Protein AF-A0A2D5B013-F1 (afdb_monomer_lite)

Radius of gyration: 40.41 Å; chains: 1; bounding box: 126×69×117 Å

pLDDT: mean 88.71, std 17.36, range [23.25, 98.88]

Secondary structure (DSSP, 8-state):
---------------------------------------------SEEEEEEEEEE-SS-EEEEEEESSSEEEEEEEEETTEEEEEEEEEE-GGGTTEEEEEE-SPPTT-EEEEEEEETTEEEEEEEEPPPPTTS--EEEEEEE-S--SSHHHHHHHHHHHHTT-SEEEE-S-TT------HHHHHHHHHHHHT-HHHHHHHTTS-EEE---HHHHTSTT--TT-TTHHHHHHHHHHH---S--TTSSS---EEEEETTEEEEE--SSTTTTTSB-SS-TTSB-SSHHHHHHHHHHHHHH---SEEEEE-SS-SSS-SSTT---SGGGSHHHHHHHHHHHHHHT--SEEEEE--SSSEEEEEE--TTTTSSPEEEEEE--SSS---GGG----TTEEEEE--SSEEEEEEEE-SSSS-EEEEEEEESS--EEEEEEEETTTTS-GGGSSS-SPS-PPPPPEEEEEEEESHHHH--EEGGGGGGGGGSTTTHHHHHHHB-TTSPBPPPTTEEEEEEEETTS-SSS-EEEEEEE--TT-S---S--TTS--SEE-THHHHHHHHHHHH-S-EEEEEEE-TT--TTTTT--GGG-S----TTTGGGS-STTHHHHHHHHTTHHHHHHHHHHHHHHH-HHHH-TT--SSS-EEEEEEEEE--SHHHH-TTT-TTTTSTTTTHHHHHHHHHHHHHHHHHTT-TT--EEEEE--TT-S--TT-TTHHHHHHHHHHHHGGGGSTTTTTTEEEEE-GGG--HHHHHHHHHHHHHHHHHHHTTS--SSSTTTTS---HHHHHHHHHHHHHHHS-HHHHHHHHHH--S-GGGGGG-HHHHHHHHHHHHHHHHHT-

Foldseek 3Di:
DDDDDDDDDDDDDDDDDDDDDDDDDDDDDDDDDPDDPPDPPDQDAQFLFDQFWAAFAQFKTKTKTFGCAWWKKKKWKDAVPHTDDIDIDTQHVVLPRMDMDIGGGHHGQGKMKMKIATPRGIDIAIEGHFHDQADFDKAKEWEAEADDLDVLLLLLLQLCVVVPHQAYEYQAVLDQQQALPLVSLLVRLSSSSPSVSNRVSRSYHYYDYDHDARLCHRPLAAQVDPNSVSSLSSVVSRHPYPAAAPNRWGGWHWGDGHQEIETRAHQHNQFQVAADPQGRVDGDRRDPRVVVVVLVCLLPDPHLAYEYGHAAELDDDLAPPRCTHCVVVVSVSLVVLQSLVVSQGFRYEYEYEPQQKWFWFFAPSCLRNLATHIYTYHDDLAADGDPNSPHDDPRTDDIGNGYNKIKMWMWGSVDPQTKIKIFIAHSVGDTRDMDIDGSVNRGRPVPDDDPDDPDDALAAAAEEEEEEELLSLFQFFPLQLCVLCVDPVRVVVSVQQADPVRDGDQAPLEWEKAWEFAALDPPGDIDIDIEGDHAASHHQYPHDNPDGHRGDFLQRLLRNLLCVLPVHHYYYYYYYGYPDDLQFQQQFPVLPQRDWDPLCCVCVVDPVSVVVSRCNGNNSNVVSLVSVVVCLVPVCVRVVSDDPVSHYDNLAYEYDYFDNLLPPCRQQVPLLDAVSNLSLLVRVLNSLCRSCVSVVNRQHAYEQAQDQQVADQDDPDPCSSSSVNSSCSSQVSCVDPSNPLRYGYHDLRNQQDVLVVLLLVLVVVLVVLLVVLVDCDPDHPCVVVPQDPVNSVVVSVVSCPVSADPVSVVCLVNAARDHSSNSRSGSSSSSVSSSRVSVSSSSSD

Structure (mmCIF, N/CA/C/O backbone):
data_AF-A0A2D5B013-F1
#
_entry.id   AF-A0A2D5B013-F1
#
loop_
_atom_site.group_PDB
_atom_site.id
_atom_site.type_symbol
_atom_site.label_atom_id
_atom_site.label_alt_id
_atom_site.label_comp_id
_atom_site.label_asym_id
_atom_site.label_entity_id
_atom_site.label_seq_id
_atom_site.pdbx_PDB_ins_code
_atom_site.Cartn_x
_atom_site.Cartn_y
_atom_site.Cartn_z
_atom_site.occupancy
_atom_site.B_iso_or_equiv
_atom_site.auth_seq_id
_atom_site.auth_comp_id
_atom_site.auth_asym_id
_atom_site.auth_atom_id
_atom_site.pdbx_PDB_model_num
ATOM 1 N N . MET A 1 1 ? -75.509 -10.276 -18.268 1.00 34.97 1 MET A N 1
ATOM 2 C CA . MET A 1 1 ? -75.266 -11.739 -18.243 1.00 34.97 1 MET A CA 1
ATOM 3 C C . MET A 1 1 ? -74.366 -11.984 -17.031 1.00 34.97 1 MET A C 1
ATOM 5 O O . MET A 1 1 ? -73.414 -11.234 -16.894 1.00 34.97 1 MET A O 1
ATOM 9 N N . GLN A 1 2 ? -74.820 -12.670 -15.970 1.00 30.75 2 GLN A N 1
ATOM 10 C CA . GLN A 1 2 ? -74.931 -14.145 -15.820 1.00 30.75 2 GLN A CA 1
ATOM 11 C C . GLN A 1 2 ? -73.547 -14.828 -15.848 1.00 30.75 2 GLN A C 1
ATOM 13 O O . GLN A 1 2 ? -72.800 -14.552 -16.777 1.00 30.75 2 GLN A O 1
ATOM 18 N N . ALA A 1 3 ? -73.155 -15.725 -14.929 1.00 29.02 3 ALA A N 1
ATOM 19 C CA . ALA A 1 3 ? -73.726 -16.234 -13.656 1.00 29.02 3 ALA A CA 1
ATOM 20 C C . ALA A 1 3 ? -72.540 -16.744 -12.773 1.00 29.02 3 ALA A C 1
ATOM 22 O O . ALA A 1 3 ? -71.497 -17.059 -13.333 1.00 29.02 3 ALA A O 1
ATOM 23 N N . LEU A 1 4 ? -72.496 -16.660 -11.432 1.00 32.47 4 LEU A N 1
ATOM 24 C CA . LEU A 1 4 ? -73.232 -17.382 -10.363 1.00 32.47 4 LEU A CA 1
ATOM 25 C C . LEU A 1 4 ? -73.053 -18.925 -10.315 1.00 32.47 4 LEU A C 1
ATOM 27 O O . LEU A 1 4 ? -73.553 -19.594 -11.209 1.00 32.47 4 LEU A O 1
ATOM 31 N N . PHE A 1 5 ? -72.404 -19.433 -9.241 1.00 28.16 5 PHE A N 1
ATOM 32 C CA . PHE A 1 5 ? -72.473 -20.756 -8.538 1.00 28.16 5 PHE A CA 1
ATOM 33 C C . PHE A 1 5 ? -71.133 -20.995 -7.781 1.00 28.16 5 PHE A C 1
ATOM 35 O O . PHE A 1 5 ? -70.092 -20.835 -8.407 1.00 28.16 5 PHE A O 1
ATOM 42 N N . LEU A 1 6 ? -70.972 -21.306 -6.478 1.00 31.05 6 LEU A N 1
ATOM 43 C CA . LEU A 1 6 ? -71.826 -21.501 -5.277 1.00 31.05 6 LEU A CA 1
ATOM 44 C C . LEU A 1 6 ? -72.202 -22.962 -4.874 1.00 31.05 6 LEU A C 1
ATOM 46 O O . LEU A 1 6 ? -73.138 -23.529 -5.425 1.00 31.05 6 LEU A O 1
ATOM 50 N N . GLY A 1 7 ? -71.539 -23.496 -3.823 1.00 26.16 7 GLY A N 1
ATOM 51 C CA . GLY A 1 7 ? -71.859 -24.740 -3.068 1.00 26.16 7 GLY A CA 1
ATOM 52 C C . GLY A 1 7 ? -70.759 -25.830 -3.119 1.00 26.16 7 GLY A C 1
ATOM 53 O O . GLY A 1 7 ? -69.987 -25.838 -4.068 1.00 26.16 7 GLY A O 1
ATOM 54 N N . SER A 1 8 ? -70.603 -26.781 -2.176 1.00 26.47 8 SER A N 1
ATOM 55 C CA . SER A 1 8 ? -71.087 -26.933 -0.775 1.00 26.47 8 SER A CA 1
ATOM 56 C C . SER A 1 8 ? -70.429 -28.166 -0.081 1.00 26.47 8 SER A C 1
ATOM 58 O O . SER A 1 8 ? -69.896 -29.033 -0.765 1.00 26.47 8 SER A O 1
ATOM 60 N N . LEU A 1 9 ? -70.466 -28.256 1.264 1.00 33.06 9 LEU A N 1
ATOM 61 C CA . LEU A 1 9 ? -69.911 -29.357 2.105 1.00 33.06 9 LEU A CA 1
ATOM 62 C C . LEU A 1 9 ? -70.677 -30.703 1.974 1.00 33.06 9 LEU A C 1
ATOM 64 O O . LEU A 1 9 ? -71.813 -30.687 1.495 1.00 33.06 9 LEU A O 1
ATOM 68 N N . PRO A 1 10 ? -70.121 -31.852 2.449 1.00 39.66 10 PRO A N 1
ATOM 69 C CA . PRO A 1 10 ? -70.570 -32.409 3.753 1.00 39.66 10 PRO A CA 1
ATOM 70 C C . PRO A 1 10 ? -69.556 -33.270 4.577 1.00 39.66 10 PRO A C 1
ATOM 72 O O . PRO A 1 10 ? -68.549 -33.720 4.052 1.00 39.66 10 PRO A O 1
ATOM 75 N N . ALA A 1 11 ? -69.912 -33.506 5.860 1.00 26.72 11 ALA A N 1
ATOM 76 C CA . ALA A 1 11 ? -69.608 -34.594 6.841 1.00 26.72 11 ALA A CA 1
ATOM 77 C C . ALA A 1 11 ? -68.265 -35.401 6.830 1.00 26.72 11 ALA A C 1
ATOM 79 O O . ALA A 1 11 ? -67.793 -35.790 5.775 1.00 26.72 11 ALA A O 1
ATOM 80 N N . ALA A 1 12 ? -67.582 -35.800 7.926 1.00 28.92 12 ALA A N 1
ATOM 81 C CA . ALA A 1 12 ? -67.769 -35.885 9.403 1.00 28.92 12 ALA A CA 1
ATOM 82 C C . ALA A 1 12 ? -67.918 -37.314 10.013 1.00 28.92 12 ALA A C 1
ATOM 84 O O . ALA A 1 12 ? -68.949 -37.961 9.851 1.00 28.92 12 ALA A O 1
ATOM 85 N N . ALA A 1 13 ? -66.921 -37.734 10.817 1.00 26.09 13 ALA A N 1
ATOM 86 C CA . ALA A 1 13 ? -66.934 -38.818 11.826 1.00 26.09 13 ALA A CA 1
ATOM 87 C C . ALA A 1 13 ? -65.808 -38.526 12.872 1.00 26.09 13 ALA A C 1
ATOM 89 O O . ALA A 1 13 ? -64.759 -38.051 12.449 1.00 26.09 13 ALA A O 1
ATOM 90 N N . VAL A 1 14 ? -65.934 -38.585 14.217 1.00 28.94 14 VAL A N 1
ATOM 91 C CA . VAL A 1 14 ? -66.491 -39.603 15.158 1.00 28.94 14 VAL A CA 1
ATOM 92 C C . VAL A 1 14 ? -65.488 -40.764 15.321 1.00 28.94 14 VAL A C 1
ATOM 94 O O . VAL A 1 14 ? -65.259 -41.470 14.350 1.00 28.94 14 VAL A O 1
ATOM 97 N N . LEU A 1 15 ? -64.821 -41.041 16.461 1.00 27.55 15 LEU A N 1
ATOM 98 C CA . LEU A 1 15 ? -64.882 -40.612 17.891 1.00 27.55 15 LEU A CA 1
ATOM 99 C C . LEU A 1 15 ? -63.473 -40.103 18.377 1.00 27.55 15 LEU A C 1
ATOM 101 O O . LEU A 1 15 ? -62.655 -39.803 17.519 1.00 27.55 15 LEU A O 1
ATOM 105 N N . GLN A 1 16 ? -63.057 -39.910 19.651 1.00 26.83 16 GLN A N 1
ATOM 106 C CA . GLN A 1 16 ? -63.594 -40.220 20.999 1.00 26.83 16 GLN A CA 1
ATOM 107 C C . GLN A 1 16 ? -63.164 -39.172 22.081 1.00 26.83 16 GLN A C 1
ATOM 109 O O . GLN A 1 16 ? -63.219 -37.969 21.830 1.00 26.83 16 GLN A O 1
ATOM 114 N N . HIS A 1 17 ? -62.783 -39.593 23.302 1.00 28.67 17 HIS A N 1
ATOM 115 C CA . HIS A 1 17 ? -62.507 -38.746 24.480 1.00 28.67 17 HIS A CA 1
ATOM 116 C C . HIS A 1 17 ? -61.478 -39.360 25.448 1.00 28.67 17 HIS A C 1
ATOM 118 O O . HIS A 1 17 ? -61.484 -40.574 25.631 1.00 28.67 17 HIS A O 1
ATOM 124 N N . HIS A 1 18 ? -60.765 -38.503 26.198 1.00 27.81 18 HIS A N 1
ATOM 125 C CA . HIS A 1 18 ? -60.823 -38.469 27.676 1.00 27.81 18 HIS A CA 1
ATOM 126 C C . HIS A 1 18 ? -60.548 -37.038 28.217 1.00 27.81 18 HIS A C 1
ATOM 128 O O . HIS A 1 18 ? -59.983 -36.195 27.525 1.00 27.81 18 HIS A O 1
ATOM 134 N N . LYS A 1 19 ? -61.031 -36.759 29.435 1.00 27.75 19 LYS A N 1
ATOM 135 C CA . LYS A 1 19 ? -60.983 -35.514 30.256 1.00 27.75 19 LYS A CA 1
ATOM 136 C C . LYS A 1 19 ? -60.856 -35.966 31.749 1.00 27.75 19 LYS A C 1
ATOM 138 O O . LYS A 1 19 ? -60.813 -37.186 31.924 1.00 27.75 19 LYS A O 1
ATOM 143 N N . PRO A 1 20 ? -60.895 -35.129 32.828 1.00 39.19 20 PRO A N 1
ATOM 144 C CA . PRO A 1 20 ? -61.004 -33.656 32.946 1.00 39.19 20 PRO A CA 1
ATOM 145 C C . PRO A 1 20 ? -60.031 -32.938 33.944 1.00 39.19 20 PRO A C 1
ATOM 147 O O . PRO A 1 20 ? -59.309 -33.560 34.710 1.00 39.19 20 PRO A O 1
ATOM 150 N N . THR A 1 21 ? -60.111 -31.593 33.918 1.00 28.77 21 THR A N 1
ATOM 151 C CA . THR A 1 21 ? -59.986 -30.514 34.959 1.00 28.77 21 THR A CA 1
ATOM 152 C C . THR A 1 21 ? -60.033 -30.867 36.478 1.00 28.77 21 THR A C 1
ATOM 154 O O . THR A 1 21 ? -60.549 -31.940 36.777 1.00 28.77 21 THR A O 1
ATOM 157 N N . PRO A 1 22 ? -59.658 -29.971 37.458 1.00 41.56 22 PRO A N 1
ATOM 158 C CA . PRO A 1 22 ? -59.903 -28.501 37.446 1.00 41.56 22 PRO A CA 1
ATOM 159 C C . PRO A 1 22 ? -58.951 -27.491 38.170 1.00 41.56 22 PRO A C 1
ATOM 161 O O . PRO A 1 22 ? -58.260 -27.806 39.126 1.00 41.56 22 PRO A O 1
ATOM 164 N N . MET A 1 23 ? -59.092 -26.215 37.760 1.00 27.81 23 MET A N 1
ATOM 165 C CA . MET A 1 23 ? -59.111 -24.948 38.545 1.00 27.81 23 MET A CA 1
ATOM 166 C C . MET A 1 23 ? -58.122 -24.662 39.703 1.00 27.81 23 MET A C 1
ATOM 168 O O . MET A 1 23 ? -58.138 -25.341 40.726 1.00 27.81 23 MET A O 1
ATOM 172 N N . ARG A 1 24 ? -57.602 -23.417 39.716 1.00 27.27 24 ARG A N 1
ATOM 173 C CA . ARG A 1 24 ? -58.125 -22.348 40.613 1.00 27.27 24 ARG A CA 1
ATOM 174 C C . ARG A 1 24 ? -57.641 -20.935 40.249 1.00 27.27 24 ARG A C 1
ATOM 176 O O . ARG A 1 24 ? -56.456 -20.644 40.336 1.00 27.27 24 ARG A O 1
ATOM 183 N N . HIS A 1 25 ? -58.580 -20.026 39.973 1.00 28.98 25 HIS A N 1
ATOM 184 C CA . HIS A 1 25 ? -58.345 -18.593 40.185 1.00 28.98 25 HIS A CA 1
ATOM 185 C C . HIS A 1 25 ? -58.349 -18.286 41.690 1.00 28.98 25 HIS A C 1
ATOM 187 O O . HIS A 1 25 ? -59.121 -18.878 42.450 1.00 28.98 25 HIS A O 1
ATOM 193 N N . ARG A 1 26 ? -57.569 -17.284 42.100 1.00 29.16 26 ARG A N 1
ATOM 194 C CA . ARG A 1 26 ? -57.813 -16.508 43.320 1.00 29.16 26 ARG A CA 1
ATOM 195 C C . ARG A 1 26 ? -57.743 -15.026 42.977 1.00 29.16 26 ARG A C 1
ATOM 197 O O . ARG A 1 26 ? -56.720 -14.558 42.495 1.00 29.16 26 ARG A O 1
ATOM 204 N N . PHE A 1 27 ? -58.828 -14.311 43.250 1.00 27.89 27 PHE A N 1
ATOM 205 C CA . PHE A 1 27 ? -58.776 -12.863 43.418 1.00 27.89 27 PHE A CA 1
ATOM 206 C C . PHE A 1 27 ? -58.042 -12.549 44.722 1.00 27.89 27 PHE A C 1
ATOM 208 O O . PHE A 1 27 ? -58.239 -13.253 45.715 1.00 27.89 27 PHE A O 1
ATOM 215 N N . PHE A 1 28 ? -57.291 -11.453 44.742 1.00 29.19 28 PHE A N 1
ATOM 216 C CA . PHE A 1 28 ? -57.089 -10.675 45.958 1.00 29.19 28 PHE A CA 1
ATOM 217 C C . PHE A 1 28 ? -57.142 -9.190 45.607 1.00 29.19 28 PHE A C 1
ATOM 219 O O . PHE A 1 28 ? -56.522 -8.756 44.639 1.00 29.19 28 PHE A O 1
ATOM 226 N N . ASN A 1 29 ? -57.921 -8.431 46.374 1.00 27.50 29 ASN A N 1
ATOM 227 C CA . ASN A 1 29 ? -57.986 -6.982 46.238 1.00 27.50 29 ASN A CA 1
ATOM 228 C C . ASN A 1 29 ? -56.772 -6.357 46.930 1.00 27.50 29 ASN A C 1
ATOM 230 O O . ASN A 1 29 ? -56.486 -6.705 48.074 1.00 27.50 29 ASN A O 1
ATOM 234 N N . SER A 1 30 ? -56.176 -5.353 46.292 1.00 29.11 30 SER A N 1
ATOM 235 C CA . SER A 1 30 ? -55.396 -4.308 46.961 1.00 29.11 30 SER A CA 1
ATOM 236 C C . SER A 1 30 ? -56.016 -2.964 46.589 1.00 29.11 30 SER A C 1
ATOM 238 O O . SER A 1 30 ? -56.403 -2.758 45.439 1.00 29.11 30 SER A O 1
ATOM 240 N N . ALA A 1 31 ? -56.214 -2.088 47.573 1.00 29.88 31 ALA A N 1
ATOM 241 C CA . ALA A 1 31 ? -57.048 -0.902 47.406 1.00 29.88 31 ALA A CA 1
ATOM 242 C C . ALA A 1 31 ? -56.352 0.209 46.603 1.00 29.88 31 ALA A C 1
ATOM 244 O O . ALA A 1 31 ? -55.171 0.486 46.808 1.00 29.88 31 ALA A O 1
ATOM 245 N N . LEU A 1 32 ? -57.121 0.909 45.762 1.00 28.95 32 LEU A N 1
ATOM 246 C CA . LEU A 1 32 ? -56.709 2.195 45.201 1.00 28.95 32 LEU A CA 1
ATOM 247 C C . LEU A 1 32 ? -56.727 3.253 46.316 1.00 28.95 32 LEU A C 1
ATOM 249 O O . LEU A 1 32 ? -57.773 3.809 46.648 1.00 28.95 32 LEU A O 1
ATOM 253 N N . LEU A 1 33 ? -55.561 3.535 46.893 1.00 29.81 33 LEU A N 1
ATOM 254 C CA . LEU A 1 33 ? -55.340 4.758 47.657 1.00 29.81 33 LEU A CA 1
ATOM 255 C C . LEU A 1 33 ? -55.056 5.892 46.669 1.00 29.81 33 LEU A C 1
ATOM 257 O O . LEU A 1 33 ? -53.981 5.940 46.073 1.00 29.81 33 LEU A O 1
ATOM 261 N N . LEU A 1 34 ? -56.012 6.812 46.501 1.00 31.48 34 LEU A N 1
ATOM 262 C CA . LEU A 1 34 ? -55.735 8.093 45.851 1.00 31.48 34 LEU A CA 1
ATOM 263 C C . LEU A 1 34 ? -54.837 8.924 46.774 1.00 31.48 34 LEU A C 1
ATOM 265 O O . LEU A 1 34 ? -55.315 9.636 47.657 1.00 31.48 34 LEU A O 1
ATOM 269 N N . ILE A 1 35 ? -53.530 8.839 46.547 1.00 31.94 35 ILE A N 1
ATOM 270 C CA . ILE A 1 35 ? -52.591 9.871 46.982 1.00 31.94 35 ILE A CA 1
ATOM 271 C C . ILE A 1 35 ? -52.807 11.078 46.048 1.00 31.94 35 ILE A C 1
ATOM 273 O O . ILE A 1 35 ? -52.928 10.874 44.835 1.00 31.94 35 ILE A O 1
ATOM 277 N N . PRO A 1 36 ? -52.899 12.322 46.558 1.00 31.45 36 PRO A N 1
ATOM 278 C CA . PRO A 1 36 ? -53.004 13.498 45.703 1.00 31.45 36 PRO A CA 1
ATOM 279 C C . PRO A 1 36 ? -51.830 13.571 44.727 1.00 31.45 36 PRO A C 1
ATOM 281 O O . PRO A 1 36 ? -50.696 13.264 45.096 1.00 31.45 36 PRO A O 1
ATOM 284 N N . ALA A 1 37 ? -52.089 14.022 43.500 1.00 33.16 37 ALA A N 1
ATOM 285 C CA . ALA A 1 37 ? -51.034 14.306 42.539 1.00 33.16 37 ALA A CA 1
ATOM 286 C C . ALA A 1 37 ? -50.213 15.513 43.019 1.00 33.16 37 ALA A C 1
ATOM 288 O O . ALA A 1 37 ? -50.517 16.660 42.691 1.00 33.16 37 ALA A O 1
ATOM 289 N N . LEU A 1 38 ? -49.170 15.243 43.808 1.00 33.31 38 LEU A N 1
ATOM 290 C CA . LEU A 1 38 ? -48.053 16.159 43.977 1.00 33.31 38 LEU A CA 1
ATOM 291 C C . LEU A 1 38 ? -47.471 16.405 42.587 1.00 33.31 38 LEU A C 1
ATOM 293 O O . LEU A 1 38 ? -46.872 15.516 41.984 1.00 33.31 38 LEU A O 1
ATOM 297 N N . THR A 1 39 ? -47.683 17.613 42.071 1.00 35.25 39 THR A N 1
ATOM 298 C CA . THR A 1 39 ? -46.932 18.119 40.925 1.00 35.25 39 THR A CA 1
ATOM 299 C C . THR A 1 39 ? -45.446 17.948 41.228 1.00 35.25 39 THR A C 1
ATOM 301 O O . THR A 1 39 ? -45.028 18.413 42.295 1.00 35.25 39 THR A O 1
ATOM 304 N N . PRO A 1 40 ? -44.644 17.320 40.350 1.00 35.47 40 PRO A N 1
ATOM 305 C CA . PRO A 1 40 ? -43.205 17.258 40.538 1.00 35.47 40 PRO A CA 1
ATOM 306 C C . PRO A 1 40 ? -42.643 18.674 40.393 1.00 35.47 40 PRO A C 1
ATOM 308 O O . PRO A 1 40 ? -42.345 19.144 39.298 1.00 35.47 40 PRO A O 1
ATOM 311 N N . GLN A 1 41 ? -42.547 19.374 41.521 1.00 32.81 41 GLN A N 1
ATOM 312 C CA . GLN A 1 41 ? -41.694 20.540 41.645 1.00 32.81 41 GLN A CA 1
ATOM 313 C C . GLN A 1 41 ? -40.274 20.046 41.381 1.00 32.81 41 GLN A C 1
ATOM 315 O O . GLN A 1 41 ? -39.827 19.106 42.040 1.00 32.81 41 GLN A O 1
ATOM 320 N N . ALA A 1 42 ? -39.607 20.626 40.384 1.00 38.34 42 ALA A N 1
ATOM 321 C CA . ALA A 1 42 ? -38.232 20.274 40.072 1.00 38.34 42 ALA A CA 1
ATOM 322 C C . ALA A 1 42 ? -37.372 20.543 41.314 1.00 38.34 42 ALA A C 1
ATOM 324 O O . ALA A 1 42 ? -37.222 21.689 41.735 1.00 38.34 42 ALA A O 1
ATOM 325 N N . ALA A 1 43 ? -36.887 19.469 41.932 1.00 35.84 43 ALA A N 1
ATOM 326 C CA . ALA A 1 43 ? -35.810 19.535 42.897 1.00 35.84 43 ALA A CA 1
ATOM 327 C C . ALA A 1 43 ? -34.517 19.510 42.084 1.00 35.84 43 ALA A C 1
ATOM 329 O O . ALA A 1 43 ? -34.257 18.526 41.387 1.00 35.84 43 ALA A O 1
ATOM 330 N N . ASP A 1 44 ? -33.764 20.606 42.119 1.00 40.16 44 ASP A N 1
ATOM 331 C CA . ASP A 1 44 ? -32.501 20.703 41.399 1.00 40.16 44 ASP A CA 1
ATOM 332 C C . ASP A 1 44 ? -31.528 19.641 41.929 1.00 40.16 44 ASP A C 1
ATOM 334 O O . ASP A 1 44 ? -31.232 19.571 43.120 1.00 40.16 44 ASP A O 1
ATOM 338 N N . SER A 1 45 ? -31.067 18.776 41.028 1.00 52.16 45 SER A N 1
ATOM 339 C CA . SER A 1 45 ? -30.092 17.729 41.328 1.00 52.16 45 SER A CA 1
ATOM 340 C C . SER A 1 45 ? -28.725 18.354 41.652 1.00 52.16 45 SER A C 1
ATOM 342 O O . SER A 1 45 ? -28.323 19.295 40.965 1.00 52.16 45 SER A O 1
ATOM 344 N N . PRO A 1 46 ? -27.949 17.817 42.618 1.00 58.66 46 PRO A N 1
ATOM 345 C CA . PRO A 1 46 ? -26.575 18.267 42.851 1.00 58.66 46 PRO A CA 1
ATOM 346 C C . PRO A 1 46 ? -25.674 17.903 41.669 1.00 58.66 46 PRO A C 1
ATOM 348 O O . PRO A 1 46 ? -24.655 18.550 41.435 1.00 58.66 46 PRO A O 1
ATOM 351 N N . LEU A 1 47 ? -26.063 16.868 40.916 1.00 79.44 47 LEU A N 1
ATOM 352 C CA . LEU A 1 47 ? -25.459 16.514 39.648 1.00 79.44 47 LEU A CA 1
ATOM 353 C C . LEU A 1 47 ? -26.057 17.392 38.558 1.00 79.44 47 LEU A C 1
ATOM 355 O O . LEU A 1 47 ? -27.232 17.269 38.209 1.00 79.44 47 LEU A O 1
ATOM 359 N N . SER A 1 48 ? -25.198 18.254 38.033 1.00 84.88 48 SER A N 1
ATOM 360 C CA . SER A 1 48 ? -25.422 19.109 36.870 1.00 84.88 48 SER A CA 1
ATOM 361 C C . SER A 1 48 ? -25.601 18.313 35.573 1.00 84.88 48 SER A C 1
ATOM 363 O O . SER A 1 48 ? -26.337 18.734 34.679 1.00 84.88 48 SER A O 1
ATOM 365 N N . HIS A 1 49 ? -24.891 17.184 35.487 1.00 91.62 49 HIS A N 1
ATOM 366 C CA . HIS A 1 49 ? -24.825 16.248 34.369 1.00 91.62 49 HIS A CA 1
ATOM 367 C C . HIS A 1 49 ? -24.472 14.862 34.934 1.00 91.62 49 HIS A C 1
ATOM 369 O O . HIS A 1 49 ? -23.828 14.758 35.985 1.00 91.62 49 HIS A O 1
ATOM 375 N N . GLY A 1 50 ? -24.835 13.801 34.215 1.00 87.88 50 GLY A N 1
ATOM 376 C CA . GLY A 1 50 ? -24.584 12.435 34.665 1.00 87.88 50 GLY A CA 1
ATOM 377 C C . GLY A 1 50 ? -25.574 11.929 35.730 1.00 87.88 50 GLY A C 1
ATOM 378 O O . GLY A 1 50 ? -26.609 12.555 35.969 1.00 87.88 50 GLY A O 1
ATOM 379 N N . PRO A 1 51 ? -25.274 10.783 36.365 1.00 94.94 51 PRO A N 1
ATOM 380 C CA . PRO A 1 51 ? -24.055 10.005 36.172 1.00 94.94 51 PRO A CA 1
ATOM 381 C C . PRO A 1 51 ? -24.071 9.201 34.862 1.00 94.94 51 PRO A C 1
ATOM 383 O O . PRO A 1 51 ? -25.117 8.693 34.456 1.00 94.94 51 PRO A O 1
ATOM 386 N N . PHE A 1 52 ? -22.912 9.072 34.214 1.00 97.56 52 PHE A N 1
ATOM 387 C CA . PHE A 1 52 ? -22.721 8.263 33.004 1.00 97.56 52 PHE A CA 1
ATOM 388 C C . PHE A 1 52 ? -21.762 7.108 33.280 1.00 97.56 52 PHE A C 1
ATOM 390 O O . PHE A 1 52 ? -20.752 7.278 33.961 1.00 97.56 52 PHE A O 1
ATOM 397 N N . ILE A 1 53 ? -22.052 5.934 32.729 1.00 98.31 53 ILE A N 1
ATOM 398 C CA . ILE A 1 53 ? -21.186 4.759 32.857 1.00 98.31 53 ILE A CA 1
ATOM 399 C C . ILE A 1 53 ? -20.075 4.848 31.806 1.00 98.31 53 ILE A C 1
ATOM 401 O O . ILE A 1 53 ? -20.362 4.866 30.614 1.00 98.31 53 ILE A O 1
ATOM 405 N N . GLY A 1 54 ? -18.816 4.897 32.230 1.00 97.19 54 GLY A N 1
ATOM 406 C CA . GLY A 1 54 ? -17.656 4.839 31.341 1.00 97.19 54 GLY A CA 1
ATOM 407 C C . GLY A 1 54 ? -17.242 3.402 31.036 1.00 97.19 54 GLY A C 1
ATOM 408 O O . GLY A 1 54 ? -18.067 2.540 30.724 1.00 97.19 54 GLY A O 1
ATOM 409 N N . HIS A 1 55 ? -15.946 3.121 31.168 1.00 97.81 55 HIS A N 1
ATOM 410 C CA . HIS A 1 55 ? -15.415 1.773 30.996 1.00 97.81 55 HIS A CA 1
ATOM 411 C C . HIS A 1 55 ? -16.024 0.753 31.976 1.00 97.81 55 HIS A C 1
ATOM 413 O O . HIS A 1 55 ? -16.023 0.973 33.183 1.00 97.81 55 HIS A O 1
ATOM 419 N N . VAL A 1 56 ? -16.497 -0.388 31.462 1.00 97.88 56 VAL A N 1
ATOM 420 C CA . VAL A 1 56 ? -16.983 -1.531 32.257 1.00 97.88 56 VAL A CA 1
ATOM 421 C C . VAL A 1 56 ? -16.337 -2.818 31.752 1.00 97.88 56 VAL A C 1
ATOM 423 O O . VAL A 1 56 ? -16.546 -3.205 30.597 1.00 97.88 56 VAL A O 1
ATOM 426 N N . THR A 1 57 ? -15.585 -3.485 32.628 1.00 96.06 57 THR A N 1
ATOM 427 C CA . THR A 1 57 ? -14.972 -4.802 32.398 1.00 96.06 57 THR A CA 1
ATOM 428 C C . THR A 1 57 ? -15.896 -5.919 32.904 1.00 96.06 57 THR A C 1
ATOM 430 O O . THR A 1 57 ? -17.075 -5.696 33.186 1.00 96.06 57 THR A O 1
ATOM 433 N N . ASP A 1 58 ? -15.387 -7.145 33.010 1.00 94.31 58 ASP A N 1
ATOM 434 C CA . ASP A 1 58 ? -16.033 -8.261 33.705 1.00 94.31 58 ASP A CA 1
ATOM 435 C C . ASP A 1 58 ? -15.881 -8.206 35.242 1.00 94.31 58 ASP A C 1
ATOM 437 O O . ASP A 1 58 ? -16.539 -8.978 35.930 1.00 94.31 58 ASP A O 1
ATOM 441 N N . HIS A 1 59 ? -15.082 -7.289 35.801 1.00 95.69 59 HIS A N 1
ATOM 442 C CA . HIS A 1 59 ? -14.815 -7.200 37.248 1.00 95.69 59 HIS A CA 1
ATOM 443 C C . HIS A 1 59 ? -14.722 -5.768 37.816 1.00 95.69 59 HIS A C 1
ATOM 445 O O . HIS A 1 59 ? -14.482 -5.594 39.011 1.00 95.69 59 HIS A O 1
ATOM 451 N N . SER A 1 60 ? -14.915 -4.740 36.989 1.00 97.56 60 SER A N 1
ATOM 452 C CA . SER A 1 60 ? -14.775 -3.330 37.366 1.00 97.56 60 SER A CA 1
ATOM 453 C C . SER A 1 60 ? -15.618 -2.391 36.494 1.00 97.56 60 SER A C 1
ATOM 455 O O . SER A 1 60 ? -16.060 -2.761 35.400 1.00 97.56 60 SER A O 1
ATOM 457 N N . ALA A 1 61 ? -15.872 -1.178 36.987 1.00 98.19 61 ALA A N 1
ATOM 458 C CA . ALA A 1 61 ? -16.674 -0.157 36.315 1.00 98.19 61 ALA A CA 1
ATOM 459 C C . ALA A 1 61 ? -16.214 1.268 36.657 1.00 98.19 61 ALA A C 1
ATOM 461 O O . ALA A 1 61 ? -15.910 1.568 37.808 1.00 98.19 61 ALA A O 1
ATOM 462 N N . ARG A 1 62 ? -16.250 2.171 35.672 1.00 98.38 62 ARG A N 1
ATOM 463 C CA . ARG A 1 62 ? -16.091 3.616 35.862 1.00 98.38 62 ARG A CA 1
ATOM 464 C C . ARG A 1 62 ? -17.427 4.333 35.802 1.00 98.38 62 ARG A C 1
ATOM 466 O O . ARG A 1 62 ? -18.197 4.115 34.868 1.00 98.38 62 ARG A O 1
ATOM 473 N N . ILE A 1 63 ? -17.669 5.243 36.741 1.00 98.38 63 ILE A N 1
ATOM 474 C CA . ILE A 1 63 ? -18.844 6.123 36.748 1.00 98.38 63 ILE A CA 1
ATOM 475 C C . ILE A 1 63 ? -18.375 7.580 36.711 1.00 98.38 63 ILE A C 1
ATOM 477 O O . ILE A 1 63 ? -17.659 8.017 37.605 1.00 98.38 63 ILE A O 1
ATOM 481 N N . TRP A 1 64 ? -18.789 8.335 35.695 1.00 98.19 64 TRP A N 1
ATOM 482 C CA . TRP A 1 64 ? -18.566 9.779 35.578 1.00 98.19 64 TRP A CA 1
ATOM 483 C C . TRP A 1 64 ? -19.759 10.563 36.128 1.00 98.19 64 TRP A C 1
ATOM 485 O O . TRP A 1 64 ? -20.906 10.166 35.913 1.00 98.19 64 TRP A O 1
ATOM 495 N N . ALA A 1 65 ? -19.519 11.701 36.778 1.00 96.62 65 ALA A N 1
ATOM 496 C CA . ALA A 1 65 ? -20.559 12.660 37.155 1.00 96.62 65 ALA A CA 1
ATOM 497 C C . ALA A 1 65 ? -19.993 14.088 37.244 1.00 96.62 65 ALA A C 1
ATOM 499 O O . ALA A 1 65 ? -18.785 14.264 37.383 1.00 96.62 65 ALA A O 1
ATOM 500 N N . ARG A 1 66 ? -20.855 15.117 37.221 1.00 95.81 66 ARG A N 1
ATOM 501 C CA . ARG A 1 66 ? -20.431 16.518 37.402 1.00 95.81 66 ARG A CA 1
ATOM 502 C C . ARG A 1 66 ? -21.346 17.290 38.354 1.00 95.81 66 ARG A C 1
ATOM 504 O O . ARG A 1 66 ? -22.562 17.288 38.154 1.00 95.81 66 ARG A O 1
ATOM 511 N N . ALA A 1 67 ? -20.798 18.035 39.314 1.00 94.00 67 ALA A N 1
ATOM 512 C CA . ALA A 1 67 ? -21.559 18.973 40.158 1.00 94.00 67 ALA A CA 1
ATOM 513 C C . ALA A 1 67 ? -21.710 20.376 39.519 1.00 94.00 67 ALA A C 1
ATOM 515 O O . ALA A 1 67 ? -21.009 20.694 38.568 1.00 94.00 67 ALA A O 1
ATOM 516 N N . GLU A 1 68 ? -22.598 21.250 40.019 1.00 89.50 68 GLU A N 1
ATOM 517 C CA . GLU A 1 68 ? -22.576 22.687 39.630 1.00 89.50 68 GLU A CA 1
ATOM 518 C C . GLU A 1 68 ? -21.610 23.547 40.486 1.00 89.50 68 GLU A C 1
ATOM 520 O O . GLU A 1 68 ? -21.494 24.750 40.251 1.00 89.50 68 GLU A O 1
ATOM 525 N N . ARG A 1 69 ? -20.951 22.972 41.505 1.00 91.88 69 ARG A N 1
ATOM 526 C CA . ARG A 1 69 ? -20.067 23.675 42.460 1.00 91.88 69 ARG A CA 1
ATOM 527 C C . ARG A 1 69 ? -19.151 22.711 43.218 1.00 91.88 69 ARG A C 1
ATOM 529 O O . ARG A 1 69 ? -19.451 21.520 43.272 1.00 91.88 69 ARG A O 1
ATOM 536 N N . ASP A 1 70 ? -18.118 23.251 43.869 1.00 95.94 70 ASP A N 1
ATOM 537 C CA . ASP A 1 70 ? -17.230 22.514 44.779 1.00 95.94 70 ASP A CA 1
ATOM 538 C C . ASP A 1 70 ? -18.027 21.711 45.828 1.00 95.94 70 ASP A C 1
ATOM 540 O O . ASP A 1 70 ? -18.735 22.302 46.654 1.00 95.94 70 ASP A O 1
ATOM 544 N N . CYS A 1 71 ? -17.943 20.374 45.797 1.00 95.38 71 CYS A N 1
ATOM 545 C CA . CYS A 1 71 ? -18.561 19.493 46.797 1.00 95.38 71 CYS A CA 1
ATOM 546 C C . CYS A 1 71 ? -18.103 18.024 46.722 1.00 95.38 71 CYS A C 1
ATOM 548 O O . CYS A 1 71 ? -17.771 17.506 45.658 1.00 95.38 71 CYS A O 1
ATOM 550 N N . SER A 1 72 ? -18.210 17.326 47.857 1.00 95.94 72 SER A N 1
ATOM 551 C CA . SER A 1 72 ? -18.075 15.868 47.939 1.00 95.94 72 SER A CA 1
ATOM 552 C C . SER A 1 72 ? -19.272 15.174 47.286 1.00 95.94 72 SER A C 1
ATOM 554 O O . SER A 1 72 ? -20.423 15.409 47.675 1.00 95.94 72 SER A O 1
ATOM 556 N N . LEU A 1 73 ? -19.003 14.292 46.325 1.00 96.69 73 LEU A N 1
ATOM 557 C CA . LEU A 1 73 ? -19.977 13.396 45.710 1.00 96.69 73 LEU A CA 1
ATOM 558 C C . LEU A 1 73 ? -19.701 11.958 46.158 1.00 96.69 73 LEU A C 1
ATOM 560 O O . LEU A 1 73 ? -18.566 11.489 46.115 1.00 96.69 73 LEU A O 1
ATOM 564 N N . LYS A 1 74 ? -20.751 11.237 46.564 1.00 97.62 74 LYS A N 1
ATOM 565 C CA . LYS A 1 74 ? -20.661 9.843 47.012 1.00 97.62 74 LYS A CA 1
ATOM 566 C C . LYS A 1 74 ? -21.294 8.889 46.007 1.00 97.62 74 LYS A C 1
ATOM 568 O O . LYS A 1 74 ? -22.500 8.979 45.773 1.00 97.62 74 LYS A O 1
ATOM 573 N N . LEU A 1 75 ? -20.517 7.940 45.492 1.00 98.12 75 LEU A N 1
ATOM 574 C CA . LEU A 1 75 ? -21.016 6.770 44.771 1.00 98.12 75 LEU A CA 1
ATOM 575 C C . LEU A 1 75 ? -21.340 5.639 45.756 1.00 98.12 75 LEU A C 1
ATOM 577 O O . LEU A 1 75 ? -20.540 5.324 46.636 1.00 98.12 75 LEU A O 1
ATOM 581 N N . THR A 1 76 ? -22.469 4.967 45.548 1.00 98.00 76 THR A N 1
ATOM 582 C CA . THR A 1 76 ? -22.738 3.623 46.080 1.00 98.00 76 THR A CA 1
ATOM 583 C C . THR A 1 76 ? -23.077 2.658 44.950 1.00 98.00 76 THR A C 1
ATOM 585 O O . THR A 1 76 ? -23.735 3.042 43.982 1.00 98.00 76 THR A O 1
ATOM 588 N N . VAL A 1 77 ? -22.652 1.396 45.071 1.00 98.31 77 VAL A N 1
ATOM 589 C CA . VAL A 1 77 ? -22.946 0.314 44.112 1.00 98.31 77 VAL A CA 1
ATOM 590 C C . VAL A 1 77 ? -23.495 -0.897 44.862 1.00 98.31 77 VAL A C 1
ATOM 592 O O . VAL A 1 77 ? -23.042 -1.210 45.963 1.00 98.31 77 VAL A O 1
ATOM 595 N N . SER A 1 78 ? -24.486 -1.574 44.281 1.00 97.62 78 SER A N 1
ATOM 596 C CA . SER A 1 78 ? -25.231 -2.651 44.937 1.00 97.62 78 SER A CA 1
ATOM 597 C C . SER A 1 78 ? -25.616 -3.800 44.005 1.00 97.62 78 SER A C 1
ATOM 599 O O . SER A 1 78 ? -25.997 -3.567 42.854 1.00 97.62 78 SER A O 1
ATOM 601 N N . ASP A 1 79 ? -25.556 -5.024 44.532 1.00 94.81 79 ASP A N 1
ATOM 602 C CA . ASP A 1 79 ? -26.043 -6.259 43.902 1.00 94.81 79 ASP A CA 1
ATOM 603 C C . ASP A 1 79 ? -27.347 -6.679 44.589 1.00 94.81 79 ASP A C 1
ATOM 605 O O . ASP A 1 79 ? -27.392 -6.825 45.806 1.00 94.81 79 ASP A O 1
ATOM 609 N N . ASP A 1 80 ? -28.441 -6.733 43.832 1.00 82.62 80 ASP A N 1
ATOM 610 C CA . ASP A 1 80 ? -29.824 -6.956 44.291 1.00 82.62 80 ASP A CA 1
ATOM 611 C C . ASP A 1 80 ? -30.248 -6.351 45.659 1.00 82.62 80 ASP A C 1
ATOM 613 O O . ASP A 1 80 ? -31.175 -6.823 46.323 1.00 82.62 80 ASP A O 1
ATOM 617 N N . SER A 1 81 ? -29.675 -5.182 45.987 1.00 82.75 81 SER A N 1
ATOM 618 C CA . SER A 1 81 ? -29.838 -4.340 47.199 1.00 82.75 81 SER A CA 1
ATOM 619 C C . SER A 1 81 ? -28.820 -4.546 48.335 1.00 82.75 81 SER A C 1
ATOM 621 O O . SER A 1 81 ? -28.880 -3.807 49.317 1.00 82.75 81 SER A O 1
ATOM 623 N N . GLU A 1 82 ? -27.865 -5.469 48.218 1.00 92.88 82 GLU A N 1
ATOM 624 C CA . GLU A 1 82 ? -26.679 -5.524 49.084 1.00 92.88 82 GLU A CA 1
ATOM 625 C C . GLU A 1 82 ? -25.634 -4.500 48.607 1.00 92.88 82 GLU A C 1
ATOM 627 O O . GLU A 1 82 ? -25.349 -4.411 47.414 1.00 92.88 82 GLU A O 1
ATOM 632 N N . LEU A 1 83 ? -25.086 -3.690 49.520 1.00 95.81 83 LEU A N 1
ATOM 633 C CA . LEU A 1 83 ? -24.078 -2.669 49.209 1.00 95.81 83 LEU A CA 1
ATOM 634 C C . LEU A 1 83 ? -22.706 -3.332 49.015 1.00 95.81 83 LEU A C 1
ATOM 636 O O . LEU A 1 83 ? -22.153 -3.869 49.972 1.00 95.81 83 LEU A O 1
ATOM 640 N N . VAL A 1 84 ? -22.148 -3.251 47.804 1.00 97.00 84 VAL A N 1
ATOM 641 C CA . VAL A 1 84 ? -20.849 -3.861 47.453 1.00 97.00 84 VAL A CA 1
ATOM 642 C C . VAL A 1 84 ? -19.707 -2.847 47.326 1.00 97.00 84 VAL A C 1
ATOM 644 O O . VAL A 1 84 ? -18.549 -3.224 47.469 1.00 97.00 84 VAL A O 1
ATOM 647 N N . TRP A 1 85 ? -20.014 -1.565 47.090 1.00 97.50 85 TRP A N 1
ATOM 648 C CA . TRP A 1 85 ? -19.021 -0.485 46.995 1.00 97.50 85 TRP A CA 1
ATOM 649 C C . TRP A 1 85 ? -19.584 0.834 47.525 1.00 97.50 85 TRP A C 1
ATOM 651 O O . TRP A 1 85 ? -20.754 1.152 47.294 1.00 97.50 85 TRP A O 1
ATOM 661 N N . GLU A 1 86 ? -18.737 1.626 48.177 1.00 97.62 86 GLU A N 1
ATOM 662 C CA . GLU A 1 86 ? -19.005 3.015 48.549 1.00 97.62 86 GLU A CA 1
ATOM 663 C C . GLU A 1 86 ? -17.711 3.832 48.423 1.00 97.62 86 GLU A C 1
ATOM 665 O O . GLU A 1 86 ? -16.665 3.412 48.914 1.00 97.62 86 GLU A O 1
ATOM 670 N N . GLN A 1 87 ? -17.783 4.988 47.760 1.00 97.38 87 GLN A N 1
ATOM 671 C CA . GLN A 1 87 ? -16.636 5.855 47.471 1.00 97.38 87 GLN A CA 1
ATOM 672 C C . GLN A 1 87 ? -17.058 7.325 47.487 1.00 97.38 87 GLN A C 1
ATOM 674 O O . GLN A 1 87 ? -18.182 7.655 47.109 1.00 97.38 87 GLN A O 1
ATOM 679 N N . HIS A 1 88 ? -16.147 8.201 47.902 1.00 97.25 88 HIS A N 1
ATOM 680 C CA . HIS A 1 88 ? -16.295 9.653 47.854 1.00 97.25 88 HIS A CA 1
ATOM 681 C C . HIS A 1 88 ? -15.237 10.243 46.927 1.00 97.25 88 HIS A C 1
ATOM 683 O O . HIS A 1 88 ? -14.076 9.870 47.048 1.00 97.25 88 HIS A O 1
ATOM 689 N N . GLU A 1 89 ? -15.633 11.187 46.079 1.00 97.56 89 GLU A N 1
ATOM 690 C CA . GLU A 1 89 ? -14.729 12.009 45.272 1.00 97.56 89 GLU A CA 1
ATOM 691 C C . GLU A 1 89 ? -15.141 13.481 45.384 1.00 97.56 89 GLU A C 1
ATOM 693 O O . GLU A 1 89 ? -16.332 13.803 45.447 1.00 97.56 89 GLU A O 1
ATOM 698 N N . GLU A 1 90 ? -14.166 14.387 45.417 1.00 97.06 90 GLU A N 1
ATOM 699 C CA . GLU A 1 90 ? -14.422 15.826 45.517 1.00 97.06 90 GLU A CA 1
ATOM 700 C C . GLU A 1 90 ? -14.508 16.443 44.117 1.00 97.06 90 GLU A C 1
ATOM 702 O O . GLU A 1 90 ? -13.517 16.516 43.391 1.00 97.06 90 GLU A O 1
ATOM 707 N N . ALA A 1 91 ? -15.691 16.926 43.742 1.00 96.44 91 ALA A N 1
ATOM 708 C CA . ALA A 1 91 ? -15.851 17.771 42.568 1.00 96.44 91 ALA A CA 1
ATOM 709 C C . ALA A 1 91 ? -15.270 19.156 42.879 1.00 96.44 91 ALA A C 1
ATOM 711 O O . ALA A 1 91 ? -15.704 19.782 43.848 1.00 96.44 91 ALA A O 1
ATOM 712 N N . THR A 1 92 ? -14.329 19.651 42.067 1.00 96.94 92 THR A N 1
ATOM 713 C CA . THR A 1 92 ? -13.705 20.974 42.252 1.00 96.94 92 THR A CA 1
ATOM 714 C C . THR A 1 92 ? -13.698 21.787 40.962 1.00 96.94 92 THR A C 1
ATOM 716 O O . THR A 1 92 ? -13.680 21.233 39.864 1.00 96.94 92 THR A O 1
ATOM 719 N N . ALA A 1 93 ? -13.645 23.113 41.069 1.00 95.38 93 ALA A N 1
ATOM 720 C CA . ALA A 1 93 ? -13.528 24.008 39.916 1.00 95.38 93 ALA A CA 1
ATOM 721 C C . ALA A 1 93 ? -12.283 23.768 39.025 1.00 95.38 93 ALA A C 1
ATOM 723 O O . ALA A 1 93 ? -12.232 24.297 37.915 1.00 95.38 93 ALA A O 1
ATOM 724 N N . GLU A 1 94 ? -11.293 22.986 39.477 1.00 94.06 94 GLU A N 1
ATOM 725 C CA . GLU A 1 94 ? -10.080 22.651 38.713 1.00 94.06 94 GLU A CA 1
ATOM 726 C C . GLU A 1 94 ? -10.325 21.588 37.625 1.00 94.06 94 GLU A C 1
ATOM 728 O O . GLU A 1 94 ? -9.637 21.620 36.609 1.00 94.06 94 GLU A O 1
ATOM 733 N N . SER A 1 95 ? -11.317 20.703 37.806 1.00 95.00 95 SER A N 1
ATOM 734 C CA . SER A 1 95 ? -11.781 19.704 36.819 1.00 95.00 95 SER A CA 1
ATOM 735 C C . SER A 1 95 ? -13.132 20.076 36.182 1.00 95.00 95 SER A C 1
ATOM 737 O O . SER A 1 95 ? -13.918 19.206 35.792 1.00 95.00 95 SER A O 1
ATOM 739 N N . ASP A 1 96 ? -13.481 21.368 36.214 1.00 97.25 96 ASP A N 1
ATOM 740 C CA . ASP A 1 96 ? -14.834 21.882 35.965 1.00 97.25 96 ASP A CA 1
ATOM 741 C C . ASP A 1 96 ? -15.917 21.086 36.722 1.00 97.25 96 ASP A C 1
ATOM 743 O O . ASP A 1 96 ? -17.008 20.829 36.218 1.00 97.25 96 ASP A O 1
ATOM 747 N N . HIS A 1 97 ? -15.625 20.705 37.965 1.00 96.88 97 HIS A N 1
ATOM 748 C CA . HIS A 1 97 ? -16.493 19.948 38.870 1.00 96.88 97 HIS A CA 1
ATOM 749 C C . HIS A 1 97 ? -16.845 18.530 38.388 1.00 96.88 97 HIS A C 1
ATOM 751 O O . HIS A 1 97 ? -17.827 17.946 38.862 1.00 96.88 97 HIS A O 1
ATOM 757 N N . CYS A 1 98 ? -16.074 17.977 37.448 1.00 97.75 98 CYS A N 1
ATOM 758 C CA . CYS A 1 98 ? -16.213 16.604 36.973 1.00 97.75 98 CYS A CA 1
ATOM 759 C C . CYS A 1 98 ? -15.460 15.636 37.897 1.00 97.75 98 CYS A C 1
ATOM 761 O O . CYS A 1 98 ? -14.350 15.933 38.345 1.00 97.75 98 CYS A O 1
ATOM 763 N N . VAL A 1 99 ? -16.051 14.468 38.152 1.00 97.62 99 VAL A N 1
ATOM 764 C CA . VAL A 1 99 ? -15.455 13.364 38.920 1.00 97.62 99 VAL A CA 1
ATOM 765 C C . VAL A 1 99 ? -15.612 12.042 38.173 1.00 97.62 99 VAL A C 1
ATOM 767 O O . VAL A 1 99 ? -16.596 11.829 37.458 1.00 97.62 99 VAL A O 1
ATOM 770 N N . VAL A 1 100 ? -14.661 11.132 38.382 1.00 97.94 100 VAL A N 1
ATOM 771 C CA . VAL A 1 100 ? -14.736 9.736 37.940 1.00 97.94 100 VAL A CA 1
ATOM 772 C C . VAL A 1 100 ? -14.493 8.839 39.145 1.00 97.94 100 VAL A C 1
ATOM 774 O O . VAL A 1 100 ? -13.493 8.985 39.837 1.00 97.94 100 VAL A O 1
ATOM 777 N N . PHE A 1 101 ? -15.410 7.905 39.375 1.00 98.38 101 PHE A N 1
ATOM 778 C CA . PHE A 1 101 ? -15.284 6.853 40.375 1.00 98.38 101 PHE A CA 1
ATOM 779 C C . PHE A 1 101 ? -14.809 5.561 39.695 1.00 98.38 101 PHE A C 1
ATOM 781 O O . PHE A 1 101 ? -15.465 5.097 38.758 1.00 98.38 101 PHE A O 1
ATOM 788 N N . ASP A 1 102 ? -13.714 4.971 40.175 1.00 98.00 102 ASP A N 1
ATOM 789 C CA . ASP A 1 102 ? -13.231 3.635 39.799 1.00 98.00 102 ASP A CA 1
ATOM 790 C C . ASP A 1 102 ? -13.751 2.581 40.797 1.00 98.00 102 ASP A C 1
ATOM 792 O O . ASP A 1 102 ? -13.448 2.641 41.987 1.00 98.00 102 ASP A O 1
ATOM 796 N N . VAL A 1 103 ? -14.532 1.611 40.312 1.00 97.94 103 VAL A N 1
ATOM 797 C CA . VAL A 1 103 ? -15.146 0.529 41.103 1.00 97.94 103 VAL A CA 1
ATOM 798 C C . VAL A 1 103 ? -14.519 -0.807 40.718 1.00 97.94 103 VAL A C 1
ATOM 800 O O . VAL A 1 103 ? -14.632 -1.203 39.562 1.00 97.94 103 VAL A O 1
ATOM 803 N N . ASP A 1 104 ? -13.948 -1.538 41.676 1.00 96.38 104 ASP A N 1
ATOM 804 C CA . ASP A 1 104 ? -13.275 -2.829 41.455 1.00 96.38 104 ASP A CA 1
ATOM 805 C C . ASP A 1 104 ? -13.921 -3.991 42.235 1.00 96.38 104 ASP A C 1
ATOM 807 O O . ASP A 1 104 ? -14.734 -3.801 43.139 1.00 96.38 104 ASP A O 1
ATOM 811 N N . GLY A 1 105 ? -13.524 -5.227 41.909 1.00 94.94 105 GLY A N 1
ATOM 812 C CA . GLY A 1 105 ? -13.891 -6.432 42.669 1.00 94.94 105 GLY A CA 1
ATOM 813 C C . GLY A 1 105 ? -15.308 -6.956 42.409 1.00 94.94 105 GLY A C 1
ATOM 814 O O . GLY A 1 105 ? -15.837 -7.727 43.210 1.00 94.94 105 GLY A O 1
ATOM 815 N N . LEU A 1 106 ? -15.922 -6.544 41.301 1.00 96.56 106 LEU A N 1
ATOM 816 C CA . LEU A 1 106 ? -17.263 -6.951 40.890 1.00 96.56 106 LEU A CA 1
ATOM 817 C C . LEU A 1 106 ? -17.277 -8.376 40.306 1.00 96.56 106 LEU A C 1
ATOM 819 O O . LEU A 1 106 ? -16.261 -8.899 39.852 1.00 96.56 106 LEU A O 1
ATOM 823 N N . SER A 1 107 ? -18.456 -9.000 40.282 1.00 94.69 107 SER A N 1
ATOM 824 C CA . SER A 1 107 ? -18.684 -10.284 39.607 1.00 94.69 107 SER A CA 1
ATOM 825 C C . SER A 1 107 ? -18.977 -10.089 38.119 1.00 94.69 107 SER A C 1
ATOM 827 O O . SER A 1 107 ? -19.663 -9.140 37.739 1.00 94.69 107 SER A O 1
ATOM 829 N N . GLN A 1 108 ? -18.522 -11.027 37.288 1.00 92.19 108 GLN A N 1
ATOM 830 C CA . GLN A 1 108 ? -18.762 -11.063 35.839 1.00 92.19 108 GLN A CA 1
ATOM 831 C C . GLN A 1 108 ? -20.217 -11.382 35.474 1.00 92.19 108 GLN A C 1
ATOM 833 O O . GLN A 1 108 ? -20.841 -12.245 36.088 1.00 92.19 108 GLN A O 1
ATOM 838 N N . THR A 1 109 ? -20.729 -10.766 34.401 1.00 92.25 109 THR A N 1
ATOM 839 C CA . THR A 1 109 ? -22.118 -10.959 33.924 1.00 92.25 109 THR A CA 1
ATOM 840 C C . THR A 1 109 ? -23.183 -10.686 35.010 1.00 92.25 109 THR A C 1
ATOM 842 O O . THR A 1 109 ? -24.257 -11.287 35.009 1.00 92.25 109 THR A O 1
ATOM 845 N N . THR A 1 110 ? -22.888 -9.773 35.942 1.00 95.38 110 THR A N 1
ATOM 846 C CA . THR A 1 110 ? -23.770 -9.372 37.050 1.00 95.38 110 THR A CA 1
ATOM 847 C C . THR A 1 110 ? -24.268 -7.947 36.836 1.00 95.38 110 THR A C 1
ATOM 849 O O . THR A 1 110 ? -23.539 -7.073 36.357 1.00 95.38 110 THR A O 1
ATOM 852 N N . ARG A 1 111 ? -25.533 -7.704 37.199 1.00 97.31 111 ARG A N 1
ATOM 853 C CA . ARG A 1 111 ? -26.188 -6.403 37.060 1.00 97.31 111 ARG A CA 1
ATOM 854 C C . ARG A 1 111 ? -26.176 -5.626 38.370 1.00 97.31 111 ARG A C 1
ATOM 856 O O . ARG A 1 111 ? -26.945 -5.921 39.280 1.00 97.31 111 ARG A O 1
ATOM 863 N N . TYR A 1 112 ? -25.385 -4.565 38.407 1.00 98.31 112 TYR A N 1
ATOM 864 C CA . TYR A 1 112 ? -25.270 -3.679 39.556 1.00 98.31 112 TYR A CA 1
ATOM 865 C C . TYR A 1 112 ? -26.179 -2.459 39.410 1.00 98.31 112 TYR A C 1
ATOM 867 O O . TYR A 1 112 ? -26.246 -1.849 38.342 1.00 98.31 112 TYR A O 1
ATOM 875 N N . ARG A 1 113 ? -26.854 -2.061 40.495 1.00 97.81 113 ARG A N 1
ATOM 876 C CA . ARG A 1 113 ? -27.489 -0.735 40.614 1.00 97.81 113 ARG A CA 1
ATOM 877 C C . ARG A 1 113 ? -26.540 0.204 41.339 1.00 97.81 113 ARG A C 1
ATOM 879 O O . ARG A 1 113 ? -25.944 -0.197 42.338 1.00 97.81 113 ARG A O 1
ATOM 886 N N . PHE A 1 114 ? -26.454 1.451 40.894 1.00 97.50 114 PHE A N 1
ATOM 887 C CA . PHE A 1 114 ? -25.606 2.453 41.531 1.00 97.50 114 PHE A CA 1
ATOM 888 C C . PHE A 1 114 ? -26.331 3.790 41.707 1.00 97.50 114 PHE A C 1
ATOM 890 O O . PHE A 1 114 ? -27.281 4.094 40.983 1.00 97.50 114 PHE A O 1
ATOM 897 N N . ALA A 1 115 ? -25.881 4.594 42.667 1.00 96.31 115 ALA A N 1
ATOM 898 C CA . ALA A 1 115 ? -26.374 5.948 42.891 1.00 96.31 115 ALA A CA 1
ATOM 899 C C . ALA A 1 115 ? -25.218 6.895 43.212 1.00 96.31 115 ALA A C 1
ATOM 901 O O . ALA A 1 115 ? -24.347 6.559 44.011 1.00 96.31 115 ALA A O 1
ATOM 902 N N . VAL A 1 116 ? -25.237 8.090 42.621 1.00 96.88 116 VAL A N 1
ATOM 903 C CA . VAL A 1 116 ? -24.328 9.185 42.973 1.00 96.88 116 VAL A CA 1
ATOM 904 C C . VAL A 1 116 ? -25.134 10.251 43.717 1.00 96.88 116 VAL A C 1
ATOM 906 O O . VAL A 1 116 ? -26.165 10.729 43.239 1.00 96.88 116 VAL A O 1
ATOM 909 N N . THR A 1 117 ? -24.683 10.579 44.925 1.00 94.62 117 THR A N 1
ATOM 910 C CA . THR A 1 117 ? -25.362 11.452 45.893 1.00 94.62 117 THR A CA 1
ATOM 911 C C . THR A 1 117 ? -24.487 12.661 46.202 1.00 94.62 117 THR A C 1
ATOM 913 O O . THR A 1 117 ? -23.288 12.507 46.414 1.00 94.62 117 THR A O 1
ATOM 916 N N . GLY A 1 118 ? -25.084 13.849 46.265 1.00 90.81 118 GLY A N 1
ATOM 917 C CA . GLY A 1 118 ? -24.414 15.093 46.653 1.00 90.81 118 GLY A CA 1
ATOM 918 C C . GLY A 1 118 ? -25.255 15.900 47.649 1.00 90.81 118 GLY A C 1
ATOM 919 O O . GLY A 1 118 ? -26.335 15.449 48.039 1.00 90.81 118 GLY A O 1
ATOM 920 N N . PRO A 1 119 ? -24.804 17.100 48.058 1.00 84.00 119 PRO A N 1
ATOM 921 C CA . PRO A 1 119 ? -25.461 17.885 49.110 1.00 84.00 119 PRO A CA 1
ATOM 922 C C . PRO A 1 119 ? -26.943 18.199 48.854 1.00 84.00 119 PRO A C 1
ATOM 924 O O . PRO A 1 119 ? -27.724 18.275 49.799 1.00 84.00 119 PRO A O 1
ATOM 927 N N . ASP A 1 120 ? -27.326 18.356 47.585 1.00 74.31 120 ASP A N 1
ATOM 928 C CA . ASP A 1 120 ? -28.658 18.808 47.171 1.00 74.31 120 ASP A CA 1
ATOM 929 C C . ASP A 1 120 ? -29.573 17.667 46.661 1.00 74.31 120 ASP A C 1
ATOM 931 O O . ASP A 1 120 ? -30.703 17.922 46.253 1.00 74.31 120 ASP A O 1
ATOM 935 N N . GLY A 1 121 ? -29.133 16.395 46.683 1.00 82.62 121 GLY A N 1
ATOM 936 C CA . GLY A 1 121 ? -29.929 15.262 46.174 1.00 82.62 121 GLY A CA 1
ATOM 937 C C . GLY A 1 121 ? -29.125 14.063 45.646 1.00 82.62 121 GLY A C 1
ATOM 938 O O . GLY A 1 121 ? -28.014 13.788 46.093 1.00 82.62 121 GLY A O 1
ATOM 939 N N . SER A 1 122 ? -29.693 13.311 44.697 1.00 89.62 122 SER A N 1
ATOM 940 C CA . SER A 1 122 ? -29.048 12.127 44.096 1.00 89.62 122 SER A CA 1
ATOM 941 C C . SER A 1 122 ? -29.647 11.756 42.737 1.00 89.62 122 SER A C 1
ATOM 943 O O . SER A 1 122 ? -30.817 12.044 42.482 1.00 89.62 122 SER A O 1
ATOM 945 N N . ALA A 1 123 ? -28.870 11.058 41.907 1.00 93.12 123 ALA A N 1
ATOM 946 C CA . ALA A 1 123 ? -29.361 10.342 40.728 1.00 93.12 123 ALA A CA 1
ATOM 947 C C . ALA A 1 123 ? -28.746 8.933 40.660 1.00 93.12 123 ALA A C 1
ATOM 949 O O . ALA A 1 123 ? -27.740 8.645 41.312 1.00 93.12 123 ALA A O 1
ATOM 950 N N . SER A 1 124 ? -29.371 8.033 39.902 1.00 94.50 124 SER A N 1
ATOM 951 C CA . SER A 1 124 ? -29.038 6.606 39.901 1.00 94.50 124 SER A CA 1
ATOM 952 C C . SER A 1 124 ? -29.126 5.971 38.518 1.00 94.50 124 SER A C 1
ATOM 954 O O . SER A 1 124 ? -29.774 6.491 37.610 1.00 94.50 124 SER A O 1
ATOM 956 N N . GLY A 1 125 ? -28.461 4.827 38.384 1.00 96.00 125 GLY A N 1
ATOM 957 C CA . GLY A 1 125 ? -28.374 4.046 37.159 1.00 96.00 125 GLY A CA 1
ATOM 958 C C . GLY A 1 125 ? -28.149 2.564 37.449 1.00 96.00 125 GLY A C 1
ATOM 959 O O . GLY A 1 125 ? -28.232 2.106 38.595 1.00 96.00 125 GLY A O 1
ATOM 960 N N . TRP A 1 126 ? -27.869 1.790 36.405 1.00 97.38 126 TRP A N 1
ATOM 961 C CA . TRP A 1 126 ? -27.483 0.384 36.536 1.00 97.38 126 TRP A CA 1
ATOM 962 C C . TRP A 1 126 ? -26.568 -0.030 35.389 1.00 97.38 126 TRP A C 1
ATOM 964 O O . TRP A 1 126 ? -26.762 0.411 34.267 1.00 97.38 126 TRP A O 1
ATOM 974 N N . PHE A 1 127 ? -25.600 -0.902 35.637 1.00 97.38 127 PHE A N 1
ATOM 975 C CA . PHE A 1 127 ? -24.745 -1.452 34.585 1.00 97.38 127 PHE A CA 1
ATOM 976 C C . PHE A 1 127 ? -24.658 -2.970 34.703 1.00 97.38 127 PHE A C 1
ATOM 978 O O . PHE A 1 127 ? -25.005 -3.551 35.730 1.00 97.38 127 PHE A O 1
ATOM 985 N N . GLU A 1 128 ? -24.198 -3.616 33.638 1.00 96.75 128 GLU A N 1
ATOM 986 C CA . GLU A 1 128 ? -23.954 -5.055 33.609 1.00 96.75 128 GLU A CA 1
ATOM 987 C C . GLU A 1 128 ? -22.491 -5.294 33.239 1.00 96.75 128 GLU A C 1
ATOM 989 O O . GLU A 1 128 ? -22.032 -4.859 32.170 1.00 96.75 128 GLU A O 1
ATOM 994 N N . THR A 1 129 ? -21.747 -5.935 34.142 1.00 96.50 129 THR A N 1
ATOM 995 C CA . THR A 1 129 ? -20.347 -6.304 33.902 1.00 96.50 129 THR A CA 1
ATOM 996 C C . THR A 1 129 ? -20.253 -7.209 32.677 1.00 96.50 129 THR A C 1
ATOM 998 O O . THR A 1 129 ? -21.182 -7.947 32.340 1.00 96.50 129 THR A O 1
ATOM 1001 N N . ALA A 1 130 ? -19.147 -7.107 31.948 1.00 94.75 130 ALA A N 1
ATOM 1002 C CA . ALA A 1 130 ? -18.962 -7.842 30.710 1.00 94.75 130 ALA A CA 1
ATOM 1003 C C . ALA A 1 130 ? -19.054 -9.368 30.933 1.00 94.75 130 ALA A C 1
ATOM 1005 O O . ALA A 1 130 ? -18.713 -9.871 32.011 1.00 94.75 130 ALA A O 1
ATOM 1006 N N . PRO A 1 131 ? -19.456 -10.134 29.902 1.00 92.00 131 PRO A N 1
ATOM 1007 C CA . PRO A 1 131 ? -19.138 -11.552 29.837 1.00 92.00 131 PRO A CA 1
ATOM 1008 C C . PRO A 1 131 ? -17.621 -11.743 29.925 1.00 92.00 131 PRO A C 1
ATOM 1010 O O . PRO A 1 131 ? -16.872 -10.972 29.315 1.00 92.00 131 PRO A O 1
ATOM 1013 N N . HIS A 1 132 ? -17.184 -12.785 30.637 1.00 86.69 132 HIS A N 1
ATOM 1014 C CA . HIS A 1 132 ? -15.769 -13.145 30.736 1.00 86.69 132 HIS A CA 1
ATOM 1015 C C . HIS A 1 132 ? -15.131 -13.231 29.331 1.00 86.69 132 HIS A C 1
ATOM 1017 O O . HIS A 1 132 ? -15.755 -13.811 28.433 1.00 86.69 132 HIS A O 1
ATOM 1023 N N . PRO A 1 133 ? -13.907 -12.706 29.120 1.00 81.19 133 PRO A N 1
ATOM 1024 C CA . PRO A 1 133 ? -13.203 -12.652 27.837 1.00 81.19 133 PRO A CA 1
ATOM 1025 C C . PRO A 1 133 ? -13.311 -13.887 26.930 1.00 81.19 133 PRO A C 1
ATOM 1027 O O . PRO A 1 133 ? -13.420 -13.730 25.711 1.00 81.19 133 PRO A O 1
ATOM 1030 N N . ASP A 1 134 ? -13.294 -15.089 27.511 1.00 78.12 134 ASP A N 1
ATOM 1031 C CA . ASP A 1 134 ? -13.294 -16.371 26.789 1.00 78.12 134 ASP A CA 1
ATOM 1032 C C . ASP A 1 134 ? -14.668 -17.081 26.743 1.00 78.12 134 ASP A C 1
ATOM 1034 O O . ASP A 1 134 ? -14.775 -18.204 26.244 1.00 78.12 134 ASP A O 1
ATOM 1038 N N . SER A 1 135 ? -15.735 -16.468 27.270 1.00 88.25 135 SER A N 1
ATOM 1039 C CA . SER A 1 135 ? -17.078 -17.064 27.303 1.00 88.25 135 SER A CA 1
ATOM 1040 C C . SER A 1 135 ? -17.881 -16.787 26.018 1.00 88.25 135 SER A C 1
ATOM 1042 O O . SER A 1 135 ? -18.088 -15.619 25.667 1.00 88.25 135 SER A O 1
ATOM 1044 N N . PRO A 1 136 ? -18.418 -17.829 25.341 1.00 93.62 136 PRO A N 1
ATOM 1045 C CA . PRO A 1 136 ? -19.354 -17.674 24.227 1.00 93.62 136 PRO A CA 1
ATOM 1046 C C . PRO A 1 136 ? -20.534 -16.776 24.603 1.00 93.62 136 PRO A C 1
ATOM 1048 O O . PRO A 1 136 ? -21.247 -17.046 25.569 1.00 93.62 136 PRO A O 1
ATOM 1051 N N . SER A 1 137 ? -20.721 -15.690 23.859 1.00 96.19 137 SER A N 1
ATOM 1052 C CA . SER A 1 137 ? -21.674 -14.633 24.202 1.00 96.19 137 SER A CA 1
ATOM 1053 C C . SER A 1 137 ? -22.088 -13.831 22.965 1.00 96.19 137 SER A C 1
ATOM 1055 O O . SER A 1 137 ? -21.520 -13.988 21.881 1.00 96.19 137 SER A O 1
ATOM 1057 N N . VAL A 1 138 ? -23.117 -12.994 23.123 1.00 97.12 138 VAL A N 1
ATOM 1058 C CA . VAL A 1 138 ? -23.561 -12.032 22.107 1.00 97.12 138 VAL A CA 1
ATOM 1059 C C . VAL A 1 138 ? -23.419 -10.633 22.690 1.00 97.12 138 VAL A C 1
ATOM 1061 O O . VAL A 1 138 ? -24.013 -10.359 23.728 1.00 97.12 138 VAL A O 1
ATOM 1064 N N . VAL A 1 139 ? -22.651 -9.766 22.030 1.00 97.81 139 VAL A N 1
ATOM 1065 C CA . VAL A 1 139 ? -22.397 -8.380 22.459 1.00 97.81 139 VAL A CA 1
ATOM 1066 C C . VAL A 1 139 ? -22.748 -7.422 21.326 1.00 97.81 139 VAL A C 1
ATOM 1068 O O . VAL A 1 139 ? -22.364 -7.648 20.179 1.00 97.81 139 VAL A O 1
ATOM 1071 N N . ARG A 1 140 ? -23.475 -6.348 21.638 1.00 98.62 140 ARG A N 1
ATOM 1072 C CA . ARG A 1 140 ? -23.911 -5.310 20.698 1.00 98.62 140 ARG A CA 1
ATOM 1073 C C . ARG A 1 140 ? -23.260 -3.982 21.035 1.00 98.62 140 ARG A C 1
ATOM 1075 O O . ARG A 1 140 ? -23.439 -3.471 22.135 1.00 98.62 140 ARG A O 1
ATOM 1082 N N . ILE A 1 141 ? -22.554 -3.398 20.078 1.00 98.81 141 ILE A N 1
ATOM 1083 C CA . ILE A 1 141 ? -21.958 -2.069 20.216 1.00 98.81 141 ILE A CA 1
ATOM 1084 C C . ILE A 1 141 ? -22.629 -1.144 19.204 1.00 98.81 141 ILE A C 1
ATOM 1086 O O . ILE A 1 141 ? -22.684 -1.459 18.013 1.00 98.81 141 ILE A O 1
ATOM 1090 N N . ALA A 1 142 ? -23.170 -0.026 19.685 1.00 98.81 142 ALA A N 1
ATOM 1091 C CA . ALA A 1 142 ? -23.677 1.046 18.839 1.00 98.81 142 ALA A CA 1
ATOM 1092 C C . ALA A 1 142 ? -22.556 2.061 18.579 1.00 98.81 142 ALA A C 1
ATOM 1094 O O . ALA A 1 142 ? -21.968 2.569 19.528 1.00 98.81 142 ALA A O 1
ATOM 1095 N N . PHE A 1 143 ? -22.278 2.359 17.314 1.00 98.88 143 PHE A N 1
ATOM 1096 C CA . PHE A 1 143 ? -21.302 3.356 16.878 1.00 98.88 143 PHE A CA 1
ATOM 1097 C C . PHE A 1 143 ? -22.016 4.540 16.216 1.00 98.88 143 PHE A C 1
ATOM 1099 O O . PHE A 1 143 ? -23.031 4.349 15.540 1.00 98.88 143 PHE A O 1
ATOM 1106 N N . GLY A 1 144 ? -21.473 5.749 16.362 1.00 98.06 144 GLY A N 1
ATOM 1107 C CA . GLY A 1 144 ? -21.959 6.933 15.653 1.00 98.06 144 GLY A CA 1
ATOM 1108 C C . GLY A 1 144 ? -21.024 8.138 15.760 1.00 98.06 144 GLY A C 1
ATOM 1109 O O . GLY A 1 144 ? -20.123 8.170 16.597 1.00 98.06 144 GLY A O 1
ATOM 1110 N N . SER A 1 145 ? -21.243 9.127 14.897 1.00 98.06 145 SER A N 1
ATOM 1111 C CA . SER A 1 145 ? -20.541 10.416 14.889 1.00 98.06 145 SER A CA 1
ATOM 1112 C C . SER A 1 145 ? -21.489 11.541 14.462 1.00 98.06 145 SER A C 1
ATOM 1114 O O . SER A 1 145 ? -22.630 11.284 14.052 1.00 98.06 145 SER A O 1
ATOM 1116 N N . CYS A 1 146 ? -21.010 12.785 14.499 1.00 97.81 146 CYS A N 1
ATOM 1117 C CA . CYS A 1 146 ? -21.730 13.949 13.969 1.00 97.81 146 CYS A CA 1
ATOM 1118 C C . CYS A 1 146 ? -23.077 14.143 14.680 1.00 97.81 146 CYS A C 1
ATOM 1120 O O . CYS A 1 146 ? -24.158 14.003 14.095 1.00 97.81 146 CYS A O 1
ATOM 1122 N N . ALA A 1 147 ? -23.000 14.414 15.985 1.00 97.25 147 ALA A N 1
ATOM 1123 C CA . ALA A 1 147 ? -24.146 14.507 16.881 1.00 97.25 147 ALA A CA 1
ATOM 1124 C C . ALA A 1 147 ? -24.368 15.942 17.375 1.00 97.25 147 ALA A C 1
ATOM 1126 O O . ALA A 1 147 ? -23.437 16.718 17.574 1.00 97.25 147 ALA A O 1
ATOM 1127 N N . ARG A 1 148 ? -25.632 16.290 17.620 1.00 94.62 148 ARG A N 1
ATOM 1128 C CA . ARG A 1 148 ? -26.029 17.577 18.211 1.00 94.62 148 ARG A CA 1
ATOM 1129 C C . ARG A 1 148 ? -26.883 17.373 19.446 1.00 94.62 148 ARG A C 1
ATOM 1131 O O . ARG A 1 148 ? -27.584 16.373 19.567 1.00 94.62 148 ARG A O 1
ATOM 1138 N N . GLU A 1 149 ? -26.901 18.369 20.310 1.00 92.62 149 GLU A N 1
ATOM 1139 C CA . GLU A 1 149 ? -27.743 18.484 21.502 1.00 92.62 149 GLU A CA 1
ATOM 1140 C C . GLU A 1 149 ? -29.262 18.630 21.210 1.00 92.62 149 GLU A C 1
ATOM 1142 O O . GLU A 1 149 ? -30.039 18.962 22.104 1.00 92.62 149 GLU A O 1
ATOM 1147 N N . ASP A 1 150 ? -29.700 18.391 19.967 1.00 90.75 150 ASP A N 1
ATOM 1148 C CA . ASP A 1 150 ? -31.072 18.587 19.490 1.00 90.75 150 ASP A CA 1
ATOM 1149 C C . ASP A 1 150 ? -31.927 17.299 19.420 1.00 90.75 150 ASP A C 1
ATOM 1151 O O . ASP A 1 150 ? -31.464 16.165 19.588 1.00 90.75 150 ASP A O 1
ATOM 1155 N N . GLU A 1 151 ? -33.227 17.485 19.173 1.00 87.75 151 GLU A N 1
ATOM 1156 C CA . GLU A 1 151 ? -34.231 16.413 19.171 1.00 87.75 151 GLU A CA 1
ATOM 1157 C C . GLU A 1 151 ? -34.046 15.391 18.028 1.00 87.75 151 GLU A C 1
ATOM 1159 O O . GLU A 1 151 ? -34.541 14.265 18.124 1.00 87.75 151 GLU A O 1
ATOM 1164 N N . SER A 1 152 ? -33.305 15.738 16.968 1.00 86.19 152 SER A N 1
ATOM 1165 C CA . SER A 1 152 ? -33.014 14.814 15.868 1.00 86.19 152 SER A CA 1
ATOM 1166 C C . SER A 1 152 ? -32.048 13.717 16.342 1.00 86.19 152 SER A C 1
ATOM 1168 O O . SER A 1 152 ? -32.365 12.527 16.257 1.00 86.19 152 SER A O 1
ATOM 1170 N N . THR A 1 153 ? -30.951 14.099 17.003 1.00 95.94 153 THR A N 1
ATOM 1171 C CA . THR A 1 153 ? -30.045 13.167 17.694 1.00 95.94 153 THR A CA 1
ATOM 1172 C C . THR A 1 153 ? -30.752 12.446 18.847 1.00 95.94 153 THR A C 1
ATOM 1174 O O . THR A 1 153 ? -30.522 11.257 19.077 1.00 95.94 153 THR A O 1
ATOM 1177 N N . ALA A 1 154 ? -31.663 13.122 19.563 1.00 96.19 154 ALA A N 1
ATOM 1178 C CA . ALA A 1 154 ? -32.427 12.513 20.656 1.00 96.19 154 ALA A CA 1
ATOM 1179 C C . ALA A 1 154 ? -33.233 11.281 20.215 1.00 96.19 154 ALA A C 1
ATOM 1181 O O . ALA A 1 154 ? -33.398 10.331 20.988 1.00 96.19 154 ALA A O 1
ATOM 1182 N N . ALA A 1 155 ? -33.703 11.249 18.966 1.00 94.94 155 ALA A N 1
ATOM 1183 C CA . ALA A 1 155 ? -34.342 10.071 18.396 1.00 94.94 155 ALA A CA 1
ATOM 1184 C C . ALA A 1 155 ? -33.360 8.894 18.225 1.00 94.94 155 ALA A C 1
ATOM 1186 O O . ALA A 1 155 ? -33.726 7.765 18.563 1.00 94.94 155 ALA A O 1
ATOM 1187 N N . VAL A 1 156 ? -32.112 9.159 17.818 1.00 97.88 156 VAL A N 1
ATOM 1188 C CA . VAL A 1 156 ? -31.044 8.151 17.681 1.00 97.88 156 VAL A CA 1
ATOM 1189 C C . VAL A 1 156 ? -30.672 7.540 19.033 1.00 97.88 156 VAL A C 1
ATOM 1191 O O . VAL A 1 156 ? -30.711 6.318 19.168 1.00 97.88 156 VAL A O 1
ATOM 1194 N N . TRP A 1 157 ? -30.422 8.351 20.070 1.00 98.00 157 TRP A N 1
ATOM 1195 C CA . TRP A 1 157 ? -30.115 7.852 21.424 1.00 98.00 157 TRP A CA 1
ATOM 1196 C C . TRP A 1 157 ? -31.201 6.895 21.946 1.00 98.00 157 TRP A C 1
ATOM 1198 O O . TRP A 1 157 ? -30.927 5.780 22.398 1.00 98.00 157 TRP A O 1
ATOM 1208 N N . ARG A 1 158 ? -32.476 7.283 21.797 1.00 97.56 158 ARG A N 1
ATOM 1209 C CA . ARG A 1 158 ? -33.623 6.442 22.182 1.00 97.56 158 ARG A CA 1
ATOM 1210 C C . ARG A 1 158 ? -33.747 5.183 21.318 1.00 97.56 158 ARG A C 1
ATOM 1212 O O . ARG A 1 158 ? -34.338 4.203 21.776 1.00 97.56 158 ARG A O 1
ATOM 1219 N N . ARG A 1 159 ? -33.226 5.177 20.085 1.00 97.44 159 ARG A N 1
ATOM 1220 C CA . ARG A 1 159 ? -33.200 3.992 19.215 1.00 97.44 159 ARG A CA 1
ATOM 1221 C C . ARG A 1 159 ? -32.051 3.043 19.561 1.00 97.44 159 ARG A C 1
ATOM 1223 O O . ARG A 1 159 ? -32.316 1.845 19.609 1.00 97.44 159 ARG A O 1
ATOM 1230 N N . MET A 1 160 ? -30.859 3.543 19.898 1.00 98.19 160 MET A N 1
ATOM 1231 C CA . MET A 1 160 ? -29.738 2.735 20.411 1.00 98.19 160 MET A CA 1
ATOM 1232 C C . MET A 1 160 ? -30.158 1.918 21.644 1.00 98.19 160 MET A C 1
ATOM 1234 O O . MET A 1 160 ? -30.007 0.696 21.660 1.00 98.19 160 MET A O 1
ATOM 1238 N N . GLY A 1 161 ? -30.800 2.559 22.631 1.00 96.62 161 GLY A N 1
ATOM 1239 C CA . GLY A 1 161 ? -31.335 1.864 23.810 1.00 96.62 161 GLY A CA 1
ATOM 1240 C C . GLY A 1 161 ? -32.402 0.815 23.463 1.00 96.62 161 GLY A C 1
ATOM 1241 O O . GLY A 1 161 ? -32.341 -0.320 23.931 1.00 96.62 161 GLY A O 1
ATOM 1242 N N . LYS A 1 162 ? -33.345 1.142 22.565 1.00 97.56 162 LYS A N 1
ATOM 1243 C CA . LYS A 1 162 ? -34.360 0.190 22.060 1.00 97.56 162 LYS A CA 1
ATOM 1244 C C . LYS A 1 162 ? -33.781 -0.963 21.230 1.00 97.56 162 LYS A C 1
ATOM 1246 O O . LYS A 1 162 ? -34.470 -1.964 21.052 1.00 97.56 162 LYS A O 1
ATOM 1251 N N . ALA A 1 163 ? -32.577 -0.815 20.682 1.00 96.88 163 ALA A N 1
ATOM 1252 C CA . ALA A 1 163 ? -31.876 -1.860 19.942 1.00 96.88 163 ALA A CA 1
ATOM 1253 C C . ALA A 1 163 ? -31.091 -2.820 20.859 1.00 96.88 163 ALA A C 1
ATOM 1255 O O . ALA A 1 163 ? -30.591 -3.837 20.381 1.00 96.88 163 ALA A O 1
ATOM 1256 N N . GLY A 1 164 ? -31.008 -2.526 22.164 1.00 96.19 164 GLY A N 1
ATOM 1257 C CA . GLY A 1 164 ? -30.275 -3.342 23.130 1.00 96.19 164 GLY A CA 1
ATOM 1258 C C . GLY A 1 164 ? -28.761 -3.241 22.959 1.00 96.19 164 GLY A C 1
ATOM 1259 O O . GLY A 1 164 ? -28.086 -4.265 22.949 1.00 96.19 164 GLY A O 1
ATOM 1260 N N . ALA A 1 165 ? -28.237 -2.02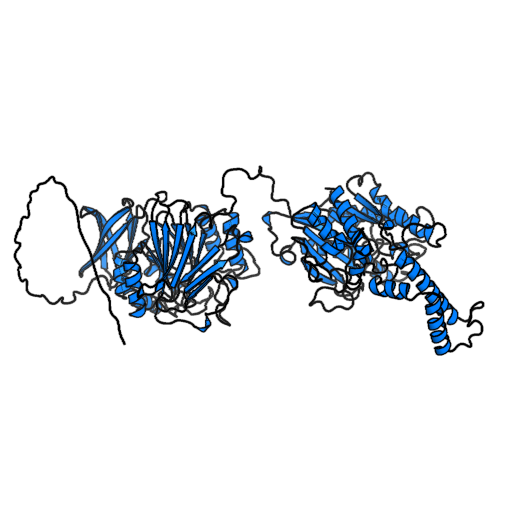6 22.768 1.00 97.94 165 ALA A N 1
ATOM 1261 C CA . ALA A 1 165 ? -26.798 -1.786 22.762 1.00 97.94 165 ALA A CA 1
ATOM 1262 C C . ALA A 1 165 ? -26.192 -2.044 24.157 1.00 97.94 165 ALA A C 1
ATOM 1264 O O . ALA A 1 165 ? -26.587 -1.418 25.141 1.00 97.94 165 ALA A O 1
ATOM 1265 N N . ASP A 1 166 ? -25.214 -2.947 24.220 1.00 97.94 166 ASP A N 1
ATOM 1266 C CA . ASP A 1 166 ? -24.453 -3.296 25.425 1.00 97.94 166 ASP A CA 1
ATOM 1267 C C . ASP A 1 166 ? -23.295 -2.315 25.687 1.00 97.94 166 ASP A C 1
ATOM 1269 O O . ASP A 1 166 ? -22.722 -2.325 26.777 1.00 97.94 166 ASP A O 1
ATOM 1273 N N . ALA A 1 167 ? -22.937 -1.498 24.688 1.00 98.44 167 ALA A N 1
ATOM 1274 C CA . ALA A 1 167 ? -22.039 -0.347 24.779 1.00 98.44 167 ALA A CA 1
ATOM 1275 C C . ALA A 1 167 ? -22.323 0.673 23.656 1.00 98.44 167 ALA A C 1
ATOM 1277 O O . ALA A 1 167 ? -22.838 0.311 22.593 1.00 98.44 167 ALA A O 1
ATOM 1278 N N . VAL A 1 168 ? -21.942 1.931 23.881 1.00 98.75 168 VAL A N 1
ATOM 1279 C CA . VAL A 1 168 ? -21.956 3.030 22.900 1.00 98.75 168 VAL A CA 1
ATOM 1280 C C . VAL A 1 168 ? -20.520 3.470 22.605 1.00 98.75 168 VAL A C 1
ATOM 1282 O O . VAL A 1 168 ? -19.696 3.564 23.511 1.00 98.75 168 VAL A O 1
ATOM 1285 N N . VAL A 1 169 ? -20.219 3.760 21.342 1.00 98.88 169 VAL A N 1
ATOM 1286 C CA . VAL A 1 169 ? -18.944 4.324 20.892 1.00 98.88 169 VAL A CA 1
ATOM 1287 C C . VAL A 1 169 ? -19.219 5.559 20.048 1.00 98.88 169 VAL A C 1
ATOM 1289 O O . VAL A 1 169 ? -19.864 5.467 19.002 1.00 98.88 169 VAL A O 1
ATOM 1292 N N . LEU A 1 170 ? -18.706 6.703 20.489 1.00 98.69 170 LEU A N 1
ATOM 1293 C CA . LEU A 1 170 ? -18.717 7.934 19.707 1.00 98.69 170 LEU A CA 1
ATOM 1294 C C . LEU A 1 170 ? -17.371 8.096 19.003 1.00 98.69 170 LEU A C 1
ATOM 1296 O O . LEU A 1 170 ? -16.316 7.847 19.586 1.00 98.69 170 LEU A O 1
ATOM 1300 N N . LEU A 1 171 ? -17.418 8.439 17.722 1.00 98.62 171 LEU A N 1
ATOM 1301 C CA . LEU A 1 171 ? -16.224 8.537 16.880 1.00 98.62 171 LEU A CA 1
ATOM 1302 C C . LEU A 1 171 ? -15.707 9.974 16.755 1.00 98.62 171 LEU A C 1
ATOM 1304 O O . LEU A 1 171 ? -14.609 10.157 16.243 1.00 98.62 171 LEU A O 1
ATOM 1308 N N . GLY A 1 172 ? -16.494 10.956 17.200 1.00 97.25 172 GLY A N 1
ATOM 1309 C CA . GLY A 1 172 ? -16.191 12.379 17.113 1.00 97.25 172 GLY A CA 1
ATOM 1310 C C . GLY A 1 172 ? -17.312 13.207 16.487 1.00 97.25 172 GLY A C 1
ATOM 1311 O O . GLY A 1 172 ? -18.365 12.671 16.113 1.00 97.25 172 GLY A O 1
ATOM 1312 N N . ASP A 1 173 ? -17.104 14.523 16.417 1.00 97.94 173 ASP A N 1
ATOM 1313 C CA . ASP A 1 173 ? -18.169 15.526 16.282 1.00 97.94 173 ASP A CA 1
ATOM 1314 C C . ASP A 1 173 ? -19.243 15.364 17.383 1.00 97.94 173 ASP A C 1
ATOM 1316 O O . ASP A 1 173 ? -20.457 15.439 17.151 1.00 97.94 173 ASP A O 1
ATOM 1320 N N . THR A 1 174 ? -18.793 15.073 18.603 1.00 96.56 174 THR A N 1
ATOM 1321 C CA . THR A 1 174 ? -19.617 14.708 19.759 1.00 96.56 174 THR A CA 1
ATOM 1322 C C . THR A 1 174 ? -19.143 15.431 21.030 1.00 96.56 174 THR A C 1
ATOM 1324 O O . THR A 1 174 ? -18.723 14.773 21.984 1.00 96.56 174 THR A O 1
ATOM 1327 N N . PRO A 1 175 ? -19.231 16.778 21.097 1.00 96.94 175 PRO A N 1
ATOM 1328 C CA . PRO A 1 175 ? -20.026 17.663 20.233 1.00 96.94 175 PRO A CA 1
ATOM 1329 C C . PRO A 1 175 ? -19.224 18.476 19.206 1.00 96.94 175 PRO A C 1
ATOM 1331 O O . PRO A 1 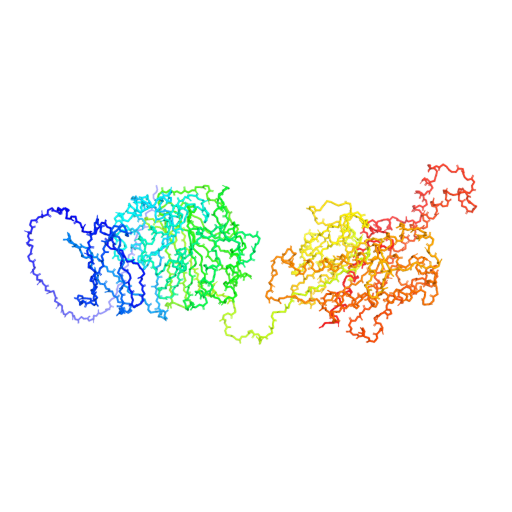175 ? -18.008 18.575 19.258 1.00 96.94 175 PRO A O 1
ATOM 1334 N N . TYR A 1 176 ? -19.933 19.213 18.351 1.00 97.38 176 TYR A N 1
ATOM 1335 C CA . TYR A 1 176 ? -19.365 20.354 17.624 1.00 97.38 176 TYR A CA 1
ATOM 1336 C C . TYR A 1 176 ? -18.874 21.445 18.601 1.00 97.38 176 TYR A C 1
ATOM 1338 O O . TYR A 1 176 ? -19.702 22.037 19.309 1.00 97.38 176 TYR A O 1
ATOM 1346 N N . ILE A 1 177 ? -17.558 21.722 18.642 1.00 97.81 177 ILE A N 1
ATOM 1347 C CA . ILE A 1 177 ? -16.939 22.739 19.520 1.00 97.81 177 ILE A CA 1
ATOM 1348 C C . ILE A 1 177 ? -16.400 23.949 18.744 1.00 97.81 177 ILE A C 1
ATOM 1350 O O . ILE A 1 177 ? -16.690 25.083 19.131 1.00 97.81 177 ILE A O 1
ATOM 1354 N N . ASP A 1 178 ? -15.612 23.719 17.687 1.00 97.50 178 ASP A N 1
ATOM 1355 C CA . ASP A 1 178 ? -14.977 24.756 16.844 1.00 97.50 178 ASP A CA 1
ATOM 1356 C C . ASP A 1 178 ? -14.171 25.833 17.611 1.00 97.50 178 ASP A C 1
ATOM 1358 O O . ASP A 1 178 ? -14.054 26.994 17.198 1.00 97.50 178 ASP A O 1
ATOM 1362 N N . SER A 1 179 ? -13.578 25.460 18.749 1.00 98.00 179 SER A N 1
ATOM 1363 C CA . SER A 1 179 ? -12.642 26.308 19.483 1.00 98.00 179 SER A CA 1
ATOM 1364 C C . SER A 1 179 ? -11.624 25.503 20.285 1.00 98.00 179 SER A C 1
ATOM 1366 O O . SER A 1 179 ? -11.978 24.509 20.908 1.00 98.00 179 SER A O 1
ATOM 1368 N N . THR A 1 180 ? -10.386 26.000 20.366 1.00 98.19 180 THR A N 1
ATOM 1369 C CA . THR A 1 180 ? -9.369 25.511 21.312 1.00 98.19 180 THR A CA 1
ATOM 1370 C C . THR A 1 180 ? -9.372 26.254 22.658 1.00 98.19 180 THR A C 1
ATOM 1372 O O . THR A 1 180 ? -8.606 25.912 23.558 1.00 98.19 180 THR A O 1
ATOM 1375 N N . GLU A 1 181 ? -10.253 27.239 22.858 1.00 98.50 181 GLU A N 1
ATOM 1376 C CA . GLU A 1 181 ? -10.388 27.974 24.125 1.00 98.50 181 GLU A CA 1
ATOM 1377 C C . GLU A 1 181 ? -11.050 27.092 25.198 1.00 98.50 181 GLU A C 1
ATOM 1379 O O . GLU A 1 181 ? -12.228 26.757 25.074 1.00 98.50 181 GLU A O 1
ATOM 1384 N N . LEU A 1 182 ? -10.334 26.731 26.273 1.00 98.12 182 LEU A N 1
ATOM 1385 C CA . LEU A 1 182 ? -10.784 25.739 27.271 1.00 98.12 182 LEU A CA 1
ATOM 1386 C C . LEU A 1 182 ? -12.214 25.989 27.797 1.00 98.12 182 LEU A C 1
ATOM 1388 O O . LEU A 1 182 ? -13.053 25.090 27.776 1.00 98.12 182 LEU A O 1
ATOM 1392 N N . GLY A 1 183 ? -12.533 27.233 28.173 1.00 98.19 183 GLY A N 1
ATOM 1393 C CA . GLY A 1 183 ? -13.867 27.615 28.661 1.00 98.19 183 GLY A CA 1
ATOM 1394 C C . GLY A 1 183 ? -14.980 27.611 27.596 1.00 98.19 183 GLY A C 1
ATOM 1395 O O . GLY A 1 183 ? -16.162 27.681 27.940 1.00 98.19 183 GLY A O 1
ATOM 1396 N N . VAL A 1 184 ? -14.635 27.521 26.305 1.00 98.56 184 VAL A N 1
ATOM 1397 C CA . VAL A 1 184 ? -15.581 27.196 25.224 1.00 98.56 184 VAL A CA 1
ATOM 1398 C C . VAL A 1 184 ? -15.779 25.688 25.139 1.00 98.56 184 VAL A C 1
ATOM 1400 O O . VAL A 1 184 ? -16.927 25.251 25.098 1.00 98.56 184 VAL A O 1
ATOM 1403 N N . GLN A 1 185 ? -14.696 24.910 25.184 1.00 98.44 185 GLN A N 1
ATOM 1404 C CA . GLN A 1 185 ? -14.740 23.448 25.089 1.00 98.44 185 GLN A CA 1
ATOM 1405 C C . GLN A 1 185 ? -15.565 22.836 26.221 1.00 98.44 185 GLN A C 1
ATOM 1407 O O . GLN A 1 185 ? -16.581 22.194 25.966 1.00 98.44 185 GLN A O 1
ATOM 1412 N N . GLN A 1 186 ? -15.214 23.155 27.470 1.00 98.25 186 GLN A N 1
ATOM 1413 C CA . GLN A 1 186 ? -15.967 22.758 28.661 1.00 98.25 186 GLN A CA 1
ATOM 1414 C C . GLN A 1 186 ? -17.447 23.148 28.549 1.00 98.25 186 GLN A C 1
ATOM 1416 O O . GLN A 1 186 ? -18.329 22.354 28.854 1.00 98.25 186 GLN A O 1
ATOM 1421 N N . ARG A 1 187 ? -17.761 24.351 28.042 1.00 98.00 187 ARG A N 1
ATOM 1422 C CA . ARG A 1 187 ? -19.159 24.773 27.855 1.00 98.00 187 ARG A CA 1
ATOM 1423 C C . ARG A 1 187 ? -19.900 23.904 26.836 1.00 98.00 187 ARG A C 1
ATOM 1425 O O . ARG A 1 187 ? -21.033 23.524 27.114 1.00 98.00 187 ARG A O 1
ATOM 1432 N N . ARG A 1 188 ? -19.284 23.578 25.698 1.00 98.19 188 ARG A N 1
ATOM 1433 C CA . ARG A 1 188 ? -19.894 22.720 24.670 1.00 98.19 188 ARG A CA 1
ATOM 1434 C C . ARG A 1 188 ? -20.075 21.285 25.168 1.00 98.19 188 ARG A C 1
ATOM 1436 O O . ARG A 1 188 ? -21.148 20.726 24.964 1.00 98.19 188 ARG A O 1
ATOM 1443 N N . TYR A 1 189 ? -19.108 20.732 25.904 1.00 97.94 189 TYR A N 1
ATOM 1444 C CA . TYR A 1 189 ? -19.265 19.430 26.559 1.00 97.94 189 TYR A CA 1
ATOM 1445 C C . TYR A 1 189 ? -20.392 19.426 27.605 1.00 97.94 189 TYR A C 1
ATOM 1447 O O . TYR A 1 189 ? -21.194 18.495 27.607 1.00 97.94 189 TYR A O 1
ATOM 1455 N N . ARG A 1 190 ? -20.544 20.486 28.419 1.00 97.00 190 ARG A N 1
ATOM 1456 C CA . ARG A 1 190 ? -21.719 20.663 29.301 1.00 97.00 190 ARG A CA 1
ATOM 1457 C C . ARG A 1 190 ? -23.026 20.665 28.508 1.00 97.00 190 ARG A C 1
ATOM 1459 O O . ARG A 1 190 ? -23.924 19.877 28.786 1.00 97.00 190 ARG A O 1
ATOM 1466 N N . GLU A 1 191 ? -23.129 21.523 27.494 1.00 96.69 191 GLU A N 1
ATOM 1467 C CA . GLU A 1 191 ? -24.322 21.649 26.642 1.00 96.69 191 GLU A CA 1
ATOM 1468 C C . GLU A 1 191 ? -24.716 20.302 25.998 1.00 96.69 191 GLU A C 1
ATOM 1470 O O . GLU A 1 191 ? -25.894 19.942 26.015 1.00 96.69 191 GLU A O 1
ATOM 1475 N N . PHE A 1 192 ? -23.742 19.508 25.541 1.00 96.75 192 PHE A N 1
ATOM 1476 C CA . PHE A 1 192 ? -23.953 18.155 25.013 1.00 96.75 192 PHE A CA 1
ATOM 1477 C C . PHE A 1 192 ? -24.367 17.148 26.098 1.00 96.75 192 PHE A C 1
ATOM 1479 O O . PHE A 1 192 ? -25.361 16.440 25.943 1.00 96.75 192 PHE A O 1
ATOM 1486 N N . ALA A 1 193 ? -23.679 17.135 27.242 1.00 95.19 193 ALA A N 1
ATOM 1487 C CA . ALA A 1 193 ? -23.982 16.254 28.369 1.00 95.19 193 ALA A CA 1
ATOM 1488 C C . ALA A 1 193 ? -25.341 16.552 29.044 1.00 95.19 193 ALA A C 1
ATOM 1490 O O . ALA A 1 193 ? -25.855 15.699 29.770 1.00 95.19 193 ALA A O 1
ATOM 1491 N N . LYS A 1 194 ? -25.968 17.718 28.805 1.00 93.00 194 LYS A N 1
ATOM 1492 C CA . LYS A 1 194 ? -27.359 17.986 29.230 1.00 93.00 194 LYS A CA 1
ATOM 1493 C C . LYS A 1 194 ? -28.419 17.390 28.290 1.00 93.00 194 LYS A C 1
ATOM 1495 O O . LYS A 1 194 ? -29.599 17.451 28.633 1.00 93.00 194 LYS A O 1
ATOM 1500 N N . ALA A 1 195 ? -28.052 16.784 27.153 1.00 94.56 195 ALA A N 1
ATOM 1501 C CA . ALA A 1 195 ? -28.999 16.171 26.215 1.00 94.56 195 ALA A CA 1
ATOM 1502 C C . ALA A 1 195 ? -29.790 15.014 26.882 1.00 94.56 195 ALA A C 1
ATOM 1504 O O . ALA A 1 195 ? -29.226 13.940 27.114 1.00 94.56 195 ALA A O 1
ATOM 1505 N N . PRO A 1 196 ? -31.105 15.152 27.167 1.00 94.50 196 PRO A N 1
ATOM 1506 C CA . PRO A 1 196 ? -31.786 14.238 28.096 1.00 94.50 196 PRO A CA 1
ATOM 1507 C C . PRO A 1 196 ? -31.864 12.784 27.618 1.00 94.50 196 PRO A C 1
ATOM 1509 O O . PRO A 1 196 ? -31.839 11.857 28.423 1.00 94.50 196 PRO A O 1
ATOM 1512 N N . ALA A 1 197 ? -31.935 12.571 26.301 1.00 96.00 197 ALA A N 1
ATOM 1513 C CA . ALA A 1 197 ? -31.962 11.239 25.704 1.00 96.00 197 ALA A CA 1
ATOM 1514 C C . ALA A 1 197 ? -30.594 10.530 25.743 1.00 96.00 197 ALA A C 1
ATOM 1516 O O . ALA A 1 197 ? -30.555 9.311 25.900 1.00 96.00 197 ALA A O 1
ATOM 1517 N N . MET A 1 198 ? -29.491 11.286 25.647 1.00 96.44 198 MET A N 1
ATOM 1518 C CA . MET A 1 198 ? -28.135 10.778 25.882 1.00 96.44 198 MET A CA 1
ATOM 1519 C C . MET A 1 198 ? -27.992 10.414 27.358 1.00 96.44 198 MET A C 1
ATOM 1521 O O . MET A 1 198 ? -27.683 9.272 27.682 1.00 96.44 198 MET A O 1
ATOM 1525 N N . ALA A 1 199 ? -28.327 11.342 28.259 1.00 94.88 199 ALA A N 1
ATOM 1526 C CA . ALA A 1 199 ? -28.215 11.121 29.696 1.00 94.88 199 ALA A CA 1
ATOM 1527 C C . ALA A 1 199 ? -29.039 9.919 30.190 1.00 94.88 199 ALA A C 1
ATOM 1529 O O . ALA A 1 199 ? -28.561 9.135 31.007 1.00 94.88 199 ALA A O 1
ATOM 1530 N N . GLN A 1 200 ? -30.244 9.716 29.644 1.00 95.75 200 GLN A N 1
ATOM 1531 C CA . GLN A 1 200 ? -31.050 8.531 29.932 1.00 95.75 200 GLN A CA 1
ATOM 1532 C C . GLN A 1 200 ? -30.343 7.235 29.502 1.00 95.75 200 GLN A C 1
ATOM 1534 O O . GLN A 1 200 ? -30.268 6.305 30.301 1.00 95.75 200 GLN A O 1
ATOM 1539 N N . LEU A 1 201 ? -29.809 7.175 28.277 1.00 97.62 201 LEU A N 1
ATOM 1540 C CA . LEU A 1 201 ? -29.106 5.997 27.759 1.00 97.62 201 LEU A CA 1
ATOM 1541 C C . LEU A 1 201 ? -27.835 5.695 28.567 1.00 97.62 201 LEU A C 1
ATOM 1543 O O . LEU A 1 201 ? -27.613 4.562 28.983 1.00 97.62 201 LEU A O 1
ATOM 1547 N N . LEU A 1 202 ? -27.022 6.717 28.829 1.00 97.69 202 LEU A N 1
ATOM 1548 C CA . LEU A 1 202 ? -25.714 6.575 29.473 1.00 97.69 202 LEU A CA 1
ATOM 1549 C C . LEU A 1 202 ? -25.793 6.370 30.993 1.00 97.69 202 LEU A C 1
ATOM 1551 O O . LEU A 1 202 ? -24.821 5.921 31.600 1.00 97.69 202 LEU A O 1
ATOM 1555 N N . SER A 1 203 ? -26.966 6.593 31.597 1.00 97.00 203 SER A N 1
ATOM 1556 C CA . SER A 1 203 ? -27.266 6.121 32.957 1.00 97.00 203 SER A CA 1
ATOM 1557 C C . SER A 1 203 ? -27.340 4.588 33.060 1.00 97.00 203 SER A C 1
ATOM 1559 O O . SER A 1 203 ? -27.304 4.050 34.170 1.00 97.00 203 SER A O 1
ATOM 1561 N N . HIS A 1 204 ? -27.457 3.875 31.926 1.00 97.31 204 HIS A N 1
ATOM 1562 C CA . HIS A 1 204 ? -27.563 2.415 31.909 1.00 97.31 204 HIS A CA 1
ATOM 1563 C C . HIS A 1 204 ? -26.803 1.665 30.794 1.00 97.31 204 HIS A C 1
ATOM 1565 O O . HIS A 1 204 ? -26.978 0.457 30.628 1.00 97.31 204 HIS A O 1
ATOM 1571 N N . THR A 1 205 ? -25.974 2.351 30.009 1.00 98.31 205 THR A N 1
ATOM 1572 C CA . THR A 1 205 ? -25.164 1.752 28.940 1.00 98.31 205 THR A CA 1
ATOM 1573 C C . THR A 1 205 ? -23.766 2.378 28.975 1.00 98.31 205 THR A C 1
ATOM 1575 O O . THR A 1 205 ? -23.680 3.606 28.943 1.00 98.31 205 THR A O 1
ATOM 1578 N N . PRO A 1 206 ? -22.675 1.584 29.041 1.00 98.12 206 PRO A N 1
ATOM 1579 C CA . PRO A 1 206 ? -21.317 2.122 29.037 1.00 98.12 206 PRO A CA 1
ATOM 1580 C C . PRO A 1 206 ? -21.017 2.840 27.720 1.00 98.12 206 PRO A C 1
ATOM 1582 O O . PRO A 1 206 ? -21.329 2.303 26.651 1.00 98.12 206 PRO A O 1
ATOM 1585 N N . TRP A 1 207 ? -20.388 4.016 27.783 1.00 97.19 207 TRP A N 1
ATOM 1586 C CA . TRP A 1 207 ? -19.900 4.724 26.597 1.00 97.19 207 TRP A CA 1
ATOM 1587 C C . TRP A 1 207 ? -18.396 4.949 26.593 1.00 97.19 207 TRP A C 1
ATOM 1589 O O . TRP A 1 207 ? -17.728 4.986 27.626 1.00 97.19 207 TRP A O 1
ATOM 1599 N N . TYR A 1 208 ? -17.903 5.105 25.372 1.00 98.69 208 TYR A N 1
ATOM 1600 C CA . TYR A 1 208 ? -16.523 5.379 25.026 1.00 98.69 208 TYR A CA 1
ATOM 1601 C C . TYR A 1 208 ? -16.509 6.400 23.893 1.00 98.69 208 TYR A C 1
ATOM 1603 O O . TYR A 1 208 ? -17.432 6.414 23.072 1.00 98.69 208 TYR A O 1
ATOM 1611 N N . ALA A 1 209 ? -15.460 7.212 23.806 1.00 98.19 209 ALA A N 1
ATOM 1612 C CA . ALA A 1 209 ? -15.313 8.164 22.710 1.00 98.19 209 ALA A CA 1
ATOM 1613 C C . ALA A 1 209 ? -13.879 8.258 22.180 1.00 98.19 209 ALA A C 1
ATOM 1615 O O . ALA A 1 209 ? -12.911 7.998 22.899 1.00 98.19 209 ALA A O 1
ATOM 1616 N N . THR A 1 210 ? -13.773 8.687 20.928 1.00 98.31 210 THR A N 1
ATOM 1617 C CA . THR A 1 210 ? -12.650 9.469 20.398 1.00 98.31 210 THR A CA 1
ATOM 1618 C C . THR A 1 210 ? -13.223 10.714 19.708 1.00 98.31 210 THR A C 1
ATOM 1620 O O . THR A 1 210 ? -14.444 10.835 19.602 1.00 98.31 210 THR A O 1
ATOM 1623 N N . TRP A 1 211 ? -12.372 11.648 19.294 1.00 97.81 211 TRP A N 1
ATOM 1624 C CA . TRP A 1 211 ? -12.770 12.878 18.602 1.00 97.81 211 TRP A CA 1
ATOM 1625 C C . TRP A 1 211 ? -12.605 12.780 17.083 1.00 97.81 211 TRP A C 1
ATOM 1627 O O . TRP A 1 211 ? -11.899 11.909 16.561 1.00 97.81 211 TRP A O 1
ATOM 1637 N N . ASP A 1 212 ? -13.201 13.749 16.398 1.00 97.75 212 ASP A N 1
ATOM 1638 C CA . ASP A 1 212 ? -12.912 14.099 15.016 1.00 97.75 212 ASP A CA 1
ATOM 1639 C C . ASP A 1 212 ? -12.352 15.533 14.977 1.00 97.75 212 ASP A C 1
ATOM 1641 O O . ASP A 1 212 ? -11.607 15.924 15.875 1.00 97.75 212 ASP A O 1
ATOM 1645 N N . ASP A 1 213 ? -12.599 16.315 13.932 1.00 96.31 213 ASP A N 1
ATOM 1646 C CA . ASP A 1 213 ? -12.041 17.660 13.778 1.00 96.31 213 ASP A CA 1
ATOM 1647 C C . ASP A 1 213 ? -12.777 18.730 14.611 1.00 96.31 213 ASP A C 1
ATOM 1649 O O . ASP A 1 213 ? -12.116 19.579 15.225 1.00 96.31 213 ASP A O 1
ATOM 1653 N N . HIS A 1 214 ? -14.111 18.694 14.710 1.00 97.81 214 HIS A N 1
ATOM 1654 C CA . HIS A 1 214 ? -14.873 19.730 15.418 1.00 97.81 214 HIS A CA 1
ATOM 1655 C C . HIS A 1 214 ? -14.786 19.660 16.956 1.00 97.81 214 HIS A C 1
ATOM 1657 O O . HIS A 1 214 ? -14.901 20.718 17.585 1.00 97.81 214 HIS A O 1
ATOM 1663 N N . ASP A 1 215 ? -14.567 18.486 17.569 1.00 96.56 215 ASP A N 1
ATOM 1664 C CA . ASP A 1 215 ? -14.277 18.316 19.012 1.00 96.56 215 ASP A CA 1
ATOM 1665 C C . ASP A 1 215 ? -12.776 18.292 19.353 1.00 96.56 215 ASP A C 1
ATOM 1667 O O . ASP A 1 215 ? -12.409 18.648 20.475 1.00 96.56 215 ASP A O 1
ATOM 1671 N N . PHE A 1 216 ? -11.885 17.989 18.402 1.00 98.00 216 PHE A N 1
ATOM 1672 C CA . PHE A 1 216 ? -10.458 18.314 18.550 1.00 98.00 216 PHE A CA 1
ATOM 1673 C C . PHE A 1 216 ? -10.214 19.831 18.503 1.00 98.00 216 PHE A C 1
ATOM 1675 O O . PHE A 1 216 ? -9.357 20.357 19.220 1.00 98.00 216 PHE A O 1
ATOM 1682 N N . GLY A 1 217 ? -11.009 20.555 17.709 1.00 96.44 217 GLY A N 1
ATOM 1683 C CA . GLY A 1 217 ? -11.270 21.971 17.946 1.00 96.44 217 GLY A CA 1
ATOM 1684 C C . GLY A 1 217 ? -11.563 22.841 16.727 1.00 96.44 217 GLY A C 1
ATOM 1685 O O . GLY A 1 217 ? -11.887 24.002 16.958 1.00 96.44 217 GLY A O 1
ATOM 1686 N N . ARG A 1 218 ? -11.434 22.365 15.474 1.00 94.94 218 ARG A N 1
ATOM 1687 C CA . ARG A 1 218 ? -11.805 23.081 14.223 1.00 94.94 218 ARG A CA 1
ATOM 1688 C C . ARG A 1 218 ? -11.921 22.122 13.025 1.00 94.94 218 ARG A C 1
ATOM 1690 O O . ARG A 1 218 ? -10.993 21.348 12.798 1.00 94.94 218 ARG A O 1
ATOM 1697 N N . ASN A 1 219 ? -12.952 22.300 12.193 1.00 94.06 219 ASN A N 1
ATOM 1698 C CA . ASN A 1 219 ? -13.134 21.657 10.873 1.00 94.06 219 ASN A CA 1
ATOM 1699 C C . ASN A 1 219 ? -11.829 21.499 10.041 1.00 94.06 219 ASN A C 1
ATOM 1701 O O . ASN A 1 219 ? -11.131 22.484 9.789 1.00 94.06 219 ASN A O 1
ATOM 1705 N N . ASP A 1 220 ? -11.600 20.299 9.498 1.00 90.75 220 ASP A N 1
ATOM 1706 C CA . ASP A 1 220 ? -10.497 19.831 8.643 1.00 90.75 220 ASP A CA 1
ATOM 1707 C C . ASP A 1 220 ? -9.080 20.191 9.175 1.00 90.75 220 ASP A C 1
ATOM 1709 O O . ASP A 1 220 ? -8.186 20.522 8.392 1.00 90.75 220 ASP A O 1
ATOM 1713 N N . THR A 1 221 ? -8.847 20.152 10.502 1.00 94.00 221 THR A N 1
ATOM 1714 C CA . THR A 1 221 ? -7.526 20.464 11.109 1.00 94.00 221 THR A CA 1
ATOM 1715 C C . THR A 1 221 ? -6.709 19.260 11.599 1.00 94.00 221 THR A C 1
ATOM 1717 O O . THR A 1 221 ? -7.229 18.180 11.896 1.00 94.00 221 THR A O 1
ATOM 1720 N N . ASP A 1 222 ? -5.388 19.472 11.665 1.00 95.44 222 ASP A N 1
ATOM 1721 C CA . ASP A 1 222 ? -4.366 18.500 12.066 1.00 95.44 222 ASP A CA 1
ATOM 1722 C C . ASP A 1 222 ? -3.681 18.861 13.403 1.00 95.44 222 ASP A C 1
ATOM 1724 O O . ASP A 1 222 ? -3.987 19.868 14.050 1.00 95.44 222 ASP A O 1
ATOM 1728 N N . GLY A 1 223 ? -2.724 18.032 13.825 1.00 97.19 223 GLY A N 1
ATOM 1729 C CA . GLY A 1 223 ? -2.034 18.122 15.108 1.00 97.19 223 GLY A CA 1
ATOM 1730 C C . GLY A 1 223 ? -1.177 19.374 15.314 1.00 97.19 223 GLY A C 1
ATOM 1731 O O . GLY A 1 223 ? -0.654 19.564 16.413 1.00 97.19 223 GLY A O 1
ATOM 1732 N N . ASN A 1 224 ? -1.032 20.249 14.320 1.00 96.94 224 ASN A N 1
ATOM 1733 C CA . ASN A 1 224 ? -0.388 21.555 14.467 1.00 96.94 224 ASN A CA 1
ATOM 1734 C C . ASN A 1 224 ? -1.352 22.654 14.970 1.00 96.94 224 ASN A C 1
ATOM 1736 O O . ASN A 1 224 ? -0.927 23.799 15.143 1.00 96.94 224 ASN A O 1
ATOM 1740 N N . LEU A 1 225 ? -2.629 22.332 15.226 1.00 97.62 225 LEU A N 1
ATOM 1741 C CA . LEU A 1 225 ? -3.633 23.248 15.781 1.00 97.62 225 LEU A CA 1
ATOM 1742 C C . LEU A 1 225 ? -3.197 23.841 17.147 1.00 97.62 225 LEU A C 1
ATOM 1744 O O . LEU A 1 225 ? -3.086 23.099 18.128 1.00 97.62 225 LEU A O 1
ATOM 1748 N N . PRO A 1 226 ? -3.003 25.173 17.269 1.00 97.81 226 PRO A N 1
ATOM 1749 C CA . PRO A 1 226 ? -2.612 25.793 18.537 1.00 97.81 226 PRO A CA 1
ATOM 1750 C C . PRO A 1 226 ? -3.721 25.711 19.596 1.00 97.81 226 PRO A C 1
ATOM 1752 O O . PRO A 1 226 ? -4.868 26.094 19.336 1.00 97.81 226 PRO A O 1
ATOM 1755 N N . GLY A 1 227 ? -3.374 25.265 20.806 1.00 97.06 227 GLY A N 1
ATOM 1756 C CA . GLY A 1 227 ? -4.315 25.087 21.911 1.00 97.06 227 GLY A CA 1
ATOM 1757 C C . GLY A 1 227 ? -4.939 23.690 22.003 1.00 97.06 227 GLY A C 1
ATOM 1758 O O . GLY A 1 227 ? -5.807 23.498 22.852 1.00 97.06 227 GLY A O 1
ATOM 1759 N N . LYS A 1 228 ? -4.526 22.709 21.182 1.00 97.25 228 LYS A N 1
ATOM 1760 C CA . LYS A 1 228 ? -5.051 21.322 21.215 1.00 97.25 228 LYS A CA 1
ATOM 1761 C C . LYS A 1 228 ? -4.911 20.637 22.583 1.00 97.25 228 LYS A C 1
ATOM 1763 O O . LYS A 1 228 ? -5.703 19.777 22.955 1.00 97.25 228 LYS A O 1
ATOM 1768 N N . GLU A 1 229 ? -3.920 21.048 23.364 1.00 97.12 229 GLU A N 1
ATOM 1769 C CA . GLU A 1 229 ? -3.716 20.684 24.766 1.00 97.12 229 GLU A CA 1
ATOM 1770 C C . GLU A 1 229 ? -4.929 21.014 25.660 1.00 97.12 229 GLU A C 1
ATOM 1772 O O . GLU A 1 229 ? -5.273 20.207 26.525 1.00 97.12 229 GLU A O 1
ATOM 1777 N N . ASN A 1 230 ? -5.650 22.113 25.401 1.00 98.06 230 ASN A N 1
ATOM 1778 C CA . ASN A 1 230 ? -6.934 22.394 26.057 1.00 98.06 230 ASN A CA 1
ATOM 1779 C C . ASN A 1 230 ? -8.027 21.413 25.614 1.00 98.06 230 ASN A C 1
ATOM 1781 O O . ASN A 1 230 ? -8.898 21.079 26.413 1.00 98.06 230 ASN A O 1
ATOM 1785 N N . SER A 1 231 ? -7.989 20.947 24.361 1.00 98.19 231 SER A N 1
ATOM 1786 C CA . SER A 1 231 ? -8.957 19.978 23.837 1.00 98.19 231 SER A CA 1
ATOM 1787 C C . SER A 1 231 ? -8.762 18.621 24.492 1.00 98.19 231 SER A C 1
ATOM 1789 O O . SER A 1 231 ? -9.725 18.021 24.957 1.00 98.19 231 SER A O 1
ATOM 1791 N N . ARG A 1 232 ? -7.505 18.177 24.647 1.00 98.06 232 ARG A N 1
ATOM 1792 C CA . ARG A 1 232 ? -7.178 16.989 25.450 1.00 98.06 232 ARG A CA 1
ATOM 1793 C C . ARG A 1 232 ? -7.631 17.146 26.903 1.00 98.06 232 ARG A C 1
ATOM 1795 O O . ARG A 1 232 ? -8.147 16.186 27.466 1.00 98.06 232 ARG A O 1
ATOM 1802 N N . HIS A 1 233 ? -7.460 18.328 27.498 1.00 98.00 233 HIS A N 1
ATOM 1803 C CA . HIS A 1 233 ? -7.904 18.594 28.867 1.00 98.00 233 HIS A CA 1
ATOM 1804 C C . HIS A 1 233 ? -9.430 18.450 29.002 1.00 98.00 233 HIS A C 1
ATOM 1806 O O . HIS A 1 233 ? -9.890 17.587 29.747 1.00 98.00 233 HIS A O 1
ATOM 1812 N N . ALA A 1 234 ? -10.199 19.193 28.199 1.00 98.31 234 ALA A N 1
ATOM 1813 C CA . ALA A 1 234 ? -11.661 19.143 28.211 1.00 98.31 234 ALA A CA 1
ATOM 1814 C C . ALA A 1 234 ? -12.221 17.764 27.827 1.00 98.31 234 ALA A C 1
ATOM 1816 O O . ALA A 1 234 ? -13.205 17.311 28.404 1.00 98.31 234 ALA A O 1
ATOM 1817 N N . PHE A 1 235 ? -11.582 17.052 26.894 1.00 98.38 235 PHE A N 1
ATOM 1818 C CA . PHE A 1 235 ? -11.972 15.682 26.567 1.00 98.38 235 PHE A CA 1
ATOM 1819 C C . PHE A 1 235 ? -11.827 14.755 27.785 1.00 98.38 235 PHE A C 1
ATOM 1821 O O . PHE A 1 235 ? -12.735 13.976 28.066 1.00 98.38 235 PHE A O 1
ATOM 1828 N N . ILE A 1 236 ? -10.721 14.845 28.533 1.00 97.81 236 ILE A N 1
ATOM 1829 C CA . ILE A 1 236 ? -10.478 14.002 29.716 1.00 97.81 236 ILE A CA 1
ATOM 1830 C C . ILE A 1 236 ? -11.428 14.356 30.871 1.00 97.81 236 ILE A C 1
ATOM 1832 O O . ILE A 1 236 ? -11.910 13.445 31.540 1.00 97.81 236 ILE A O 1
ATOM 1836 N N . GLU A 1 237 ? -11.758 15.636 31.075 1.00 97.81 237 GLU A N 1
ATOM 1837 C CA . GLU A 1 237 ? -12.753 16.061 32.077 1.00 97.81 237 GLU A CA 1
ATOM 1838 C C . GLU A 1 237 ? -14.126 15.394 31.859 1.00 97.81 237 GLU A C 1
ATOM 1840 O O . GLU A 1 237 ? -14.808 15.068 32.831 1.00 97.81 237 GLU A O 1
ATOM 1845 N N . TYR A 1 238 ? -14.525 15.152 30.604 1.00 97.75 238 TYR A N 1
ATOM 1846 C CA . TYR A 1 238 ? -15.880 14.712 30.237 1.00 97.75 238 TYR A CA 1
ATOM 1847 C C . TYR A 1 238 ? -16.030 13.228 29.848 1.00 97.75 238 TYR A C 1
ATOM 1849 O O . TYR A 1 238 ? -17.159 12.775 29.649 1.00 97.75 238 TYR A O 1
ATOM 1857 N N . HIS A 1 239 ? -14.943 12.446 29.786 1.00 97.00 239 HIS A N 1
ATOM 1858 C CA . HIS A 1 239 ? -14.983 11.041 29.350 1.00 97.00 239 HIS A CA 1
ATOM 1859 C C . HIS A 1 239 ? -14.292 10.074 30.323 1.00 97.00 239 HIS A C 1
ATOM 1861 O O . HIS A 1 239 ? -13.068 10.035 30.431 1.00 97.00 239 HIS A O 1
ATOM 1867 N N . ALA A 1 240 ? -15.064 9.161 30.921 1.00 96.81 240 ALA A N 1
ATOM 1868 C CA . ALA A 1 240 ? -14.546 8.036 31.710 1.00 96.81 240 ALA A CA 1
ATOM 1869 C C . ALA A 1 240 ? -14.054 6.851 30.839 1.00 96.81 240 ALA A C 1
ATOM 1871 O O . ALA A 1 240 ? -14.392 5.685 31.080 1.00 96.81 240 ALA A O 1
ATOM 1872 N N . ASN A 1 241 ? -13.242 7.158 29.821 1.00 98.12 241 ASN A N 1
ATOM 1873 C CA . ASN A 1 241 ? -12.537 6.179 28.987 1.00 98.12 241 ASN A CA 1
ATOM 1874 C C . ASN A 1 241 ? -11.572 5.298 29.834 1.00 98.12 241 ASN A C 1
ATOM 1876 O O . ASN A 1 241 ? -11.207 5.668 30.955 1.00 98.12 241 ASN A O 1
ATOM 1880 N N . PRO A 1 242 ? -11.103 4.139 29.320 1.00 97.31 242 PRO A N 1
ATOM 1881 C CA . PRO A 1 242 ? -10.109 3.298 30.002 1.00 97.31 242 PRO A CA 1
ATOM 1882 C C . PRO A 1 242 ? -8.758 4.008 30.193 1.00 97.31 242 PRO A C 1
ATOM 1884 O O . PRO A 1 242 ? -8.117 3.884 31.237 1.00 97.31 242 PRO A O 1
ATOM 1887 N N . SER A 1 243 ? -8.337 4.777 29.187 1.00 97.31 243 SER A N 1
ATOM 1888 C CA . SER A 1 243 ? -7.111 5.579 29.165 1.00 97.31 243 SER A CA 1
ATOM 1889 C C . SER A 1 243 ? -7.282 6.792 28.242 1.00 97.31 243 SER A C 1
ATOM 1891 O O . SER A 1 243 ? -8.281 6.896 27.533 1.00 97.31 243 SER A O 1
ATOM 1893 N N . ALA A 1 244 ? -6.285 7.679 28.214 1.00 97.19 244 ALA A N 1
ATOM 1894 C CA . ALA A 1 244 ? -6.183 8.754 27.229 1.00 97.19 244 ALA A CA 1
ATOM 1895 C C . ALA A 1 244 ? -4.739 8.846 26.709 1.00 97.19 244 ALA A C 1
ATOM 1897 O O . ALA A 1 244 ? -3.884 9.488 27.327 1.00 97.19 244 ALA A O 1
ATOM 1898 N N . GLY A 1 245 ? -4.458 8.163 25.598 1.00 96.94 245 GLY A N 1
ATOM 1899 C CA . GLY A 1 245 ? -3.142 8.152 24.963 1.00 96.94 245 GLY A CA 1
ATOM 1900 C C . GLY A 1 245 ? -2.051 7.511 25.827 1.00 96.94 245 GLY A C 1
ATOM 1901 O O . GLY A 1 245 ? -2.289 6.509 26.503 1.00 96.94 245 GLY A O 1
ATOM 1902 N N . ASP A 1 246 ? -0.853 8.102 25.837 1.00 93.62 246 ASP A N 1
ATOM 1903 C CA . ASP A 1 246 ? 0.260 7.697 26.718 1.00 93.62 246 ASP A CA 1
ATOM 1904 C C . ASP A 1 246 ? 0.200 8.323 28.130 1.00 93.62 246 ASP A C 1
ATOM 1906 O O . ASP A 1 246 ? 1.143 8.207 28.914 1.00 93.62 246 ASP A O 1
ATOM 1910 N N . GLY A 1 247 ? -0.909 8.994 28.461 1.00 93.62 247 GLY A N 1
ATOM 1911 C CA . GLY A 1 247 ? -1.085 9.784 29.680 1.00 93.62 247 GLY A CA 1
ATOM 1912 C C . GLY A 1 247 ? -0.688 11.257 29.520 1.00 93.62 247 GLY A C 1
ATOM 1913 O O . GLY A 1 247 ? -1.304 12.114 30.159 1.00 93.62 247 GLY A O 1
ATOM 1914 N N . VAL A 1 248 ? 0.231 11.584 28.605 1.00 91.69 248 VAL A N 1
ATOM 1915 C CA . VAL A 1 248 ? 0.714 12.952 28.342 1.00 91.69 248 VAL A CA 1
ATOM 1916 C C . VAL A 1 248 ? 0.098 13.532 27.065 1.00 91.69 248 VAL A C 1
ATOM 1918 O O . VAL A 1 248 ? -0.371 14.671 27.074 1.00 91.69 248 VAL A O 1
ATOM 1921 N N . GLN A 1 249 ? 0.062 12.756 25.981 1.00 94.31 249 GLN A N 1
ATOM 1922 C CA . GLN A 1 249 ? -0.435 13.165 24.668 1.00 94.31 249 GLN A CA 1
ATOM 1923 C C . GLN A 1 249 ? -1.443 12.170 24.091 1.00 94.31 249 GLN A C 1
ATOM 1925 O O . GLN A 1 249 ? -1.345 10.959 24.283 1.00 94.31 249 GLN A O 1
ATOM 1930 N N . GLY A 1 250 ? -2.390 12.719 23.330 1.00 97.44 250 GLY A N 1
ATOM 1931 C CA . GLY A 1 250 ? -3.451 11.990 22.646 1.00 97.44 250 GLY A CA 1
ATOM 1932 C C . GLY A 1 250 ? -4.522 11.405 23.562 1.00 97.44 250 GLY A C 1
ATOM 1933 O O . GLY A 1 250 ? -4.404 11.427 24.790 1.00 97.44 250 GLY A O 1
ATOM 1934 N N . ILE A 1 251 ? -5.588 10.892 22.951 1.00 98.38 251 ILE A N 1
ATOM 1935 C CA . ILE A 1 251 ? -6.725 10.276 23.664 1.00 98.38 251 ILE A CA 1
ATOM 1936 C C . ILE A 1 251 ? -6.958 8.802 23.311 1.00 98.38 251 ILE A C 1
ATOM 1938 O O . ILE A 1 251 ? -7.872 8.186 23.853 1.00 98.38 251 ILE A O 1
ATOM 1942 N N . TYR A 1 252 ? -6.121 8.224 22.444 1.00 98.75 252 TYR A N 1
ATOM 1943 C CA . TYR A 1 252 ? -6.270 6.844 21.978 1.00 98.75 252 TYR A CA 1
ATOM 1944 C C . TYR A 1 252 ? -6.352 5.839 23.139 1.00 98.75 252 TYR A C 1
ATOM 1946 O O . TYR A 1 252 ? -5.672 5.966 24.164 1.00 98.75 252 TYR A O 1
ATOM 1954 N N . THR A 1 253 ? -7.225 4.845 22.999 1.00 98.75 253 THR A N 1
ATOM 1955 C CA . THR A 1 253 ? -7.556 3.896 24.069 1.00 98.75 253 THR A CA 1
ATOM 1956 C C . THR A 1 253 ? -8.180 2.622 23.505 1.00 98.75 253 THR A C 1
ATOM 1958 O O . THR A 1 253 ? -8.535 2.554 22.329 1.00 98.75 253 THR A O 1
ATOM 1961 N N . SER A 1 254 ? -8.320 1.583 24.324 1.00 98.62 254 SER A N 1
ATOM 1962 C CA . SER A 1 254 ? -8.965 0.337 23.912 1.00 98.62 254 SER A CA 1
ATOM 1963 C C . SER A 1 254 ? -9.749 -0.304 25.045 1.00 98.62 254 SER A C 1
ATOM 1965 O O . SER A 1 254 ? -9.310 -0.283 26.193 1.00 98.62 254 SER A O 1
ATOM 1967 N N . PHE A 1 255 ? -10.882 -0.921 24.715 1.00 98.00 255 PHE A N 1
ATOM 1968 C CA . PHE A 1 255 ? -11.702 -1.674 25.663 1.00 98.00 255 PHE A CA 1
ATOM 1969 C C . PHE A 1 255 ? -12.140 -3.016 25.073 1.00 98.00 255 PHE A C 1
ATOM 1971 O O . PHE A 1 255 ? -12.360 -3.140 23.868 1.00 98.00 255 PHE A O 1
ATOM 1978 N N . ARG A 1 256 ? -12.325 -4.019 25.935 1.00 95.88 256 ARG A N 1
ATOM 1979 C CA . ARG A 1 256 ? -12.887 -5.326 25.575 1.00 95.88 256 ARG A CA 1
ATOM 1980 C C . ARG A 1 256 ? -14.220 -5.540 26.279 1.00 95.88 256 ARG A C 1
ATOM 1982 O O . ARG A 1 256 ? -14.348 -5.238 27.461 1.00 95.88 256 ARG A O 1
ATOM 1989 N N . ARG A 1 257 ? -15.194 -6.113 25.569 1.00 94.75 257 ARG A N 1
ATOM 1990 C CA . ARG A 1 257 ? -16.459 -6.592 26.146 1.00 94.75 257 ARG A CA 1
ATOM 1991 C C . ARG A 1 257 ? -16.755 -7.975 25.569 1.00 94.75 257 ARG A C 1
ATOM 1993 O O . ARG A 1 257 ? -17.129 -8.100 24.406 1.00 94.75 257 ARG A O 1
ATOM 2000 N N . GLY A 1 258 ? -16.510 -9.019 26.365 1.00 93.44 258 GLY A N 1
ATOM 2001 C CA . GLY A 1 258 ? -16.594 -10.416 25.929 1.00 93.44 258 GLY A CA 1
ATOM 2002 C C . GLY A 1 258 ? -15.698 -10.719 24.709 1.00 93.44 258 GLY A C 1
ATOM 2003 O O . GLY A 1 258 ? -14.471 -10.595 24.812 1.00 93.44 258 GLY A O 1
ATOM 2004 N N . PRO A 1 259 ? -16.269 -11.111 23.551 1.00 94.81 259 PRO A N 1
ATOM 2005 C CA . PRO A 1 259 ? -15.519 -11.604 22.398 1.00 94.81 259 PRO A CA 1
ATOM 2006 C C . PRO A 1 259 ? -14.951 -10.508 21.485 1.00 94.81 259 PRO A C 1
ATOM 2008 O O . PRO A 1 259 ? -14.222 -10.843 20.547 1.00 94.81 259 PRO A O 1
ATOM 2011 N N . VAL A 1 260 ? -15.292 -9.235 21.714 1.00 97.62 260 VAL A N 1
ATOM 2012 C CA . VAL A 1 260 ? -14.868 -8.094 20.890 1.00 97.62 260 VAL A CA 1
ATOM 2013 C C . VAL A 1 260 ? -14.012 -7.113 21.687 1.00 97.62 260 VAL A C 1
ATOM 2015 O O . VAL A 1 260 ? -14.307 -6.801 22.842 1.00 97.62 260 VAL A O 1
ATOM 2018 N N . GLU A 1 261 ? -12.961 -6.615 21.043 1.00 98.50 261 GLU A N 1
ATOM 2019 C CA . GLU A 1 261 ? -12.090 -5.555 21.545 1.00 98.50 261 GLU A CA 1
ATOM 2020 C C . GLU A 1 261 ? -12.051 -4.404 20.536 1.00 98.50 261 GLU A C 1
ATOM 2022 O O . GLU A 1 261 ? -11.912 -4.626 19.332 1.00 98.50 261 GLU A O 1
ATOM 2027 N N . VAL A 1 262 ? -12.238 -3.180 21.021 1.00 98.88 262 VAL A N 1
ATOM 2028 C CA . VAL A 1 262 ? -12.308 -1.960 20.214 1.00 98.88 262 VAL A CA 1
ATOM 2029 C C . VAL A 1 262 ? -11.087 -1.108 20.529 1.00 98.88 262 VAL A C 1
ATOM 2031 O O . VAL A 1 262 ? -10.836 -0.804 21.693 1.00 98.88 262 VAL A O 1
ATOM 2034 N N . PHE A 1 263 ? -10.353 -0.712 19.493 1.00 98.88 263 PHE A N 1
ATOM 2035 C CA . PHE A 1 263 ? -9.241 0.230 19.546 1.00 98.88 263 PHE A CA 1
ATOM 2036 C C . PHE A 1 263 ? -9.721 1.563 18.975 1.00 98.88 263 PHE A C 1
ATOM 2038 O O . PHE A 1 263 ? -9.985 1.677 17.776 1.00 98.88 263 PHE A O 1
ATOM 2045 N N . LEU A 1 264 ? -9.852 2.553 19.852 1.00 98.88 264 LEU A N 1
ATOM 2046 C CA . LEU A 1 264 ? -10.196 3.927 19.519 1.00 98.88 264 LEU A CA 1
ATOM 2047 C C . LEU A 1 264 ? -8.902 4.683 19.231 1.00 98.88 264 LEU A C 1
ATOM 2049 O O . LEU A 1 264 ? -8.056 4.841 20.114 1.00 98.88 264 LEU A O 1
ATOM 2053 N N . LEU A 1 265 ? -8.737 5.096 17.978 1.00 98.81 265 LEU A N 1
ATOM 2054 C CA . LEU A 1 265 ? -7.560 5.808 17.502 1.00 98.81 265 LEU A CA 1
ATOM 2055 C C . LEU A 1 265 ? -7.783 7.322 17.572 1.00 98.81 265 LEU A C 1
ATOM 2057 O O . LEU A 1 265 ? -8.900 7.820 17.430 1.00 98.81 265 LEU A O 1
ATOM 2061 N N . ASP A 1 266 ? -6.688 8.043 17.760 1.00 98.56 266 ASP A N 1
ATOM 2062 C CA . ASP A 1 266 ? -6.604 9.497 17.710 1.00 98.56 266 ASP A CA 1
ATOM 2063 C C . ASP A 1 266 ? -5.935 9.891 16.389 1.00 98.56 266 ASP A C 1
ATOM 2065 O O . ASP A 1 266 ? -4.711 9.833 16.251 1.00 98.56 266 ASP A O 1
ATOM 2069 N N . THR A 1 267 ? -6.750 10.263 15.404 1.00 97.81 267 THR A N 1
ATOM 2070 C CA . THR A 1 267 ? -6.308 10.717 14.076 1.00 97.81 267 THR A CA 1
ATOM 2071 C C . THR A 1 267 ? -6.027 12.223 14.019 1.00 97.81 267 THR A C 1
ATOM 2073 O O . THR A 1 267 ? -5.908 12.770 12.927 1.00 97.81 267 THR A O 1
ATOM 2076 N N . ARG A 1 268 ? -5.924 12.907 15.172 1.00 97.81 268 ARG A N 1
ATOM 2077 C CA . ARG A 1 268 ? -5.784 14.370 15.253 1.00 97.81 268 ARG A CA 1
ATOM 2078 C C . ARG A 1 268 ? -4.488 14.812 15.931 1.00 97.81 268 ARG A C 1
ATOM 2080 O O . ARG A 1 268 ? -3.711 15.524 15.305 1.00 97.81 268 ARG A O 1
ATOM 2087 N N . THR A 1 269 ? -4.195 14.371 17.162 1.00 98.12 269 THR A N 1
ATOM 2088 C CA . THR A 1 269 ? -3.097 14.933 17.993 1.00 98.12 269 THR A CA 1
ATOM 2089 C C . THR A 1 269 ? -1.742 14.978 17.295 1.00 98.12 269 THR A C 1
ATOM 2091 O O . THR A 1 269 ? -0.989 15.938 17.488 1.00 98.12 269 THR A O 1
ATOM 2094 N N . PHE A 1 270 ? -1.426 13.933 16.532 1.00 98.12 270 PHE A N 1
ATOM 2095 C CA . PHE A 1 270 ? -0.113 13.697 15.931 1.00 98.12 270 PHE A CA 1
ATOM 2096 C C . PHE A 1 270 ? -0.099 13.932 14.413 1.00 98.12 270 PHE A C 1
ATOM 2098 O O . PHE A 1 270 ? 0.962 13.873 13.788 1.00 98.12 270 PHE A O 1
ATOM 2105 N N . ALA A 1 271 ? -1.262 14.202 13.812 1.00 98.06 271 ALA A N 1
ATOM 2106 C CA . ALA A 1 271 ? -1.393 14.384 12.376 1.00 98.06 271 ALA A CA 1
ATOM 2107 C C . ALA A 1 271 ? -0.503 15.547 11.918 1.00 98.06 271 ALA A C 1
ATOM 2109 O O . ALA A 1 271 ? -0.606 16.656 12.437 1.00 98.06 271 ALA A O 1
ATOM 2110 N N . ALA A 1 272 ? 0.412 15.269 10.991 1.00 97.62 272 ALA A N 1
ATOM 2111 C CA . ALA A 1 272 ? 1.406 16.214 10.483 1.00 97.62 272 ALA A CA 1
ATOM 2112 C C . ALA A 1 272 ? 2.341 16.885 11.518 1.00 97.62 272 ALA A C 1
ATOM 2114 O O . ALA A 1 272 ? 3.009 17.857 11.165 1.00 97.62 272 ALA A O 1
ATOM 2115 N N . THR A 1 273 ? 2.472 16.374 12.752 1.00 97.19 273 THR A N 1
ATOM 2116 C CA . THR A 1 273 ? 3.406 16.952 13.749 1.00 97.19 273 THR A CA 1
ATOM 2117 C C . THR A 1 273 ? 4.821 16.379 13.684 1.00 97.19 273 THR A C 1
ATOM 2119 O O . THR A 1 273 ? 5.770 17.025 14.121 1.00 97.19 273 THR A O 1
ATOM 2122 N N . GLU A 1 274 ? 4.980 15.155 13.176 1.00 95.69 274 GLU A N 1
ATOM 2123 C CA . GLU A 1 274 ? 6.274 14.472 13.049 1.00 95.69 274 GLU A CA 1
ATOM 2124 C C . GLU A 1 274 ? 6.337 13.602 11.773 1.00 95.69 274 GLU A C 1
ATOM 2126 O O . GLU A 1 274 ? 5.294 13.316 11.171 1.00 95.69 274 GLU A O 1
ATOM 2131 N N . PRO A 1 275 ? 7.536 13.183 11.319 1.00 97.00 275 PRO A N 1
ATOM 2132 C CA . PRO A 1 275 ? 7.677 12.234 10.216 1.00 97.00 275 PRO A CA 1
ATOM 2133 C C . PRO A 1 275 ? 7.044 10.871 10.520 1.00 97.00 275 PRO A C 1
ATOM 2135 O O . PRO A 1 275 ? 7.094 10.387 11.650 1.00 97.00 275 PRO A O 1
ATOM 2138 N N . SER A 1 276 ? 6.507 10.208 9.496 1.00 96.06 276 SER A N 1
ATOM 2139 C CA . SER A 1 276 ? 5.951 8.862 9.640 1.00 96.06 276 SER A CA 1
ATOM 2140 C C . SER A 1 276 ? 7.036 7.830 9.984 1.00 96.06 276 SER A C 1
ATOM 2142 O O . SER A 1 276 ? 8.075 7.799 9.316 1.00 96.06 276 SER A O 1
ATOM 2144 N N . PRO A 1 277 ? 6.788 6.903 10.932 1.00 90.88 277 PRO A N 1
ATOM 2145 C CA . PRO A 1 277 ? 7.690 5.782 11.198 1.00 90.88 277 PRO A CA 1
ATOM 2146 C C . PRO A 1 277 ? 7.807 4.779 10.032 1.00 90.88 277 PRO A C 1
ATOM 2148 O O . PRO A 1 277 ? 8.682 3.916 10.080 1.00 90.88 277 PRO A O 1
ATOM 2151 N N . PHE A 1 278 ? 6.969 4.878 8.990 1.00 88.94 278 PHE A N 1
ATOM 2152 C CA . PHE A 1 278 ? 7.029 4.015 7.798 1.00 88.94 278 PHE A CA 1
ATOM 2153 C C . PHE A 1 278 ? 7.606 4.715 6.564 1.00 88.94 278 PHE A C 1
ATOM 2155 O O . PHE A 1 278 ? 8.238 4.062 5.737 1.00 88.94 278 PHE A O 1
ATOM 2162 N N . GLU A 1 279 ? 7.428 6.033 6.454 1.00 91.69 279 GLU A N 1
ATOM 2163 C CA . GLU A 1 279 ? 8.030 6.861 5.404 1.00 91.69 279 GLU A CA 1
ATOM 2164 C C . GLU A 1 279 ? 8.539 8.189 5.995 1.00 91.69 279 GLU A C 1
ATOM 2166 O O . GLU A 1 279 ? 7.812 9.183 5.988 1.00 91.69 279 GLU A O 1
ATOM 2171 N N . PRO A 1 280 ? 9.800 8.260 6.471 1.00 90.62 280 PRO A N 1
ATOM 2172 C CA . PRO A 1 280 ? 10.334 9.437 7.174 1.00 90.62 280 PRO A CA 1
ATOM 2173 C C . PRO A 1 280 ? 10.454 10.737 6.354 1.00 90.62 280 PRO A C 1
ATOM 2175 O O . PRO A 1 280 ? 10.917 11.744 6.881 1.00 90.62 280 PRO A O 1
ATOM 2178 N N . GLN A 1 281 ? 10.065 10.727 5.075 1.00 92.00 281 GLN A N 1
ATOM 2179 C CA . GLN A 1 281 ? 9.964 11.914 4.211 1.00 92.00 281 GLN A CA 1
ATOM 2180 C C . GLN A 1 281 ? 8.516 12.436 4.085 1.00 92.00 281 GLN A C 1
ATOM 2182 O O . GLN A 1 281 ? 8.267 13.402 3.364 1.00 92.00 281 GLN A O 1
ATOM 2187 N N . ARG A 1 282 ? 7.548 11.794 4.754 1.00 94.25 282 ARG A N 1
ATOM 2188 C CA . ARG A 1 282 ? 6.129 12.174 4.795 1.00 94.25 282 ARG A CA 1
ATOM 2189 C C . ARG A 1 282 ? 5.667 12.388 6.242 1.00 94.25 282 ARG A C 1
ATOM 2191 O O . ARG A 1 282 ? 6.230 11.773 7.148 1.00 94.25 282 ARG A O 1
ATOM 2198 N N . PRO A 1 283 ? 4.638 13.220 6.482 1.00 97.19 283 PRO A N 1
ATOM 2199 C CA . PRO A 1 283 ? 4.039 13.366 7.808 1.00 97.19 283 PR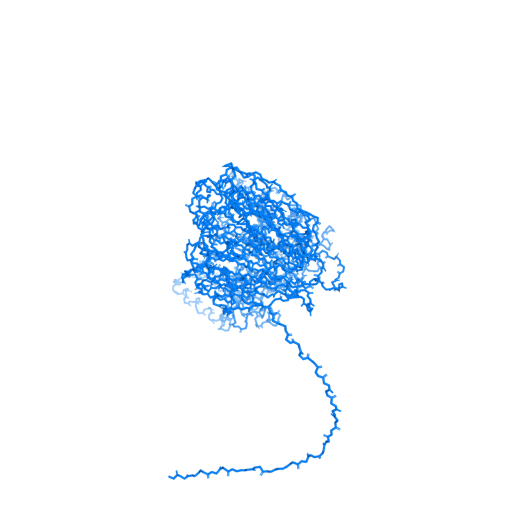O A CA 1
ATOM 2200 C C . PRO A 1 283 ? 3.398 12.059 8.304 1.00 97.19 283 PRO A C 1
ATOM 2202 O O . PRO A 1 283 ? 2.935 11.239 7.506 1.00 97.19 283 PRO A O 1
ATOM 2205 N N . THR A 1 284 ? 3.344 11.874 9.622 1.00 98.25 284 THR A N 1
ATOM 2206 C CA . THR A 1 284 ? 2.531 10.833 10.271 1.00 98.25 284 THR A CA 1
ATOM 2207 C C . THR A 1 284 ? 1.061 11.249 10.389 1.00 98.25 284 THR A C 1
ATOM 2209 O O . THR A 1 284 ? 0.747 12.440 10.342 1.00 98.25 284 THR A O 1
ATOM 2212 N N . LEU A 1 285 ? 0.175 10.269 10.592 1.00 98.56 285 LEU A N 1
ATOM 2213 C CA . LEU A 1 285 ? -1.202 10.476 11.038 1.00 98.56 285 LEU A CA 1
ATOM 2214 C C . LEU A 1 285 ? -1.335 10.174 12.536 1.00 98.56 285 LEU A C 1
ATOM 2216 O O . LEU A 1 285 ? -1.817 11.009 13.296 1.00 98.56 285 LEU A O 1
ATOM 2220 N N . LEU A 1 286 ? -0.903 8.979 12.962 1.00 98.38 286 LEU A N 1
ATOM 2221 C CA . LEU A 1 286 ? -1.106 8.517 14.342 1.00 98.38 286 LEU A CA 1
ATOM 2222 C C . LEU A 1 286 ? 0.036 8.882 15.301 1.00 98.38 286 LEU A C 1
ATOM 2224 O O . LEU A 1 286 ? -0.173 8.862 16.512 1.00 98.38 286 LEU A O 1
ATOM 2228 N N . GLY A 1 287 ? 1.238 9.171 14.799 1.00 97.94 287 GLY A N 1
ATOM 2229 C CA . GLY A 1 287 ? 2.430 9.356 15.629 1.00 97.94 287 GLY A CA 1
ATOM 2230 C C . GLY A 1 287 ? 3.059 8.043 16.099 1.00 97.94 287 GLY A C 1
ATOM 2231 O O . GLY A 1 287 ? 2.393 7.037 16.365 1.00 97.94 287 GLY A O 1
ATOM 2232 N N . ALA A 1 288 ? 4.384 8.038 16.230 1.00 96.62 288 ALA A N 1
ATOM 2233 C CA . ALA A 1 288 ? 5.167 6.850 16.554 1.00 96.62 288 ALA A CA 1
ATOM 2234 C C . ALA A 1 288 ? 4.826 6.260 17.939 1.00 96.62 288 ALA A C 1
ATOM 2236 O O . ALA A 1 288 ? 5.038 5.068 18.168 1.00 96.62 288 ALA A O 1
ATOM 2237 N N . GLY A 1 289 ? 4.296 7.070 18.865 1.00 96.19 289 GLY A N 1
ATOM 2238 C CA . GLY A 1 289 ? 3.777 6.618 20.163 1.00 96.19 289 GLY A CA 1
ATOM 2239 C C . GLY A 1 289 ? 2.556 5.708 20.024 1.00 96.19 289 GLY A C 1
ATOM 2240 O O . GLY A 1 289 ? 2.605 4.540 20.422 1.00 96.19 289 GLY A O 1
ATOM 2241 N N . GLN A 1 290 ? 1.502 6.218 19.386 1.00 98.38 290 GLN A N 1
ATOM 2242 C CA . GLN A 1 290 ? 0.261 5.487 19.134 1.00 98.38 290 GLN A CA 1
ATOM 2243 C C . GLN A 1 290 ? 0.493 4.243 18.268 1.00 98.38 290 GLN A C 1
ATOM 2245 O O . GLN A 1 290 ? -0.072 3.190 18.547 1.00 98.38 290 GLN A O 1
ATOM 2250 N N . TRP A 1 291 ? 1.382 4.322 17.273 1.00 98.38 291 TRP A N 1
ATOM 2251 C CA . TRP A 1 291 ? 1.757 3.174 16.444 1.00 98.38 291 TRP A CA 1
ATOM 2252 C C . TRP A 1 291 ? 2.326 1.998 17.249 1.00 98.38 291 TRP A C 1
ATOM 2254 O O . TRP A 1 291 ? 1.923 0.854 17.036 1.00 98.38 291 TRP A O 1
ATOM 2264 N N . ARG A 1 292 ? 3.217 2.265 18.216 1.00 98.00 292 ARG A N 1
ATOM 2265 C CA . ARG A 1 292 ? 3.750 1.222 19.115 1.00 98.00 292 ARG A CA 1
ATOM 2266 C C . ARG A 1 292 ? 2.675 0.656 20.042 1.00 98.00 292 ARG A C 1
ATOM 2268 O O . ARG A 1 292 ? 2.669 -0.547 20.292 1.00 98.00 292 ARG A O 1
ATOM 2275 N N . TRP A 1 293 ? 1.778 1.508 20.543 1.00 98.44 293 TRP A N 1
ATOM 2276 C CA . TRP A 1 293 ? 0.647 1.086 21.372 1.00 98.44 293 TRP A CA 1
ATOM 2277 C C . TRP A 1 293 ? -0.317 0.175 20.595 1.00 98.44 293 TRP A C 1
ATOM 2279 O O . TRP A 1 293 ? -0.652 -0.904 21.083 1.00 98.44 293 TRP A O 1
ATOM 2289 N N . LEU A 1 294 ? -0.690 0.550 19.369 1.00 98.69 294 LEU A N 1
ATOM 2290 C CA . LEU A 1 294 ? -1.623 -0.208 18.535 1.00 98.69 294 LEU A CA 1
ATOM 2291 C C . LEU A 1 294 ? -1.050 -1.574 18.124 1.00 98.69 294 LEU A C 1
ATOM 2293 O O . LEU A 1 294 ? -1.761 -2.577 18.193 1.00 98.69 294 LEU A O 1
ATOM 2297 N N . GLU A 1 295 ? 0.239 -1.644 17.765 1.00 97.81 295 GLU A N 1
ATOM 2298 C CA . GLU A 1 295 ? 0.910 -2.927 17.514 1.00 97.81 295 GLU A CA 1
ATOM 2299 C C . GLU A 1 295 ? 0.903 -3.823 18.763 1.00 97.81 295 GLU A C 1
ATOM 2301 O O . GLU A 1 295 ? 0.567 -5.007 18.674 1.00 97.81 295 GLU A O 1
ATOM 2306 N N . ALA A 1 296 ? 1.248 -3.272 19.931 1.00 97.69 296 ALA A N 1
ATOM 2307 C CA . ALA A 1 296 ? 1.275 -4.027 21.180 1.00 97.69 296 ALA A CA 1
ATOM 2308 C C . ALA A 1 296 ? -0.123 -4.534 21.580 1.00 97.69 296 ALA A C 1
ATOM 2310 O O . ALA A 1 296 ? -0.266 -5.706 21.932 1.00 97.69 296 ALA A O 1
ATOM 2311 N N . GLY A 1 297 ? -1.149 -3.686 21.471 1.00 97.62 297 GLY A N 1
ATOM 2312 C CA . GLY A 1 297 ? -2.539 -4.020 21.780 1.00 97.62 297 GLY A CA 1
ATOM 2313 C C . GLY A 1 297 ? -3.106 -5.101 20.859 1.00 97.62 297 GLY A C 1
ATOM 2314 O O . GLY A 1 297 ? -3.571 -6.137 21.336 1.00 97.62 297 GLY A O 1
ATOM 2315 N N . LEU A 1 298 ? -2.978 -4.939 19.537 1.00 97.44 298 LEU A N 1
ATOM 2316 C CA . LEU A 1 298 ? -3.427 -5.951 18.571 1.00 97.44 298 LEU A CA 1
ATOM 2317 C C . LEU A 1 298 ? -2.741 -7.307 18.782 1.00 97.44 298 LEU A C 1
ATOM 2319 O O . LEU A 1 298 ? -3.395 -8.344 18.664 1.00 97.44 298 LEU A O 1
ATOM 2323 N N . LYS A 1 299 ? -1.447 -7.299 19.127 1.00 94.62 299 LYS A N 1
ATOM 2324 C CA . LYS A 1 299 ? -0.650 -8.501 19.410 1.00 94.62 299 LYS A CA 1
ATOM 2325 C C . LYS A 1 299 ? -1.013 -9.179 20.738 1.00 94.62 299 LYS A C 1
ATOM 2327 O O . LYS A 1 299 ? -0.863 -10.394 20.845 1.00 94.62 299 LYS A O 1
ATOM 2332 N N . ALA A 1 300 ? -1.463 -8.420 21.738 1.00 95.69 300 ALA A N 1
ATOM 2333 C CA . ALA A 1 300 ? -1.900 -8.942 23.036 1.00 95.69 300 ALA A CA 1
ATOM 2334 C C . ALA A 1 300 ? -3.364 -9.425 23.033 1.00 95.69 300 ALA A C 1
ATOM 2336 O O . ALA A 1 300 ? -3.723 -10.330 23.787 1.00 95.69 300 ALA A O 1
ATOM 2337 N N . SER A 1 301 ? -4.210 -8.840 22.182 1.00 96.19 301 SER A N 1
ATOM 2338 C CA . SER A 1 301 ? -5.651 -9.091 22.141 1.00 96.19 301 SER A CA 1
ATOM 2339 C C . SER A 1 301 ? -6.006 -10.539 21.767 1.00 96.19 301 SER A C 1
ATOM 2341 O O . SER A 1 301 ? -5.913 -10.944 20.604 1.00 96.19 301 SER A O 1
ATOM 2343 N N . SER A 1 302 ? -6.543 -11.306 22.723 1.00 93.25 302 SER A N 1
ATOM 2344 C CA . SER A 1 302 ? -7.158 -12.623 22.464 1.00 93.25 302 SER A CA 1
ATOM 2345 C C . SER A 1 302 ? -8.621 -12.553 21.990 1.00 93.25 302 SER A C 1
ATOM 2347 O O . SER A 1 302 ? -9.260 -13.590 21.823 1.00 93.25 302 SER A O 1
ATOM 2349 N N . ALA A 1 303 ? -9.173 -11.354 21.761 1.00 96.00 303 ALA A N 1
ATOM 2350 C CA . ALA A 1 303 ? -10.552 -11.183 21.300 1.00 96.00 303 ALA A CA 1
ATOM 2351 C C . ALA A 1 303 ? -10.785 -11.801 19.906 1.00 96.00 303 ALA A C 1
ATOM 2353 O O . ALA A 1 303 ? -9.919 -11.727 19.027 1.00 96.00 303 ALA A O 1
ATOM 2354 N N . THR A 1 304 ? -11.973 -12.384 19.705 1.00 95.88 304 THR A N 1
ATOM 2355 C CA . THR A 1 304 ? -12.391 -13.025 18.441 1.00 95.88 304 THR A CA 1
ATOM 2356 C C . THR A 1 304 ? -12.612 -12.000 17.331 1.00 95.88 304 THR A C 1
ATOM 2358 O O . THR A 1 304 ? -12.332 -12.286 16.169 1.00 95.88 304 THR A O 1
ATOM 2361 N N . PHE A 1 305 ? -13.083 -10.807 17.695 1.00 97.94 305 PHE A N 1
ATOM 2362 C CA . PHE A 1 305 ? -13.232 -9.665 16.801 1.00 97.94 305 PHE A CA 1
ATOM 2363 C C . PHE A 1 305 ? -12.454 -8.465 17.345 1.00 97.94 305 PHE A C 1
ATOM 2365 O O . PHE A 1 305 ? -12.370 -8.260 18.557 1.00 97.94 305 PHE A O 1
ATOM 2372 N N . LYS A 1 306 ? -11.885 -7.676 16.435 1.00 98.56 306 LYS A N 1
ATOM 2373 C CA . LYS A 1 306 ? -11.081 -6.484 16.713 1.00 98.56 306 LYS A CA 1
ATOM 2374 C C . LYS A 1 306 ? -11.637 -5.345 15.866 1.00 98.56 306 LYS A C 1
ATOM 2376 O O . LYS A 1 306 ? -11.651 -5.451 14.644 1.00 98.56 306 LYS A O 1
ATOM 2381 N N . VAL A 1 307 ? -12.110 -4.276 16.488 1.00 98.88 307 VAL A N 1
ATOM 2382 C CA . VAL A 1 307 ? -12.612 -3.101 15.764 1.00 98.88 307 VAL A CA 1
ATOM 2383 C C . VAL A 1 307 ? -11.587 -1.985 15.877 1.00 98.88 307 VAL A C 1
ATOM 2385 O O . VAL A 1 307 ? -11.219 -1.610 16.985 1.00 98.88 307 VAL A O 1
ATOM 2388 N N . LEU A 1 308 ? -11.125 -1.462 14.746 1.00 98.81 308 LEU A N 1
ATOM 2389 C CA . LEU A 1 308 ? -10.306 -0.254 14.685 1.00 98.81 308 LEU A CA 1
ATOM 2390 C C . LEU A 1 308 ? -11.222 0.911 14.313 1.00 98.81 308 LEU A C 1
ATOM 2392 O O . LEU A 1 308 ? -11.903 0.847 13.290 1.00 98.81 308 LEU A O 1
ATOM 2396 N N . ALA A 1 309 ? -11.278 1.944 15.149 1.00 98.81 309 ALA A N 1
ATOM 2397 C CA . ALA A 1 309 ? -12.281 2.998 15.045 1.00 98.81 309 ALA A CA 1
ATOM 2398 C C . ALA A 1 309 ? -11.680 4.394 15.271 1.00 98.81 309 ALA A C 1
ATOM 2400 O O . ALA A 1 309 ? -10.863 4.586 16.168 1.00 98.81 309 ALA A O 1
ATOM 2401 N N . CYS A 1 310 ? -12.094 5.358 14.452 1.00 98.56 310 CYS A N 1
ATOM 2402 C CA . CYS A 1 310 ? -11.758 6.784 14.549 1.00 98.56 310 CYS A CA 1
ATOM 2403 C C . CYS A 1 310 ? -12.861 7.619 13.881 1.00 98.56 310 CYS A C 1
ATOM 2405 O O . CYS A 1 310 ? -13.735 7.044 13.230 1.00 98.56 310 CYS A O 1
ATOM 2407 N N . GLY A 1 311 ? -12.842 8.943 14.041 1.00 96.56 311 GLY A N 1
ATOM 2408 C CA . GLY A 1 311 ? -13.764 9.831 13.326 1.00 96.56 311 GLY A CA 1
ATOM 2409 C C . GLY A 1 311 ? -13.514 9.830 11.814 1.00 96.56 311 GLY A C 1
ATOM 2410 O O . GLY A 1 311 ? -14.396 9.504 11.022 1.00 96.56 311 GLY A O 1
ATOM 2411 N N . MET A 1 312 ? -12.265 10.046 11.410 1.00 95.31 312 MET A N 1
ATOM 2412 C CA . MET A 1 312 ? -11.866 10.115 10.004 1.00 95.31 312 MET A CA 1
ATOM 2413 C C . MET A 1 312 ? -12.029 8.781 9.232 1.00 95.31 312 MET A C 1
ATOM 2415 O O . MET A 1 312 ? -11.708 7.699 9.724 1.00 95.31 312 MET A O 1
ATOM 2419 N N . ILE A 1 313 ? -12.460 8.853 7.966 1.00 97.00 313 ILE A N 1
ATOM 2420 C CA . ILE A 1 313 ? -12.705 7.685 7.091 1.00 97.00 313 ILE A CA 1
ATOM 2421 C C . ILE A 1 313 ? -11.432 6.976 6.587 1.00 97.00 313 ILE A C 1
ATOM 2423 O O . ILE A 1 313 ? -10.430 7.610 6.251 1.00 97.00 313 ILE A O 1
ATOM 2427 N N . TRP A 1 314 ? -11.494 5.651 6.415 1.00 97.38 314 TRP A N 1
ATOM 2428 C CA . TRP A 1 314 ? -10.368 4.775 6.040 1.00 97.38 314 TRP A CA 1
ATOM 2429 C C . TRP A 1 314 ? -10.113 4.677 4.522 1.00 97.38 314 TRP A C 1
ATOM 2431 O O . TRP A 1 314 ? -9.374 3.800 4.057 1.00 97.38 314 TRP A O 1
ATOM 2441 N N . ASN A 1 315 ? -10.734 5.550 3.728 1.00 94.31 315 ASN A N 1
ATOM 2442 C CA . ASN A 1 315 ? -10.668 5.574 2.265 1.00 94.31 315 ASN A CA 1
ATOM 2443 C C . ASN A 1 315 ? -10.248 6.967 1.741 1.00 94.31 315 ASN A C 1
ATOM 2445 O O . ASN A 1 315 ? -9.383 7.603 2.349 1.00 94.31 315 ASN A O 1
ATOM 2449 N N . GLU A 1 316 ? -10.748 7.385 0.576 1.00 92.31 316 GLU A N 1
ATOM 2450 C CA . GLU A 1 316 ? -10.378 8.631 -0.117 1.00 92.31 316 GLU A CA 1
ATOM 2451 C C . GLU A 1 316 ? -11.480 9.698 -0.048 1.00 92.31 316 GLU A C 1
ATOM 2453 O O . GLU A 1 316 ? -12.585 9.432 0.420 1.00 92.31 316 GLU A O 1
ATOM 2458 N N . ALA A 1 317 ? -11.168 10.924 -0.482 1.00 91.50 317 ALA A N 1
ATOM 2459 C CA . ALA A 1 317 ? -12.068 12.070 -0.393 1.00 91.50 317 ALA A CA 1
ATOM 2460 C C . ALA A 1 317 ? -13.452 11.782 -0.997 1.00 91.50 317 ALA A C 1
ATOM 2462 O O . ALA A 1 317 ? -13.607 11.648 -2.211 1.00 91.50 317 ALA A O 1
ATOM 2463 N N . THR A 1 318 ? -14.488 11.787 -0.156 1.00 90.44 318 THR A N 1
ATOM 2464 C CA . THR A 1 318 ? -15.882 11.656 -0.608 1.00 90.44 318 THR A CA 1
ATOM 2465 C C . THR A 1 318 ? -16.406 12.904 -1.310 1.00 90.44 318 THR A C 1
ATOM 2467 O O . THR A 1 318 ? -17.424 12.833 -1.984 1.00 90.44 318 THR A O 1
ATOM 2470 N N . ARG A 1 319 ? -15.720 14.047 -1.185 1.00 89.50 319 ARG A N 1
ATOM 2471 C CA . ARG A 1 319 ? -16.069 15.317 -1.835 1.00 89.50 319 ARG A CA 1
ATOM 2472 C C . ARG A 1 319 ? -14.804 16.067 -2.280 1.00 89.50 319 ARG A C 1
ATOM 2474 O O . ARG A 1 319 ? -13.788 15.975 -1.586 1.00 89.50 319 ARG A O 1
ATOM 2481 N N . PRO A 1 320 ? -14.828 16.829 -3.392 1.00 82.31 320 PRO A N 1
ATOM 2482 C CA . PRO A 1 320 ? -13.661 17.580 -3.853 1.00 82.31 320 PRO A CA 1
ATOM 2483 C C . PRO A 1 320 ? -13.084 18.501 -2.771 1.00 82.31 320 PRO A C 1
ATOM 2485 O O . PRO A 1 320 ? -13.828 19.184 -2.070 1.00 82.31 320 PRO A O 1
ATOM 2488 N N . ASN A 1 321 ? -11.754 18.557 -2.691 1.00 80.69 321 ASN A N 1
ATOM 2489 C CA . ASN A 1 321 ? -10.986 19.391 -1.761 1.00 80.69 321 ASN A CA 1
ATOM 2490 C C . ASN A 1 321 ? -11.173 19.104 -0.255 1.00 80.69 321 ASN A C 1
ATOM 2492 O O . ASN A 1 321 ? -10.679 19.905 0.534 1.00 80.69 321 ASN A O 1
ATOM 2496 N N . LYS A 1 322 ? -11.805 17.996 0.174 1.00 85.62 322 LYS A N 1
ATOM 2497 C CA . LYS A 1 322 ? -11.640 17.525 1.564 1.00 85.62 322 LYS A CA 1
ATOM 2498 C C . LYS A 1 322 ? -10.292 16.790 1.679 1.00 85.62 322 LYS A C 1
ATOM 2500 O O . LYS A 1 322 ? -10.148 15.762 1.023 1.00 85.62 322 LYS A O 1
ATOM 2505 N N . PRO A 1 323 ? -9.316 17.280 2.471 1.00 86.50 323 PRO A N 1
ATOM 2506 C CA . PRO A 1 323 ? -8.023 16.612 2.668 1.00 86.50 323 PRO A CA 1
ATOM 2507 C C . PRO A 1 323 ? -8.083 15.517 3.743 1.00 86.50 323 PRO A C 1
ATOM 2509 O O . PRO A 1 323 ? -7.122 14.782 3.956 1.00 86.50 323 PRO A O 1
ATOM 2512 N N . ASP A 1 324 ? -9.187 15.461 4.473 1.00 92.06 324 ASP A N 1
ATOM 2513 C CA . ASP A 1 324 ? -9.288 14.801 5.759 1.00 92.06 324 ASP A CA 1
ATOM 2514 C C . ASP A 1 324 ? -9.833 13.372 5.610 1.00 92.06 324 ASP A C 1
ATOM 2516 O O . ASP A 1 324 ? -11.021 13.085 5.708 1.00 92.06 324 ASP A O 1
ATOM 2520 N N . HIS A 1 325 ? -8.936 12.466 5.241 1.00 95.38 325 HIS A N 1
ATOM 2521 C CA . HIS A 1 325 ? -9.209 11.042 5.079 1.00 95.38 325 HIS A CA 1
ATOM 2522 C C . HIS A 1 325 ? -7.894 10.256 5.169 1.00 95.38 325 HIS A C 1
ATOM 2524 O O . HIS A 1 325 ? -6.821 10.771 4.834 1.00 95.38 325 HIS A O 1
ATOM 2530 N N . TRP A 1 326 ? -7.941 8.972 5.533 1.00 97.12 326 TRP A N 1
ATOM 2531 C CA . TRP A 1 326 ? -6.727 8.149 5.665 1.00 97.12 326 TRP A CA 1
ATOM 2532 C C . TRP A 1 326 ? -5.891 8.068 4.372 1.00 97.12 326 TRP A C 1
ATOM 2534 O O . TRP A 1 326 ? -4.679 7.885 4.449 1.00 97.12 326 TRP A O 1
ATOM 2544 N N . MET A 1 327 ? -6.477 8.253 3.181 1.00 95.00 327 MET A N 1
ATOM 2545 C CA . MET A 1 327 ? -5.709 8.325 1.922 1.00 95.00 327 MET A CA 1
ATOM 2546 C C . MET A 1 327 ? -4.872 9.604 1.713 1.00 95.00 327 MET A C 1
ATOM 2548 O O . MET A 1 327 ? -4.124 9.656 0.740 1.00 95.00 327 MET A O 1
ATOM 2552 N N . SER A 1 328 ? -4.920 10.592 2.615 1.00 95.88 328 SER A N 1
ATOM 2553 C CA . SER A 1 328 ? -3.899 11.658 2.685 1.00 95.88 328 SER A CA 1
ATOM 2554 C C . SER A 1 328 ? -2.622 11.185 3.389 1.00 95.88 328 SER A C 1
ATOM 2556 O O . SER A 1 328 ? -1.555 11.770 3.219 1.00 95.88 328 SER A O 1
ATOM 2558 N N . TYR A 1 329 ? -2.715 10.059 4.102 1.00 97.50 329 TYR A N 1
ATOM 2559 C CA . TYR A 1 329 ? -1.614 9.349 4.744 1.00 97.50 329 TYR A CA 1
ATOM 2560 C C . TYR A 1 329 ? -1.560 7.889 4.244 1.00 97.50 329 TYR A C 1
ATOM 2562 O O . TYR A 1 329 ? -1.620 6.947 5.042 1.00 97.50 329 TYR A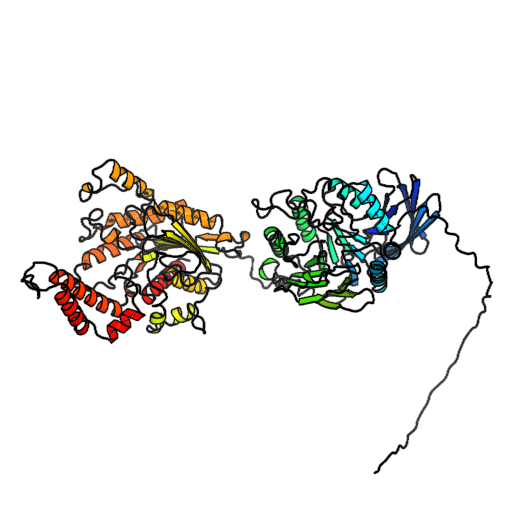 O 1
ATOM 2570 N N . PRO A 1 330 ? -1.486 7.657 2.914 1.00 95.75 330 PRO A N 1
ATOM 2571 C CA . PRO A 1 330 ? -1.681 6.329 2.328 1.00 95.75 330 PRO A CA 1
ATOM 2572 C C . PRO A 1 330 ? -0.611 5.333 2.794 1.00 95.75 330 PRO A C 1
ATOM 2574 O O . PRO A 1 330 ? -0.902 4.155 2.989 1.00 95.75 330 PRO A O 1
ATOM 2577 N N . HIS A 1 331 ? 0.602 5.822 3.060 1.00 95.25 331 HIS A N 1
ATOM 2578 C CA . HIS A 1 331 ? 1.716 5.080 3.646 1.00 95.25 331 HIS A CA 1
ATOM 2579 C C . HIS A 1 331 ? 1.393 4.520 5.039 1.00 95.25 331 HIS A C 1
ATOM 2581 O O . HIS A 1 331 ? 1.727 3.370 5.327 1.00 95.25 331 HIS A O 1
ATOM 2587 N N . GLU A 1 332 ? 0.686 5.287 5.874 1.00 97.00 332 GLU A N 1
ATOM 2588 C CA . GLU A 1 332 ? 0.236 4.874 7.211 1.00 97.00 332 GLU A CA 1
ATOM 2589 C C . GLU A 1 332 ? -0.967 3.922 7.127 1.00 97.00 332 GLU A C 1
ATOM 2591 O O . GLU A 1 332 ? -0.983 2.887 7.795 1.00 97.00 332 GLU A O 1
ATOM 2596 N N . ARG A 1 333 ? -1.932 4.201 6.239 1.00 95.62 333 ARG A N 1
ATOM 2597 C CA . ARG A 1 333 ? -3.074 3.310 5.953 1.00 95.62 333 ARG A CA 1
ATOM 2598 C C . ARG A 1 333 ? -2.612 1.920 5.509 1.00 95.62 333 ARG A C 1
ATOM 2600 O O . ARG A 1 333 ? -3.049 0.904 6.048 1.00 95.62 333 ARG A O 1
ATOM 2607 N N . GLU A 1 334 ? -1.698 1.859 4.545 1.00 92.88 334 GLU A N 1
ATOM 2608 C CA . GLU A 1 334 ? -1.131 0.593 4.090 1.00 92.88 334 GLU A CA 1
ATOM 2609 C C . GLU A 1 334 ? -0.257 -0.079 5.157 1.00 92.88 334 GLU A C 1
ATOM 2611 O O . GLU A 1 334 ? -0.251 -1.306 5.245 1.00 92.88 334 GLU A O 1
ATOM 2616 N N . ALA A 1 335 ? 0.487 0.684 5.967 1.00 94.81 335 ALA A N 1
ATOM 2617 C CA . ALA A 1 335 ? 1.246 0.126 7.086 1.00 94.81 335 ALA A CA 1
ATOM 2618 C C . ALA A 1 335 ? 0.327 -0.544 8.118 1.00 94.81 335 ALA A C 1
ATOM 2620 O O . ALA A 1 335 ? 0.673 -1.607 8.635 1.00 94.81 335 ALA A O 1
ATOM 2621 N N . LEU A 1 336 ? -0.868 0.008 8.351 1.00 95.69 336 LEU A N 1
ATOM 2622 C CA . LEU A 1 336 ? -1.868 -0.567 9.251 1.00 95.69 336 LEU A CA 1
ATOM 2623 C C . LEU A 1 336 ? -2.413 -1.881 8.690 1.00 95.69 336 LEU A C 1
ATOM 2625 O O . LEU A 1 336 ? -2.475 -2.882 9.403 1.00 95.69 336 LEU A O 1
ATOM 2629 N N . PHE A 1 337 ? -2.729 -1.913 7.394 1.00 93.31 337 PHE A N 1
ATOM 2630 C CA . PHE A 1 337 ? -3.182 -3.135 6.727 1.00 93.31 337 PHE A CA 1
ATOM 2631 C C . PHE A 1 337 ? -2.066 -4.199 6.751 1.00 93.31 337 PHE A C 1
ATOM 2633 O O . PHE A 1 337 ? -2.304 -5.326 7.178 1.00 93.31 337 PHE A O 1
ATOM 2640 N N . ARG A 1 338 ? -0.816 -3.828 6.431 1.00 89.50 338 ARG A N 1
ATOM 2641 C CA . ARG A 1 338 ? 0.362 -4.712 6.543 1.00 89.50 338 ARG A CA 1
ATOM 2642 C C . ARG A 1 338 ? 0.600 -5.216 7.970 1.00 89.50 338 ARG A C 1
ATOM 2644 O O . ARG A 1 338 ? 0.984 -6.370 8.147 1.00 89.50 338 ARG A O 1
ATOM 2651 N N . MET A 1 339 ? 0.343 -4.401 8.993 1.00 91.81 339 MET A N 1
ATOM 2652 C CA . MET A 1 339 ? 0.451 -4.798 10.401 1.00 91.81 339 MET A CA 1
ATOM 2653 C C . MET A 1 339 ? -0.562 -5.891 10.776 1.00 91.81 339 MET A C 1
ATOM 2655 O O . MET A 1 339 ? -0.182 -6.834 11.468 1.00 91.81 339 MET A O 1
ATOM 2659 N N . VAL A 1 340 ? -1.802 -5.833 10.270 1.00 88.38 340 VAL A N 1
ATOM 2660 C CA . VAL A 1 340 ? -2.807 -6.900 10.463 1.00 88.38 340 VAL A CA 1
ATOM 2661 C C . VAL A 1 340 ? -2.277 -8.250 9.955 1.00 88.38 340 VAL A C 1
ATOM 2663 O O . VAL A 1 340 ? -2.300 -9.239 10.694 1.00 88.38 340 VAL A O 1
ATOM 2666 N N . ALA A 1 341 ? -1.699 -8.285 8.748 1.00 85.25 341 ALA A N 1
ATOM 2667 C CA . ALA A 1 341 ? -1.091 -9.499 8.197 1.00 85.25 341 ALA A CA 1
ATOM 2668 C C . ALA A 1 341 ? 0.173 -9.946 8.951 1.00 85.25 341 ALA A C 1
ATOM 2670 O O . ALA A 1 341 ? 0.342 -11.141 9.204 1.00 85.25 341 ALA A O 1
ATOM 2671 N N . ARG A 1 342 ? 1.064 -9.006 9.300 1.00 89.19 342 ARG A N 1
ATOM 2672 C CA . ARG A 1 342 ? 2.358 -9.264 9.961 1.00 89.19 342 ARG A CA 1
ATOM 2673 C C . ARG A 1 342 ? 2.194 -9.819 11.375 1.00 89.19 342 ARG A C 1
ATOM 2675 O O . ARG A 1 342 ? 2.932 -10.718 11.765 1.00 89.19 342 ARG A O 1
ATOM 2682 N N . LEU A 1 343 ? 1.209 -9.325 12.126 1.00 85.38 343 LEU A N 1
ATOM 2683 C CA . LEU A 1 343 ? 0.851 -9.855 13.445 1.00 85.38 343 LEU A CA 1
ATOM 2684 C C . LEU A 1 343 ? 0.021 -11.150 13.367 1.00 85.38 343 LEU A C 1
ATOM 2686 O O . LEU A 1 343 ? -0.159 -11.817 14.383 1.00 85.38 343 LEU A O 1
ATOM 2690 N N . GLY A 1 344 ? -0.495 -11.509 12.185 1.00 84.31 344 GLY A N 1
ATOM 2691 C CA . GLY A 1 344 ? -1.363 -12.674 11.990 1.00 84.31 344 GLY A CA 1
ATOM 2692 C C . GLY A 1 344 ? -2.737 -12.543 12.657 1.00 84.31 344 GLY A C 1
ATOM 2693 O O . GLY A 1 344 ? -3.384 -13.557 12.927 1.00 84.31 344 GLY A O 1
ATOM 2694 N N . VAL A 1 345 ? -3.181 -11.317 12.955 1.00 87.56 345 VAL A N 1
ATOM 2695 C CA . VAL A 1 345 ? -4.410 -11.075 13.722 1.00 87.56 345 VAL A CA 1
ATOM 2696 C C . VAL A 1 345 ? -5.650 -11.218 12.841 1.00 87.56 345 VAL A C 1
ATOM 2698 O O . VAL A 1 345 ? -5.769 -10.621 11.771 1.00 87.56 345 VAL A O 1
ATOM 2701 N N . SER A 1 346 ? -6.593 -12.035 13.306 1.00 91.62 346 SER A N 1
ATOM 2702 C CA . SER A 1 346 ? -7.889 -12.266 12.659 1.00 91.62 346 SER A CA 1
ATOM 2703 C C . SER A 1 346 ? -9.005 -11.490 13.358 1.00 91.62 346 SER A C 1
ATOM 2705 O O . SER A 1 346 ? -8.833 -11.019 14.483 1.00 91.62 346 SER A O 1
ATOM 2707 N N . GLY A 1 347 ? -10.141 -11.341 12.679 1.00 95.69 347 GLY A N 1
ATOM 2708 C CA . GLY A 1 347 ? -11.316 -10.650 13.205 1.00 95.69 347 GLY A CA 1
ATOM 2709 C C . GLY A 1 347 ? -11.281 -9.125 13.074 1.00 95.69 347 GLY A C 1
ATOM 2710 O O . GLY A 1 347 ? -12.127 -8.481 13.691 1.00 95.69 347 GLY A O 1
ATOM 2711 N N . VAL A 1 348 ? -10.333 -8.542 12.324 1.00 98.12 348 VAL A N 1
ATOM 2712 C CA . VAL A 1 348 ? -10.180 -7.079 12.215 1.00 98.12 348 VAL A CA 1
ATOM 2713 C C . VAL A 1 348 ? -11.222 -6.466 11.273 1.00 98.12 348 VAL A C 1
ATOM 2715 O O . VAL A 1 348 ? -11.364 -6.886 10.126 1.00 98.12 348 VAL A O 1
ATOM 2718 N N . MET A 1 349 ? -11.920 -5.439 11.755 1.00 98.19 349 MET A N 1
ATOM 2719 C CA . MET A 1 349 ? -12.853 -4.589 11.004 1.00 98.19 349 MET A CA 1
ATOM 2720 C C . MET A 1 349 ? -12.564 -3.111 11.292 1.00 98.19 349 MET A C 1
ATOM 2722 O O . MET A 1 349 ? -12.003 -2.782 12.337 1.00 98.19 349 MET A O 1
ATOM 2726 N N . LEU A 1 350 ? -12.954 -2.230 10.370 1.00 98.81 350 LEU A N 1
ATOM 2727 C CA . LEU A 1 350 ? -12.728 -0.785 10.446 1.00 98.81 350 LEU A CA 1
ATOM 2728 C C . LEU A 1 350 ? -14.064 -0.045 10.637 1.00 98.81 350 LEU A C 1
ATOM 2730 O O . LEU A 1 350 ? -15.076 -0.444 10.053 1.00 98.81 350 LEU A O 1
ATOM 2734 N N . VAL A 1 351 ? -14.072 1.034 11.422 1.00 98.88 351 VAL A N 1
ATOM 2735 C CA . VAL A 1 351 ? -15.238 1.916 11.620 1.00 98.88 351 VAL A CA 1
ATOM 2736 C C . VAL A 1 351 ? -14.821 3.395 11.526 1.00 98.88 351 VAL A C 1
ATOM 2738 O O . VAL A 1 351 ? -13.759 3.760 12.033 1.00 98.88 351 VAL A O 1
ATOM 2741 N N . GLY A 1 352 ? -15.636 4.225 10.866 1.00 98.31 352 GLY A N 1
ATOM 2742 C CA . GLY A 1 352 ? -15.413 5.659 10.617 1.00 98.31 352 GLY A CA 1
ATOM 2743 C C . GLY A 1 352 ? -16.688 6.520 10.707 1.00 98.31 352 GLY A C 1
ATOM 2744 O O . GLY A 1 352 ? -17.803 5.995 10.761 1.00 98.31 352 GLY A O 1
ATOM 2745 N N . GLY A 1 353 ? -16.521 7.843 10.713 1.00 95.88 353 GLY A N 1
ATOM 2746 C CA . GLY A 1 353 ? -17.539 8.878 10.947 1.00 95.88 353 GLY A CA 1
ATOM 2747 C C . GLY A 1 353 ? -17.617 9.948 9.842 1.00 95.88 353 GLY A C 1
ATOM 2748 O O . GLY A 1 353 ? -18.059 9.630 8.736 1.00 95.88 353 GLY A O 1
ATOM 2749 N N . ASP A 1 354 ? -17.272 11.203 10.166 1.00 95.75 354 ASP A N 1
ATOM 2750 C CA . ASP A 1 354 ? -17.124 12.414 9.315 1.00 95.75 354 ASP A CA 1
ATOM 2751 C C . ASP A 1 354 ? -18.167 12.712 8.204 1.00 95.75 354 ASP A C 1
ATOM 2753 O O . ASP A 1 354 ? -18.854 13.725 8.252 1.00 95.75 354 ASP A O 1
ATOM 2757 N N . VAL A 1 355 ? -18.294 11.885 7.162 1.00 96.00 355 VAL A N 1
ATOM 2758 C CA . VAL A 1 355 ? -18.810 12.287 5.827 1.00 96.00 355 VAL A CA 1
ATOM 2759 C C . VAL A 1 355 ? -20.306 12.627 5.718 1.00 96.00 355 VAL A C 1
ATOM 2761 O O . VAL A 1 355 ? -20.793 12.894 4.618 1.00 96.00 355 VAL A O 1
ATOM 2764 N N . HIS A 1 356 ? -21.047 12.592 6.825 1.00 96.75 356 HIS A N 1
ATOM 2765 C CA . HIS A 1 356 ? -22.506 12.761 6.915 1.00 96.75 356 HIS A CA 1
ATOM 2766 C C . HIS A 1 356 ? -23.297 11.817 5.983 1.00 96.75 356 HIS A C 1
ATOM 2768 O O . HIS A 1 356 ? -24.326 12.213 5.427 1.00 96.75 356 HIS A O 1
ATOM 2774 N N . ARG A 1 357 ? -22.824 10.570 5.818 1.00 96.94 357 ARG A N 1
ATOM 2775 C CA . ARG A 1 357 ? -23.510 9.466 5.111 1.00 96.94 357 ARG A CA 1
ATOM 2776 C C . ARG A 1 357 ? -23.140 8.113 5.723 1.00 96.94 357 ARG A C 1
ATOM 2778 O O . ARG A 1 357 ? -21.980 7.875 6.058 1.00 96.94 357 ARG A O 1
ATOM 2785 N N . SER A 1 358 ? -24.095 7.187 5.783 1.00 98.19 358 SER A N 1
ATOM 2786 C CA . SER A 1 358 ? -23.833 5.810 6.216 1.00 98.19 358 SER A CA 1
ATOM 2787 C C . SER A 1 358 ? -23.322 4.979 5.039 1.00 98.19 358 SER A C 1
ATOM 2789 O O . SER A 1 358 ? -23.962 4.949 3.990 1.00 98.19 358 SER A O 1
ATOM 2791 N N . ARG A 1 359 ? -22.175 4.299 5.174 1.00 98.38 359 ARG A N 1
ATOM 2792 C CA . ARG A 1 359 ? -21.540 3.556 4.062 1.00 98.38 359 ARG A CA 1
ATOM 2793 C C . ARG A 1 359 ? -20.977 2.201 4.502 1.00 98.38 359 ARG A C 1
ATOM 2795 O O . ARG A 1 359 ? -20.583 2.029 5.653 1.00 98.38 359 ARG A O 1
ATOM 2802 N N . LEU A 1 360 ? -20.882 1.258 3.564 1.00 98.62 360 LEU A N 1
ATOM 2803 C CA . LEU A 1 360 ? -20.149 -0.005 3.717 1.00 98.62 360 LEU A CA 1
ATOM 2804 C C . LEU A 1 360 ? -19.150 -0.163 2.573 1.00 98.62 360 LEU A C 1
ATOM 2806 O O . LEU A 1 360 ? -19.545 -0.171 1.404 1.00 98.62 360 LEU A O 1
ATOM 2810 N N . LEU A 1 361 ? -17.875 -0.353 2.907 1.00 98.44 361 LEU A N 1
ATOM 2811 C CA . LEU A 1 361 ? -16.805 -0.627 1.954 1.00 98.44 361 LEU A CA 1
ATOM 2812 C C . LEU A 1 361 ? -16.137 -1.978 2.255 1.00 98.44 361 LEU A C 1
ATOM 2814 O O . LEU A 1 361 ? -16.024 -2.401 3.406 1.00 98.44 361 LEU A O 1
ATOM 2818 N N . ARG A 1 362 ? -15.660 -2.655 1.207 1.00 97.31 362 ARG A N 1
ATOM 2819 C CA . ARG A 1 362 ? -14.916 -3.922 1.283 1.00 97.31 362 ARG A CA 1
ATOM 2820 C C . ARG A 1 362 ? -13.544 -3.752 0.639 1.00 97.31 362 ARG A C 1
ATOM 2822 O O . ARG A 1 362 ? -13.365 -4.066 -0.539 1.00 97.31 362 ARG A O 1
ATOM 2829 N N . HIS A 1 363 ? -12.575 -3.261 1.408 1.00 94.12 363 HIS A N 1
ATOM 2830 C CA . HIS A 1 363 ? -11.210 -3.040 0.928 1.00 94.12 363 HIS A CA 1
ATOM 2831 C C . HIS A 1 363 ? -10.608 -4.359 0.406 1.00 94.12 363 HIS A C 1
ATOM 2833 O O . HIS A 1 363 ? -10.643 -5.365 1.127 1.00 94.12 363 HIS A O 1
ATOM 2839 N N . PRO A 1 364 ? -10.046 -4.387 -0.821 1.00 89.31 364 PRO A N 1
ATOM 2840 C CA . PRO A 1 364 ? -9.395 -5.566 -1.397 1.00 89.31 364 PRO A CA 1
ATOM 2841 C C . PRO A 1 364 ? -8.001 -5.767 -0.776 1.00 89.31 364 PRO A C 1
ATOM 2843 O O . PRO A 1 364 ? -6.972 -5.646 -1.431 1.00 89.31 364 PRO A O 1
ATOM 2846 N N . ALA A 1 365 ? -7.977 -6.012 0.534 1.00 81.56 365 ALA A N 1
ATOM 2847 C CA . ALA A 1 365 ? -6.775 -6.095 1.357 1.00 81.56 365 ALA A CA 1
ATOM 2848 C C . ALA A 1 365 ? -6.252 -7.536 1.526 1.00 81.56 365 ALA A C 1
ATOM 2850 O O . ALA A 1 365 ? -5.454 -7.797 2.422 1.00 81.56 365 ALA A O 1
ATOM 2851 N N . GLN A 1 366 ? -6.669 -8.484 0.677 1.00 81.69 366 GLN A N 1
ATOM 2852 C CA . GLN A 1 366 ? -6.214 -9.882 0.723 1.00 81.69 366 GLN A CA 1
ATOM 2853 C C . GLN A 1 366 ? -4.685 -9.994 0.758 1.00 81.69 366 GLN A C 1
ATOM 2855 O O . GLN A 1 366 ? -4.140 -10.716 1.590 1.00 81.69 366 GLN A O 1
ATOM 2860 N N . ASP A 1 367 ? -3.997 -9.238 -0.095 1.00 73.19 367 ASP A N 1
ATOM 2861 C CA . ASP A 1 367 ? -2.543 -9.322 -0.243 1.00 73.19 367 ASP A CA 1
ATOM 2862 C C . ASP A 1 367 ? -1.781 -8.493 0.809 1.00 73.19 367 ASP A C 1
ATOM 2864 O O . ASP A 1 367 ? -0.621 -8.782 1.105 1.00 73.19 367 ASP A O 1
ATOM 2868 N N . THR A 1 368 ? -2.434 -7.495 1.422 1.00 77.94 368 THR A N 1
ATOM 2869 C CA . THR A 1 368 ? -1.825 -6.571 2.399 1.00 77.94 368 THR A CA 1
ATOM 2870 C C . THR A 1 368 ? -2.175 -6.894 3.852 1.00 77.94 368 THR A C 1
ATOM 2872 O O . THR A 1 368 ? -1.270 -6.958 4.674 1.00 77.94 368 THR A O 1
ATOM 2875 N N . ALA A 1 369 ? -3.450 -7.139 4.167 1.00 80.31 369 ALA A N 1
ATOM 2876 C CA . ALA A 1 369 ? -3.967 -7.527 5.486 1.00 80.31 369 ALA A CA 1
ATOM 2877 C C . ALA A 1 369 ? -4.220 -9.038 5.643 1.00 80.31 369 ALA A C 1
ATOM 2879 O O . ALA A 1 369 ? -4.427 -9.521 6.754 1.00 80.31 369 ALA A O 1
ATOM 2880 N N . GLY A 1 370 ? -4.160 -9.813 4.555 1.00 82.88 370 GLY A N 1
ATOM 2881 C CA . GLY A 1 370 ? -4.345 -11.267 4.578 1.00 82.88 370 GLY A CA 1
ATOM 2882 C C . GLY A 1 370 ? -5.794 -11.732 4.399 1.00 82.88 370 GLY A C 1
ATOM 2883 O O . GLY A 1 370 ? -6.007 -12.942 4.335 1.00 82.88 370 GLY A O 1
ATOM 2884 N N . TYR A 1 371 ? -6.758 -10.804 4.345 1.00 89.81 371 TYR A N 1
ATOM 2885 C CA . TYR A 1 371 ? -8.193 -10.996 4.081 1.00 89.81 371 TYR A CA 1
ATOM 2886 C C . TYR A 1 371 ? -8.844 -9.649 3.689 1.00 89.81 371 TYR A C 1
ATOM 2888 O O . TYR A 1 371 ? -8.181 -8.613 3.684 1.00 89.81 371 TYR A O 1
ATOM 2896 N N . ALA A 1 372 ? -10.132 -9.637 3.321 1.00 92.31 372 ALA A N 1
ATOM 2897 C CA . ALA A 1 372 ? -10.841 -8.382 3.033 1.00 92.31 372 ALA A CA 1
ATOM 2898 C C . ALA A 1 372 ? -11.113 -7.602 4.327 1.00 92.31 372 ALA A C 1
ATOM 2900 O O . ALA A 1 372 ? -11.783 -8.124 5.218 1.00 92.31 372 ALA A O 1
ATOM 2901 N N . LEU A 1 373 ? -10.683 -6.341 4.399 1.00 95.88 373 LEU A N 1
ATOM 2902 C CA . LEU A 1 373 ? -11.070 -5.456 5.498 1.00 95.88 373 LEU A CA 1
ATOM 2903 C C . LEU A 1 373 ? -12.399 -4.773 5.162 1.00 95.88 373 LEU A C 1
ATOM 2905 O O . LEU A 1 373 ? -12.521 -4.065 4.160 1.00 95.88 373 LEU A O 1
ATOM 2909 N N . TRP A 1 374 ? -13.401 -5.003 6.006 1.00 97.94 374 TRP A N 1
ATOM 2910 C CA . TRP A 1 374 ? -14.684 -4.313 5.934 1.00 97.94 374 TRP A CA 1
ATOM 2911 C C . TRP A 1 374 ? -14.604 -3.005 6.718 1.00 97.94 374 TRP A C 1
ATOM 2913 O O . TRP A 1 374 ? -14.226 -3.016 7.890 1.00 97.94 374 TRP A O 1
ATOM 2923 N N . GLU A 1 375 ? -14.966 -1.902 6.069 1.00 98.38 375 GLU A N 1
ATOM 2924 C CA . GLU A 1 375 ? -15.095 -0.578 6.675 1.00 98.38 375 GLU A CA 1
ATOM 2925 C C . GLU A 1 375 ? -16.569 -0.184 6.743 1.00 98.38 375 GLU A C 1
ATOM 2927 O O . GLU A 1 375 ? -17.274 -0.207 5.731 1.00 98.38 375 GLU A O 1
ATOM 2932 N N . TRP A 1 376 ? -17.003 0.216 7.933 1.00 98.69 376 TRP A N 1
ATOM 2933 C CA . TRP A 1 376 ? -18.322 0.777 8.188 1.00 98.69 376 TRP A CA 1
ATOM 2934 C C . TRP A 1 376 ? -18.207 2.268 8.474 1.00 98.69 376 TRP A C 1
ATOM 2936 O O . TRP A 1 376 ? -17.454 2.664 9.357 1.00 98.69 376 TRP A O 1
ATOM 2946 N N . ILE A 1 377 ? -18.978 3.094 7.777 1.00 98.44 377 ILE A N 1
ATOM 2947 C CA . ILE A 1 377 ? -19.039 4.536 8.026 1.00 98.44 377 ILE A CA 1
ATOM 2948 C C . ILE A 1 377 ? -20.424 4.868 8.572 1.00 98.44 377 ILE A C 1
ATOM 2950 O O . ILE A 1 377 ? -21.424 4.405 8.021 1.00 98.44 377 ILE A O 1
ATOM 2954 N N . THR A 1 378 ? -20.479 5.619 9.673 1.00 97.06 378 THR A N 1
ATOM 2955 C CA . THR A 1 378 ? -21.691 5.802 10.486 1.00 97.06 378 THR A CA 1
ATOM 2956 C C . THR A 1 378 ? -21.916 7.252 10.921 1.00 97.06 378 THR A C 1
ATOM 2958 O O . THR A 1 378 ? -22.026 7.573 12.108 1.00 97.06 378 THR A O 1
ATOM 2961 N N . SER A 1 379 ? -22.047 8.122 9.927 1.00 93.00 379 SER A N 1
ATOM 2962 C CA . SER A 1 379 ? -22.515 9.499 10.076 1.00 93.00 379 SER A CA 1
ATOM 2963 C C . SER A 1 379 ? -23.813 9.711 9.269 1.00 93.00 379 SER A C 1
ATOM 2965 O O . SER A 1 379 ? -24.069 8.961 8.324 1.00 93.00 379 SER A O 1
ATOM 2967 N N . PRO A 1 380 ? -24.660 10.703 9.598 1.00 97.25 380 PRO A N 1
ATOM 2968 C CA . PRO A 1 380 ? -24.647 11.552 10.784 1.00 97.25 380 PRO A CA 1
ATOM 2969 C C . PRO A 1 380 ? -25.740 11.161 11.800 1.00 97.25 380 PRO A C 1
ATOM 2971 O O . PRO A 1 380 ? -26.875 10.836 11.435 1.00 97.25 380 PRO A O 1
ATOM 2974 N N . MET A 1 381 ? -25.448 11.294 13.096 1.00 98.19 381 MET A N 1
ATOM 2975 C CA . MET A 1 381 ? -26.475 11.156 14.138 1.00 98.19 381 MET A CA 1
ATOM 2976 C C . MET A 1 381 ? -27.455 12.344 14.164 1.00 98.19 381 MET A C 1
ATOM 2978 O O . MET A 1 381 ? -28.592 12.185 14.611 1.00 98.19 381 MET A O 1
ATOM 2982 N N . HIS A 1 382 ? -27.055 13.520 13.670 1.00 96.75 382 HIS A N 1
ATOM 2983 C CA . HIS A 1 382 ? -27.915 14.700 13.533 1.00 96.75 382 HIS A CA 1
ATOM 2984 C C . HIS A 1 382 ? -28.700 14.749 12.203 1.00 96.75 382 HIS A C 1
ATOM 2986 O O . HIS A 1 382 ? -28.359 14.089 11.220 1.00 96.75 382 HIS A O 1
ATOM 2992 N N . GLY A 1 383 ? -29.738 15.588 12.144 1.00 95.69 383 GLY A N 1
ATOM 2993 C CA . GLY A 1 383 ? -30.700 15.680 11.036 1.00 95.69 383 GLY A CA 1
ATOM 2994 C C . GLY A 1 383 ? -30.216 16.394 9.763 1.00 95.69 383 GLY A C 1
ATOM 2995 O O . GLY A 1 383 ? -30.918 17.266 9.253 1.00 95.69 383 GLY A O 1
ATOM 2996 N N . SER A 1 384 ? -29.004 16.130 9.271 1.00 94.88 384 SER A N 1
ATOM 2997 C CA . SER A 1 384 ? -28.427 16.813 8.096 1.00 94.88 384 SER A CA 1
ATOM 2998 C C . SER A 1 384 ? -27.378 15.941 7.409 1.00 94.88 384 SER A C 1
ATOM 3000 O O . SER A 1 384 ? -26.447 15.510 8.077 1.00 94.88 384 SER A O 1
ATOM 3002 N N . VAL A 1 385 ? -27.523 15.709 6.101 1.00 96.75 385 VAL A N 1
ATOM 3003 C CA . VAL A 1 385 ? -26.624 14.882 5.269 1.00 96.75 385 VAL A CA 1
ATOM 3004 C C . VAL A 1 385 ? -25.862 15.729 4.247 1.00 96.75 385 VAL A C 1
ATOM 3006 O O . VAL A 1 385 ? -26.311 16.819 3.883 1.00 96.75 385 VAL A O 1
ATOM 3009 N N . ILE A 1 386 ? -24.728 15.227 3.747 1.00 94.69 386 ILE A N 1
ATOM 3010 C CA . ILE A 1 386 ? -23.954 15.882 2.680 1.00 94.69 386 ILE A CA 1
ATOM 3011 C C . ILE A 1 386 ? -24.160 15.120 1.365 1.00 94.69 386 ILE A C 1
ATOM 3013 O O . ILE A 1 386 ? -23.555 14.078 1.124 1.00 94.69 386 ILE A O 1
ATOM 3017 N N . GLU A 1 387 ? -24.987 15.661 0.467 1.00 92.75 387 GLU A N 1
ATOM 3018 C CA . GLU A 1 387 ? -25.245 15.033 -0.844 1.00 92.75 387 GLU A CA 1
ATOM 3019 C C . GLU A 1 387 ? -24.000 14.977 -1.734 1.00 92.75 387 GLU A C 1
ATOM 3021 O O . GLU A 1 387 ? -23.800 14.030 -2.486 1.00 92.75 387 GLU A O 1
ATOM 3026 N N . ALA A 1 388 ? -23.100 15.954 -1.596 1.00 92.44 388 ALA A N 1
ATOM 3027 C CA . ALA A 1 388 ? -21.823 15.964 -2.307 1.00 92.44 388 ALA A CA 1
ATOM 3028 C C . ALA A 1 388 ? -20.844 14.860 -1.852 1.00 92.44 388 ALA A C 1
ATOM 3030 O O . ALA A 1 388 ? -19.780 14.748 -2.454 1.00 92.44 388 ALA A O 1
ATOM 3031 N N . ALA A 1 389 ? -21.181 14.082 -0.812 1.00 93.19 389 ALA A N 1
ATOM 3032 C CA . ALA A 1 389 ? -20.421 12.920 -0.352 1.00 93.19 389 ALA A CA 1
ATOM 3033 C C . ALA A 1 389 ? -20.919 11.584 -0.950 1.00 93.19 389 ALA A C 1
ATOM 3035 O O . ALA A 1 389 ? -20.351 10.534 -0.642 1.00 93.19 389 ALA A O 1
ATOM 3036 N N . ASP A 1 390 ? -21.940 11.605 -1.821 1.00 94.06 390 ASP A N 1
ATOM 3037 C CA . ASP A 1 390 ? -22.383 10.457 -2.633 1.00 94.06 390 ASP A CA 1
ATOM 3038 C C . ASP A 1 390 ? -21.394 10.174 -3.785 1.00 94.06 390 ASP A C 1
ATOM 3040 O O . ASP A 1 390 ? -21.701 10.272 -4.976 1.00 94.06 390 ASP A O 1
ATOM 3044 N N . ALA A 1 391 ? -20.136 9.916 -3.422 1.00 90.44 391 ALA A N 1
ATOM 3045 C CA . ALA A 1 391 ? -19.056 9.670 -4.367 1.00 90.44 391 ALA A CA 1
ATOM 3046 C C . ALA A 1 391 ? -18.873 8.166 -4.631 1.00 90.44 391 ALA A C 1
ATOM 3048 O O . ALA A 1 391 ? -18.749 7.385 -3.675 1.00 90.44 391 ALA A O 1
ATOM 3049 N N . PRO A 1 392 ? -18.792 7.738 -5.906 1.00 91.38 392 PRO A N 1
ATOM 3050 C CA . PRO A 1 392 ? -18.500 6.354 -6.248 1.00 91.38 392 PRO A CA 1
ATOM 3051 C C . PRO A 1 392 ? -17.065 5.997 -5.845 1.00 91.38 392 PRO A C 1
ATOM 3053 O O . PRO A 1 392 ? -16.132 6.748 -6.110 1.00 91.38 392 PRO A O 1
ATOM 3056 N N . HIS A 1 393 ? -16.883 4.816 -5.257 1.00 92.19 393 HIS A N 1
ATOM 3057 C CA . HIS A 1 393 ? -15.579 4.295 -4.844 1.00 92.19 393 HIS A CA 1
ATOM 3058 C C . HIS A 1 393 ? -15.477 2.808 -5.232 1.00 92.19 393 HIS A C 1
ATOM 3060 O O . HIS A 1 393 ? -16.449 2.074 -5.040 1.00 92.19 393 HIS A O 1
ATOM 3066 N N . PRO A 1 394 ? -14.338 2.309 -5.756 1.00 90.81 394 PRO A N 1
ATOM 3067 C CA . PRO A 1 394 ? -14.236 0.948 -6.303 1.00 90.81 394 PRO A CA 1
ATOM 3068 C C . PRO A 1 394 ? -14.446 -0.178 -5.277 1.00 90.81 394 PRO A C 1
ATOM 3070 O O . PRO A 1 394 ? -14.731 -1.308 -5.667 1.00 90.81 394 PRO A O 1
ATOM 3073 N N . ALA A 1 395 ? -14.322 0.112 -3.977 1.00 93.38 395 ALA A N 1
ATOM 3074 C CA . ALA A 1 395 ? -14.614 -0.833 -2.895 1.00 93.38 395 ALA A CA 1
ATOM 3075 C C . ALA A 1 395 ? -15.989 -0.622 -2.223 1.00 93.38 395 ALA A C 1
ATOM 3077 O O . ALA A 1 395 ? -16.262 -1.266 -1.210 1.00 93.38 395 ALA A O 1
ATOM 3078 N N . LEU A 1 396 ? -16.825 0.299 -2.718 1.00 97.44 396 LEU A N 1
ATOM 3079 C CA . LEU A 1 396 ? -18.141 0.601 -2.145 1.00 97.44 396 LEU A CA 1
ATOM 3080 C C . LEU A 1 396 ? -19.115 -0.568 -2.354 1.00 97.44 396 LEU A C 1
ATOM 3082 O O . LEU A 1 396 ? -19.195 -1.136 -3.441 1.00 97.44 396 LEU A O 1
ATOM 3086 N N . VAL A 1 397 ? -19.862 -0.914 -1.305 1.00 97.81 397 VAL A N 1
ATOM 3087 C CA . VAL A 1 397 ? -20.873 -1.984 -1.317 1.00 97.81 397 VAL A CA 1
ATOM 3088 C C . VAL A 1 397 ? -22.266 -1.414 -1.055 1.00 97.81 397 VAL A C 1
ATOM 3090 O O . VAL A 1 397 ? -23.202 -1.756 -1.776 1.00 97.81 397 VAL A O 1
ATOM 3093 N N . HIS A 1 398 ? -22.394 -0.516 -0.073 1.00 97.88 398 HIS A N 1
ATOM 3094 C CA . HIS A 1 398 ? -23.625 0.226 0.211 1.00 97.88 398 HIS A CA 1
ATOM 3095 C C . HIS A 1 398 ? -23.325 1.682 0.578 1.00 97.88 398 HIS A C 1
ATOM 3097 O O . HIS A 1 398 ? -22.281 1.981 1.158 1.00 97.88 398 HIS A O 1
ATOM 3103 N N . ASP A 1 399 ? -24.277 2.557 0.268 1.00 97.38 399 ASP A N 1
ATOM 3104 C CA . ASP A 1 399 ? -24.315 3.972 0.626 1.00 97.38 399 ASP A CA 1
ATOM 3105 C C . ASP A 1 399 ? -25.763 4.331 0.990 1.00 97.38 399 ASP A C 1
ATOM 3107 O O . ASP A 1 399 ? -26.696 3.844 0.345 1.00 97.38 399 ASP A O 1
ATOM 3111 N N . ALA A 1 400 ? -25.949 5.142 2.028 1.00 97.06 400 ALA A N 1
ATOM 3112 C CA . ALA A 1 400 ? -27.226 5.722 2.409 1.00 97.06 400 ALA A CA 1
ATOM 3113 C C . ALA A 1 400 ? -27.021 7.146 2.955 1.00 97.06 400 ALA A C 1
ATOM 3115 O O . ALA A 1 400 ? -26.515 7.340 4.065 1.00 97.06 400 ALA A O 1
ATOM 3116 N N . GLY A 1 401 ? -27.472 8.143 2.190 1.00 96.06 401 GLY A N 1
ATOM 3117 C CA . GLY A 1 401 ? -27.625 9.535 2.626 1.00 96.06 401 GLY A CA 1
ATOM 3118 C C . GLY A 1 401 ? -28.854 9.747 3.516 1.00 96.06 401 GLY A C 1
ATOM 3119 O O . GLY A 1 401 ? -29.666 10.622 3.241 1.00 96.06 401 GLY A O 1
ATOM 3120 N N . GLU A 1 402 ? -29.015 8.926 4.554 1.00 96.56 402 GLU A N 1
ATOM 3121 C CA . GLU A 1 402 ? -30.119 9.025 5.517 1.00 96.56 402 GLU A CA 1
ATOM 3122 C C . GLU A 1 402 ? -29.671 9.827 6.760 1.00 96.56 402 GLU A C 1
ATOM 3124 O O . GLU A 1 402 ? -28.636 9.503 7.351 1.00 96.56 402 GLU A O 1
ATOM 3129 N N . PRO A 1 403 ? -30.422 10.857 7.191 1.00 96.62 403 PRO A N 1
ATOM 3130 C CA . PRO A 1 403 ? -30.150 11.581 8.431 1.00 96.62 403 PRO A CA 1
ATOM 3131 C C . PRO A 1 403 ? -30.541 10.768 9.675 1.00 96.62 403 PRO A C 1
ATOM 3133 O O . PRO A 1 403 ? -31.415 9.906 9.629 1.00 96.62 403 PRO A O 1
ATOM 3136 N N . ASN A 1 404 ? -29.967 11.116 10.830 1.00 97.56 404 ASN A N 1
ATOM 3137 C CA . ASN A 1 404 ? -30.277 10.467 12.111 1.00 97.56 404 ASN A CA 1
ATOM 3138 C C . ASN A 1 404 ? -30.039 8.945 12.085 1.00 97.56 404 ASN A C 1
ATOM 3140 O O . ASN A 1 404 ? -30.876 8.152 12.534 1.00 97.56 404 ASN A O 1
ATOM 3144 N N . ALA A 1 405 ? -28.878 8.559 11.555 1.00 97.88 405 ALA A N 1
ATOM 3145 C CA . ALA A 1 405 ? -28.434 7.180 11.414 1.00 97.88 405 ALA A CA 1
ATOM 3146 C C . ALA A 1 405 ? -27.367 6.800 12.457 1.00 97.88 405 ALA A C 1
ATOM 3148 O O . ALA A 1 405 ? -26.680 7.655 13.019 1.00 97.88 405 ALA A O 1
ATOM 3149 N N . PHE A 1 406 ? -27.233 5.499 12.716 1.00 98.62 406 PHE A N 1
ATOM 3150 C CA . PHE A 1 406 ? -26.155 4.910 13.511 1.00 98.62 406 PHE A CA 1
ATOM 3151 C C . PHE A 1 406 ? -25.885 3.458 13.091 1.00 98.62 406 PHE A C 1
ATOM 3153 O O . PHE A 1 406 ? -26.739 2.795 12.496 1.00 98.62 406 PHE A O 1
ATOM 3160 N N . LEU A 1 407 ? -24.711 2.939 13.440 1.00 98.81 407 LEU A N 1
ATOM 3161 C CA . LEU A 1 407 ? -24.316 1.554 13.203 1.00 98.81 407 LEU A CA 1
ATOM 3162 C C . LEU A 1 407 ? -24.524 0.722 14.467 1.00 98.81 407 LEU A C 1
ATOM 3164 O O . LEU A 1 407 ? -23.953 1.016 15.512 1.00 98.81 407 LEU A O 1
ATOM 3168 N N . LEU A 1 408 ? -25.261 -0.380 14.360 1.00 98.81 408 LEU A N 1
ATOM 3169 C CA . LEU A 1 408 ? -25.292 -1.427 15.378 1.00 98.81 408 LEU A CA 1
ATOM 3170 C C . LEU A 1 408 ? -24.435 -2.610 14.914 1.00 98.81 408 LEU A C 1
ATOM 3172 O O . LEU A 1 408 ? -24.780 -3.271 13.935 1.00 98.81 408 LEU A O 1
ATOM 3176 N N . MET A 1 409 ? -23.343 -2.910 15.622 1.00 98.81 409 MET A N 1
ATOM 3177 C CA . MET A 1 409 ? -22.557 -4.128 15.405 1.00 98.81 409 MET A CA 1
ATOM 3178 C C . MET A 1 409 ? -22.882 -5.170 16.476 1.00 98.81 409 MET A C 1
ATOM 3180 O O . MET A 1 409 ? -22.614 -4.957 17.656 1.00 98.81 409 MET A O 1
ATOM 3184 N N . SER A 1 410 ? -23.438 -6.308 16.062 1.00 98.69 410 SER A N 1
ATOM 3185 C CA . SER A 1 410 ? -23.666 -7.485 16.909 1.00 98.69 410 SER A CA 1
ATOM 3186 C C . SER A 1 410 ? -22.574 -8.529 16.671 1.00 98.69 410 SER A C 1
ATOM 3188 O O . SER A 1 410 ? -22.414 -8.998 15.545 1.00 98.69 410 SER A O 1
ATOM 3190 N N . PHE A 1 411 ? -21.859 -8.924 17.721 1.00 98.25 411 PHE A N 1
ATOM 3191 C CA . PHE A 1 411 ? -20.813 -9.948 17.703 1.00 98.25 411 PHE A CA 1
ATOM 3192 C C . PHE A 1 411 ? -21.305 -11.184 18.455 1.00 98.25 411 PHE A C 1
ATOM 3194 O O . PHE A 1 411 ? -21.581 -11.102 19.649 1.00 98.25 411 PHE A O 1
ATOM 3201 N N . ASP A 1 412 ? -21.424 -12.316 17.765 1.00 97.69 412 ASP A N 1
ATOM 3202 C CA . ASP A 1 412 ? -21.963 -13.575 18.285 1.00 97.69 412 ASP A CA 1
ATOM 3203 C C . ASP A 1 412 ? -20.899 -14.679 18.200 1.00 97.69 412 ASP A C 1
ATOM 3205 O O . ASP A 1 412 ? -20.505 -15.097 17.109 1.00 97.69 412 ASP A O 1
ATOM 3209 N N . THR A 1 413 ? -20.442 -15.159 19.361 1.00 96.81 413 THR A N 1
ATOM 3210 C CA . THR A 1 413 ? -19.558 -16.333 19.499 1.00 96.81 413 THR A CA 1
ATOM 3211 C C . THR A 1 413 ? -20.272 -17.566 20.058 1.00 96.81 413 THR A C 1
ATOM 3213 O O . THR A 1 413 ? -19.630 -18.574 20.345 1.00 96.81 413 THR A O 1
ATOM 3216 N N . THR A 1 414 ? -21.600 -17.516 20.195 1.00 96.12 414 THR A N 1
ATOM 3217 C CA . THR A 1 414 ? -22.440 -18.680 20.527 1.00 96.12 414 THR A CA 1
ATOM 3218 C C . THR A 1 414 ? -22.693 -19.569 19.304 1.00 96.12 414 THR A C 1
ATOM 3220 O O . THR A 1 414 ? -22.910 -20.774 19.441 1.00 96.12 414 THR A O 1
ATOM 3223 N N . CYS A 1 415 ? -22.620 -18.988 18.103 1.00 93.56 415 CYS A N 1
ATOM 3224 C CA . CYS A 1 415 ? -22.681 -19.686 16.822 1.00 93.56 415 CYS A CA 1
ATOM 3225 C C . CYS A 1 415 ? -21.291 -20.106 16.293 1.00 93.56 415 CYS A C 1
ATOM 3227 O O . CYS A 1 415 ? -20.249 -19.629 16.744 1.00 93.56 415 CYS A O 1
ATOM 3229 N N . SER A 1 416 ? -21.273 -21.031 15.325 1.00 92.44 416 SER A N 1
ATOM 3230 C CA . SER A 1 416 ? -20.050 -21.526 14.679 1.00 92.44 416 SER A CA 1
ATOM 3231 C C . SER A 1 416 ? -20.253 -21.659 13.158 1.00 92.44 416 SER A C 1
ATOM 3233 O O . SER A 1 416 ? -21.157 -22.397 12.752 1.00 92.44 416 SER A O 1
ATOM 3235 N N . PRO A 1 417 ? -19.449 -20.978 12.314 1.00 93.88 417 PRO A N 1
ATOM 3236 C CA . PRO A 1 417 ? -18.449 -19.979 12.697 1.00 93.88 417 PRO A CA 1
ATOM 3237 C C . PRO A 1 417 ? -19.086 -18.770 13.397 1.00 93.88 417 PRO A C 1
ATOM 3239 O O . PRO A 1 417 ? -20.241 -18.441 13.136 1.00 93.88 417 PRO A O 1
ATOM 3242 N N . ALA A 1 418 ? -18.323 -18.117 14.277 1.00 96.44 418 ALA A N 1
ATOM 3243 C CA . ALA A 1 418 ? -18.753 -16.889 14.943 1.00 96.44 418 ALA A CA 1
ATOM 3244 C C . ALA A 1 418 ? -19.047 -15.782 13.916 1.00 96.44 418 ALA A C 1
ATOM 3246 O O . ALA A 1 418 ? -18.388 -15.709 12.872 1.00 96.44 418 ALA A O 1
ATOM 3247 N N . LEU A 1 419 ? -20.007 -14.907 14.219 1.00 97.94 419 LEU A N 1
ATOM 3248 C CA . LEU A 1 419 ? -20.517 -13.893 13.294 1.00 97.94 419 LEU A CA 1
ATOM 3249 C C . LEU A 1 419 ? -20.399 -12.480 13.874 1.00 97.94 419 LEU A C 1
ATOM 3251 O O . LEU A 1 419 ? -20.864 -12.214 14.978 1.00 97.94 419 LEU A O 1
ATOM 3255 N N . ALA A 1 420 ? -19.876 -11.554 13.075 1.00 98.38 420 ALA A N 1
ATOM 3256 C CA . ALA A 1 420 ? -20.119 -10.126 13.231 1.00 98.38 420 ALA A CA 1
ATOM 3257 C C . ALA A 1 420 ? -21.255 -9.713 12.282 1.00 98.38 420 ALA A C 1
ATOM 3259 O O . ALA A 1 420 ? -21.280 -10.108 11.117 1.00 98.38 420 ALA A O 1
ATOM 3260 N N . THR A 1 421 ? -22.217 -8.930 12.759 1.00 98.62 421 THR A N 1
ATOM 3261 C CA . THR A 1 421 ? -23.319 -8.386 11.951 1.00 98.62 421 THR A CA 1
ATOM 3262 C C . THR A 1 421 ? -23.410 -6.890 12.186 1.00 98.62 421 THR A C 1
ATOM 3264 O O . THR A 1 421 ? -23.822 -6.475 13.265 1.00 98.62 421 THR A O 1
ATOM 3267 N N . GLY A 1 422 ? -23.030 -6.091 11.190 1.00 98.62 422 GLY A N 1
ATOM 3268 C CA . GLY A 1 422 ? -23.289 -4.654 11.194 1.00 98.62 422 GLY A CA 1
ATOM 3269 C C . GLY A 1 422 ? -24.633 -4.348 10.532 1.00 98.62 422 GLY A C 1
ATOM 3270 O O . GLY A 1 422 ? -24.983 -4.960 9.517 1.00 98.62 422 GLY A O 1
ATOM 3271 N N . GLN A 1 423 ? -25.382 -3.418 11.117 1.00 98.62 423 GLN A N 1
ATOM 3272 C CA . GLN A 1 423 ? -26.653 -2.900 10.611 1.00 98.62 423 GLN A CA 1
ATOM 3273 C C . GLN A 1 423 ? -26.611 -1.372 10.694 1.00 98.62 423 GLN A C 1
ATOM 3275 O O . GLN A 1 423 ? -26.467 -0.832 11.791 1.00 98.62 423 GLN A O 1
ATOM 3280 N N . ALA A 1 424 ? -26.735 -0.679 9.563 1.00 98.56 424 ALA A N 1
ATOM 3281 C CA . ALA A 1 424 ? -26.971 0.762 9.552 1.00 98.56 424 ALA A CA 1
ATOM 3282 C C . ALA A 1 424 ? -28.471 1.001 9.771 1.00 98.56 424 ALA A C 1
ATOM 3284 O O . ALA A 1 424 ? -29.297 0.501 9.003 1.00 98.56 424 ALA A O 1
ATOM 3285 N N . LEU A 1 425 ? -28.821 1.714 10.841 1.00 98.38 425 LEU A N 1
ATOM 3286 C CA . LEU A 1 425 ? -30.193 1.912 11.304 1.00 98.38 425 LEU A CA 1
ATOM 3287 C C . LEU A 1 425 ? -30.515 3.406 11.403 1.00 98.38 425 LEU A C 1
ATOM 3289 O O . LEU A 1 425 ? -29.727 4.162 11.970 1.00 98.38 425 LEU A O 1
ATOM 3293 N N . ASN A 1 426 ? -31.693 3.824 10.935 1.00 96.94 426 ASN A N 1
ATOM 3294 C CA . ASN A 1 426 ? -32.203 5.174 11.208 1.00 96.94 426 ASN A CA 1
ATOM 3295 C C . ASN A 1 426 ? -32.894 5.253 12.589 1.00 96.94 426 ASN A C 1
ATOM 3297 O O . ASN A 1 426 ? -33.135 4.243 13.264 1.00 96.94 426 ASN A O 1
ATOM 3301 N N . ALA A 1 427 ? -33.245 6.465 13.020 1.00 95.38 427 ALA A N 1
ATOM 3302 C CA . ALA A 1 427 ? -33.894 6.704 14.310 1.00 95.38 427 ALA A CA 1
ATOM 3303 C C . ALA A 1 427 ? -35.323 6.127 14.435 1.00 95.38 427 ALA A C 1
ATOM 3305 O O . ALA A 1 427 ? -35.748 5.791 15.546 1.00 95.38 427 ALA A O 1
ATOM 3306 N N . ALA A 1 428 ? -36.065 5.987 13.328 1.00 95.31 428 ALA A N 1
ATOM 3307 C CA . ALA A 1 428 ? -37.355 5.286 13.315 1.00 95.31 428 ALA A CA 1
ATOM 3308 C C . ALA A 1 428 ? -37.160 3.784 13.588 1.00 95.31 428 ALA A C 1
ATOM 3310 O O . ALA A 1 428 ? -37.903 3.168 14.359 1.00 95.31 428 ALA A O 1
ATOM 3311 N N . GLY A 1 429 ? -36.077 3.240 13.039 1.00 94.25 429 GLY A N 1
ATOM 3312 C CA . GLY A 1 429 ? -35.558 1.912 13.288 1.00 94.25 429 GLY A CA 1
ATOM 3313 C C . GLY A 1 429 ? -35.465 1.010 12.070 1.00 94.25 429 GLY A C 1
ATOM 3314 O O . GLY A 1 429 ? -35.234 -0.186 12.268 1.00 94.25 429 GLY A O 1
ATOM 3315 N N . ASP A 1 430 ? -35.635 1.567 10.877 1.00 97.12 430 ASP A N 1
ATOM 3316 C CA . ASP A 1 430 ? -35.493 0.880 9.601 1.00 97.12 430 ASP A CA 1
ATOM 3317 C C . ASP A 1 430 ? -34.026 0.497 9.356 1.00 97.12 430 ASP A C 1
ATOM 3319 O O . ASP A 1 430 ? -33.106 1.201 9.780 1.00 97.12 430 ASP A O 1
ATOM 3323 N N . GLU A 1 431 ? -33.805 -0.630 8.677 1.00 98.12 431 GLU A N 1
ATOM 3324 C CA . GLU A 1 431 ? -32.472 -1.063 8.254 1.00 98.12 431 GLU A CA 1
ATOM 3325 C C . GLU A 1 431 ? -32.156 -0.485 6.874 1.00 98.12 431 GLU A C 1
ATOM 3327 O O . GLU A 1 431 ? -32.808 -0.824 5.887 1.00 98.12 431 GLU A O 1
ATOM 3332 N N . LEU A 1 432 ? -31.144 0.380 6.819 1.00 97.75 432 LEU A N 1
ATOM 3333 C CA . LEU A 1 432 ? -30.669 1.028 5.596 1.00 97.75 432 LEU A CA 1
ATOM 3334 C C . LEU A 1 432 ? -29.850 0.042 4.757 1.00 97.75 432 LEU A C 1
ATOM 3336 O O . LEU A 1 432 ? -30.025 -0.070 3.546 1.00 97.75 432 LEU A O 1
ATOM 3340 N N . PHE A 1 433 ? -28.974 -0.703 5.432 1.00 98.44 433 PHE A N 1
ATOM 3341 C CA . PHE A 1 433 ? -28.285 -1.882 4.922 1.00 98.44 433 PHE A CA 1
ATOM 3342 C C . PHE A 1 433 ? -27.715 -2.702 6.086 1.00 98.44 433 PHE A C 1
ATOM 3344 O O . PHE A 1 433 ? -27.445 -2.178 7.171 1.00 98.44 433 PHE A O 1
ATOM 3351 N N . SER A 1 434 ? -27.459 -3.988 5.848 1.00 98.00 434 SER A N 1
ATOM 3352 C CA . SER A 1 434 ? -26.701 -4.835 6.768 1.00 98.00 434 SER A CA 1
ATOM 3353 C C . SER A 1 434 ? -25.746 -5.774 6.042 1.00 98.00 434 SER A C 1
ATOM 3355 O O . SER A 1 434 ? -25.909 -6.112 4.869 1.00 98.00 434 SER A O 1
ATOM 3357 N N . ARG A 1 435 ? -24.722 -6.221 6.769 1.00 98.06 435 ARG A N 1
ATOM 3358 C CA . ARG A 1 435 ? -23.771 -7.240 6.322 1.00 98.06 435 ARG A CA 1
ATOM 3359 C C . ARG A 1 435 ? -23.394 -8.113 7.506 1.00 98.06 435 ARG A C 1
ATOM 3361 O O . ARG A 1 435 ? -22.946 -7.629 8.545 1.00 98.06 435 ARG A O 1
ATOM 3368 N N . ARG A 1 436 ? -23.538 -9.422 7.306 1.00 97.56 436 ARG A N 1
ATOM 3369 C CA . ARG A 1 436 ? -22.950 -10.449 8.167 1.00 97.56 436 ARG A CA 1
ATOM 3370 C C . ARG A 1 436 ? -21.568 -10.793 7.633 1.00 97.56 436 ARG A C 1
ATOM 3372 O O . ARG A 1 436 ? -21.402 -10.942 6.422 1.00 97.56 436 ARG A O 1
ATOM 3379 N N . VAL A 1 437 ? -20.602 -10.906 8.527 1.00 96.44 437 VAL A N 1
ATOM 3380 C CA . VAL A 1 437 ? -19.232 -11.313 8.233 1.00 96.44 437 VAL A CA 1
ATOM 3381 C C . VAL A 1 437 ? -18.863 -12.393 9.239 1.00 96.44 437 VAL A C 1
ATOM 3383 O O . VAL A 1 437 ? -18.920 -12.184 10.451 1.00 96.44 437 VAL A O 1
ATOM 3386 N N . SER A 1 438 ? -18.531 -13.574 8.743 1.00 96.06 438 SER A N 1
ATOM 3387 C CA . SER A 1 438 ? -18.030 -14.663 9.573 1.00 96.06 438 SER A CA 1
ATOM 3388 C C . SER A 1 438 ? -16.600 -14.392 10.037 1.00 96.06 438 SER A C 1
ATOM 3390 O O . SER A 1 438 ? -15.814 -13.743 9.348 1.00 96.06 438 SER A O 1
ATOM 3392 N N . VAL A 1 439 ? -16.221 -14.944 11.190 1.00 91.94 439 VAL A N 1
ATOM 3393 C CA . VAL A 1 439 ? -14.823 -14.916 11.645 1.00 91.94 439 VAL A CA 1
ATOM 3394 C C . VAL A 1 439 ? -13.882 -15.603 10.641 1.00 91.94 439 VAL A C 1
ATOM 3396 O O . VAL A 1 439 ? -12.707 -15.264 10.590 1.00 91.94 439 VAL A O 1
ATOM 3399 N N . ASP A 1 440 ? -14.393 -16.512 9.802 1.00 91.31 440 ASP A N 1
ATOM 3400 C CA . ASP A 1 440 ? -13.630 -17.153 8.724 1.00 91.31 440 ASP A CA 1
ATOM 3401 C C . ASP A 1 440 ? -13.397 -16.225 7.516 1.00 91.31 440 ASP A C 1
ATOM 3403 O O . ASP A 1 440 ? -12.308 -16.246 6.956 1.00 91.31 440 ASP A O 1
ATOM 3407 N N . GLU A 1 441 ? -14.329 -15.324 7.175 1.00 91.38 441 GLU A N 1
ATOM 3408 C CA . GLU A 1 441 ? -14.067 -14.218 6.227 1.00 91.38 441 GLU A CA 1
ATOM 3409 C C . GLU A 1 441 ? -13.041 -13.200 6.759 1.00 91.38 441 GLU A C 1
ATOM 3411 O O . GLU A 1 441 ? -12.449 -12.459 5.973 1.00 91.38 441 GLU A O 1
ATOM 3416 N N . LEU A 1 442 ? -12.846 -13.154 8.083 1.00 91.62 442 LEU A N 1
ATOM 3417 C CA . LEU A 1 442 ? -11.889 -12.290 8.782 1.00 91.62 442 LEU A CA 1
ATOM 3418 C C . LEU A 1 442 ? -10.643 -13.050 9.267 1.00 91.62 442 LEU A C 1
ATOM 3420 O O . LEU A 1 442 ? -9.911 -12.573 10.137 1.00 91.62 442 LEU A O 1
ATOM 3424 N N . ARG A 1 443 ? -10.397 -14.249 8.737 1.00 84.62 443 ARG A N 1
ATOM 3425 C CA . ARG A 1 443 ? -9.160 -15.006 8.941 1.00 84.62 443 ARG A CA 1
ATOM 3426 C C . ARG A 1 443 ? -8.358 -14.981 7.654 1.00 84.62 443 ARG A C 1
ATOM 3428 O O . ARG A 1 443 ? -8.899 -15.134 6.568 1.00 84.62 443 ARG A O 1
ATOM 3435 N N . SER A 1 444 ? -7.040 -14.864 7.785 1.00 61.84 444 SER A N 1
ATOM 3436 C CA . SER A 1 444 ? -6.168 -15.288 6.695 1.00 61.84 444 SER A CA 1
ATOM 3437 C C . SER A 1 444 ? -6.215 -16.815 6.598 1.00 61.84 444 SER A C 1
ATOM 3439 O O . SER A 1 444 ? -6.170 -17.493 7.630 1.00 61.84 444 SER A O 1
ATOM 3441 N N . ASP A 1 445 ? -6.224 -17.364 5.379 1.00 50.59 445 ASP A N 1
ATOM 3442 C CA . ASP A 1 445 ? -6.303 -18.814 5.091 1.00 50.59 445 ASP A CA 1
ATOM 3443 C C . ASP A 1 445 ? -5.203 -19.664 5.771 1.00 50.59 445 ASP A C 1
ATOM 3445 O O . ASP A 1 445 ? -5.264 -20.891 5.831 1.00 50.59 445 ASP A O 1
ATOM 3449 N N . ARG A 1 446 ? -4.198 -19.001 6.351 1.00 47.28 446 ARG A N 1
ATOM 3450 C CA . ARG A 1 446 ? -3.118 -19.564 7.175 1.00 47.28 446 ARG A CA 1
ATOM 3451 C C . ARG A 1 446 ? -3.600 -20.146 8.521 1.00 47.28 446 ARG A C 1
ATOM 3453 O O . ARG A 1 446 ? -2.816 -20.805 9.198 1.00 47.28 446 ARG A O 1
ATOM 3460 N N . GLY A 1 447 ? -4.854 -19.915 8.926 1.00 34.81 447 GLY A N 1
ATOM 3461 C CA . GLY A 1 447 ? -5.377 -20.254 10.262 1.00 34.81 447 GLY A CA 1
ATOM 3462 C C . GLY A 1 447 ? -5.752 -21.726 10.531 1.00 34.81 447 GLY A C 1
ATOM 3463 O O . GLY A 1 447 ? -6.064 -22.067 11.671 1.00 34.81 447 GLY A O 1
ATOM 3464 N N . GLY A 1 448 ? -5.750 -22.612 9.526 1.00 27.94 448 GLY A N 1
ATOM 3465 C CA . GLY A 1 448 ? -6.301 -23.974 9.640 1.00 27.94 448 GLY A CA 1
ATOM 3466 C C . GLY A 1 448 ? -5.274 -25.117 9.607 1.00 27.94 448 GLY A C 1
ATOM 3467 O O . GLY A 1 448 ? -4.766 -25.458 8.546 1.00 27.94 448 GLY A O 1
ATOM 3468 N N . ARG A 1 449 ? -5.034 -25.774 10.757 1.00 29.92 449 ARG A N 1
ATOM 3469 C CA . ARG A 1 449 ? -4.359 -27.092 10.927 1.00 29.92 449 ARG A CA 1
ATOM 3470 C C . ARG A 1 449 ? -3.263 -27.468 9.900 1.00 29.92 449 ARG A C 1
ATOM 3472 O O . ARG A 1 449 ? -3.491 -28.291 9.018 1.00 29.92 449 ARG A O 1
ATOM 3479 N N . SER A 1 450 ? -2.032 -27.014 10.148 1.00 36.03 450 SER A N 1
ATOM 3480 C CA . SER A 1 450 ? -0.771 -27.741 9.869 1.00 36.03 450 SER A CA 1
ATOM 3481 C C . SER A 1 450 ? -0.727 -28.628 8.601 1.00 36.03 450 SER A C 1
ATOM 3483 O O . SER A 1 450 ? -0.494 -29.838 8.670 1.00 36.03 450 SER A O 1
ATOM 3485 N N . ARG A 1 451 ? -0.951 -28.019 7.429 1.00 29.27 451 ARG A N 1
ATOM 3486 C CA . ARG A 1 451 ? -0.537 -28.554 6.113 1.00 29.27 451 ARG A CA 1
ATOM 3487 C C . ARG A 1 451 ? 0.051 -27.498 5.167 1.00 29.27 451 ARG A C 1
ATOM 3489 O O . ARG A 1 451 ? 0.166 -27.737 3.969 1.00 29.27 451 ARG A O 1
ATOM 3496 N N . LEU A 1 452 ? 0.516 -26.376 5.715 1.00 31.33 452 LEU A N 1
ATOM 3497 C CA . LEU A 1 452 ? 1.655 -25.692 5.102 1.00 31.33 452 LEU A CA 1
ATOM 3498 C C . LEU A 1 452 ? 2.910 -26.572 5.291 1.00 31.33 452 LEU A C 1
ATOM 3500 O O . LEU A 1 452 ? 2.966 -27.334 6.263 1.00 31.33 452 LEU A O 1
ATOM 3504 N N . PRO A 1 453 ? 3.907 -26.501 4.390 1.00 28.44 453 PRO A N 1
ATOM 3505 C CA . PRO A 1 453 ? 5.209 -27.121 4.617 1.00 28.44 453 PRO A CA 1
ATOM 3506 C C . PRO A 1 453 ? 5.868 -26.623 5.912 1.00 28.44 453 PRO A C 1
ATOM 3508 O O . PRO A 1 453 ? 5.450 -25.628 6.507 1.00 28.44 453 PRO A O 1
ATOM 3511 N N . GLN A 1 454 ? 6.950 -27.290 6.324 1.00 23.25 454 GLN A N 1
ATOM 3512 C CA . GLN A 1 454 ? 7.876 -26.733 7.317 1.00 23.25 454 GLN A CA 1
ATOM 3513 C C . GLN A 1 454 ? 8.324 -25.318 6.911 1.00 23.25 454 GLN A C 1
ATOM 3515 O O . GLN A 1 454 ? 8.280 -24.973 5.731 1.00 23.25 454 GLN A O 1
ATOM 3520 N N . LEU A 1 455 ? 8.805 -24.535 7.883 1.00 36.44 455 LEU A N 1
ATOM 3521 C CA . LEU A 1 455 ? 9.420 -23.215 7.694 1.00 36.44 455 LEU A CA 1
ATOM 3522 C C . LEU A 1 455 ? 10.583 -23.245 6.676 1.00 36.44 455 LEU A C 1
ATOM 3524 O O . LEU A 1 455 ? 11.754 -23.280 7.042 1.00 36.44 455 LEU A O 1
ATOM 3528 N N . SER A 1 456 ? 10.257 -23.179 5.388 1.00 31.06 456 SER A N 1
ATOM 3529 C CA . SER A 1 456 ? 11.122 -22.610 4.362 1.00 31.06 456 SER A CA 1
ATOM 3530 C C . SER A 1 456 ? 10.864 -21.109 4.337 1.00 31.06 456 SER A C 1
ATOM 3532 O O . SER A 1 456 ? 9.700 -20.703 4.276 1.00 31.06 456 SER A O 1
ATOM 3534 N N . ALA A 1 457 ? 11.919 -20.296 4.363 1.00 38.88 457 ALA A N 1
ATOM 3535 C CA . ALA A 1 457 ? 11.794 -18.849 4.220 1.00 38.88 457 ALA A CA 1
ATOM 3536 C C . ALA A 1 457 ? 10.931 -18.481 2.997 1.00 38.88 457 ALA A C 1
ATOM 3538 O O . ALA A 1 457 ? 10.960 -19.183 1.977 1.00 38.88 457 ALA A O 1
ATOM 3539 N N . ARG A 1 458 ? 10.190 -17.363 3.082 1.00 53.94 458 ARG A N 1
ATOM 3540 C CA . ARG A 1 458 ? 9.665 -16.702 1.877 1.00 53.94 458 ARG A CA 1
ATOM 3541 C C . ARG A 1 458 ? 10.852 -16.521 0.935 1.00 53.94 458 ARG A C 1
ATOM 3543 O O . ARG A 1 458 ? 11.863 -15.955 1.341 1.00 53.94 458 ARG A O 1
ATOM 3550 N N . LYS A 1 459 ? 10.773 -17.094 -0.268 1.00 69.38 459 LYS A N 1
ATOM 3551 C CA . LYS A 1 459 ? 11.900 -17.048 -1.203 1.00 69.38 459 LYS A CA 1
ATOM 3552 C C . LYS A 1 459 ? 12.108 -15.582 -1.605 1.00 69.38 459 LYS A C 1
ATOM 3554 O O . LYS A 1 459 ? 11.113 -14.956 -1.968 1.00 69.38 459 LYS A O 1
ATOM 3559 N N . PRO A 1 460 ? 13.339 -15.052 -1.531 1.00 87.62 460 PRO A N 1
ATOM 3560 C CA . PRO A 1 460 ? 13.600 -13.644 -1.806 1.00 87.62 460 PRO A CA 1
ATOM 3561 C C . PRO A 1 460 ? 13.204 -13.260 -3.234 1.00 87.62 460 PRO A C 1
ATOM 3563 O O . PRO A 1 460 ? 13.162 -14.110 -4.134 1.00 87.62 460 PRO A O 1
ATOM 3566 N N . LEU A 1 461 ? 12.955 -11.964 -3.442 1.00 94.12 461 LEU A N 1
ATOM 3567 C CA . LEU A 1 461 ? 12.796 -11.383 -4.774 1.00 94.12 461 LEU A CA 1
ATOM 3568 C C . LEU A 1 461 ? 14.037 -11.719 -5.610 1.00 94.12 461 LEU A C 1
ATOM 3570 O O . LEU A 1 461 ? 15.146 -11.316 -5.258 1.00 94.12 461 LEU A O 1
ATOM 3574 N N . LYS A 1 462 ? 13.858 -12.438 -6.721 1.00 96.06 462 LYS A N 1
ATOM 3575 C CA . LYS A 1 462 ? 14.961 -12.774 -7.627 1.00 96.06 462 LYS A CA 1
ATOM 3576 C C . LYS A 1 462 ? 15.258 -11.560 -8.514 1.00 96.06 462 LYS A C 1
ATOM 3578 O O . LYS A 1 462 ? 14.462 -11.215 -9.390 1.00 96.06 462 LYS A O 1
ATOM 3583 N N . VAL A 1 463 ? 16.385 -10.898 -8.259 1.00 98.25 463 VAL A N 1
ATOM 3584 C CA . VAL A 1 463 ? 16.849 -9.720 -9.003 1.00 98.25 463 VAL A CA 1
ATOM 3585 C C . VAL A 1 463 ? 17.880 -10.145 -10.040 1.00 98.25 463 VAL A C 1
ATOM 3587 O O . VAL A 1 463 ? 18.867 -10.794 -9.701 1.00 98.25 463 VAL A O 1
ATOM 3590 N N . PHE A 1 464 ? 17.674 -9.749 -11.293 1.00 98.69 464 PHE A N 1
ATOM 3591 C CA . PHE A 1 464 ? 18.557 -10.062 -12.412 1.00 98.69 464 PHE A CA 1
ATOM 3592 C C . PHE A 1 464 ? 19.088 -8.793 -13.074 1.00 98.69 464 PHE A C 1
ATOM 3594 O O . 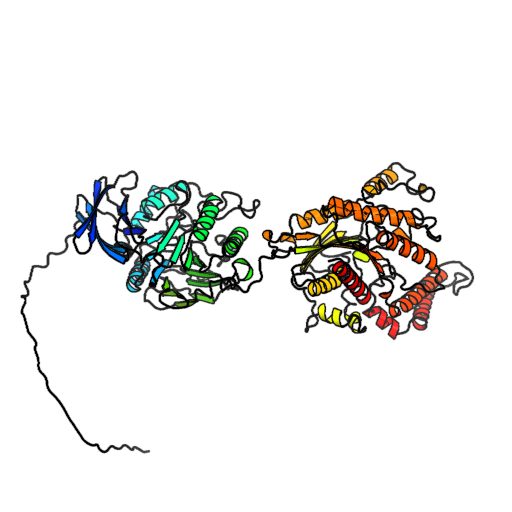PHE A 1 464 ? 18.318 -7.882 -13.382 1.00 98.69 464 PHE A O 1
ATOM 3601 N N . VAL A 1 465 ? 20.392 -8.745 -13.348 1.00 98.75 465 VAL A N 1
ATOM 3602 C CA . VAL A 1 465 ? 21.032 -7.601 -14.017 1.00 98.75 465 VAL A CA 1
ATOM 3603 C C . VAL A 1 465 ? 21.200 -7.885 -15.514 1.00 98.75 465 VAL A C 1
ATOM 3605 O O . VAL A 1 465 ? 21.779 -8.895 -15.904 1.00 98.75 465 VAL A O 1
ATOM 3608 N N . LEU A 1 466 ? 20.720 -6.982 -16.371 1.00 98.75 466 LEU A N 1
ATOM 3609 C CA . LEU A 1 466 ? 20.900 -7.038 -17.826 1.00 98.75 466 LEU A CA 1
ATOM 3610 C C . LEU A 1 466 ? 21.765 -5.858 -18.286 1.00 98.75 466 LEU A C 1
ATOM 3612 O O . LEU A 1 466 ? 21.258 -4.756 -18.500 1.00 98.75 466 LEU A O 1
ATOM 3616 N N . ALA A 1 467 ? 23.069 -6.081 -18.441 1.00 97.81 467 ALA A N 1
ATOM 3617 C CA . ALA A 1 467 ? 24.023 -5.039 -18.822 1.00 97.81 467 ALA A CA 1
ATOM 3618 C C . ALA A 1 467 ? 24.558 -5.225 -20.246 1.00 97.81 467 ALA A C 1
ATOM 3620 O O . ALA A 1 467 ? 24.653 -6.345 -20.752 1.00 97.81 467 ALA A O 1
ATOM 3621 N N . GLY A 1 468 ? 24.940 -4.133 -20.905 1.00 94.56 468 GLY A N 1
ATOM 3622 C CA . GLY A 1 468 ? 25.650 -4.229 -22.176 1.00 94.56 468 GLY A CA 1
ATOM 3623 C C . GLY A 1 468 ? 25.611 -2.978 -23.038 1.00 94.56 468 GLY A C 1
ATOM 3624 O O . GLY A 1 468 ? 25.384 -1.861 -22.579 1.00 94.56 468 GLY A O 1
ATOM 3625 N N . GLN A 1 469 ? 25.842 -3.194 -24.329 1.00 91.31 469 GLN A N 1
ATOM 3626 C CA . GLN A 1 469 ? 25.915 -2.133 -25.335 1.00 91.31 469 GLN A CA 1
ATOM 3627 C C . GLN A 1 469 ? 24.591 -2.063 -26.133 1.00 91.31 469 GLN A C 1
ATOM 3629 O O . GLN A 1 469 ? 23.554 -2.520 -25.651 1.00 91.31 469 GLN A O 1
ATOM 3634 N N . SER A 1 470 ? 24.585 -1.556 -27.371 1.00 88.88 470 SER A N 1
ATOM 3635 C CA . SER A 1 470 ? 23.365 -1.452 -28.204 1.00 88.88 470 SER A CA 1
ATOM 3636 C C . SER A 1 470 ? 22.629 -2.783 -28.443 1.00 88.88 470 SER A C 1
ATOM 3638 O O . SER A 1 470 ? 21.405 -2.830 -28.576 1.00 88.88 470 SER A O 1
ATOM 3640 N N . ASN A 1 471 ? 23.342 -3.910 -28.426 1.00 94.00 471 ASN A N 1
ATOM 3641 C CA . ASN A 1 471 ? 22.705 -5.225 -28.483 1.00 94.00 471 ASN A CA 1
ATOM 3642 C C . ASN A 1 471 ? 21.933 -5.576 -27.199 1.00 94.00 471 ASN A C 1
ATOM 3644 O O . ASN A 1 471 ? 20.934 -6.284 -27.292 1.00 94.00 471 ASN A O 1
ATOM 3648 N N . MET A 1 472 ? 22.312 -5.042 -26.033 1.00 96.50 472 MET A N 1
ATOM 3649 C CA . MET A 1 472 ? 21.469 -5.108 -24.834 1.00 96.50 472 MET A CA 1
ATOM 3650 C C . MET A 1 472 ? 20.357 -4.048 -24.856 1.00 96.50 472 MET A C 1
ATOM 3652 O O . MET A 1 472 ? 19.265 -4.334 -24.372 1.00 96.50 472 MET A O 1
ATOM 3656 N N . GLU A 1 473 ? 20.567 -2.859 -25.449 1.00 91.75 473 GLU A N 1
ATOM 3657 C CA . GLU A 1 473 ? 19.479 -1.875 -25.628 1.00 91.75 473 GLU A CA 1
ATOM 3658 C C . GLU A 1 473 ? 18.280 -2.513 -26.335 1.00 91.75 473 GLU A C 1
ATOM 3660 O O . GLU A 1 473 ? 17.170 -2.447 -25.813 1.00 91.75 473 GLU A O 1
ATOM 3665 N N . GLY A 1 474 ? 18.510 -3.161 -27.482 1.00 94.06 474 GLY A N 1
ATOM 3666 C CA . GLY A 1 474 ? 17.478 -3.831 -28.270 1.00 94.06 474 GLY A CA 1
ATOM 3667 C C . GLY A 1 474 ? 16.800 -2.912 -29.282 1.00 94.06 474 GLY A C 1
ATOM 3668 O O . GLY A 1 474 ? 16.092 -1.974 -28.917 1.00 94.06 474 GLY A O 1
ATOM 3669 N N . HIS A 1 475 ? 16.998 -3.186 -30.574 1.00 93.44 475 HIS A N 1
ATOM 3670 C CA . HIS A 1 475 ? 16.514 -2.326 -31.662 1.00 93.44 475 HIS A CA 1
ATOM 3671 C C . HIS A 1 475 ? 15.400 -2.960 -32.519 1.00 93.44 475 HIS A C 1
ATOM 3673 O O . HIS A 1 475 ? 15.114 -2.467 -33.615 1.00 93.44 475 HIS A O 1
ATOM 3679 N N . ALA A 1 476 ? 14.750 -4.022 -32.030 1.00 96.31 476 ALA A N 1
ATOM 3680 C CA . ALA A 1 476 ? 13.557 -4.578 -32.665 1.00 96.31 476 ALA A CA 1
ATOM 3681 C C . ALA A 1 476 ? 12.336 -3.697 -32.394 1.00 96.31 476 ALA A C 1
ATOM 3683 O O . ALA A 1 476 ? 11.979 -3.462 -31.244 1.00 96.31 476 ALA A O 1
ATOM 3684 N N . GLU A 1 477 ? 11.689 -3.198 -33.442 1.00 94.75 477 GLU A N 1
ATOM 3685 C CA . GLU A 1 477 ? 10.491 -2.367 -33.321 1.00 94.75 477 GLU A CA 1
ATOM 3686 C C . GLU A 1 477 ? 9.249 -3.225 -33.085 1.00 94.75 477 GLU A C 1
ATOM 3688 O O . GLU A 1 477 ? 9.066 -4.278 -33.689 1.00 94.75 477 GLU A O 1
ATOM 3693 N N . VAL A 1 478 ? 8.337 -2.734 -32.250 1.00 93.88 478 VAL A N 1
ATOM 3694 C CA . VAL A 1 478 ? 7.100 -3.443 -31.883 1.00 93.88 478 VAL A CA 1
ATOM 3695 C C . VAL A 1 478 ? 6.236 -3.795 -33.110 1.00 93.88 478 VAL A C 1
ATOM 3697 O O . VAL A 1 478 ? 5.527 -4.795 -33.095 1.00 93.88 478 VAL A O 1
ATOM 3700 N N . ARG A 1 479 ? 6.358 -3.048 -34.218 1.00 93.81 479 ARG A N 1
ATOM 3701 C CA . ARG A 1 479 ? 5.681 -3.346 -35.496 1.00 93.81 479 ARG A CA 1
ATOM 3702 C C . ARG A 1 479 ? 6.156 -4.629 -36.203 1.00 93.81 479 ARG A C 1
ATOM 3704 O O . ARG A 1 479 ? 5.449 -5.089 -37.089 1.00 93.81 479 ARG A O 1
ATOM 3711 N N . VAL A 1 480 ? 7.332 -5.177 -35.865 1.00 95.94 480 VAL A N 1
ATOM 3712 C CA . VAL A 1 480 ? 7.848 -6.440 -36.446 1.00 95.94 480 VAL A CA 1
ATOM 3713 C C . VAL A 1 480 ? 7.687 -7.642 -35.508 1.00 95.94 480 VAL A C 1
ATOM 3715 O O . VAL A 1 480 ? 8.227 -8.717 -35.762 1.00 95.94 480 VAL A O 1
ATOM 3718 N N . LEU A 1 481 ? 6.930 -7.478 -34.417 1.00 95.44 481 LEU A N 1
ATOM 3719 C CA . LEU A 1 481 ? 6.687 -8.529 -33.430 1.00 95.44 481 LEU A CA 1
ATOM 3720 C C . LEU A 1 481 ? 5.916 -9.721 -34.027 1.00 95.44 481 LEU A C 1
ATOM 3722 O O . LEU A 1 481 ? 6.268 -10.868 -33.771 1.00 95.44 481 LEU A O 1
ATOM 3726 N N . ASP A 1 482 ? 4.901 -9.471 -34.861 1.00 95.19 482 ASP A N 1
ATOM 3727 C CA . ASP A 1 482 ? 4.041 -10.528 -35.418 1.00 95.19 482 ASP A CA 1
ATOM 3728 C C . ASP A 1 482 ? 4.773 -11.515 -36.344 1.00 95.19 482 ASP A C 1
ATOM 3730 O O . ASP A 1 482 ? 4.346 -12.662 -36.468 1.00 95.19 482 ASP A O 1
ATOM 3734 N N . TYR A 1 483 ? 5.924 -11.133 -36.913 1.00 96.00 483 TYR A N 1
ATOM 3735 C CA . TYR A 1 483 ? 6.789 -12.052 -37.666 1.00 96.00 483 TYR A CA 1
ATOM 3736 C C . TYR A 1 483 ? 7.259 -13.255 -36.823 1.00 96.00 483 TYR A C 1
ATOM 3738 O O . TYR A 1 483 ? 7.508 -14.333 -37.360 1.00 96.00 483 TYR A O 1
ATOM 3746 N N . MET A 1 484 ? 7.300 -13.127 -35.490 1.00 96.25 484 MET A N 1
ATOM 3747 C CA . MET A 1 484 ? 7.577 -14.250 -34.584 1.00 96.25 484 MET A CA 1
ATOM 3748 C C . MET A 1 484 ? 6.585 -15.417 -34.733 1.00 96.25 484 MET A C 1
ATOM 3750 O O . MET A 1 484 ? 6.930 -16.539 -34.367 1.00 96.25 484 MET A O 1
ATOM 3754 N N . GLY A 1 485 ? 5.379 -15.171 -35.259 1.00 95.25 485 GLY A N 1
ATOM 3755 C CA . GLY A 1 485 ? 4.352 -16.187 -35.499 1.00 95.25 485 GLY A CA 1
ATOM 3756 C C . GLY A 1 485 ? 4.579 -17.046 -36.748 1.00 95.25 485 GLY A C 1
ATOM 3757 O O . GLY A 1 485 ? 3.989 -18.118 -36.847 1.00 95.25 485 GLY A O 1
ATOM 3758 N N . GLU A 1 486 ? 5.440 -16.620 -37.681 1.00 93.38 486 GLU A N 1
ATOM 3759 C CA . GLU A 1 486 ? 5.815 -17.419 -38.862 1.00 93.38 486 GLU A CA 1
ATOM 3760 C C . GLU A 1 486 ? 6.827 -18.526 -38.546 1.00 93.38 486 GLU A C 1
ATOM 3762 O O . GLU A 1 486 ? 6.998 -19.444 -39.348 1.00 93.38 486 GLU A O 1
ATOM 3767 N N . ASP A 1 487 ? 7.498 -18.457 -37.394 1.00 90.12 487 ASP A N 1
ATOM 3768 C CA . ASP A 1 487 ? 8.456 -19.468 -36.961 1.00 90.12 487 ASP A CA 1
ATOM 3769 C C . ASP A 1 487 ? 7.886 -20.292 -35.791 1.00 90.12 487 ASP A C 1
ATOM 3771 O O . ASP A 1 487 ? 7.647 -19.735 -34.712 1.00 90.12 487 ASP A O 1
ATOM 3775 N N . PRO A 1 488 ? 7.702 -21.620 -35.944 1.00 88.88 488 PRO A N 1
ATOM 3776 C CA . PRO A 1 488 ? 7.226 -22.491 -34.871 1.00 88.88 488 PRO A CA 1
ATOM 3777 C C . PRO A 1 488 ? 8.043 -22.413 -33.571 1.00 88.88 488 PRO A C 1
ATOM 3779 O O . PRO A 1 488 ? 7.501 -22.709 -32.507 1.00 88.88 488 PRO A O 1
ATOM 3782 N N . GLN A 1 489 ? 9.316 -22.001 -33.624 1.00 86.50 489 GLN A N 1
ATOM 3783 C CA . GLN A 1 489 ? 10.166 -21.848 -32.438 1.00 86.50 489 GLN A CA 1
ATOM 3784 C C . GLN A 1 489 ? 9.851 -20.581 -31.624 1.00 86.50 489 GLN A C 1
ATOM 3786 O O . GLN A 1 489 ? 10.136 -20.547 -30.426 1.00 86.50 489 GLN A O 1
ATOM 3791 N N . THR A 1 490 ? 9.247 -19.552 -32.236 1.00 94.25 490 THR A N 1
ATOM 3792 C CA . THR A 1 490 ? 8.867 -18.297 -31.556 1.00 94.25 490 THR A CA 1
ATOM 3793 C C . THR A 1 490 ? 7.365 -18.019 -31.511 1.00 94.25 490 THR A C 1
ATOM 3795 O O . THR A 1 490 ? 6.952 -17.119 -30.782 1.00 94.25 490 THR A O 1
ATOM 3798 N N . ALA A 1 491 ? 6.532 -18.798 -32.205 1.00 94.06 491 ALA A N 1
ATOM 3799 C CA . ALA A 1 491 ? 5.081 -18.604 -32.225 1.00 94.06 491 ALA A CA 1
ATOM 3800 C C . ALA A 1 491 ? 4.424 -18.740 -30.833 1.00 94.06 491 ALA A C 1
ATOM 3802 O O . ALA A 1 491 ? 3.531 -17.964 -30.493 1.00 94.06 491 ALA A O 1
ATOM 3803 N N . SER A 1 492 ? 4.897 -19.669 -29.993 1.00 91.88 492 SER A N 1
ATOM 3804 C CA . SER A 1 492 ? 4.452 -19.796 -28.592 1.00 91.88 492 SER A CA 1
ATOM 3805 C C . SER A 1 492 ? 4.834 -18.574 -27.752 1.00 91.88 492 SER A C 1
ATOM 3807 O O . SER A 1 492 ? 4.005 -18.033 -27.026 1.00 91.88 492 SER A O 1
ATOM 3809 N N . LEU A 1 493 ? 6.061 -18.079 -27.921 1.00 93.31 493 LEU A N 1
ATOM 3810 C CA . LEU A 1 493 ? 6.571 -16.893 -27.235 1.00 93.31 493 LEU A CA 1
ATOM 3811 C C . LEU A 1 493 ? 5.830 -15.613 -27.672 1.00 93.31 493 LEU A C 1
ATOM 3813 O O . LEU A 1 493 ? 5.539 -14.757 -26.841 1.00 93.31 493 LEU A O 1
ATOM 3817 N N . LEU A 1 494 ? 5.418 -15.503 -28.942 1.00 94.94 494 LEU A N 1
ATOM 3818 C CA . LEU A 1 494 ? 4.523 -14.431 -29.402 1.00 94.94 494 LEU A CA 1
ATOM 3819 C C . LEU A 1 494 ? 3.145 -14.504 -28.722 1.00 94.94 494 LEU A C 1
ATOM 3821 O O . LEU A 1 494 ? 2.627 -13.482 -28.268 1.00 94.94 494 LEU A O 1
ATOM 3825 N N . ALA A 1 495 ? 2.578 -15.707 -28.590 1.00 92.75 495 ALA A N 1
ATOM 3826 C CA . ALA A 1 495 ? 1.319 -15.948 -27.879 1.00 92.75 495 ALA A CA 1
ATOM 3827 C C . ALA A 1 495 ? 1.407 -15.711 -26.354 1.00 92.75 495 ALA A C 1
ATOM 3829 O O . ALA A 1 495 ? 0.391 -15.760 -25.657 1.00 92.75 495 ALA A O 1
ATOM 3830 N N . GLU A 1 496 ? 2.601 -15.427 -25.831 1.00 92.31 496 GLU A N 1
ATOM 3831 C CA . GLU A 1 496 ? 2.858 -15.017 -24.446 1.00 92.31 496 GLU A CA 1
ATOM 3832 C C . GLU A 1 496 ? 3.108 -13.508 -24.319 1.00 92.31 496 GLU A C 1
ATOM 3834 O O . GLU A 1 496 ? 2.862 -12.939 -23.258 1.00 92.31 496 GLU A O 1
ATOM 3839 N N . ILE A 1 497 ? 3.498 -12.843 -25.411 1.00 93.19 497 ILE A N 1
ATOM 3840 C CA . ILE A 1 497 ? 3.602 -11.380 -25.498 1.00 93.19 497 ILE A CA 1
ATOM 3841 C C . ILE A 1 497 ? 2.240 -10.737 -25.822 1.00 93.19 497 ILE A C 1
ATOM 3843 O O . ILE A 1 497 ? 2.006 -9.599 -25.417 1.00 93.19 497 ILE A O 1
ATOM 3847 N N . LYS A 1 498 ? 1.320 -11.431 -26.512 1.00 91.69 498 LYS A N 1
ATOM 3848 C CA . LYS A 1 498 ? 0.010 -10.881 -26.927 1.00 91.69 498 LYS A CA 1
ATOM 3849 C C . LYS A 1 498 ? -1.203 -11.437 -26.176 1.00 91.69 498 LYS A C 1
ATOM 3851 O O . LYS A 1 498 ? -1.316 -12.632 -25.914 1.00 91.69 498 LYS A O 1
ATOM 3856 N N . ASN A 1 499 ? -2.156 -10.566 -25.866 1.00 85.94 499 ASN A N 1
ATOM 3857 C CA . ASN A 1 499 ? -3.517 -10.900 -25.449 1.00 85.94 499 ASN A CA 1
ATOM 3858 C C . ASN A 1 499 ? -4.359 -11.419 -26.626 1.00 85.94 499 ASN A C 1
ATOM 3860 O O . ASN A 1 499 ? -3.993 -11.263 -27.790 1.00 85.94 499 ASN A O 1
ATOM 3864 N N . ALA A 1 500 ? -5.516 -12.013 -26.319 1.00 81.31 500 ALA A N 1
ATOM 3865 C CA . ALA A 1 500 ? -6.448 -12.536 -27.324 1.00 81.31 500 ALA A CA 1
ATOM 3866 C C . ALA A 1 500 ? -7.094 -11.445 -28.210 1.00 81.31 500 ALA A C 1
ATOM 3868 O O . ALA A 1 500 ? -7.599 -11.756 -29.284 1.00 81.31 500 ALA A O 1
ATOM 3869 N N . ASP A 1 501 ? -7.056 -10.181 -27.780 1.00 83.88 501 ASP A N 1
ATOM 3870 C CA . ASP A 1 501 ? -7.478 -8.998 -28.545 1.00 83.88 501 ASP A CA 1
ATOM 3871 C C . ASP A 1 501 ? -6.341 -8.371 -29.384 1.00 83.88 501 ASP A C 1
ATOM 3873 O O . ASP A 1 501 ? -6.545 -7.367 -30.064 1.00 83.88 501 ASP A O 1
ATOM 3877 N N . GLY A 1 502 ? -5.134 -8.949 -29.337 1.00 80.81 502 GLY A N 1
ATOM 3878 C CA . GLY A 1 502 ? -3.941 -8.451 -30.022 1.00 80.81 502 GLY A CA 1
ATOM 3879 C C . GLY A 1 502 ? -3.143 -7.381 -29.265 1.00 80.81 502 GLY A C 1
ATOM 3880 O O . GLY A 1 502 ? -2.058 -7.025 -29.731 1.00 80.81 502 GLY A O 1
ATOM 3881 N N . THR A 1 503 ? -3.614 -6.897 -28.108 1.00 87.50 503 THR A N 1
ATOM 3882 C CA . THR A 1 503 ? -2.845 -5.983 -27.239 1.00 87.50 503 THR A CA 1
ATOM 3883 C C . THR A 1 503 ? -1.652 -6.697 -26.593 1.00 87.50 503 THR A C 1
ATOM 3885 O O . THR A 1 503 ? -1.595 -7.926 -26.552 1.00 87.50 503 THR A O 1
ATOM 3888 N N . HIS A 1 504 ? -0.664 -5.955 -26.087 1.00 91.62 504 HIS A N 1
ATOM 3889 C CA . HIS A 1 504 ? 0.507 -6.562 -25.442 1.00 91.62 504 HIS A CA 1
ATOM 3890 C C . HIS A 1 504 ? 0.243 -6.868 -23.967 1.00 91.62 504 HIS A C 1
ATOM 3892 O O . HIS A 1 504 ? -0.381 -6.080 -23.255 1.00 91.62 504 HIS A O 1
ATOM 3898 N N . ARG A 1 505 ? 0.741 -8.015 -23.500 1.00 91.06 505 ARG A N 1
ATOM 3899 C CA . ARG A 1 505 ? 0.649 -8.426 -22.101 1.00 91.06 505 ARG A CA 1
ATOM 3900 C C . ARG A 1 505 ? 1.600 -7.636 -21.224 1.00 91.06 505 ARG A C 1
ATOM 3902 O O . ARG A 1 505 ? 2.724 -7.311 -21.607 1.00 91.06 505 ARG A O 1
ATOM 3909 N N . THR A 1 506 ? 1.150 -7.433 -19.997 1.00 92.06 506 THR A N 1
ATOM 3910 C CA . THR A 1 506 ? 2.005 -7.159 -18.849 1.00 92.06 506 THR A CA 1
ATOM 3911 C C . THR A 1 506 ? 2.363 -8.499 -18.212 1.00 92.06 506 THR A C 1
ATOM 3913 O O . THR A 1 506 ? 1.471 -9.306 -17.949 1.00 92.06 506 THR A O 1
ATOM 3916 N N . ILE A 1 507 ? 3.649 -8.768 -17.999 1.00 92.38 507 ILE A N 1
ATOM 3917 C CA . ILE A 1 507 ? 4.118 -10.072 -17.515 1.00 92.38 507 ILE A CA 1
ATOM 3918 C C . ILE A 1 507 ? 3.870 -10.188 -16.002 1.00 92.38 507 ILE A C 1
ATOM 3920 O O . ILE A 1 507 ? 4.156 -9.260 -15.243 1.00 92.38 507 ILE A O 1
ATOM 3924 N N . LYS A 1 508 ? 3.305 -11.325 -15.568 1.00 84.31 508 LYS A N 1
ATOM 3925 C CA . LYS A 1 508 ? 2.954 -11.601 -14.163 1.00 84.31 508 LYS A CA 1
ATOM 3926 C C . LYS A 1 508 ? 4.186 -11.474 -13.263 1.00 84.31 508 LYS A C 1
ATOM 3928 O O . LYS A 1 508 ? 5.247 -11.989 -13.599 1.00 84.31 508 LYS A O 1
ATOM 3933 N N . ASP A 1 509 ? 4.025 -10.780 -12.139 1.00 89.12 509 ASP A N 1
ATOM 3934 C CA . ASP A 1 509 ? 5.001 -10.592 -11.051 1.00 89.12 509 ASP A CA 1
ATOM 3935 C C . ASP A 1 509 ? 6.416 -10.156 -11.492 1.00 89.12 509 ASP A C 1
ATOM 3937 O O . ASP A 1 509 ? 7.378 -10.278 -10.736 1.00 89.12 509 ASP A O 1
ATOM 3941 N N . THR A 1 510 ? 6.555 -9.636 -12.715 1.00 96.12 510 THR A N 1
ATOM 3942 C CA . THR A 1 510 ? 7.844 -9.347 -13.350 1.00 96.12 510 THR A CA 1
ATOM 3943 C C . THR A 1 510 ? 7.955 -7.855 -13.612 1.00 96.12 510 THR A C 1
ATOM 3945 O O . THR A 1 510 ? 7.182 -7.279 -14.382 1.00 96.12 510 THR A O 1
ATOM 3948 N N . TRP A 1 511 ? 8.936 -7.228 -12.977 1.00 97.69 511 TRP A N 1
ATOM 3949 C CA . TRP A 1 511 ? 9.163 -5.788 -13.010 1.00 97.69 511 TRP A CA 1
ATOM 3950 C C . TRP A 1 511 ? 10.518 -5.479 -13.622 1.00 97.69 511 TRP A C 1
ATOM 3952 O O . TRP A 1 511 ? 11.421 -6.314 -13.623 1.00 97.69 511 TRP A O 1
ATOM 3962 N N . ILE A 1 512 ? 10.660 -4.277 -14.165 1.00 98.00 512 ILE A N 1
ATOM 3963 C CA . ILE A 1 512 ? 11.894 -3.826 -14.794 1.00 98.00 512 ILE A CA 1
ATOM 3964 C C . ILE A 1 512 ? 12.172 -2.364 -14.456 1.00 98.00 512 ILE A C 1
ATOM 3966 O O . ILE A 1 512 ? 11.275 -1.523 -14.471 1.00 98.00 512 ILE A O 1
ATOM 3970 N N . SER A 1 513 ? 13.441 -2.076 -14.193 1.00 97.06 513 SER A N 1
ATOM 3971 C CA . SER A 1 513 ? 14.044 -0.752 -14.296 1.00 97.06 513 SER A CA 1
ATOM 3972 C C . SER A 1 513 ? 15.038 -0.778 -15.451 1.00 97.06 513 SER A C 1
ATOM 3974 O O . SER A 1 513 ? 15.840 -1.707 -15.540 1.00 97.06 513 SER A O 1
ATOM 3976 N N . PHE A 1 514 ? 14.997 0.208 -16.345 1.00 94.38 514 PHE A N 1
ATOM 3977 C CA . PHE A 1 514 ? 15.944 0.335 -17.451 1.00 94.38 514 PHE A CA 1
ATOM 3978 C C . PHE A 1 514 ? 16.549 1.738 -17.496 1.00 94.38 514 PHE A C 1
ATOM 3980 O O . PHE A 1 514 ? 15.843 2.702 -17.788 1.00 94.38 514 PHE A O 1
ATOM 3987 N N . LEU A 1 515 ? 17.859 1.843 -17.253 1.00 91.75 515 LEU A N 1
ATOM 3988 C CA . LEU A 1 515 ? 18.629 3.070 -17.460 1.00 91.75 515 LEU A CA 1
ATOM 3989 C C . LEU A 1 515 ? 19.269 3.084 -18.854 1.00 91.75 515 LEU A C 1
ATOM 3991 O O . LEU A 1 515 ? 19.999 2.160 -19.226 1.00 91.75 515 LEU A O 1
ATOM 3995 N N . THR A 1 516 ? 19.028 4.158 -19.606 1.00 87.38 516 THR A N 1
ATOM 3996 C CA . THR A 1 516 ? 19.681 4.422 -20.897 1.00 87.38 516 THR A CA 1
ATOM 3997 C C . THR A 1 516 ? 19.733 5.927 -21.202 1.00 87.38 516 THR A C 1
ATOM 3999 O O . THR A 1 516 ? 19.202 6.738 -20.443 1.00 87.38 516 THR A O 1
ATOM 4002 N N . GLY A 1 517 ? 20.406 6.318 -22.286 1.00 74.19 517 GLY A N 1
ATOM 4003 C CA . GLY A 1 517 ? 20.598 7.718 -22.685 1.00 74.19 517 GLY A CA 1
ATOM 4004 C C . GLY A 1 517 ? 19.506 8.242 -23.622 1.00 74.19 517 GLY A C 1
ATOM 4005 O O . GLY A 1 517 ? 19.042 7.514 -24.497 1.00 74.19 517 GLY A O 1
ATOM 4006 N N . LEU A 1 518 ? 19.154 9.524 -23.478 1.00 58.38 518 LEU A N 1
ATOM 4007 C CA . LEU A 1 518 ? 18.132 10.226 -24.277 1.00 58.38 518 LEU A CA 1
ATOM 4008 C C . LEU A 1 518 ? 18.321 10.097 -25.805 1.00 58.38 518 LEU A C 1
ATOM 4010 O O . LEU A 1 518 ? 17.386 9.736 -26.522 1.00 58.38 518 LEU A O 1
ATOM 4014 N N . ASP A 1 519 ? 19.551 10.319 -26.280 1.00 54.44 519 ASP A N 1
ATOM 4015 C CA . ASP A 1 519 ? 19.932 10.293 -27.704 1.00 54.44 519 ASP A CA 1
ATOM 4016 C C . ASP A 1 519 ? 21.135 9.366 -27.980 1.00 54.44 519 ASP A C 1
ATOM 4018 O O . ASP A 1 519 ? 21.910 9.582 -28.910 1.00 54.44 519 ASP A O 1
ATOM 4022 N N . GLY A 1 520 ? 21.364 8.364 -27.121 1.00 48.50 520 GLY A N 1
ATOM 4023 C CA . GLY A 1 520 ? 22.483 7.414 -27.252 1.00 48.50 520 GLY A CA 1
ATOM 4024 C C . GLY A 1 520 ? 23.893 8.001 -27.055 1.00 48.50 520 GLY A C 1
ATOM 4025 O O . GLY A 1 520 ? 24.879 7.288 -27.232 1.00 48.50 520 GLY A O 1
ATOM 4026 N N . ARG A 1 521 ? 24.015 9.283 -26.687 1.00 45.94 521 ARG A N 1
ATOM 4027 C CA . ARG A 1 521 ? 25.305 9.965 -26.494 1.00 45.94 521 ARG A CA 1
ATOM 4028 C C . ARG A 1 521 ? 25.975 9.622 -25.151 1.00 45.94 521 ARG A C 1
ATOM 4030 O O . ARG A 1 521 ? 25.342 9.123 -24.217 1.00 45.94 521 ARG A O 1
ATOM 4037 N N . ILE A 1 522 ? 27.275 9.908 -25.057 1.00 46.31 522 ILE A N 1
ATOM 4038 C CA . ILE A 1 522 ? 28.112 9.676 -23.860 1.00 46.31 522 ILE A CA 1
ATOM 4039 C C . ILE A 1 522 ? 27.861 10.742 -22.773 1.00 46.31 522 ILE A C 1
ATOM 4041 O O . ILE A 1 522 ? 27.962 10.447 -21.586 1.00 46.31 522 ILE A O 1
ATOM 4045 N N . ASP A 1 523 ? 27.477 11.948 -23.193 1.00 48.72 523 ASP A N 1
ATOM 4046 C CA . ASP A 1 523 ? 27.359 13.193 -22.419 1.00 48.72 523 ASP A CA 1
ATOM 4047 C C . ASP A 1 523 ? 25.918 13.572 -22.011 1.00 48.72 523 ASP A C 1
ATOM 4049 O O . ASP A 1 523 ? 25.722 14.488 -21.213 1.00 48.72 523 ASP A O 1
ATOM 4053 N N . GLY A 1 524 ? 24.901 12.904 -22.564 1.00 56.34 524 GLY A N 1
ATOM 4054 C CA . GLY A 1 524 ? 23.492 13.263 -22.369 1.00 56.34 524 GLY A CA 1
ATOM 4055 C C . GLY A 1 524 ? 22.885 12.806 -21.037 1.00 56.34 524 GLY A C 1
ATOM 4056 O O . GLY A 1 524 ? 23.368 11.872 -20.397 1.00 56.34 524 GLY A O 1
ATOM 4057 N N . GLU A 1 525 ? 21.757 13.418 -20.658 1.00 66.88 525 GLU A N 1
ATOM 4058 C CA . GLU A 1 525 ? 20.914 12.942 -19.553 1.00 66.88 525 GLU A CA 1
ATOM 4059 C C . GLU A 1 525 ? 20.541 11.458 -19.749 1.00 66.88 525 GLU A C 1
ATOM 4061 O O . GLU A 1 525 ? 19.772 11.095 -20.647 1.00 66.88 525 GLU A O 1
ATOM 4066 N N . ASN A 1 526 ? 21.056 10.591 -18.872 1.00 75.62 526 ASN A N 1
ATOM 4067 C CA . ASN A 1 526 ? 20.493 9.259 -18.681 1.00 75.62 526 ASN A CA 1
ATOM 4068 C C . ASN A 1 526 ? 19.087 9.398 -18.079 1.00 75.62 526 ASN A C 1
ATOM 4070 O O . ASN A 1 526 ? 18.874 10.209 -17.176 1.00 75.62 526 ASN A O 1
ATOM 4074 N N . ARG A 1 527 ? 18.140 8.572 -18.525 1.00 81.62 527 ARG A N 1
ATOM 4075 C CA . ARG A 1 527 ? 16.796 8.494 -17.943 1.00 81.62 527 ARG A CA 1
ATOM 4076 C C . ARG A 1 527 ? 16.412 7.049 -17.678 1.00 81.62 527 ARG A C 1
ATOM 4078 O O . ARG A 1 527 ? 16.629 6.171 -18.513 1.00 81.62 527 ARG A O 1
ATOM 4085 N N . GLU A 1 528 ? 15.842 6.822 -16.502 1.00 88.75 528 GLU A N 1
ATOM 4086 C CA . GLU A 1 528 ? 15.243 5.545 -16.143 1.00 88.75 528 GLU A CA 1
ATOM 4087 C C . GLU A 1 528 ? 13.831 5.443 -16.733 1.00 88.75 528 GLU A C 1
ATOM 4089 O O . GLU A 1 528 ? 13.045 6.389 -16.668 1.00 88.75 528 GLU A O 1
ATOM 4094 N N . VAL A 1 529 ? 13.494 4.273 -17.270 1.00 87.50 529 VAL A N 1
ATOM 4095 C CA . VAL A 1 529 ? 12.120 3.863 -17.572 1.00 87.50 529 VAL A CA 1
ATOM 4096 C C . VAL A 1 529 ? 11.840 2.604 -16.758 1.00 87.50 529 VAL A C 1
ATOM 4098 O O . VAL A 1 529 ? 12.575 1.625 -16.884 1.00 87.50 529 VAL A O 1
ATOM 4101 N N . HIS A 1 530 ? 10.803 2.613 -15.917 1.00 93.06 530 HIS A N 1
ATOM 4102 C CA . HIS A 1 530 ? 10.501 1.495 -15.018 1.00 93.06 530 HIS A CA 1
ATOM 4103 C C . HIS A 1 530 ? 9.006 1.167 -14.923 1.00 93.06 530 HIS A C 1
ATOM 4105 O O . HIS A 1 530 ? 8.152 1.982 -15.273 1.00 93.06 530 HIS A O 1
ATOM 4111 N N . GLY A 1 531 ? 8.696 -0.046 -14.462 1.00 92.31 531 GLY A N 1
ATOM 4112 C CA . GLY A 1 531 ? 7.334 -0.540 -14.248 1.00 92.31 531 GLY A CA 1
ATOM 4113 C C . GLY A 1 531 ? 7.228 -2.058 -14.409 1.00 92.31 531 GLY A C 1
ATOM 4114 O O . GLY A 1 531 ? 8.235 -2.766 -14.421 1.00 92.31 531 GLY A O 1
ATOM 4115 N N . ARG A 1 532 ? 6.002 -2.577 -14.552 1.00 94.50 532 ARG A N 1
ATOM 4116 C CA . ARG A 1 532 ? 5.787 -3.991 -14.906 1.00 94.50 532 ARG A CA 1
ATOM 4117 C C . ARG A 1 532 ? 6.297 -4.260 -16.325 1.00 94.50 532 ARG A C 1
ATOM 4119 O O . ARG A 1 532 ? 6.103 -3.438 -17.222 1.00 94.50 532 ARG A O 1
ATOM 4126 N N . LEU A 1 533 ? 6.922 -5.415 -16.539 1.00 96.31 533 LEU A N 1
ATOM 4127 C CA . LEU A 1 533 ? 7.504 -5.782 -17.827 1.00 96.31 533 LEU A CA 1
ATOM 4128 C C . LEU A 1 533 ? 6.418 -5.942 -18.904 1.00 96.31 533 LEU A C 1
ATOM 4130 O O . LEU A 1 533 ? 5.418 -6.632 -18.708 1.00 96.31 533 LEU A O 1
ATOM 4134 N N . THR A 1 534 ? 6.640 -5.318 -20.059 1.00 95.19 534 THR A N 1
ATOM 4135 C CA . THR A 1 534 ? 5.815 -5.421 -21.272 1.00 95.19 534 THR A CA 1
ATOM 4136 C C . THR A 1 534 ? 6.648 -4.966 -22.486 1.00 95.19 534 THR A C 1
ATOM 4138 O O . THR A 1 534 ? 7.856 -4.755 -22.367 1.00 95.19 534 THR A O 1
ATOM 4141 N N . THR A 1 535 ? 6.052 -4.809 -23.669 1.00 93.88 535 THR A N 1
ATOM 4142 C CA . THR A 1 535 ? 6.734 -4.205 -24.826 1.00 93.88 535 THR A CA 1
ATOM 4143 C C . THR A 1 535 ? 7.140 -2.760 -24.542 1.00 93.88 535 THR A C 1
ATOM 4145 O O . THR A 1 535 ? 6.335 -1.992 -24.015 1.00 93.88 535 THR A O 1
ATOM 4148 N N . GLY A 1 536 ? 8.332 -2.351 -24.981 1.00 91.00 536 GLY A N 1
ATOM 4149 C CA . GLY A 1 536 ? 8.746 -0.948 -24.932 1.00 91.00 536 GLY A CA 1
ATOM 4150 C C . GLY A 1 536 ? 9.917 -0.619 -24.008 1.00 91.00 536 GLY A C 1
ATOM 4151 O O . GLY A 1 536 ? 10.182 0.567 -23.815 1.00 91.00 536 GLY A O 1
ATOM 4152 N N . PHE A 1 537 ? 10.616 -1.627 -23.477 1.00 92.81 537 PHE A N 1
ATOM 4153 C CA . PHE A 1 537 ? 11.878 -1.485 -22.733 1.00 92.81 537 PHE A CA 1
ATOM 4154 C C . PHE A 1 537 ? 13.129 -1.763 -23.598 1.00 92.81 537 PHE A C 1
ATOM 4156 O O . PHE A 1 537 ? 14.233 -1.905 -23.070 1.00 92.81 537 PHE A O 1
ATOM 4163 N N . GLY A 1 538 ? 12.979 -1.790 -24.929 1.00 91.81 538 GLY A N 1
ATOM 4164 C CA . GLY A 1 538 ? 14.092 -1.707 -25.882 1.00 91.81 538 GLY A CA 1
ATOM 4165 C C . GLY A 1 538 ? 14.691 -0.293 -25.971 1.00 91.81 538 GLY A C 1
ATOM 4166 O O . GLY A 1 538 ? 14.323 0.585 -25.195 1.00 91.81 538 GLY A O 1
ATOM 4167 N N . SER A 1 539 ? 15.573 -0.038 -26.939 1.00 88.94 539 SER A N 1
ATOM 4168 C CA . SER A 1 539 ? 16.234 1.261 -27.167 1.00 88.94 539 SER A CA 1
ATOM 4169 C C . SER A 1 539 ? 15.255 2.449 -27.197 1.00 88.94 539 SER A C 1
ATOM 4171 O O . SER A 1 539 ? 14.235 2.415 -27.893 1.00 88.94 539 SER A O 1
ATOM 4173 N N . GLN A 1 540 ? 15.577 3.509 -26.446 1.00 80.75 540 GLN A N 1
ATOM 4174 C CA . GLN A 1 540 ? 14.677 4.635 -26.144 1.00 80.75 540 GLN A CA 1
ATOM 4175 C C . GLN A 1 540 ? 14.943 5.908 -26.976 1.00 80.75 540 GLN A C 1
ATOM 4177 O O . GLN A 1 540 ? 14.444 6.963 -26.608 1.00 80.75 540 GLN A O 1
ATOM 4182 N N . TRP A 1 541 ? 15.720 5.855 -28.064 1.00 69.31 541 TRP A N 1
ATOM 4183 C CA . TRP A 1 541 ? 16.132 7.064 -28.805 1.00 69.31 541 TRP A CA 1
ATOM 4184 C C . TRP A 1 541 ? 14.953 7.908 -29.338 1.00 69.31 541 TRP A C 1
ATOM 4186 O O . TRP A 1 541 ? 13.963 7.354 -29.826 1.00 69.31 541 TRP A O 1
ATOM 4196 N N . ALA A 1 542 ? 15.118 9.241 -29.337 1.00 55.62 542 ALA A N 1
ATOM 4197 C CA . ALA A 1 542 ? 14.223 10.233 -29.961 1.00 55.62 542 ALA A CA 1
ATOM 4198 C C . ALA A 1 542 ? 12.756 10.188 -29.466 1.00 55.62 542 ALA A C 1
ATOM 4200 O O . ALA A 1 542 ? 11.806 10.117 -30.251 1.00 55.62 542 ALA A O 1
ATOM 4201 N N . ARG A 1 543 ? 12.557 10.186 -28.139 1.00 62.78 543 ARG A N 1
ATOM 4202 C CA . ARG A 1 543 ? 11.347 9.627 -27.513 1.00 62.78 543 ARG A CA 1
ATOM 4203 C C . ARG A 1 543 ? 10.708 10.512 -26.431 1.00 62.78 543 ARG A C 1
ATOM 4205 O O . ARG A 1 543 ? 11.371 11.024 -25.539 1.00 62.78 543 ARG A O 1
ATOM 4212 N N . ASN A 1 544 ? 9.373 10.611 -26.442 1.00 59.38 544 ASN A N 1
ATOM 4213 C CA . ASN A 1 544 ? 8.586 11.224 -25.359 1.00 59.38 544 ASN A CA 1
ATOM 4214 C C . ASN A 1 544 ? 8.355 10.213 -24.220 1.00 59.38 544 ASN A C 1
ATOM 4216 O O . ASN A 1 544 ? 7.640 9.223 -24.408 1.00 59.38 544 ASN A O 1
ATOM 4220 N N . TYR A 1 545 ? 8.932 10.480 -23.046 1.00 63.78 545 TYR A N 1
ATOM 4221 C CA . TYR A 1 545 ? 8.965 9.606 -21.861 1.00 63.78 545 TYR A CA 1
ATOM 4222 C C . TYR A 1 545 ? 7.608 9.348 -21.178 1.00 63.78 545 TYR A C 1
ATOM 4224 O O . TYR A 1 545 ? 7.517 8.463 -20.339 1.00 63.78 545 TYR A O 1
ATOM 4232 N N . SER A 1 546 ? 6.528 10.034 -21.565 1.00 53.31 546 SER A N 1
ATOM 4233 C CA . SER A 1 546 ? 5.183 9.848 -20.977 1.00 53.31 546 SER A CA 1
ATOM 4234 C C . SER A 1 546 ? 4.440 8.555 -21.389 1.00 53.31 546 SER A C 1
ATOM 4236 O O . SER A 1 546 ? 3.234 8.453 -21.172 1.00 53.31 546 SER A O 1
ATOM 4238 N N . LYS A 1 547 ? 5.107 7.584 -22.037 1.00 59.12 547 LYS A N 1
ATOM 4239 C CA . LYS A 1 547 ? 4.494 6.369 -22.628 1.00 59.12 547 LYS A CA 1
ATOM 4240 C C . LYS A 1 547 ? 5.462 5.162 -22.605 1.00 59.12 547 LYS A C 1
ATOM 4242 O O . LYS A 1 547 ? 6.660 5.370 -22.432 1.00 59.12 547 LYS A O 1
ATOM 4247 N N . PRO A 1 548 ? 5.008 3.918 -22.870 1.00 62.28 548 PRO A N 1
ATOM 4248 C CA . PRO A 1 548 ? 5.882 2.772 -23.179 1.00 62.28 548 PRO A CA 1
ATOM 4249 C C . PRO A 1 548 ? 6.593 2.928 -24.537 1.00 62.28 548 PRO A C 1
ATOM 4251 O O . PRO A 1 548 ? 6.155 3.708 -25.384 1.00 62.28 548 PRO A O 1
ATOM 4254 N N . GLY A 1 549 ? 7.745 2.278 -24.736 1.00 77.69 549 GLY A N 1
ATOM 4255 C CA . GLY A 1 549 ? 8.596 2.458 -25.929 1.00 77.69 549 GLY A CA 1
ATOM 4256 C C . GLY A 1 549 ? 8.144 1.735 -27.198 1.00 77.69 549 GLY A C 1
ATOM 4257 O O . GLY A 1 549 ? 7.367 0.788 -27.163 1.00 77.69 549 GLY A O 1
ATOM 4258 N N . GLY A 1 550 ? 8.683 2.173 -28.339 1.00 88.31 550 GLY A N 1
ATOM 4259 C CA . GLY A 1 550 ? 8.415 1.567 -29.650 1.00 88.31 550 GLY A CA 1
ATOM 4260 C C . GLY A 1 550 ? 9.265 0.332 -29.977 1.00 88.31 550 GLY A C 1
ATOM 4261 O O . GLY A 1 550 ? 9.127 -0.210 -31.073 1.00 88.31 550 GLY A O 1
ATOM 4262 N N . LYS A 1 551 ? 10.160 -0.092 -29.072 1.00 93.19 551 LYS A N 1
ATOM 4263 C CA . LYS A 1 551 ? 11.170 -1.140 -29.297 1.00 93.19 551 LYS A CA 1
ATOM 4264 C C . LYS A 1 551 ? 11.259 -2.139 -28.140 1.00 93.19 551 LYS A C 1
ATOM 4266 O O . LYS A 1 551 ? 10.905 -1.814 -27.006 1.00 93.19 551 LYS A O 1
ATOM 4271 N N . ILE A 1 552 ? 11.764 -3.334 -28.435 1.00 95.62 552 ILE A N 1
ATOM 4272 C CA . ILE A 1 552 ? 12.124 -4.388 -27.478 1.00 95.62 552 ILE A CA 1
ATOM 4273 C C . ILE A 1 552 ? 13.570 -4.850 -27.702 1.00 95.62 552 ILE A C 1
ATOM 4275 O O . ILE A 1 552 ? 14.120 -4.731 -28.802 1.00 95.62 552 ILE A O 1
ATOM 4279 N N . GLY A 1 553 ? 14.164 -5.402 -26.652 1.00 96.06 553 GLY A N 1
ATOM 4280 C CA . GLY A 1 553 ? 15.406 -6.163 -26.686 1.00 96.06 553 GLY A CA 1
ATOM 4281 C C . GLY A 1 553 ? 15.217 -7.571 -26.115 1.00 96.06 553 GLY A C 1
ATOM 4282 O O . GLY A 1 553 ? 14.122 -8.133 -26.209 1.00 96.06 553 GLY A O 1
ATOM 4283 N N . PRO A 1 554 ? 16.270 -8.172 -25.532 1.00 98.00 554 PRO A N 1
ATOM 4284 C CA . PRO A 1 554 ? 16.164 -9.491 -24.913 1.00 98.00 554 PRO A CA 1
ATOM 4285 C C . PRO A 1 554 ? 15.295 -9.490 -23.640 1.00 98.00 554 PRO A C 1
ATOM 4287 O O . PRO A 1 554 ? 14.783 -10.541 -23.260 1.00 98.00 554 PRO A O 1
ATOM 4290 N N . GLU A 1 555 ? 15.087 -8.341 -22.985 1.00 98.06 555 GLU A N 1
ATOM 4291 C CA . GLU A 1 555 ? 14.465 -8.249 -21.654 1.00 98.06 555 GLU A CA 1
ATOM 4292 C C . GLU A 1 555 ? 13.044 -8.824 -21.573 1.00 98.06 555 GLU A C 1
ATOM 4294 O O . GLU A 1 555 ? 12.684 -9.427 -20.562 1.00 98.06 555 GLU A O 1
ATOM 4299 N N . LEU A 1 556 ? 12.249 -8.683 -22.639 1.00 97.50 556 LEU A N 1
ATOM 4300 C CA . LEU A 1 556 ? 10.859 -9.135 -22.654 1.00 97.50 556 LEU A CA 1
ATOM 4301 C C . LEU A 1 556 ? 10.761 -10.666 -22.621 1.00 97.50 556 LEU A C 1
ATOM 4303 O O . LEU A 1 556 ? 10.088 -11.232 -21.762 1.00 97.50 556 LEU A O 1
ATOM 4307 N N . ALA A 1 557 ? 11.476 -11.343 -23.521 1.00 97.69 557 ALA A N 1
ATOM 4308 C CA . ALA A 1 557 ? 11.512 -12.802 -23.566 1.00 97.69 557 ALA A CA 1
ATOM 4309 C C . ALA A 1 557 ? 12.270 -13.410 -22.377 1.00 97.69 557 ALA A C 1
ATOM 4311 O O . ALA A 1 557 ? 11.886 -14.473 -21.887 1.00 97.69 557 ALA A O 1
ATOM 4312 N N . PHE A 1 558 ? 13.305 -12.721 -21.889 1.00 98.56 558 PHE A N 1
ATOM 4313 C CA . PHE A 1 558 ? 14.035 -13.079 -20.674 1.00 98.56 558 PHE A CA 1
ATOM 4314 C C . PHE A 1 558 ? 13.093 -13.143 -19.465 1.00 98.56 558 PHE A C 1
ATOM 4316 O O . PHE A 1 558 ? 12.979 -14.189 -18.828 1.00 98.56 558 PHE A O 1
ATOM 4323 N N . GLY A 1 559 ? 12.331 -12.073 -19.208 1.00 97.56 559 GLY A N 1
ATOM 4324 C CA . GLY A 1 559 ? 11.372 -12.038 -18.102 1.00 97.56 559 GLY A CA 1
ATOM 4325 C C . GLY A 1 559 ? 10.232 -13.050 -18.239 1.00 97.56 559 GLY A C 1
ATOM 4326 O O . GLY A 1 559 ? 9.918 -13.726 -17.265 1.00 97.56 559 GLY A O 1
ATOM 4327 N N . ILE A 1 560 ? 9.665 -13.237 -19.441 1.00 96.56 560 ILE A N 1
ATOM 4328 C CA . ILE A 1 560 ? 8.655 -14.289 -19.701 1.00 96.56 560 ILE A CA 1
ATOM 4329 C C . ILE A 1 560 ? 9.196 -15.682 -19.347 1.00 96.56 560 ILE A C 1
ATOM 4331 O O . ILE A 1 560 ? 8.503 -16.492 -18.729 1.00 96.56 560 ILE A O 1
ATOM 4335 N N . THR A 1 561 ? 10.441 -15.964 -19.730 1.00 96.81 561 THR A N 1
ATOM 4336 C CA . THR A 1 561 ? 11.072 -17.273 -19.527 1.00 96.81 561 THR A CA 1
ATOM 4337 C C . THR A 1 561 ? 11.391 -17.513 -18.049 1.00 96.81 561 THR A C 1
ATOM 4339 O O . THR A 1 561 ? 11.058 -18.574 -17.521 1.00 96.81 561 THR A O 1
ATOM 4342 N N . LEU A 1 562 ? 11.938 -16.514 -17.347 1.00 96.06 562 LEU A N 1
ATOM 4343 C CA . LEU A 1 562 ? 12.185 -16.594 -15.903 1.00 96.06 562 LEU A CA 1
ATOM 4344 C C . LEU A 1 562 ? 10.891 -16.710 -15.086 1.00 96.06 562 LEU A C 1
ATOM 4346 O O . LEU A 1 562 ? 10.847 -17.497 -14.143 1.00 96.06 562 LEU A O 1
ATOM 4350 N N . GLN A 1 563 ? 9.829 -15.979 -15.448 1.00 92.81 563 GLN A N 1
ATOM 4351 C CA . GLN A 1 563 ? 8.535 -16.035 -14.753 1.00 92.81 563 GLN A CA 1
ATOM 4352 C C . GLN A 1 563 ? 7.997 -17.470 -14.726 1.00 92.81 563 GLN A C 1
ATOM 4354 O O . GLN A 1 563 ? 7.624 -17.971 -13.666 1.00 92.81 563 GLN A O 1
ATOM 4359 N N . LYS A 1 564 ? 8.049 -18.157 -15.872 1.00 91.56 564 LYS A N 1
ATOM 4360 C CA . LYS A 1 564 ? 7.675 -19.571 -16.006 1.00 91.56 564 LYS A CA 1
ATOM 4361 C C . LYS A 1 564 ? 8.580 -20.524 -15.226 1.00 91.56 564 LYS A C 1
ATOM 4363 O O . LYS A 1 564 ? 8.086 -21.501 -14.674 1.00 91.56 564 LYS A O 1
ATOM 4368 N N . ALA A 1 565 ? 9.889 -20.277 -15.224 1.00 91.69 565 ALA A N 1
ATOM 4369 C CA . ALA A 1 565 ? 10.865 -21.157 -14.584 1.00 91.69 565 ALA A CA 1
ATOM 4370 C C . ALA A 1 565 ? 10.852 -21.055 -13.048 1.00 91.69 565 ALA A C 1
ATOM 4372 O O . ALA A 1 565 ? 11.098 -22.041 -12.354 1.00 91.69 565 ALA A O 1
ATOM 4373 N N . LEU A 1 566 ? 10.575 -19.863 -12.508 1.00 88.25 566 LEU A N 1
ATOM 4374 C CA . LEU A 1 566 ? 10.752 -19.556 -11.086 1.00 88.25 566 LEU A CA 1
ATOM 4375 C C . LEU A 1 566 ? 9.440 -19.423 -10.294 1.00 88.25 566 LEU A C 1
ATOM 4377 O O . LEU A 1 566 ? 9.513 -19.524 -9.063 1.00 88.25 566 LEU A O 1
ATOM 4381 N N . ASP A 1 567 ? 8.317 -19.166 -10.986 1.00 82.81 567 ASP A N 1
ATOM 4382 C CA . ASP A 1 567 ? 6.960 -18.828 -10.498 1.00 82.81 567 ASP A CA 1
ATOM 4383 C C . ASP A 1 567 ? 6.944 -18.049 -9.173 1.00 82.81 567 ASP A C 1
ATOM 4385 O O . ASP A 1 567 ? 6.420 -18.483 -8.146 1.00 82.81 567 ASP A O 1
ATOM 4389 N N . ARG A 1 568 ? 7.614 -16.893 -9.191 1.00 85.69 568 ARG A N 1
ATOM 4390 C CA . ARG A 1 568 ? 7.704 -15.941 -8.077 1.00 85.69 568 ARG A CA 1
ATOM 4391 C C . ARG A 1 568 ? 8.023 -14.536 -8.609 1.00 85.69 568 ARG A C 1
ATOM 4393 O O . ARG A 1 568 ? 8.378 -14.426 -9.785 1.00 85.69 568 ARG A O 1
ATOM 4400 N N . PRO A 1 569 ? 7.969 -13.489 -7.765 1.00 89.56 569 PRO A N 1
ATOM 4401 C CA . PRO A 1 569 ? 8.372 -12.145 -8.155 1.00 89.56 569 PRO A CA 1
ATOM 4402 C C . PRO A 1 569 ? 9.802 -12.061 -8.699 1.00 89.56 569 PRO A C 1
ATOM 4404 O O . PRO A 1 569 ? 10.735 -12.652 -8.142 1.00 89.56 569 PRO A O 1
ATOM 4407 N N . ILE A 1 570 ? 9.959 -11.294 -9.777 1.00 96.00 570 ILE A N 1
ATOM 4408 C CA . ILE A 1 570 ? 11.221 -11.055 -10.483 1.00 96.00 570 ILE A CA 1
ATOM 4409 C C . ILE A 1 570 ? 11.394 -9.553 -10.708 1.00 96.00 570 ILE A C 1
ATOM 4411 O O . ILE A 1 570 ? 10.463 -8.867 -11.134 1.00 96.00 570 ILE A O 1
ATOM 4415 N N . LEU A 1 571 ? 12.611 -9.059 -10.488 1.00 98.31 571 LEU A N 1
ATOM 4416 C CA . LEU A 1 571 ? 13.018 -7.703 -10.843 1.00 98.31 571 LEU A CA 1
ATOM 4417 C C . LEU A 1 571 ? 14.190 -7.751 -11.824 1.00 98.31 571 LEU A C 1
ATOM 4419 O O . LEU A 1 571 ? 15.222 -8.349 -11.541 1.00 98.31 571 LEU A O 1
ATOM 4423 N N . ILE A 1 572 ? 14.046 -7.086 -12.964 1.00 98.81 572 ILE A N 1
ATOM 4424 C CA . ILE A 1 572 ? 15.107 -6.892 -13.950 1.00 98.81 572 ILE A CA 1
ATOM 4425 C C . ILE A 1 572 ? 15.689 -5.488 -13.764 1.00 98.81 572 ILE A C 1
ATOM 4427 O O . ILE A 1 572 ? 14.959 -4.500 -13.825 1.00 98.81 572 ILE A O 1
ATOM 4431 N N . ILE A 1 573 ? 17.005 -5.379 -13.593 1.00 98.69 573 ILE A N 1
ATOM 4432 C CA . ILE A 1 573 ? 17.724 -4.101 -13.615 1.00 98.69 573 ILE A CA 1
ATOM 4433 C C . ILE A 1 573 ? 18.563 -4.062 -14.892 1.00 98.69 573 ILE A C 1
ATOM 4435 O O . ILE A 1 573 ? 19.592 -4.727 -15.004 1.00 98.69 573 ILE A O 1
ATOM 4439 N N . LYS A 1 574 ? 18.098 -3.307 -15.886 1.00 98.06 574 LYS A N 1
ATOM 4440 C CA . LYS A 1 574 ? 18.714 -3.192 -17.208 1.00 98.06 574 LYS A CA 1
ATOM 4441 C C . LYS A 1 574 ? 19.535 -1.904 -17.311 1.00 98.06 574 LYS A C 1
ATOM 4443 O O . LYS A 1 574 ? 19.071 -0.834 -16.921 1.00 98.06 574 LYS A O 1
ATOM 4448 N N . THR A 1 575 ? 20.739 -1.992 -17.869 1.00 95.38 575 THR A N 1
ATOM 4449 C CA . THR A 1 575 ? 21.641 -0.848 -18.097 1.00 95.38 575 THR A CA 1
ATOM 4450 C C . THR A 1 575 ? 22.326 -1.015 -19.454 1.00 95.38 575 THR A C 1
ATOM 4452 O O . THR A 1 575 ? 23.099 -1.949 -19.664 1.00 95.38 575 THR A O 1
ATOM 4455 N N . ALA A 1 576 ? 21.983 -0.174 -20.433 1.00 92.88 576 ALA A N 1
ATOM 4456 C CA . ALA A 1 576 ? 22.496 -0.353 -21.792 1.00 92.88 576 ALA A CA 1
ATOM 4457 C C . ALA A 1 576 ? 22.570 0.944 -22.594 1.00 92.88 576 ALA A C 1
ATOM 4459 O O . ALA A 1 576 ? 21.648 1.761 -22.562 1.00 92.88 576 ALA A O 1
ATOM 4460 N N . TRP A 1 577 ? 23.652 1.090 -23.361 1.00 88.94 577 TRP A N 1
ATOM 4461 C CA . TRP A 1 577 ? 23.926 2.262 -24.193 1.00 88.94 577 TRP A CA 1
ATOM 4462 C C . TRP A 1 577 ? 24.671 1.871 -25.476 1.00 88.94 577 TRP A C 1
ATOM 4464 O O . TRP A 1 577 ? 25.601 1.062 -25.451 1.00 88.94 577 TRP A O 1
ATOM 4474 N N . GLY A 1 578 ? 24.300 2.468 -26.603 1.00 85.31 578 GLY A N 1
ATOM 4475 C CA . GLY A 1 578 ? 24.970 2.281 -27.883 1.00 85.31 578 GLY A CA 1
ATOM 4476 C C . GLY A 1 578 ? 26.332 2.966 -27.967 1.00 85.31 578 GLY A C 1
ATOM 4477 O O . GLY A 1 578 ? 26.647 3.881 -27.210 1.00 85.31 578 GLY A O 1
ATOM 4478 N N . GLY A 1 579 ? 27.172 2.496 -28.891 1.00 83.81 579 GLY A N 1
ATOM 4479 C CA . GLY A 1 579 ? 28.481 3.099 -29.166 1.00 83.81 579 GLY A CA 1
ATOM 4480 C C . GLY A 1 579 ? 29.514 3.006 -28.033 1.00 83.81 579 GLY A C 1
ATOM 4481 O O . GLY A 1 579 ? 30.540 3.671 -28.122 1.00 83.81 579 GLY A O 1
ATOM 4482 N N . GLN A 1 580 ? 29.262 2.209 -26.992 1.00 88.81 580 GLN A N 1
ATOM 4483 C CA . GLN A 1 580 ? 30.193 1.971 -25.882 1.00 88.81 580 GLN A CA 1
ATOM 4484 C C . GLN A 1 580 ? 31.083 0.744 -26.152 1.00 88.81 580 GLN A C 1
ATOM 4486 O O . GLN A 1 580 ? 30.765 -0.069 -27.017 1.00 88.81 580 GLN A O 1
ATOM 4491 N N . SER A 1 581 ? 32.154 0.589 -25.377 1.00 93.75 581 SER A N 1
ATOM 4492 C CA . SER A 1 581 ? 33.105 -0.532 -25.388 1.00 93.75 581 SER A CA 1
ATOM 4493 C C . SER A 1 581 ? 33.199 -1.222 -24.018 1.00 93.75 581 SER A C 1
ATOM 4495 O O . SER A 1 581 ? 32.901 -0.616 -22.985 1.00 93.75 581 SER A O 1
ATOM 4497 N N . LEU A 1 582 ? 33.648 -2.480 -23.984 1.00 96.31 582 LEU A N 1
ATOM 4498 C CA . LEU A 1 582 ? 34.133 -3.114 -22.753 1.00 96.31 582 LEU A CA 1
ATOM 4499 C C . LEU A 1 582 ? 35.553 -2.638 -22.427 1.00 96.31 582 LEU A C 1
ATOM 4501 O O . LEU A 1 582 ? 35.870 -2.417 -21.260 1.00 96.31 582 LEU A O 1
ATOM 4505 N N . HIS A 1 583 ? 36.396 -2.445 -23.446 1.00 94.38 583 HIS A N 1
ATOM 4506 C CA . HIS A 1 583 ? 37.793 -2.076 -23.230 1.00 94.38 583 HIS A CA 1
ATOM 4507 C C . HIS A 1 583 ? 37.986 -0.698 -22.586 1.00 94.38 583 HIS A C 1
ATOM 4509 O O . HIS A 1 583 ? 38.996 -0.523 -21.906 1.00 94.38 583 HIS A O 1
ATOM 4515 N N . THR A 1 584 ? 37.055 0.252 -22.763 1.00 94.44 584 THR A N 1
ATOM 4516 C CA . THR A 1 584 ? 37.108 1.597 -22.156 1.00 94.44 584 THR A CA 1
ATOM 4517 C C . THR A 1 584 ? 35.877 1.900 -21.302 1.00 94.44 584 THR A C 1
ATOM 4519 O O . THR A 1 584 ? 36.012 2.060 -20.094 1.00 94.44 584 THR A O 1
ATOM 4522 N N . ASP A 1 585 ? 34.675 1.988 -21.872 1.00 93.62 585 ASP A N 1
ATOM 4523 C CA . ASP A 1 585 ? 33.523 2.620 -21.195 1.00 93.62 585 ASP A CA 1
ATOM 4524 C C . ASP A 1 585 ? 32.972 1.783 -20.032 1.00 93.62 585 ASP A C 1
ATOM 4526 O O . ASP A 1 585 ? 32.640 2.307 -18.965 1.00 93.62 585 ASP A O 1
ATOM 4530 N N . PHE A 1 586 ? 32.920 0.464 -20.222 1.00 95.94 586 PHE A N 1
ATOM 4531 C CA . PHE A 1 586 ? 32.606 -0.523 -19.189 1.00 95.94 586 PHE A CA 1
ATOM 4532 C C . PHE A 1 586 ? 33.863 -1.144 -18.548 1.00 95.94 586 PHE A C 1
ATOM 4534 O O . PHE A 1 586 ? 33.740 -2.125 -17.815 1.00 95.94 586 PHE A O 1
ATOM 4541 N N . ARG A 1 587 ? 35.062 -0.580 -18.774 1.00 96.81 587 ARG A N 1
ATOM 4542 C CA . ARG A 1 587 ? 36.310 -1.098 -18.190 1.00 96.81 587 ARG A CA 1
ATOM 4543 C C . ARG A 1 587 ? 36.232 -1.058 -16.663 1.00 96.81 587 ARG A C 1
ATOM 4545 O O . ARG A 1 587 ? 36.057 0.007 -16.070 1.00 96.81 587 ARG A O 1
ATOM 4552 N N . SER A 1 588 ? 36.343 -2.228 -16.046 1.00 97.62 588 SER A N 1
ATOM 4553 C CA . SER A 1 588 ? 36.183 -2.411 -14.606 1.00 97.62 588 SER A CA 1
ATOM 4554 C C . SER A 1 588 ? 37.469 -2.065 -13.823 1.00 97.62 588 SER A C 1
ATOM 4556 O O . SER A 1 588 ? 38.552 -2.041 -14.420 1.00 97.62 588 SER A O 1
ATOM 4558 N N . PRO A 1 589 ? 37.388 -1.776 -12.507 1.00 97.06 589 PRO A N 1
ATOM 4559 C CA . PRO A 1 589 ? 38.524 -1.323 -11.697 1.00 97.06 589 PRO A CA 1
ATOM 4560 C C . PRO A 1 589 ? 39.795 -2.183 -11.786 1.00 97.06 589 PRO A C 1
ATOM 4562 O O . PRO A 1 589 ? 40.883 -1.627 -11.961 1.00 97.06 589 PRO A O 1
ATOM 4565 N N . SER A 1 590 ? 39.686 -3.515 -11.732 1.00 97.38 590 SER A N 1
ATOM 4566 C CA . SER A 1 590 ? 40.836 -4.436 -11.768 1.00 97.38 590 SER A CA 1
ATOM 4567 C C . SER A 1 590 ? 41.506 -4.525 -13.142 1.00 97.38 590 SER A C 1
ATOM 4569 O O . SER A 1 590 ? 42.649 -4.966 -13.248 1.00 97.38 590 SER A O 1
ATOM 4571 N N . SER A 1 591 ? 40.840 -4.053 -14.199 1.00 96.88 591 SER A N 1
ATOM 4572 C CA . SER A 1 591 ? 41.449 -3.866 -15.523 1.00 96.88 591 SER A CA 1
ATOM 4573 C C . SER A 1 591 ? 42.304 -2.592 -15.611 1.00 96.88 591 SER A C 1
ATOM 4575 O O . SER A 1 591 ? 42.943 -2.359 -16.639 1.00 96.88 591 SER A O 1
ATOM 4577 N N . GLY A 1 592 ? 42.331 -1.760 -14.563 1.00 93.81 592 GLY A N 1
ATOM 4578 C CA . GLY A 1 592 ? 43.070 -0.498 -14.528 1.00 93.81 592 GLY A CA 1
ATOM 4579 C C . GLY A 1 592 ? 42.531 0.558 -15.506 1.00 93.81 592 GLY A C 1
ATOM 4580 O O . GLY A 1 592 ? 41.514 0.340 -16.168 1.00 93.81 592 GLY A O 1
ATOM 4581 N N . PRO A 1 593 ? 43.189 1.726 -15.625 1.00 92.06 593 PRO A N 1
ATOM 4582 C CA . PRO A 1 593 ? 42.855 2.695 -16.663 1.00 92.06 593 PRO A CA 1
ATOM 4583 C C . PRO A 1 593 ? 43.150 2.124 -18.061 1.00 92.06 593 PRO A C 1
ATOM 4585 O O . PRO A 1 593 ? 44.110 1.374 -18.228 1.00 92.06 593 PRO A O 1
ATOM 4588 N N . TYR A 1 594 ? 42.373 2.507 -19.079 1.00 94.19 594 TYR A N 1
ATOM 4589 C CA . TYR A 1 594 ? 42.715 2.176 -20.462 1.00 94.19 594 TYR A CA 1
ATOM 4590 C C . TYR A 1 594 ? 43.988 2.927 -20.874 1.00 94.19 594 TYR A C 1
ATOM 4592 O O . TYR A 1 594 ? 44.077 4.146 -20.709 1.00 94.19 594 TYR A O 1
ATOM 4600 N N . ALA A 1 595 ? 44.954 2.200 -21.431 1.00 90.00 595 ALA A N 1
ATOM 4601 C CA . ALA A 1 595 ? 46.167 2.757 -22.013 1.00 90.00 595 ALA A CA 1
ATOM 4602 C C . ALA A 1 595 ? 46.100 2.641 -23.549 1.00 90.00 595 ALA A C 1
ATOM 4604 O O . ALA A 1 595 ? 45.833 1.544 -24.047 1.00 90.00 595 ALA A O 1
ATOM 4605 N N . PRO A 1 596 ? 46.349 3.725 -24.308 1.00 91.19 596 PRO A N 1
ATOM 4606 C CA . PRO A 1 596 ? 46.477 3.647 -25.759 1.00 91.19 596 PRO A CA 1
ATOM 4607 C C . PRO A 1 596 ? 47.569 2.665 -26.203 1.00 91.19 596 PRO A C 1
ATOM 4609 O O . PRO A 1 596 ? 48.614 2.535 -25.565 1.00 91.19 596 PRO A O 1
ATOM 4612 N N . THR A 1 597 ? 47.333 1.997 -27.328 1.00 91.00 597 THR A N 1
ATOM 4613 C CA . THR A 1 597 ? 48.299 1.116 -27.993 1.00 91.00 597 THR A CA 1
ATOM 4614 C C . THR A 1 597 ? 49.172 1.922 -28.959 1.00 91.00 597 THR A C 1
ATOM 4616 O O . THR A 1 597 ? 48.781 3.001 -29.407 1.00 91.00 597 THR A O 1
ATOM 4619 N N . GLU A 1 598 ? 50.307 1.371 -29.400 1.00 91.38 598 GLU A N 1
ATOM 4620 C CA . GLU A 1 598 ? 51.113 1.979 -30.478 1.00 91.38 598 GLU A CA 1
ATOM 4621 C C . GLU A 1 598 ? 50.292 2.247 -31.759 1.00 91.38 598 GLU A C 1
ATOM 4623 O O . GLU A 1 598 ? 50.557 3.196 -32.499 1.00 91.38 598 GLU A O 1
ATOM 4628 N N . ALA A 1 599 ? 49.258 1.433 -32.008 1.00 90.38 599 ALA A N 1
ATOM 4629 C CA . ALA A 1 599 ? 48.373 1.555 -33.161 1.00 90.38 599 ALA A CA 1
ATOM 4630 C C . ALA A 1 599 ? 47.319 2.670 -33.018 1.00 90.38 599 ALA A C 1
ATOM 4632 O O . ALA A 1 599 ? 46.713 3.049 -34.023 1.00 90.38 599 ALA A O 1
ATOM 4633 N N . ASN A 1 600 ? 47.073 3.197 -31.809 1.00 91.88 600 ASN A N 1
ATOM 4634 C CA . ASN A 1 600 ? 46.042 4.214 -31.578 1.00 91.88 600 ASN A CA 1
ATOM 4635 C C . ASN A 1 600 ? 46.425 5.397 -30.680 1.00 91.88 600 ASN A C 1
ATOM 4637 O O . ASN A 1 600 ? 45.605 6.302 -30.550 1.00 91.88 600 ASN A O 1
ATOM 4641 N N . GLN A 1 601 ? 47.658 5.461 -30.165 1.00 89.19 601 GLN A N 1
ATOM 4642 C CA . GLN A 1 601 ? 48.188 6.596 -29.394 1.00 89.19 601 GLN A CA 1
ATOM 4643 C C . GLN A 1 601 ? 47.902 7.958 -30.053 1.00 89.19 601 GLN A C 1
ATOM 4645 O O . GLN A 1 601 ? 47.504 8.889 -29.370 1.00 89.19 601 GLN A O 1
ATOM 4650 N N . LYS A 1 602 ? 47.930 8.027 -31.393 1.00 89.19 602 LYS A N 1
ATOM 4651 C CA . LYS A 1 602 ? 47.622 9.232 -32.188 1.00 89.19 602 LYS A CA 1
ATOM 4652 C C . LYS A 1 602 ? 46.168 9.727 -32.144 1.00 89.19 602 LYS A C 1
ATOM 4654 O O . LYS A 1 602 ? 45.859 10.739 -32.761 1.00 89.19 602 LYS A O 1
ATOM 4659 N N . ARG A 1 603 ? 45.260 9.002 -31.483 1.00 86.75 603 ARG A N 1
ATOM 4660 C CA . ARG A 1 603 ? 43.902 9.470 -31.131 1.00 86.75 603 ARG A CA 1
ATOM 4661 C C . ARG A 1 603 ? 43.870 10.177 -29.768 1.00 86.75 603 ARG A C 1
ATOM 4663 O O . ARG A 1 603 ? 42.802 10.590 -29.332 1.00 86.75 603 ARG A O 1
ATOM 4670 N N . PHE A 1 604 ? 45.013 10.215 -29.084 1.00 89.00 604 PHE A N 1
ATOM 4671 C CA . PHE A 1 604 ? 45.197 10.687 -27.719 1.00 89.00 604 PHE A CA 1
ATOM 4672 C C . PHE A 1 604 ? 46.583 11.352 -27.551 1.00 89.00 604 PHE A C 1
ATOM 4674 O O . PHE A 1 604 ? 47.224 11.210 -26.511 1.00 89.00 604 PHE A O 1
ATOM 4681 N N . ASP A 1 605 ? 47.073 12.047 -28.586 1.00 88.00 605 ASP A N 1
ATOM 4682 C CA . ASP A 1 605 ? 48.388 12.715 -28.571 1.00 88.00 605 ASP A CA 1
ATOM 4683 C C . ASP A 1 605 ? 48.370 14.011 -27.715 1.00 88.00 605 ASP A C 1
ATOM 4685 O O . ASP A 1 605 ? 49.425 14.598 -27.463 1.00 88.00 605 ASP A O 1
ATOM 4689 N N . THR A 1 606 ? 47.195 14.476 -27.258 1.00 92.38 606 THR A N 1
ATOM 4690 C CA . THR A 1 606 ? 47.030 15.705 -26.456 1.00 92.38 606 THR A CA 1
ATOM 4691 C C . THR A 1 606 ? 46.597 15.473 -24.998 1.00 92.38 606 THR A C 1
ATOM 4693 O O . THR A 1 606 ? 45.876 14.531 -24.663 1.00 92.38 606 THR A O 1
ATOM 4696 N N . ASP A 1 607 ? 46.947 16.429 -24.125 1.00 90.31 607 ASP A N 1
ATOM 4697 C CA . ASP A 1 607 ? 46.504 16.514 -22.717 1.00 90.31 607 ASP A CA 1
ATOM 4698 C C . ASP A 1 607 ? 44.975 16.628 -22.538 1.00 90.31 607 ASP A C 1
ATOM 4700 O O . ASP A 1 607 ? 44.472 16.552 -21.412 1.00 90.31 607 ASP A O 1
ATOM 4704 N N . GLU A 1 608 ? 44.233 16.898 -23.614 1.00 91.38 608 GLU A N 1
ATOM 4705 C CA . GLU A 1 608 ? 42.772 16.992 -23.634 1.00 91.38 608 GLU A CA 1
ATOM 4706 C C . GLU A 1 608 ? 42.150 15.628 -23.934 1.00 91.38 608 GLU A C 1
ATOM 4708 O O . GLU A 1 608 ? 41.438 15.091 -23.088 1.00 91.38 608 GLU A O 1
ATOM 4713 N N . GLU A 1 609 ? 42.527 15.001 -25.049 1.00 90.25 609 GLU A N 1
ATOM 4714 C CA . GLU A 1 609 ? 42.073 13.653 -25.417 1.00 90.25 609 GLU A CA 1
ATOM 4715 C C . GLU A 1 609 ? 42.432 12.618 -24.331 1.00 90.25 609 GLU A C 1
ATOM 4717 O O . GLU A 1 609 ? 41.610 11.776 -23.969 1.00 90.25 609 GLU A O 1
ATOM 4722 N N . MET A 1 610 ? 43.627 12.711 -23.729 1.00 89.94 610 MET A N 1
ATOM 4723 C CA . MET A 1 610 ? 44.029 11.850 -22.604 1.00 89.94 610 MET A CA 1
ATOM 4724 C C . MET A 1 610 ? 43.212 12.093 -21.324 1.00 89.94 610 MET A C 1
ATOM 4726 O O . MET A 1 610 ? 43.056 11.187 -20.498 1.00 89.94 610 MET A O 1
ATOM 4730 N N . ARG A 1 611 ? 42.670 13.302 -21.139 1.00 90.00 611 ARG A N 1
ATOM 4731 C CA . ARG A 1 611 ? 41.797 13.653 -20.008 1.00 90.00 611 ARG A CA 1
ATOM 4732 C C . ARG A 1 611 ? 40.387 13.118 -20.229 1.00 90.00 611 ARG A C 1
ATOM 4734 O O . ARG A 1 611 ? 39.830 12.526 -19.306 1.00 90.00 611 ARG A O 1
ATOM 4741 N N . GLU A 1 612 ? 39.850 13.270 -21.437 1.00 89.31 612 GLU A N 1
ATOM 4742 C CA . GLU A 1 612 ? 38.562 12.700 -21.845 1.00 89.31 612 GLU A CA 1
ATOM 4743 C C . GLU A 1 612 ? 38.587 11.168 -21.770 1.00 89.31 612 GLU A C 1
ATOM 4745 O O . GLU A 1 612 ? 37.725 10.570 -21.127 1.00 89.31 612 GLU A O 1
ATOM 4750 N N . LEU A 1 613 ? 39.633 10.525 -22.305 1.00 90.88 613 LEU A N 1
ATOM 4751 C CA . LEU A 1 613 ? 39.836 9.076 -22.219 1.00 90.88 613 LEU A CA 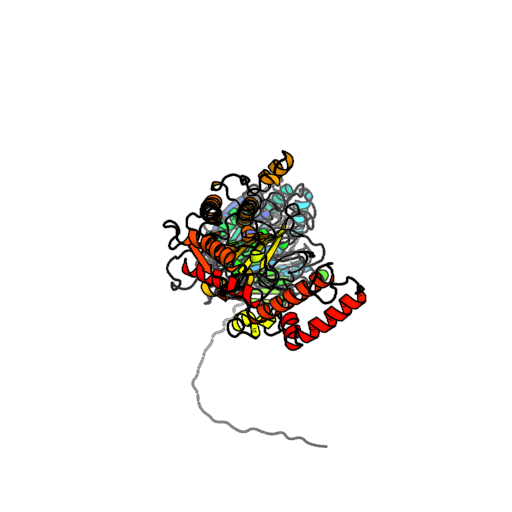1
ATOM 4752 C C . LEU A 1 613 ? 39.836 8.580 -20.765 1.00 90.88 613 LEU A C 1
ATOM 4754 O O . LEU A 1 613 ? 39.191 7.579 -20.435 1.00 90.88 613 LEU A O 1
ATOM 4758 N N . LYS A 1 614 ? 40.517 9.303 -19.867 1.00 90.31 614 LYS A N 1
ATOM 4759 C CA . LYS A 1 614 ? 40.552 8.986 -18.434 1.00 90.31 614 LYS A CA 1
ATOM 4760 C C . LYS A 1 614 ? 39.193 9.173 -17.746 1.00 90.31 614 LYS A C 1
ATOM 4762 O O . LYS A 1 614 ? 38.903 8.444 -16.800 1.00 90.31 614 LYS A O 1
ATOM 4767 N N . GLN A 1 615 ? 38.365 10.117 -18.197 1.00 88.88 615 GLN A N 1
ATOM 4768 C CA . GLN A 1 615 ? 37.002 10.314 -17.685 1.00 88.88 615 GLN A CA 1
ATOM 4769 C C . GLN A 1 615 ? 36.039 9.229 -18.191 1.00 88.88 615 GLN A C 1
ATOM 4771 O O . GLN A 1 615 ? 35.289 8.663 -17.392 1.00 88.88 615 GLN A O 1
ATOM 4776 N N . ALA A 1 616 ? 36.100 8.902 -19.487 1.00 88.19 616 ALA A N 1
ATOM 4777 C CA . ALA A 1 616 ? 35.288 7.868 -20.128 1.00 88.19 616 ALA A CA 1
ATOM 4778 C C . ALA A 1 616 ? 35.597 6.456 -19.600 1.00 88.19 616 ALA A C 1
ATOM 4780 O O . ALA A 1 616 ? 34.695 5.628 -19.477 1.00 88.19 616 ALA A O 1
ATOM 4781 N N . THR A 1 617 ? 36.855 6.184 -19.230 1.00 94.69 617 THR A N 1
ATOM 4782 C CA . THR A 1 617 ? 37.270 4.870 -18.719 1.00 94.69 617 THR A CA 1
ATOM 4783 C C . THR A 1 617 ? 36.452 4.454 -17.490 1.00 94.69 617 THR A C 1
ATOM 4785 O O . THR A 1 617 ? 36.492 5.099 -16.436 1.00 94.69 617 THR A O 1
ATOM 4788 N N . GLY A 1 618 ? 35.705 3.358 -17.619 1.00 95.12 618 GLY A N 1
ATOM 4789 C CA . GLY A 1 618 ? 34.805 2.812 -16.605 1.00 95.12 618 GLY A CA 1
ATOM 4790 C C . GLY A 1 618 ? 33.587 3.688 -16.286 1.00 95.12 618 GLY A C 1
ATOM 4791 O O . GLY A 1 618 ? 32.940 3.470 -15.264 1.00 95.12 618 GLY A O 1
ATOM 4792 N N . ALA A 1 619 ? 33.264 4.702 -17.097 1.00 92.38 619 ALA A N 1
ATOM 4793 C CA . ALA A 1 619 ? 32.138 5.599 -16.831 1.00 92.38 619 ALA A CA 1
ATOM 4794 C C . ALA A 1 619 ? 30.790 4.862 -16.840 1.00 92.38 619 ALA A C 1
ATOM 4796 O O . ALA A 1 619 ? 29.961 5.088 -15.957 1.00 92.38 619 ALA A O 1
ATOM 4797 N N . ARG A 1 620 ? 30.588 3.935 -17.784 1.00 91.12 620 ARG A N 1
ATOM 4798 C CA . ARG A 1 620 ? 29.380 3.099 -17.853 1.00 91.12 620 ARG A CA 1
ATOM 4799 C C . ARG A 1 620 ? 29.412 1.943 -16.864 1.00 91.12 620 ARG A C 1
ATOM 4801 O O . ARG A 1 620 ? 28.357 1.584 -16.355 1.00 91.12 620 ARG A O 1
ATOM 4808 N N . TYR A 1 621 ? 30.599 1.436 -16.514 1.00 96.44 621 TYR A N 1
ATOM 4809 C CA . TYR A 1 621 ? 30.757 0.514 -15.382 1.00 96.44 621 TYR A CA 1
ATOM 4810 C C . TYR A 1 621 ? 30.223 1.150 -14.087 1.00 96.44 621 TYR A C 1
ATOM 4812 O O . TYR A 1 621 ? 29.347 0.585 -13.437 1.00 96.44 621 TYR A O 1
ATOM 4820 N N . ARG A 1 622 ? 30.682 2.367 -13.756 1.00 95.50 622 ARG A N 1
ATOM 4821 C CA . ARG A 1 622 ? 30.231 3.103 -12.563 1.00 95.50 622 ARG A CA 1
ATOM 4822 C C . ARG A 1 622 ? 28.727 3.379 -12.613 1.00 95.50 622 ARG A C 1
ATOM 4824 O O . ARG A 1 622 ? 28.016 2.952 -11.714 1.00 95.50 622 ARG A O 1
ATOM 4831 N N . GLN A 1 623 ? 28.221 3.949 -13.712 1.00 93.06 623 GLN A N 1
ATOM 4832 C CA . GLN A 1 623 ? 26.780 4.198 -13.887 1.00 93.06 623 GLN A CA 1
ATOM 4833 C C . GLN A 1 623 ? 25.916 2.927 -13.789 1.00 93.06 623 GLN A C 1
ATOM 4835 O O . GLN A 1 623 ? 24.790 3.001 -13.304 1.00 93.06 623 GLN A O 1
ATOM 4840 N N . MET A 1 624 ? 26.414 1.767 -14.230 1.00 96.62 624 MET A N 1
ATOM 4841 C CA . MET A 1 624 ? 25.729 0.481 -14.069 1.00 96.62 624 MET A CA 1
ATOM 4842 C C . MET A 1 624 ? 25.637 0.076 -12.593 1.00 96.62 624 MET A C 1
ATOM 4844 O O . MET A 1 624 ? 24.543 -0.222 -12.116 1.00 96.62 624 MET A O 1
ATOM 4848 N N . ILE A 1 625 ? 26.763 0.079 -11.874 1.00 98.31 625 ILE A N 1
ATOM 4849 C CA . ILE A 1 625 ? 26.814 -0.276 -10.449 1.00 98.31 625 ILE A CA 1
ATOM 4850 C C . ILE A 1 625 ? 25.974 0.699 -9.612 1.00 98.31 625 ILE A C 1
ATOM 4852 O O . ILE A 1 625 ? 25.183 0.264 -8.775 1.00 98.31 625 ILE A O 1
ATOM 4856 N N . ASP A 1 626 ? 26.085 2.001 -9.876 1.00 96.75 626 ASP A N 1
ATOM 4857 C CA . ASP A 1 626 ? 25.318 3.042 -9.191 1.00 96.75 626 ASP A CA 1
ATOM 4858 C C . ASP A 1 626 ? 23.810 2.892 -9.447 1.00 96.75 626 ASP A C 1
ATOM 4860 O O . ASP A 1 626 ? 23.020 3.033 -8.515 1.00 96.75 626 ASP A O 1
ATOM 4864 N N . HIS A 1 627 ? 23.392 2.526 -10.668 1.00 97.12 627 HIS A N 1
ATOM 4865 C CA . HIS A 1 627 ? 21.979 2.267 -10.975 1.00 97.12 627 HIS A CA 1
ATOM 4866 C C . HIS A 1 627 ? 21.443 1.006 -10.294 1.00 97.12 627 HIS A C 1
ATOM 4868 O O . HIS A 1 627 ? 20.332 1.015 -9.763 1.00 97.12 627 HIS A O 1
ATOM 4874 N N . VAL A 1 628 ? 22.231 -0.074 -10.257 1.00 98.19 628 VAL A N 1
ATOM 4875 C CA . VAL A 1 628 ? 21.863 -1.289 -9.515 1.00 98.19 628 VAL A CA 1
ATOM 4876 C C . VAL A 1 628 ? 21.726 -0.973 -8.024 1.00 98.19 628 VAL A C 1
ATOM 4878 O O . VAL A 1 628 ? 20.699 -1.300 -7.434 1.00 98.19 628 VAL A O 1
ATOM 4881 N N . ARG A 1 629 ? 22.686 -0.258 -7.423 1.00 97.62 629 ARG A N 1
ATOM 4882 C CA . ARG A 1 629 ? 22.609 0.198 -6.023 1.00 97.62 629 ARG A CA 1
ATOM 4883 C C . ARG A 1 629 ? 21.402 1.115 -5.774 1.00 97.62 629 ARG A C 1
ATOM 4885 O O . ARG A 1 629 ? 20.727 0.952 -4.762 1.00 97.62 629 ARG A O 1
ATOM 4892 N N . PHE A 1 630 ? 21.091 2.030 -6.694 1.00 96.19 630 PHE A N 1
ATOM 4893 C CA . PHE A 1 630 ? 19.939 2.935 -6.603 1.00 96.19 630 PHE A CA 1
ATOM 4894 C C . PHE A 1 630 ? 18.598 2.188 -6.620 1.00 96.19 630 PHE A C 1
ATOM 4896 O O . PHE A 1 630 ? 17.749 2.434 -5.765 1.00 96.19 630 PHE A O 1
ATOM 4903 N N . VAL A 1 631 ? 18.415 1.239 -7.543 1.00 96.75 631 VAL A N 1
ATOM 4904 C CA . VAL A 1 631 ? 17.188 0.428 -7.613 1.00 96.75 631 VAL A CA 1
ATOM 4905 C C . VAL A 1 631 ? 17.082 -0.538 -6.431 1.00 96.75 631 VAL A C 1
ATOM 4907 O O . VAL A 1 631 ? 15.991 -0.717 -5.904 1.00 96.75 631 VAL A O 1
ATOM 4910 N N . LEU A 1 632 ? 18.187 -1.132 -5.969 1.00 96.31 632 LEU A N 1
ATOM 4911 C CA . LEU A 1 632 ? 18.184 -2.008 -4.790 1.00 96.31 632 LEU A CA 1
ATOM 4912 C C . LEU A 1 632 ? 17.946 -1.252 -3.470 1.00 96.31 632 LEU A C 1
ATOM 4914 O O . LEU A 1 632 ? 17.420 -1.837 -2.524 1.00 96.31 632 LEU A O 1
ATOM 4918 N N . GLY A 1 633 ? 18.314 0.032 -3.403 1.00 94.19 633 GLY A N 1
ATOM 4919 C CA . GLY A 1 633 ? 18.047 0.910 -2.259 1.00 94.19 633 GLY A CA 1
ATOM 4920 C C . GLY A 1 633 ? 16.584 1.355 -2.143 1.00 94.19 633 GLY A C 1
ATOM 4921 O O . GLY A 1 633 ? 16.100 1.552 -1.031 1.00 94.19 633 GLY A O 1
ATOM 4922 N N . ASP A 1 634 ? 15.868 1.459 -3.266 1.00 93.00 634 ASP A N 1
ATOM 4923 C CA . ASP A 1 634 ? 14.428 1.745 -3.319 1.00 93.00 634 ASP A CA 1
ATOM 4924 C C . ASP A 1 634 ? 13.734 0.860 -4.366 1.00 93.00 634 ASP A C 1
ATOM 4926 O O . ASP A 1 634 ? 13.320 1.293 -5.447 1.00 93.00 634 ASP A O 1
ATOM 4930 N N . ILE A 1 635 ? 13.596 -0.423 -4.021 1.00 93.62 635 ILE A N 1
ATOM 4931 C CA . ILE A 1 635 ? 12.904 -1.394 -4.875 1.00 93.62 635 ILE A CA 1
ATOM 4932 C C . ILE A 1 635 ? 11.416 -1.039 -5.006 1.00 93.62 635 ILE A C 1
ATOM 4934 O O . ILE A 1 635 ? 10.835 -1.306 -6.055 1.00 93.62 635 ILE A O 1
ATOM 4938 N N . ARG A 1 636 ? 10.788 -0.402 -4.002 1.00 89.44 636 ARG A N 1
ATOM 4939 C CA . ARG A 1 636 ? 9.346 -0.085 -4.034 1.00 89.44 636 ARG A CA 1
ATOM 4940 C C . ARG A 1 636 ? 8.981 0.940 -5.098 1.00 89.44 636 ARG A C 1
ATOM 4942 O O . ARG A 1 636 ? 7.924 0.810 -5.708 1.00 89.44 636 ARG A O 1
ATOM 4949 N N . ARG A 1 637 ? 9.859 1.893 -5.406 1.00 94.31 637 ARG A N 1
ATOM 4950 C CA . ARG A 1 637 ? 9.676 2.793 -6.555 1.00 94.31 637 ARG A CA 1
ATOM 4951 C C . ARG A 1 637 ? 9.532 2.044 -7.886 1.00 94.31 637 ARG A C 1
ATOM 4953 O O . ARG A 1 637 ? 8.810 2.508 -8.767 1.00 94.31 637 ARG A O 1
ATOM 4960 N N . VAL A 1 638 ? 10.193 0.895 -8.043 1.00 89.81 638 VAL A N 1
ATOM 4961 C CA . VAL A 1 638 ? 10.147 0.081 -9.271 1.00 89.81 638 VAL A CA 1
ATOM 4962 C C . VAL A 1 638 ? 9.085 -1.018 -9.197 1.00 89.81 638 VAL A C 1
ATOM 4964 O O . VAL A 1 638 ? 8.355 -1.200 -10.167 1.00 89.81 638 VAL A O 1
ATOM 4967 N N . TYR A 1 639 ? 8.973 -1.706 -8.059 1.00 92.38 639 TYR A N 1
ATOM 4968 C CA . TYR A 1 639 ? 8.013 -2.765 -7.737 1.00 92.38 639 TYR A CA 1
ATOM 4969 C C . TYR A 1 639 ? 7.258 -2.399 -6.439 1.00 92.38 639 TYR A C 1
ATOM 4971 O O . TYR A 1 639 ? 7.678 -2.801 -5.352 1.00 92.38 639 TYR A O 1
ATOM 4979 N N . PRO A 1 640 ? 6.133 -1.660 -6.513 1.00 86.38 640 PRO A N 1
ATOM 4980 C CA . PRO A 1 640 ? 5.429 -1.144 -5.331 1.00 86.38 640 PRO A CA 1
ATOM 4981 C C . PRO A 1 640 ? 4.958 -2.207 -4.334 1.00 86.38 640 PRO A C 1
ATOM 4983 O O . PRO A 1 640 ? 4.957 -1.965 -3.130 1.00 86.38 640 PRO A O 1
ATOM 4986 N N . GLU A 1 641 ? 4.617 -3.408 -4.809 1.00 81.69 641 GLU A N 1
ATOM 4987 C CA . GLU A 1 641 ? 4.172 -4.520 -3.955 1.00 81.69 641 GLU A CA 1
ATOM 4988 C C . GLU A 1 641 ? 5.352 -5.280 -3.299 1.00 81.69 641 GLU A C 1
ATOM 4990 O O . GLU A 1 641 ? 5.147 -6.328 -2.687 1.00 81.69 641 GLU A O 1
ATOM 4995 N N . TYR A 1 642 ? 6.593 -4.781 -3.406 1.00 84.25 642 TYR A N 1
ATOM 4996 C CA . TYR A 1 642 ? 7.767 -5.405 -2.793 1.00 84.25 642 TYR A CA 1
ATOM 4997 C C . TYR A 1 642 ? 7.670 -5.443 -1.259 1.00 84.25 642 TYR A C 1
ATOM 4999 O O . TYR A 1 642 ? 7.812 -4.434 -0.552 1.00 84.25 642 TYR A O 1
ATOM 5007 N N . ASP A 1 643 ? 7.478 -6.651 -0.732 1.00 73.50 643 ASP A N 1
ATOM 5008 C CA . ASP A 1 643 ? 7.702 -6.974 0.671 1.00 73.50 643 ASP A CA 1
ATOM 5009 C C . ASP A 1 643 ? 9.202 -6.867 0.991 1.00 73.50 643 ASP A C 1
ATOM 5011 O O . ASP A 1 643 ? 10.023 -7.611 0.456 1.00 73.50 643 ASP A O 1
ATOM 5015 N N . THR A 1 644 ? 9.547 -5.933 1.875 1.00 71.12 644 THR A N 1
ATOM 5016 C CA . THR A 1 644 ? 10.916 -5.681 2.340 1.00 71.12 644 THR A CA 1
ATOM 5017 C C . THR A 1 644 ? 11.407 -6.743 3.323 1.00 71.12 644 THR A C 1
ATOM 5019 O O . THR A 1 644 ? 12.615 -6.913 3.458 1.00 71.12 644 THR A O 1
ATOM 5022 N N . GLU A 1 645 ? 10.505 -7.477 3.987 1.00 68.12 645 GLU A N 1
ATOM 5023 C CA . GLU A 1 645 ? 10.854 -8.572 4.906 1.00 68.12 645 GLU A CA 1
ATOM 5024 C C . GLU A 1 645 ? 11.196 -9.873 4.158 1.00 68.12 645 GLU A C 1
ATOM 5026 O O . GLU A 1 645 ? 11.894 -10.726 4.704 1.00 68.12 645 GLU A O 1
ATOM 5031 N N . GLN A 1 646 ? 10.768 -10.026 2.895 1.00 76.44 646 GLN A N 1
ATOM 5032 C CA . GLN A 1 646 ? 11.151 -11.175 2.057 1.00 76.44 646 GLN A CA 1
ATOM 5033 C C . GLN A 1 646 ? 12.623 -11.107 1.600 1.00 76.44 646 GLN A C 1
ATOM 5035 O O . GLN A 1 646 ? 13.202 -12.128 1.231 1.00 76.44 646 GLN A O 1
ATOM 5040 N N . GLY A 1 647 ? 13.214 -9.906 1.607 1.00 86.12 647 GLY A N 1
ATOM 5041 C CA . GLY A 1 647 ? 14.532 -9.627 1.045 1.00 86.12 647 GLY A CA 1
ATOM 5042 C C . GLY A 1 647 ? 14.607 -9.791 -0.478 1.00 86.12 647 GLY A C 1
ATOM 5043 O O . GLY A 1 647 ? 13.638 -10.135 -1.161 1.00 86.12 647 GLY A O 1
ATOM 5044 N N . TYR A 1 648 ? 15.801 -9.566 -1.017 1.00 94.38 648 TYR A N 1
ATOM 5045 C CA . TYR A 1 648 ? 16.120 -9.830 -2.415 1.00 94.38 648 TYR A CA 1
ATOM 5046 C C . TYR A 1 648 ? 17.388 -10.675 -2.535 1.00 94.38 648 TYR A C 1
ATOM 5048 O O . TYR A 1 648 ? 18.214 -10.736 -1.626 1.00 94.38 648 TYR A O 1
ATOM 5056 N N . GLU A 1 649 ? 17.529 -11.328 -3.679 1.00 94.38 649 GLU A N 1
ATOM 5057 C CA . GLU A 1 649 ? 18.679 -12.138 -4.053 1.00 94.38 649 GLU A CA 1
ATOM 5058 C C . GLU A 1 649 ? 19.155 -11.674 -5.429 1.00 94.38 649 GLU A C 1
ATOM 5060 O O . GLU A 1 649 ? 18.366 -11.642 -6.376 1.00 94.38 649 GLU A O 1
ATOM 5065 N N . LEU A 1 650 ? 20.437 -11.317 -5.548 1.00 96.38 650 LEU A N 1
ATOM 5066 C CA . LEU A 1 650 ? 21.075 -11.078 -6.842 1.00 96.38 650 LEU A CA 1
ATOM 5067 C C . LEU A 1 650 ? 21.282 -12.425 -7.543 1.00 96.38 650 LEU A C 1
ATOM 5069 O O . LEU A 1 650 ? 22.290 -13.104 -7.373 1.00 96.38 650 LEU A O 1
ATOM 5073 N N . ALA A 1 651 ? 20.252 -12.813 -8.285 1.00 96.56 651 ALA A N 1
ATOM 5074 C CA . ALA A 1 651 ? 20.027 -14.142 -8.836 1.00 96.56 651 ALA A CA 1
ATOM 5075 C C . ALA A 1 651 ? 20.864 -14.450 -10.081 1.00 96.56 651 ALA A C 1
ATOM 5077 O O . ALA A 1 651 ? 20.991 -15.607 -10.475 1.00 96.56 651 ALA A O 1
ATOM 5078 N N . GLY A 1 652 ? 21.388 -13.414 -10.730 1.00 97.81 652 GLY A N 1
ATOM 5079 C CA . GLY A 1 652 ? 22.269 -13.558 -11.873 1.00 97.81 652 GLY A CA 1
ATOM 5080 C C . GLY A 1 652 ? 22.379 -12.296 -12.718 1.00 97.81 652 GLY A C 1
ATOM 5081 O O . GLY A 1 652 ? 21.591 -11.355 -12.598 1.00 97.81 652 GLY A O 1
ATOM 5082 N N . MET A 1 653 ? 23.351 -12.298 -13.618 1.00 98.44 653 MET A N 1
ATOM 5083 C CA . MET A 1 653 ? 23.622 -11.210 -14.547 1.00 98.44 653 MET A CA 1
ATOM 5084 C C . MET A 1 653 ? 23.845 -11.748 -15.956 1.00 98.44 653 MET A C 1
ATOM 5086 O O . MET A 1 653 ? 24.525 -12.753 -16.130 1.00 98.44 653 MET A O 1
ATOM 5090 N N . ALA A 1 654 ? 23.328 -11.062 -16.974 1.00 98.69 654 ALA A N 1
ATOM 5091 C CA . ALA A 1 654 ? 23.717 -11.297 -18.360 1.00 98.69 654 ALA A CA 1
ATOM 5092 C C . ALA A 1 654 ? 24.388 -10.046 -18.943 1.00 98.69 654 ALA A C 1
ATOM 5094 O O . ALA A 1 654 ? 23.803 -8.960 -18.943 1.00 98.69 654 ALA A O 1
ATOM 5095 N N . TRP A 1 655 ? 25.601 -10.216 -19.471 1.00 98.38 655 TRP A N 1
ATOM 5096 C CA . TRP A 1 655 ? 26.258 -9.237 -20.336 1.00 98.38 655 TRP A CA 1
ATOM 5097 C C . TRP A 1 655 ? 25.906 -9.515 -21.796 1.00 98.38 655 TRP A C 1
ATOM 5099 O O . TRP A 1 655 ? 26.080 -10.647 -22.256 1.00 98.38 655 TRP A O 1
ATOM 5109 N N . PHE A 1 656 ? 25.491 -8.497 -22.559 1.00 97.06 656 PHE A N 1
ATOM 5110 C CA . PHE A 1 656 ? 25.337 -8.635 -24.011 1.00 97.06 656 PHE A CA 1
ATOM 5111 C C . PHE A 1 656 ? 26.075 -7.561 -24.819 1.00 97.06 656 PHE A C 1
ATOM 5113 O O . PHE A 1 656 ? 25.808 -6.357 -24.759 1.00 97.06 656 PHE A O 1
ATOM 5120 N N . GLN A 1 657 ? 27.023 -8.057 -25.608 1.00 87.81 657 GLN A N 1
ATOM 5121 C CA . GLN A 1 657 ? 28.048 -7.299 -26.306 1.00 87.81 657 GLN A CA 1
ATOM 5122 C C . GLN A 1 657 ? 27.549 -6.659 -27.605 1.00 87.81 657 GLN A C 1
ATOM 5124 O O . GLN A 1 657 ? 26.847 -7.285 -28.405 1.00 87.81 657 GLN A O 1
ATOM 5129 N N . GLY A 1 658 ? 27.965 -5.416 -27.836 1.00 83.06 658 GLY A N 1
ATOM 5130 C CA . GLY A 1 658 ? 27.753 -4.674 -29.075 1.00 83.06 658 GLY A CA 1
ATOM 5131 C C . GLY A 1 658 ? 28.927 -4.797 -30.044 1.00 83.06 658 GLY A C 1
ATOM 5132 O O . GLY A 1 658 ? 29.867 -5.568 -29.854 1.00 83.06 658 GLY A O 1
ATOM 5133 N N . TRP A 1 659 ? 28.853 -4.022 -31.122 1.00 87.81 659 TRP A N 1
ATOM 5134 C CA . TRP A 1 659 ? 29.761 -4.142 -32.263 1.00 87.81 659 TRP A CA 1
ATOM 5135 C C . TRP A 1 659 ? 31.172 -3.582 -32.006 1.00 87.81 659 TRP A C 1
ATOM 5137 O O . TRP A 1 659 ? 32.128 -4.031 -32.636 1.00 87.81 659 TRP A O 1
ATOM 5147 N N . ASN A 1 660 ? 31.310 -2.612 -31.094 1.00 91.56 660 ASN A N 1
ATOM 5148 C CA . ASN A 1 660 ? 32.465 -1.710 -31.030 1.00 91.56 660 ASN A CA 1
ATOM 5149 C C . ASN A 1 660 ? 33.799 -2.406 -30.745 1.00 91.56 660 ASN A C 1
ATOM 5151 O O . ASN A 1 660 ? 34.733 -2.236 -31.527 1.00 91.56 660 ASN A O 1
ATOM 5155 N N . ASP A 1 661 ? 33.889 -3.217 -29.686 1.00 94.19 661 ASP A N 1
ATOM 5156 C CA . ASP A 1 661 ? 35.135 -3.919 -29.343 1.00 94.19 661 ASP A CA 1
ATOM 5157 C C . ASP A 1 661 ? 35.610 -4.835 -30.486 1.00 94.19 661 ASP A C 1
ATOM 5159 O O . ASP A 1 661 ? 36.808 -5.009 -30.678 1.00 94.19 661 ASP A O 1
ATOM 5163 N N . MET A 1 662 ? 34.702 -5.361 -31.318 1.00 93.12 662 MET A N 1
ATOM 5164 C CA . MET A 1 662 ? 35.085 -6.170 -32.478 1.00 93.12 662 MET A CA 1
ATOM 5165 C C . MET A 1 662 ? 35.718 -5.334 -33.607 1.00 93.12 662 MET A C 1
ATOM 5167 O O . MET A 1 662 ? 36.531 -5.859 -34.371 1.00 93.12 662 MET A O 1
ATOM 5171 N N . VAL A 1 663 ? 35.368 -4.049 -33.742 1.00 91.19 663 VAL A N 1
ATOM 5172 C CA . VAL A 1 663 ? 35.813 -3.201 -34.865 1.00 91.19 663 VAL A CA 1
ATOM 5173 C C . VAL A 1 663 ? 36.866 -2.149 -34.520 1.00 91.19 663 VAL A C 1
ATOM 5175 O O . VAL A 1 663 ? 37.451 -1.601 -35.459 1.00 91.19 663 VAL A O 1
ATOM 5178 N N . ASP A 1 664 ? 37.175 -1.881 -33.243 1.00 92.88 664 ASP A N 1
ATOM 5179 C CA . ASP A 1 664 ? 38.277 -0.969 -32.900 1.00 92.88 664 ASP A CA 1
ATOM 5180 C C . ASP A 1 664 ? 39.639 -1.602 -33.241 1.00 92.88 664 ASP A C 1
ATOM 5182 O O . ASP A 1 664 ? 40.259 -2.342 -32.473 1.00 92.88 664 ASP A O 1
ATOM 5186 N N . ARG A 1 665 ? 40.112 -1.277 -34.449 1.00 92.88 665 ARG A N 1
ATOM 5187 C CA . ARG A 1 665 ? 41.412 -1.692 -34.996 1.00 92.88 665 ARG A CA 1
ATOM 5188 C C . ARG A 1 665 ? 42.606 -1.110 -34.235 1.00 92.88 665 ARG A C 1
ATOM 5190 O O . ARG A 1 665 ? 43.729 -1.527 -34.491 1.00 92.88 665 ARG A O 1
ATOM 5197 N N . GLY A 1 666 ? 42.372 -0.130 -33.368 1.00 93.25 666 GLY A N 1
ATOM 5198 C CA . GLY A 1 666 ? 43.371 0.504 -32.529 1.00 93.25 666 GLY A CA 1
ATOM 5199 C C . GLY A 1 666 ? 43.600 -0.258 -31.228 1.00 93.25 666 GLY A C 1
ATOM 5200 O O . GLY A 1 666 ? 44.741 -0.571 -30.904 1.00 93.25 666 GLY A O 1
ATOM 5201 N N . THR A 1 667 ? 42.525 -0.610 -30.517 1.00 94.38 667 THR A N 1
ATOM 5202 C CA . THR A 1 667 ? 42.607 -1.504 -29.349 1.00 94.38 667 THR A CA 1
ATOM 5203 C C . THR A 1 667 ? 43.037 -2.911 -29.769 1.00 94.38 667 THR A C 1
ATOM 5205 O O . THR A 1 667 ? 43.896 -3.510 -29.128 1.00 94.38 667 THR A O 1
ATOM 5208 N N . TYR A 1 668 ? 42.489 -3.422 -30.879 1.00 95.75 668 TYR A N 1
ATOM 5209 C CA . TYR A 1 668 ? 42.736 -4.781 -31.371 1.00 95.75 668 TYR A CA 1
ATOM 5210 C C . TYR A 1 668 ? 43.361 -4.763 -32.783 1.00 95.75 668 TYR A C 1
ATOM 5212 O O . TYR A 1 668 ? 42.700 -5.095 -33.783 1.00 95.75 668 TYR A O 1
ATOM 5220 N N . PRO A 1 669 ? 44.651 -4.382 -32.909 1.00 94.06 669 PRO A N 1
ATOM 5221 C CA . PRO A 1 669 ? 45.335 -4.334 -34.201 1.00 94.06 669 PRO A CA 1
ATOM 5222 C C . PRO A 1 669 ? 45.446 -5.727 -34.831 1.00 94.06 669 PRO A C 1
ATOM 5224 O O . PRO A 1 669 ? 45.174 -5.887 -36.022 1.00 94.06 669 PRO A O 1
ATOM 5227 N N . ASN A 1 670 ? 45.727 -6.744 -34.009 1.00 93.31 670 ASN A N 1
ATOM 5228 C CA . ASN A 1 670 ? 45.982 -8.125 -34.424 1.00 93.31 670 ASN A CA 1
ATOM 5229 C C . ASN A 1 670 ? 44.727 -9.019 -34.476 1.00 93.31 670 ASN A C 1
ATOM 5231 O O . ASN A 1 670 ? 44.864 -10.225 -34.636 1.00 93.31 670 ASN A O 1
ATOM 5235 N N . ARG A 1 671 ? 43.511 -8.460 -34.370 1.00 93.19 671 ARG A N 1
ATOM 5236 C CA . ARG A 1 671 ? 42.211 -9.175 -34.276 1.00 93.19 671 ARG A CA 1
ATOM 5237 C C . ARG A 1 671 ? 41.931 -10.281 -35.310 1.00 93.19 671 ARG A C 1
ATOM 5239 O O . ARG A 1 671 ? 41.053 -11.113 -35.105 1.00 93.19 671 ARG A O 1
ATOM 5246 N N . GLU A 1 672 ? 42.620 -10.265 -36.448 1.00 91.94 672 GLU A N 1
ATOM 5247 C CA . GLU A 1 672 ? 42.495 -11.271 -37.516 1.00 91.94 672 GLU A CA 1
ATOM 5248 C C . GLU A 1 672 ? 43.320 -12.539 -37.223 1.00 91.94 672 GLU A C 1
ATOM 5250 O O . GLU A 1 672 ? 43.054 -13.591 -37.799 1.00 91.94 672 GLU A O 1
ATOM 5255 N N . GLN A 1 673 ? 44.254 -12.471 -36.270 1.00 93.31 673 GLN A N 1
ATOM 5256 C CA . GLN A 1 673 ? 45.055 -13.591 -35.776 1.00 93.31 673 GLN A CA 1
ATOM 5257 C C . GLN A 1 673 ? 44.445 -14.206 -34.499 1.00 93.31 673 GLN A C 1
ATOM 5259 O O . GLN A 1 673 ? 43.837 -13.481 -33.701 1.00 93.31 673 GLN A O 1
ATOM 5264 N N . PRO A 1 674 ? 44.649 -15.514 -34.243 1.00 92.81 674 PRO A N 1
ATOM 5265 C CA . PRO A 1 674 ? 44.366 -16.120 -32.941 1.00 92.81 674 PRO A CA 1
ATOM 5266 C C . PRO A 1 674 ? 45.059 -15.351 -31.805 1.00 92.81 674 PRO A C 1
ATOM 5268 O O . PRO A 1 674 ? 46.187 -14.889 -31.966 1.00 92.81 674 PRO A O 1
ATOM 5271 N N . GLY A 1 675 ? 44.373 -15.182 -30.672 1.00 92.88 675 GLY A N 1
ATOM 5272 C CA . GLY A 1 675 ? 44.835 -14.346 -29.553 1.00 92.88 675 GLY A CA 1
ATOM 5273 C C . GLY A 1 675 ? 44.675 -12.829 -29.762 1.00 92.88 675 GLY A C 1
ATOM 5274 O O . GLY A 1 675 ? 44.863 -12.041 -28.839 1.00 92.88 675 GLY A O 1
ATOM 5275 N N . GLY A 1 676 ? 44.250 -12.379 -30.951 1.00 94.81 676 GLY A N 1
ATOM 5276 C CA . GLY A 1 676 ? 44.099 -10.959 -31.303 1.00 94.81 676 GLY A CA 1
ATOM 5277 C C . GLY A 1 676 ? 43.069 -10.153 -30.490 1.00 94.81 676 GLY A C 1
ATOM 5278 O O . GLY A 1 676 ? 42.916 -8.959 -30.744 1.00 94.81 676 GLY A O 1
ATOM 5279 N N . TYR A 1 677 ? 42.386 -10.790 -29.534 1.00 97.38 677 TYR A N 1
ATOM 5280 C CA . TYR A 1 677 ? 41.418 -10.205 -28.602 1.00 97.38 677 TYR A CA 1
ATOM 5281 C C . TYR A 1 677 ? 41.646 -10.639 -27.140 1.00 97.38 677 TYR A C 1
ATOM 5283 O O . TYR A 1 677 ? 40.745 -10.467 -26.325 1.00 97.38 677 TYR A O 1
ATOM 5291 N N . ASP A 1 678 ? 42.805 -11.187 -26.761 1.00 95.75 678 ASP A N 1
ATOM 5292 C CA . ASP A 1 678 ? 42.993 -11.735 -25.403 1.00 95.75 678 ASP A CA 1
ATOM 5293 C C . ASP A 1 678 ? 42.791 -10.689 -24.285 1.00 95.75 678 ASP A C 1
ATOM 5295 O O . ASP A 1 678 ? 42.266 -11.012 -23.222 1.00 95.75 678 ASP A O 1
ATOM 5299 N N . GLU A 1 679 ? 43.075 -9.410 -24.555 1.00 95.62 679 GLU A N 1
ATOM 5300 C CA . GLU A 1 679 ? 42.751 -8.284 -23.660 1.00 95.62 679 GLU A CA 1
ATOM 5301 C C . GLU A 1 679 ? 41.233 -8.116 -23.424 1.00 95.62 679 GLU A C 1
ATOM 5303 O O . GLU A 1 679 ? 40.829 -7.691 -22.345 1.00 95.62 679 GLU A O 1
ATOM 5308 N N . TYR A 1 680 ? 40.364 -8.493 -24.375 1.00 97.56 680 TYR A N 1
ATOM 5309 C CA . TYR A 1 680 ? 38.914 -8.575 -24.130 1.00 97.56 680 TYR A CA 1
ATOM 5310 C C . TYR A 1 680 ? 38.600 -9.686 -23.118 1.00 97.56 680 TYR A C 1
ATOM 5312 O O . TYR A 1 680 ? 37.813 -9.466 -22.199 1.00 97.56 680 TYR A O 1
ATOM 5320 N N . SER A 1 681 ? 39.229 -10.860 -23.251 1.00 98.25 681 SER A N 1
ATOM 5321 C CA . SER A 1 681 ? 39.069 -11.981 -22.312 1.00 98.25 681 SER A CA 1
ATOM 5322 C C . SER A 1 681 ? 39.496 -11.578 -20.894 1.00 98.25 681 SER A C 1
ATOM 5324 O O . SER A 1 681 ? 38.782 -11.858 -19.931 1.00 98.25 681 SER A O 1
ATOM 5326 N N . VAL A 1 682 ? 40.624 -10.865 -20.769 1.00 97.94 682 VAL A N 1
ATOM 5327 C CA . VAL A 1 682 ? 41.117 -10.292 -19.503 1.00 97.94 682 VAL A CA 1
ATOM 5328 C C . VAL A 1 682 ? 40.124 -9.269 -18.942 1.00 97.94 682 VAL A C 1
ATOM 5330 O O . VAL A 1 682 ? 39.702 -9.402 -17.792 1.00 97.94 682 VAL A O 1
ATOM 5333 N N . CYS A 1 683 ? 39.688 -8.300 -19.754 1.00 98.19 683 CYS A N 1
ATOM 5334 C CA . CYS A 1 683 ? 38.715 -7.285 -19.344 1.00 98.19 683 CYS A CA 1
ATOM 5335 C C . CYS A 1 683 ? 37.387 -7.897 -18.884 1.00 98.19 683 CYS A C 1
ATOM 5337 O O . CYS A 1 683 ? 36.841 -7.462 -17.876 1.00 98.19 683 CYS A O 1
ATOM 5339 N N . MET A 1 684 ? 36.878 -8.915 -19.584 1.00 98.56 684 MET A N 1
ATOM 5340 C CA . MET A 1 684 ? 35.640 -9.613 -19.223 1.00 98.56 684 MET A CA 1
ATOM 5341 C C . MET A 1 684 ? 35.799 -10.423 -17.933 1.00 98.56 684 MET A C 1
ATOM 5343 O O . MET A 1 684 ? 34.925 -10.380 -17.071 1.00 98.56 684 MET A O 1
ATOM 5347 N N . ALA A 1 685 ? 36.921 -11.126 -17.756 1.00 98.62 685 ALA A N 1
ATOM 5348 C CA . ALA A 1 685 ? 37.172 -11.871 -16.527 1.00 98.62 685 ALA A CA 1
ATOM 5349 C C . ALA A 1 685 ? 37.279 -10.944 -15.303 1.00 98.62 685 ALA A C 1
ATOM 5351 O O . ALA A 1 685 ? 36.734 -11.256 -14.247 1.00 98.62 685 ALA A O 1
ATOM 5352 N N . ASN A 1 686 ? 37.918 -9.782 -15.454 1.00 98.69 686 ASN A N 1
ATOM 5353 C CA . ASN A 1 686 ? 37.943 -8.742 -14.425 1.00 98.69 686 ASN A CA 1
ATOM 5354 C C . ASN A 1 686 ? 36.557 -8.133 -14.191 1.00 98.69 686 ASN A C 1
ATOM 5356 O O . ASN A 1 686 ? 36.147 -8.022 -13.046 1.00 98.69 686 ASN A O 1
ATOM 5360 N N . PHE A 1 687 ? 35.797 -7.825 -15.245 1.00 98.69 687 PHE A N 1
ATOM 5361 C CA . PHE A 1 687 ? 34.434 -7.299 -15.134 1.00 98.69 687 PHE A CA 1
ATOM 5362 C C . PHE A 1 687 ? 33.526 -8.231 -14.318 1.00 98.69 687 PHE A C 1
ATOM 5364 O O . PHE A 1 687 ? 32.805 -7.770 -13.439 1.00 98.69 687 PHE A O 1
ATOM 5371 N N . ILE A 1 688 ? 33.603 -9.548 -14.542 1.00 98.62 688 ILE A N 1
ATOM 5372 C CA . ILE A 1 688 ? 32.841 -10.538 -13.763 1.00 98.62 688 ILE A CA 1
ATOM 5373 C C . ILE A 1 688 ? 33.242 -10.510 -12.278 1.00 98.62 688 ILE A C 1
ATOM 5375 O O . ILE A 1 688 ? 32.361 -10.543 -11.420 1.00 98.62 688 ILE A O 1
ATOM 5379 N N . ARG A 1 689 ? 34.544 -10.424 -11.958 1.00 98.50 689 ARG A N 1
ATOM 5380 C CA . ARG A 1 689 ? 35.037 -10.334 -10.566 1.00 98.50 689 ARG A CA 1
ATOM 5381 C C . ARG A 1 689 ? 34.593 -9.030 -9.903 1.00 98.50 689 ARG A C 1
ATOM 5383 O O . ARG A 1 689 ? 33.975 -9.066 -8.844 1.00 98.50 689 ARG A O 1
ATOM 5390 N N . ASP A 1 690 ? 34.848 -7.907 -10.562 1.00 98.75 690 ASP A N 1
ATOM 5391 C CA . ASP A 1 690 ? 34.636 -6.572 -10.011 1.00 98.75 690 ASP A CA 1
ATOM 5392 C C . ASP A 1 690 ? 33.144 -6.291 -9.780 1.00 98.75 690 ASP A C 1
ATOM 5394 O O . ASP A 1 690 ? 32.786 -5.789 -8.720 1.00 98.75 690 ASP A O 1
ATOM 5398 N N . VAL A 1 691 ? 32.242 -6.690 -10.694 1.00 98.50 691 VAL A N 1
ATOM 5399 C CA . VAL A 1 691 ? 30.789 -6.526 -10.473 1.00 98.50 691 VAL A CA 1
ATOM 5400 C C . VAL A 1 691 ? 30.301 -7.382 -9.301 1.00 98.50 691 VAL A C 1
ATOM 5402 O O . VAL A 1 691 ? 29.451 -6.943 -8.524 1.00 98.50 691 VAL A O 1
ATOM 5405 N N . ARG A 1 692 ? 30.836 -8.599 -9.145 1.00 98.00 692 ARG A N 1
ATOM 5406 C CA . ARG A 1 692 ? 30.520 -9.469 -8.004 1.00 98.00 692 ARG A CA 1
ATOM 5407 C C . ARG A 1 692 ? 31.029 -8.883 -6.682 1.00 98.00 692 ARG A C 1
ATOM 5409 O O . ARG A 1 692 ? 30.340 -9.020 -5.674 1.00 98.00 692 ARG A O 1
ATOM 5416 N N . GLU A 1 693 ? 32.175 -8.202 -6.682 1.00 97.94 693 GLU A N 1
ATOM 5417 C CA . GLU A 1 693 ? 32.704 -7.477 -5.519 1.00 97.94 693 GLU A CA 1
ATOM 5418 C C . GLU A 1 693 ? 31.875 -6.217 -5.203 1.00 97.94 693 GLU A C 1
ATOM 5420 O O . GLU A 1 693 ? 31.350 -6.093 -4.096 1.00 97.94 693 GLU A O 1
ATOM 5425 N N . ASP A 1 694 ? 31.663 -5.327 -6.180 1.00 97.62 694 ASP A N 1
ATOM 5426 C CA . ASP A 1 694 ? 30.907 -4.072 -6.027 1.00 97.62 694 ASP A CA 1
ATOM 5427 C C . ASP A 1 694 ? 29.450 -4.293 -5.576 1.00 97.62 694 ASP A C 1
ATOM 5429 O O . ASP A 1 694 ? 28.878 -3.449 -4.875 1.00 97.62 694 ASP A O 1
ATOM 5433 N N . LEU A 1 695 ? 28.829 -5.406 -5.977 1.00 96.50 695 LEU A N 1
ATOM 5434 C CA . LEU A 1 695 ? 27.466 -5.769 -5.574 1.00 96.50 695 LEU A CA 1
ATOM 5435 C C . LEU A 1 695 ? 27.408 -6.711 -4.355 1.00 96.50 695 LEU A C 1
ATOM 5437 O O . LEU A 1 695 ? 26.314 -7.087 -3.938 1.00 96.50 695 LEU A O 1
ATOM 5441 N N . GLY A 1 696 ? 28.552 -7.091 -3.771 1.00 95.25 696 GLY A N 1
ATOM 5442 C CA . GLY A 1 696 ? 28.617 -7.969 -2.595 1.00 95.25 696 GLY A CA 1
ATOM 5443 C C . GLY A 1 696 ? 28.110 -9.398 -2.837 1.00 95.25 696 GLY A C 1
ATOM 5444 O O . GLY A 1 696 ? 27.657 -10.058 -1.903 1.00 95.25 696 GLY A O 1
ATOM 5445 N N . ALA A 1 697 ? 28.163 -9.874 -4.083 1.00 95.62 697 ALA A N 1
ATOM 5446 C CA . ALA A 1 697 ? 27.553 -11.117 -4.548 1.00 95.62 697 ALA A CA 1
ATOM 5447 C C . ALA A 1 697 ? 28.592 -12.037 -5.238 1.00 95.62 697 ALA A C 1
ATOM 5449 O O . ALA A 1 697 ? 28.509 -12.257 -6.449 1.00 95.62 697 ALA A O 1
ATOM 5450 N N . PRO A 1 698 ? 29.577 -12.592 -4.494 1.00 92.88 698 PRO A N 1
ATOM 5451 C CA . PRO A 1 698 ? 30.731 -13.319 -5.052 1.00 92.88 698 PRO A CA 1
ATOM 5452 C C . PRO A 1 698 ? 30.362 -14.529 -5.924 1.00 92.88 698 PRO A C 1
ATOM 5454 O O . PRO A 1 698 ? 31.072 -14.844 -6.879 1.00 92.88 698 PRO A O 1
ATOM 5457 N N . GLU A 1 699 ? 29.230 -15.172 -5.634 1.00 91.81 699 GLU A N 1
ATOM 5458 C CA . GLU A 1 699 ? 28.749 -16.360 -6.346 1.00 91.81 699 GLU A CA 1
ATOM 5459 C C . GLU A 1 699 ? 27.646 -16.068 -7.378 1.00 91.81 699 GLU A C 1
ATOM 5461 O O . GLU A 1 699 ? 27.059 -17.012 -7.892 1.00 91.81 699 GLU A O 1
ATOM 5466 N N . MET A 1 700 ? 27.339 -14.803 -7.702 1.00 96.94 700 MET A N 1
ATOM 5467 C CA . MET A 1 700 ? 26.226 -14.457 -8.605 1.00 96.94 700 MET A CA 1
ATOM 5468 C C . MET A 1 700 ? 26.387 -15.085 -10.011 1.00 96.94 700 MET A C 1
ATOM 5470 O O . MET A 1 700 ? 27.338 -14.715 -10.713 1.00 96.94 700 MET A O 1
ATOM 5474 N N . PRO A 1 701 ? 25.445 -15.938 -10.472 1.00 98.31 701 PRO A N 1
ATOM 5475 C CA . PRO A 1 701 ? 25.462 -16.543 -11.807 1.00 98.31 701 PRO A CA 1
ATOM 5476 C C . PRO A 1 701 ? 25.657 -15.535 -12.938 1.00 98.31 701 PRO A C 1
ATOM 5478 O O . PRO A 1 701 ? 25.021 -14.481 -12.949 1.00 98.31 701 PRO A O 1
ATOM 5481 N N . PHE A 1 702 ? 26.519 -15.845 -13.909 1.00 98.56 702 PHE A N 1
ATOM 5482 C CA . PHE A 1 702 ? 26.846 -14.908 -14.989 1.00 98.56 702 PHE A CA 1
ATOM 5483 C C . PHE A 1 702 ? 26.685 -15.530 -16.384 1.00 98.56 702 PHE A C 1
ATOM 5485 O O . PHE A 1 702 ? 27.225 -16.591 -16.684 1.00 98.56 702 PHE A O 1
ATOM 5492 N N . VAL A 1 703 ? 25.988 -14.835 -17.281 1.00 98.81 703 VAL A N 1
ATOM 5493 C CA . VAL A 1 703 ? 25.872 -15.189 -18.700 1.00 98.81 703 VAL A CA 1
ATOM 5494 C C . VAL A 1 703 ? 26.635 -14.189 -19.560 1.00 98.81 703 VAL A C 1
ATOM 5496 O O . VAL A 1 703 ? 26.389 -12.985 -19.513 1.00 98.81 703 VAL A O 1
ATOM 5499 N N . ILE A 1 704 ? 27.530 -14.702 -20.402 1.00 98.62 704 ILE A N 1
ATOM 5500 C CA . ILE A 1 704 ? 28.186 -13.928 -21.456 1.00 98.62 704 ILE A CA 1
ATOM 5501 C C . ILE A 1 704 ? 27.451 -14.210 -22.768 1.00 98.62 704 ILE A C 1
ATOM 5503 O O . ILE A 1 704 ? 27.575 -15.292 -23.342 1.00 98.62 704 ILE A O 1
ATOM 5507 N N . GLY A 1 705 ? 26.682 -13.243 -23.264 1.00 98.06 705 GLY A N 1
ATOM 5508 C CA . GLY A 1 705 ? 26.029 -13.333 -24.567 1.00 98.06 705 GLY A CA 1
ATOM 5509 C C . GLY A 1 705 ? 27.034 -13.156 -25.703 1.00 98.06 705 GLY A C 1
ATOM 5510 O O . GLY A 1 705 ? 27.343 -12.028 -26.085 1.00 98.06 705 GLY A O 1
ATOM 5511 N N . VAL A 1 706 ? 27.541 -14.259 -26.255 1.00 97.44 706 VAL A N 1
ATOM 5512 C CA . VAL A 1 706 ? 28.549 -14.269 -27.328 1.00 97.44 706 VAL A CA 1
ATOM 5513 C C . VAL A 1 706 ? 27.937 -13.751 -28.629 1.00 97.44 706 VAL A C 1
ATOM 5515 O O . VAL A 1 706 ? 26.914 -14.271 -29.082 1.00 97.44 706 VAL A O 1
ATOM 5518 N N . MET A 1 707 ? 28.545 -12.718 -29.229 1.00 93.06 707 MET A N 1
ATOM 5519 C CA . MET A 1 707 ? 27.936 -11.925 -30.305 1.00 93.06 707 MET A CA 1
ATOM 5520 C C . MET A 1 707 ? 27.743 -12.722 -31.605 1.00 93.06 707 MET A C 1
ATOM 5522 O O . MET A 1 707 ? 28.680 -12.987 -32.361 1.00 93.06 707 MET A O 1
ATOM 5526 N N . GLY A 1 708 ? 26.485 -13.042 -31.895 1.00 92.94 708 GLY A N 1
ATOM 5527 C CA . GLY A 1 708 ? 26.023 -13.849 -33.016 1.00 92.94 708 GLY A CA 1
ATOM 5528 C C . GLY A 1 708 ? 25.680 -13.083 -34.287 1.00 92.94 708 GLY A C 1
ATOM 5529 O O . GLY A 1 708 ? 25.166 -13.689 -35.224 1.00 92.94 708 GLY A O 1
ATOM 5530 N N . VAL A 1 709 ? 25.939 -11.773 -34.341 1.00 91.69 709 VAL A N 1
ATOM 5531 C CA . VAL A 1 709 ? 25.734 -10.964 -35.552 1.00 91.69 709 VAL A CA 1
ATOM 5532 C C . VAL A 1 709 ? 26.469 -11.590 -36.742 1.00 91.69 709 VAL A C 1
ATOM 5534 O O . VAL A 1 709 ? 27.619 -12.007 -36.595 1.00 91.69 709 VAL A O 1
ATOM 5537 N N . GLY A 1 710 ? 25.797 -11.678 -37.894 1.00 88.00 710 GLY A N 1
ATOM 5538 C CA . GLY A 1 710 ? 26.270 -12.397 -39.084 1.00 88.00 710 GLY A CA 1
ATOM 5539 C C . GLY A 1 710 ? 25.974 -13.904 -39.073 1.00 88.00 710 GLY A C 1
ATOM 5540 O O . GLY A 1 710 ? 26.269 -14.589 -40.044 1.00 88.00 710 GLY A O 1
ATOM 5541 N N . GLY A 1 711 ? 25.383 -14.434 -37.997 1.00 91.12 711 GLY A N 1
ATOM 5542 C CA . GLY A 1 711 ? 24.963 -15.832 -37.901 1.00 91.12 711 GLY A CA 1
ATOM 5543 C C . GLY A 1 711 ? 26.116 -16.837 -37.765 1.00 91.12 711 GLY A C 1
ATOM 5544 O O . GLY A 1 711 ? 27.219 -16.475 -37.329 1.00 91.12 711 GLY A O 1
ATOM 5545 N N . PRO A 1 712 ? 25.877 -18.126 -38.071 1.00 89.94 712 PRO A N 1
ATOM 5546 C CA . PRO A 1 712 ? 26.912 -19.159 -38.100 1.00 89.94 712 PRO A CA 1
ATOM 5547 C C . PRO A 1 712 ? 28.018 -18.838 -39.118 1.00 89.94 712 PRO A C 1
ATOM 5549 O O . PRO A 1 712 ? 27.765 -18.240 -40.160 1.00 89.94 712 PRO A O 1
ATOM 5552 N N . LEU A 1 713 ? 29.259 -19.235 -38.822 1.00 85.75 713 LEU A N 1
ATOM 5553 C CA . LEU A 1 713 ? 30.421 -18.888 -39.649 1.00 85.75 713 LEU A CA 1
ATOM 5554 C C . LEU A 1 713 ? 30.474 -19.721 -40.941 1.00 85.75 713 LEU A C 1
ATOM 5556 O O . LEU A 1 713 ? 31.020 -20.824 -40.954 1.00 85.75 713 LEU A O 1
ATOM 5560 N N . GLN A 1 714 ? 29.960 -19.156 -42.035 1.00 74.19 714 GLN A N 1
ATOM 5561 C CA . GLN A 1 714 ? 30.163 -19.670 -43.396 1.00 74.19 714 GLN A CA 1
ATOM 5562 C C . GLN A 1 714 ? 31.645 -19.579 -43.808 1.00 74.19 714 GLN A C 1
ATOM 5564 O O . GLN A 1 714 ? 32.408 -18.815 -43.208 1.00 74.19 714 GLN A O 1
ATOM 5569 N N . GLU A 1 715 ? 32.080 -20.384 -44.782 1.00 58.78 715 GLU A N 1
ATOM 5570 C CA . GLU A 1 715 ? 33.510 -20.544 -45.106 1.00 58.78 715 GLU A CA 1
ATOM 5571 C C . GLU A 1 715 ? 34.123 -19.325 -45.811 1.00 58.78 715 GLU A C 1
ATOM 5573 O O . GLU A 1 715 ? 35.229 -18.924 -45.453 1.00 58.78 715 GLU A O 1
ATOM 5578 N N . ASP A 1 716 ? 33.372 -18.668 -46.698 1.00 59.03 716 ASP A N 1
ATOM 5579 C CA . ASP A 1 716 ? 33.899 -17.645 -47.615 1.00 59.03 716 ASP A CA 1
ATOM 5580 C C . ASP A 1 716 ? 33.738 -16.182 -47.143 1.00 59.03 716 ASP A C 1
ATOM 5582 O O . ASP A 1 716 ? 33.990 -15.247 -47.905 1.00 59.03 716 ASP A O 1
ATOM 5586 N N . SER A 1 717 ? 33.301 -15.925 -45.901 1.00 61.69 717 SER A N 1
ATOM 5587 C CA . SER A 1 717 ? 33.017 -14.547 -45.465 1.00 61.69 717 SER A CA 1
ATOM 5588 C C . SER A 1 717 ? 34.281 -13.760 -45.079 1.00 61.69 717 SER A C 1
ATOM 5590 O O . SER A 1 717 ? 35.080 -14.178 -44.241 1.00 61.69 717 SER A O 1
ATOM 5592 N N . GLY A 1 718 ? 34.443 -12.552 -45.635 1.00 62.09 718 GLY A N 1
ATOM 5593 C CA . GLY A 1 718 ? 35.639 -11.713 -45.431 1.00 62.09 718 GLY A CA 1
ATOM 5594 C C . GLY A 1 718 ? 35.907 -11.266 -43.983 1.00 62.09 718 GLY A C 1
ATOM 5595 O O . GLY A 1 718 ? 37.014 -10.841 -43.668 1.00 62.09 718 GLY A O 1
ATOM 5596 N N . TYR A 1 719 ? 34.924 -11.399 -43.086 1.00 70.00 719 TYR A N 1
ATOM 5597 C CA . TYR A 1 719 ? 35.063 -11.141 -41.646 1.00 70.00 719 TYR A CA 1
ATOM 5598 C C . TYR A 1 719 ? 35.133 -12.427 -40.793 1.00 70.00 719 TYR A C 1
ATOM 5600 O O . TYR A 1 719 ? 35.161 -12.334 -39.565 1.00 70.00 719 TYR A O 1
ATOM 5608 N N . ARG A 1 720 ? 35.192 -13.627 -41.403 1.00 83.62 720 ARG A N 1
ATOM 5609 C CA . ARG A 1 720 ? 35.201 -14.939 -40.718 1.00 83.62 720 ARG A CA 1
ATOM 5610 C C . ARG A 1 720 ? 36.226 -15.012 -39.588 1.00 83.62 720 ARG A C 1
ATOM 5612 O O . ARG A 1 720 ? 35.859 -15.384 -38.478 1.00 83.62 720 ARG A O 1
ATOM 5619 N N . ALA A 1 721 ? 37.476 -14.625 -39.851 1.00 88.38 721 ALA A N 1
ATOM 5620 C CA . ALA A 1 721 ? 38.549 -14.647 -38.854 1.00 88.38 721 ALA A CA 1
ATOM 5621 C C . ALA A 1 721 ? 38.273 -13.686 -37.683 1.00 88.38 721 ALA A C 1
ATOM 5623 O O . ALA A 1 721 ? 38.329 -14.094 -36.527 1.00 88.38 721 ALA A O 1
ATOM 5624 N N . VAL A 1 722 ? 37.882 -12.441 -37.983 1.00 92.12 722 VAL A N 1
ATOM 5625 C CA . VAL A 1 722 ? 37.546 -11.411 -36.982 1.00 92.12 722 VAL A CA 1
ATOM 5626 C C . VAL A 1 722 ? 36.423 -11.894 -36.058 1.00 92.12 722 VAL A C 1
ATOM 5628 O O . VAL A 1 722 ? 36.573 -11.877 -34.837 1.00 92.12 722 VAL A O 1
ATOM 5631 N N . HIS A 1 723 ? 35.325 -12.402 -36.628 1.00 91.94 723 HIS A N 1
ATOM 5632 C CA . HIS A 1 723 ? 34.219 -12.957 -35.848 1.00 91.94 723 HIS A CA 1
ATOM 5633 C C . HIS A 1 723 ? 34.616 -14.211 -35.059 1.00 91.94 723 HIS A C 1
ATOM 5635 O O . HIS A 1 723 ? 34.184 -14.355 -33.918 1.00 91.94 723 HIS A O 1
ATOM 5641 N N . ALA A 1 724 ? 35.409 -15.121 -35.635 1.00 92.88 724 ALA A N 1
ATOM 5642 C CA . ALA A 1 724 ? 35.855 -16.336 -34.954 1.00 92.88 724 ALA A CA 1
ATOM 5643 C C . ALA A 1 724 ? 36.717 -16.009 -33.728 1.00 92.88 724 ALA A C 1
ATOM 5645 O O . ALA A 1 724 ? 36.427 -16.481 -32.628 1.00 92.88 724 ALA A O 1
ATOM 5646 N N . ASN A 1 725 ? 37.725 -15.152 -33.898 1.00 95.31 725 ASN A N 1
ATOM 5647 C CA . ASN A 1 725 ? 38.620 -14.737 -32.822 1.00 95.31 725 ASN A CA 1
ATOM 5648 C C . ASN A 1 725 ? 37.853 -13.966 -31.736 1.00 95.31 725 ASN A C 1
ATOM 5650 O O . ASN A 1 725 ? 38.023 -14.260 -30.554 1.00 95.31 725 ASN A O 1
ATOM 5654 N N . PHE A 1 726 ? 36.952 -13.047 -32.113 1.00 95.69 726 PHE A N 1
ATOM 5655 C CA . PHE A 1 726 ? 36.165 -12.285 -31.139 1.00 95.69 726 PHE A CA 1
ATOM 5656 C C . PHE A 1 726 ? 35.198 -13.176 -30.356 1.00 95.69 726 PHE A C 1
ATOM 5658 O O . PHE A 1 726 ? 35.201 -13.153 -29.130 1.00 95.69 726 PHE A O 1
ATOM 5665 N N . ARG A 1 727 ? 34.417 -14.031 -31.034 1.00 96.00 727 ARG A N 1
ATOM 5666 C CA . ARG A 1 727 ? 33.497 -14.975 -30.368 1.00 96.00 727 ARG A CA 1
ATOM 5667 C C . ARG A 1 727 ? 34.238 -15.955 -29.450 1.00 96.00 727 ARG A C 1
ATOM 5669 O O . ARG A 1 727 ? 33.698 -16.330 -28.413 1.00 96.00 727 ARG A O 1
ATOM 5676 N N . THR A 1 728 ? 35.475 -16.319 -29.797 1.00 96.56 728 THR A N 1
ATOM 5677 C CA . THR A 1 728 ? 36.354 -17.145 -28.953 1.00 96.56 728 THR A CA 1
ATOM 5678 C C . THR A 1 728 ? 36.787 -16.387 -27.696 1.00 96.56 728 THR A C 1
ATOM 5680 O O . THR A 1 728 ? 36.563 -16.881 -26.595 1.00 96.56 728 THR A O 1
ATOM 5683 N N . ALA A 1 729 ? 37.320 -15.168 -27.831 1.00 98.00 729 ALA A N 1
ATOM 5684 C CA . ALA A 1 729 ? 37.721 -14.326 -26.696 1.00 98.00 729 ALA A CA 1
ATOM 5685 C C . ALA A 1 729 ? 36.541 -13.936 -25.785 1.00 98.00 729 ALA A C 1
ATOM 5687 O O . ALA A 1 729 ? 36.679 -13.856 -24.568 1.00 98.00 729 ALA A O 1
ATOM 5688 N N . MET A 1 730 ? 35.345 -13.768 -26.353 1.00 98.06 730 MET A N 1
ATOM 5689 C CA . MET A 1 730 ? 34.116 -13.593 -25.581 1.00 98.06 730 MET A CA 1
ATOM 5690 C C . MET A 1 730 ? 33.743 -14.820 -24.742 1.00 98.06 730 MET A C 1
ATOM 5692 O O . MET A 1 730 ? 33.240 -14.660 -23.635 1.00 98.06 730 MET A O 1
ATOM 5696 N N . ALA A 1 731 ? 33.939 -16.032 -25.266 1.00 97.81 731 ALA A N 1
ATOM 5697 C CA . ALA A 1 731 ? 33.591 -17.266 -24.565 1.00 97.81 731 ALA A CA 1
ATOM 5698 C C . ALA A 1 731 ? 34.667 -17.703 -23.554 1.00 97.81 731 ALA A C 1
ATOM 5700 O O . ALA A 1 731 ? 34.331 -18.292 -22.529 1.00 97.81 731 ALA A O 1
ATOM 5701 N N . ALA A 1 732 ? 35.940 -17.392 -23.822 1.00 97.94 732 ALA A N 1
ATOM 5702 C CA . ALA A 1 732 ? 37.098 -17.855 -23.058 1.00 97.94 732 ALA A CA 1
ATOM 5703 C C . ALA A 1 732 ? 37.025 -17.645 -21.526 1.00 97.94 732 ALA A C 1
ATOM 5705 O O . ALA A 1 732 ? 37.461 -18.545 -20.810 1.00 97.94 732 ALA A O 1
ATOM 5706 N N . PRO A 1 733 ? 36.449 -16.553 -20.976 1.00 98.00 733 PRO A N 1
ATOM 5707 C CA . PRO A 1 733 ? 36.282 -16.413 -19.530 1.00 98.00 733 PRO A CA 1
ATOM 5708 C C . PRO A 1 733 ? 35.453 -17.541 -18.899 1.00 98.00 733 PRO A C 1
ATOM 5710 O O . PRO A 1 733 ? 35.824 -18.030 -17.841 1.00 98.00 733 PRO A O 1
ATOM 5713 N N . ALA A 1 734 ? 34.398 -18.039 -19.556 1.00 97.69 734 ALA A N 1
ATOM 5714 C CA . ALA A 1 734 ? 33.598 -19.159 -19.036 1.00 97.69 734 ALA A CA 1
ATOM 5715 C C . ALA A 1 734 ? 34.374 -20.498 -18.986 1.00 97.69 734 ALA A C 1
ATOM 5717 O O . ALA A 1 734 ? 33.928 -21.462 -18.361 1.00 97.69 734 ALA A O 1
ATOM 5718 N N . GLU A 1 735 ? 35.555 -20.562 -19.611 1.00 97.06 735 GLU A N 1
ATOM 5719 C CA . GLU A 1 735 ? 36.463 -21.706 -19.530 1.00 97.06 735 GLU A CA 1
ATOM 5720 C C . GLU A 1 735 ? 37.464 -21.622 -18.363 1.00 97.06 735 GLU A C 1
ATOM 5722 O O . GLU A 1 735 ? 38.125 -22.621 -18.070 1.00 97.06 735 GLU A O 1
ATOM 5727 N N . LEU A 1 736 ? 37.557 -20.482 -17.665 1.00 97.25 736 LEU A N 1
ATOM 5728 C CA . LEU A 1 736 ? 38.462 -20.302 -16.526 1.00 97.25 736 LEU A CA 1
ATOM 5729 C C . LEU A 1 736 ? 38.068 -21.199 -15.332 1.00 97.25 736 LEU A C 1
ATOM 5731 O O . LEU A 1 736 ? 36.875 -21.318 -15.034 1.00 97.25 736 LEU A O 1
ATOM 5735 N N . PRO A 1 737 ? 39.034 -21.809 -14.609 1.00 97.25 737 PRO A N 1
ATOM 5736 C CA . PRO A 1 737 ? 38.743 -22.735 -13.511 1.00 97.25 737 PRO A CA 1
ATOM 5737 C C . PRO A 1 737 ? 37.850 -22.157 -12.407 1.00 97.25 737 PRO A C 1
ATOM 5739 O O . PRO A 1 737 ? 36.995 -22.873 -11.896 1.00 97.25 737 PRO A O 1
ATOM 5742 N N . GLU A 1 738 ? 38.010 -20.876 -12.062 1.00 94.94 738 GLU A N 1
ATOM 5743 C CA . GLU A 1 738 ? 37.202 -20.186 -11.047 1.00 94.94 738 GLU A CA 1
ATOM 5744 C C . GLU A 1 738 ? 35.758 -19.878 -11.485 1.00 94.94 738 GLU A C 1
ATOM 5746 O O . GLU A 1 738 ? 34.932 -19.491 -10.663 1.00 94.94 738 GLU A O 1
ATOM 5751 N N . PHE A 1 739 ? 35.448 -20.035 -12.774 1.00 97.31 739 PHE A N 1
ATOM 5752 C CA . PHE A 1 739 ? 34.154 -19.694 -13.370 1.00 97.31 739 PHE A CA 1
ATOM 5753 C C . PHE A 1 739 ? 33.368 -20.920 -13.865 1.00 97.31 739 PHE A C 1
ATOM 5755 O O . PHE A 1 739 ? 32.178 -20.811 -14.179 1.00 97.31 739 PHE A O 1
ATOM 5762 N N . LYS A 1 740 ? 33.980 -22.111 -13.870 1.00 94.12 740 LYS A N 1
ATOM 5763 C CA . LYS A 1 740 ? 33.302 -23.366 -14.216 1.00 94.12 740 LYS A CA 1
ATOM 5764 C C . LYS A 1 740 ? 32.134 -23.658 -13.272 1.00 94.12 740 LYS A C 1
ATOM 5766 O O . LYS A 1 740 ? 32.311 -23.782 -12.067 1.00 94.12 740 LYS A O 1
ATOM 5771 N N . GLY A 1 741 ? 30.940 -23.808 -13.848 1.00 91.50 741 GLY A N 1
ATOM 5772 C CA . GLY A 1 741 ? 29.702 -24.054 -13.101 1.00 91.50 741 GLY A CA 1
ATOM 5773 C C . GLY A 1 741 ? 29.060 -22.804 -12.489 1.00 91.50 741 GLY A C 1
ATOM 5774 O O . GLY A 1 741 ? 28.060 -22.943 -11.797 1.00 91.50 741 GLY A O 1
ATOM 5775 N N . ASN A 1 742 ? 29.598 -21.604 -12.744 1.00 95.81 742 ASN A N 1
ATOM 5776 C CA . ASN A 1 742 ? 29.009 -20.328 -12.307 1.00 95.81 742 ASN A CA 1
ATOM 5777 C C . ASN A 1 742 ? 28.995 -19.249 -13.430 1.00 95.81 742 ASN A C 1
ATOM 5779 O O . ASN A 1 742 ? 28.438 -18.161 -13.273 1.00 95.81 742 ASN A O 1
ATOM 5783 N N . VAL A 1 743 ? 29.580 -19.538 -14.601 1.00 98.44 743 VAL A N 1
ATOM 5784 C CA . VAL A 1 743 ? 29.534 -18.675 -15.794 1.00 98.44 743 VAL A CA 1
ATOM 5785 C C . VAL A 1 743 ? 29.230 -19.502 -17.049 1.00 98.44 743 VAL A C 1
ATOM 5787 O O . VAL A 1 743 ? 29.855 -20.539 -17.267 1.00 98.44 743 VAL A O 1
ATOM 5790 N N . ILE A 1 744 ? 28.304 -19.039 -17.898 1.00 98.50 744 ILE A N 1
ATOM 5791 C CA . ILE A 1 744 ? 27.950 -19.679 -19.183 1.00 98.50 744 ILE A CA 1
ATOM 5792 C C . ILE A 1 744 ? 28.103 -18.695 -20.352 1.00 98.50 744 ILE A C 1
ATOM 5794 O O . ILE A 1 744 ? 27.593 -17.575 -20.325 1.00 98.50 744 ILE A O 1
ATOM 5798 N N . ALA A 1 745 ? 28.761 -19.136 -21.426 1.00 98.38 745 ALA A N 1
ATOM 5799 C CA . ALA A 1 745 ? 28.891 -18.392 -22.679 1.00 98.38 745 ALA A CA 1
ATOM 5800 C C . ALA A 1 745 ? 27.780 -18.780 -23.680 1.00 98.38 745 ALA A C 1
ATOM 5802 O O . ALA A 1 745 ? 27.904 -19.755 -24.424 1.00 98.38 745 ALA A O 1
ATOM 5803 N N . VAL A 1 746 ? 26.687 -18.010 -23.720 1.00 98.50 746 VAL A N 1
ATOM 5804 C CA . VAL A 1 746 ? 25.533 -18.278 -24.597 1.00 98.50 746 VAL A CA 1
ATOM 5805 C C . VAL A 1 746 ? 25.840 -17.851 -26.033 1.00 98.50 746 VAL A C 1
ATOM 5807 O O . VAL A 1 746 ? 25.996 -16.667 -26.335 1.00 98.50 746 VAL A O 1
ATOM 5810 N N . GLN A 1 747 ? 25.887 -18.823 -26.943 1.00 97.38 747 GLN A N 1
ATOM 5811 C CA . GLN A 1 747 ? 26.140 -18.604 -28.368 1.00 97.38 747 GLN A CA 1
ATOM 5812 C C . GLN A 1 747 ? 24.886 -18.072 -29.070 1.00 97.38 747 GLN A C 1
ATOM 5814 O O . GLN A 1 747 ? 23.972 -18.833 -29.369 1.00 97.38 747 GLN A O 1
ATOM 5819 N N . THR A 1 748 ? 24.839 -16.773 -29.386 1.00 96.88 748 THR A N 1
ATOM 5820 C CA . THR A 1 748 ? 23.644 -16.163 -30.014 1.00 96.88 748 THR A CA 1
ATOM 5821 C C . THR A 1 748 ? 23.580 -16.309 -31.543 1.00 96.88 748 THR A C 1
ATOM 5823 O O . THR A 1 748 ? 22.566 -15.985 -32.160 1.00 96.88 748 THR A O 1
ATOM 5826 N N . ALA A 1 749 ? 24.640 -16.830 -32.174 1.00 95.00 749 ALA A N 1
ATOM 5827 C CA . ALA A 1 749 ? 24.744 -17.002 -33.629 1.00 95.00 749 ALA A CA 1
ATOM 5828 C C . ALA A 1 749 ? 23.644 -17.874 -34.282 1.00 95.00 749 ALA A C 1
ATOM 5830 O O . ALA A 1 749 ? 23.232 -17.532 -35.393 1.00 95.00 749 ALA A O 1
ATOM 5831 N N . PRO A 1 750 ? 23.125 -18.953 -33.655 1.00 95.31 750 PRO A N 1
ATOM 5832 C CA . PRO A 1 750 ? 22.050 -19.762 -34.236 1.00 95.31 750 PRO A CA 1
ATOM 5833 C C . PRO A 1 750 ? 20.719 -19.016 -34.414 1.00 95.31 750 PRO A C 1
ATOM 5835 O O . PRO A 1 750 ? 19.924 -19.402 -35.264 1.00 95.31 750 PRO A O 1
ATOM 5838 N N . TYR A 1 751 ? 20.475 -17.942 -33.655 1.00 95.44 751 TYR A N 1
ATOM 5839 C CA . TYR A 1 751 ? 19.199 -17.209 -33.660 1.00 95.44 751 TYR A CA 1
ATOM 5840 C C . TYR A 1 751 ? 19.084 -16.163 -34.786 1.00 95.44 751 TYR A C 1
ATOM 5842 O O . TYR A 1 751 ? 18.065 -15.476 -34.903 1.00 95.44 751 TYR A O 1
ATOM 5850 N N . TRP A 1 752 ? 20.131 -16.011 -35.601 1.00 94.00 752 TRP A N 1
ATOM 5851 C CA . TRP A 1 752 ? 20.200 -15.077 -36.725 1.00 94.00 752 TRP A CA 1
ATOM 5852 C C . TRP A 1 752 ? 19.226 -15.470 -37.847 1.00 94.00 752 TRP A C 1
ATOM 5854 O O . TRP A 1 752 ? 19.311 -16.574 -38.389 1.00 94.00 752 TRP A O 1
ATOM 5864 N N . ASP A 1 753 ? 18.301 -14.575 -38.215 1.00 94.06 753 ASP A N 1
ATOM 5865 C CA . ASP A 1 753 ? 17.316 -14.877 -39.258 1.00 94.06 753 ASP A CA 1
ATOM 5866 C C . ASP A 1 753 ? 17.939 -14.817 -40.663 1.00 94.06 753 ASP A C 1
ATOM 5868 O O . ASP A 1 753 ? 18.196 -13.748 -41.218 1.00 94.06 753 ASP A O 1
ATOM 5872 N N . GLN A 1 754 ? 18.153 -15.999 -41.243 1.00 91.94 754 GLN A N 1
ATOM 5873 C CA . GLN A 1 754 ? 18.783 -16.179 -42.553 1.00 91.94 754 GLN A CA 1
ATOM 5874 C C . GLN A 1 754 ? 17.950 -15.614 -43.720 1.00 91.94 754 GLN A C 1
ATOM 5876 O O . GLN A 1 754 ? 18.523 -15.231 -44.737 1.00 91.94 754 GLN A O 1
ATOM 5881 N N . ARG A 1 755 ? 16.614 -15.510 -43.592 1.00 93.12 755 ARG A N 1
ATOM 5882 C CA . ARG A 1 755 ? 15.765 -14.911 -44.642 1.00 93.12 755 ARG A CA 1
ATOM 5883 C C . ARG A 1 755 ? 16.015 -13.406 -44.712 1.00 93.12 755 ARG A C 1
ATOM 5885 O O . ARG A 1 755 ? 16.148 -12.849 -45.796 1.00 93.12 755 ARG A O 1
ATOM 5892 N N . LEU A 1 756 ? 16.124 -12.758 -43.551 1.00 95.25 756 LEU A N 1
ATOM 5893 C CA . LEU A 1 756 ? 16.441 -11.331 -43.461 1.00 95.25 756 LEU A CA 1
ATOM 5894 C C . LEU A 1 756 ? 17.917 -11.038 -43.770 1.00 95.25 756 LEU A C 1
ATOM 5896 O O . LEU A 1 756 ? 18.225 -9.944 -44.243 1.00 95.25 756 LEU A O 1
ATOM 5900 N N . ALA A 1 757 ? 18.811 -12.004 -43.537 1.00 91.94 757 ALA A N 1
ATOM 5901 C CA . ALA A 1 757 ? 20.225 -11.918 -43.897 1.00 91.94 757 ALA A CA 1
ATOM 5902 C C . ALA A 1 757 ? 20.423 -11.798 -45.414 1.00 91.94 757 ALA A C 1
ATOM 5904 O O . ALA A 1 757 ? 21.001 -10.812 -45.861 1.00 91.94 757 ALA A O 1
ATOM 5905 N N . ALA A 1 758 ? 19.847 -12.719 -46.197 1.00 93.06 758 ALA A N 1
ATOM 5906 C CA . ALA A 1 758 ? 19.920 -12.690 -47.662 1.00 93.06 758 ALA A CA 1
ATOM 5907 C C . ALA A 1 758 ? 19.348 -11.386 -48.260 1.00 93.06 758 ALA A C 1
ATOM 5909 O O . ALA A 1 758 ? 19.855 -10.863 -49.253 1.00 93.06 758 ALA A O 1
ATOM 5910 N N . ILE A 1 759 ? 18.321 -10.807 -47.624 1.00 94.94 759 ILE A N 1
ATOM 5911 C CA . ILE A 1 759 ? 17.785 -9.498 -48.020 1.00 94.94 759 ILE A CA 1
ATOM 5912 C C . ILE A 1 759 ? 18.743 -8.361 -47.628 1.00 94.94 759 ILE A C 1
ATOM 5914 O O . ILE A 1 759 ? 18.917 -7.424 -48.405 1.00 94.94 759 ILE A O 1
ATOM 5918 N N . ASP A 1 760 ? 19.396 -8.401 -46.458 1.00 92.69 760 ASP A N 1
ATOM 5919 C CA . ASP A 1 760 ? 20.383 -7.369 -46.115 1.00 92.69 760 ASP A CA 1
ATOM 5920 C C . ASP A 1 760 ? 21.660 -7.456 -46.960 1.00 92.69 760 ASP A C 1
ATOM 5922 O O . ASP A 1 760 ? 22.213 -6.410 -47.279 1.00 92.69 760 ASP A O 1
ATOM 5926 N N . GLU A 1 761 ? 22.074 -8.645 -47.402 1.00 91.06 761 GLU A N 1
ATOM 5927 C CA . GLU A 1 761 ? 23.149 -8.838 -48.387 1.00 91.06 761 GLU A CA 1
ATOM 5928 C C . GLU A 1 761 ? 22.802 -8.149 -49.716 1.00 91.06 761 GLU A C 1
ATOM 5930 O O . GLU A 1 761 ? 23.557 -7.291 -50.178 1.00 91.06 761 GLU A O 1
ATOM 5935 N N . LYS A 1 762 ? 21.599 -8.380 -50.261 1.00 94.69 762 LYS A N 1
ATOM 5936 C CA . LYS A 1 762 ? 21.075 -7.632 -51.421 1.00 94.69 762 LYS A CA 1
ATOM 5937 C C . LYS A 1 762 ? 21.021 -6.118 -51.173 1.00 94.69 762 LYS A C 1
ATOM 5939 O O . LYS A 1 762 ? 21.382 -5.319 -52.035 1.00 94.69 762 LYS A O 1
ATOM 5944 N N . ARG A 1 763 ? 20.626 -5.680 -49.971 1.00 93.12 763 ARG A N 1
ATOM 5945 C CA . ARG A 1 763 ? 20.663 -4.255 -49.585 1.00 93.12 763 ARG A CA 1
ATOM 5946 C C . ARG A 1 763 ? 22.089 -3.716 -49.449 1.00 93.12 763 ARG A C 1
ATOM 5948 O O . ARG A 1 763 ? 22.283 -2.511 -49.595 1.00 93.12 763 ARG A O 1
ATOM 5955 N N . GLN A 1 764 ? 23.082 -4.536 -49.115 1.00 90.19 764 GLN A N 1
ATOM 5956 C CA . GLN A 1 764 ? 24.496 -4.150 -49.094 1.00 90.19 764 GLN A CA 1
ATOM 5957 C C . GLN A 1 764 ? 25.043 -4.036 -50.523 1.00 90.19 764 GLN A C 1
ATOM 5959 O O . GLN A 1 764 ? 25.699 -3.042 -50.823 1.00 90.19 764 GLN A O 1
ATOM 5964 N N . GLU A 1 765 ? 24.676 -4.947 -51.425 1.00 92.62 765 GLU A N 1
ATOM 5965 C CA . GLU A 1 765 ? 24.997 -4.866 -52.855 1.00 92.62 765 GLU A CA 1
ATOM 5966 C C . GLU A 1 765 ? 24.401 -3.606 -53.510 1.00 92.62 765 GLU A C 1
ATOM 5968 O O . GLU A 1 765 ? 25.129 -2.830 -54.128 1.00 92.62 765 GLU A O 1
ATOM 5973 N N . LEU A 1 766 ? 23.113 -3.316 -53.285 1.00 92.94 766 LEU A N 1
ATOM 5974 C CA . LEU A 1 766 ? 22.456 -2.083 -53.744 1.00 92.94 766 LEU A CA 1
ATOM 5975 C C . LEU A 1 766 ? 23.161 -0.816 -53.219 1.00 92.94 766 LEU A C 1
ATOM 5977 O O . LEU A 1 766 ? 23.310 0.168 -53.945 1.00 92.94 766 LEU A O 1
ATOM 5981 N N . ARG A 1 767 ? 23.641 -0.837 -51.967 1.00 91.75 767 ARG A N 1
ATOM 5982 C CA . ARG A 1 767 ? 24.425 0.264 -51.376 1.00 91.75 767 ARG A CA 1
ATOM 5983 C C . ARG A 1 767 ? 25.829 0.364 -51.984 1.00 91.75 767 ARG A C 1
ATOM 5985 O O . ARG A 1 767 ? 26.286 1.478 -52.227 1.00 91.75 767 ARG A O 1
ATOM 5992 N N . ALA A 1 768 ? 26.479 -0.755 -52.300 1.00 89.31 768 ALA A N 1
ATOM 5993 C CA . ALA A 1 768 ? 27.761 -0.779 -53.003 1.00 89.31 768 ALA A CA 1
ATOM 5994 C C . ALA A 1 768 ? 27.630 -0.254 -54.444 1.00 89.31 768 ALA A C 1
ATOM 5996 O O . ALA A 1 768 ? 28.423 0.591 -54.854 1.00 89.31 768 ALA A O 1
ATOM 5997 N N . LYS A 1 769 ? 26.580 -0.656 -55.176 1.00 91.06 769 LYS A N 1
ATOM 5998 C CA . LYS A 1 769 ? 26.213 -0.106 -56.491 1.00 91.06 769 LYS A CA 1
ATOM 5999 C C . LYS A 1 769 ? 25.956 1.403 -56.403 1.00 91.06 769 LYS A C 1
ATOM 6001 O O . LYS A 1 769 ? 26.555 2.165 -57.153 1.00 91.06 769 LYS A O 1
ATOM 6006 N N . SER A 1 770 ? 25.148 1.852 -55.439 1.00 90.25 770 SER A N 1
ATOM 6007 C CA . SER A 1 770 ? 24.866 3.280 -55.213 1.00 90.25 770 SER A CA 1
ATOM 6008 C C . SER A 1 770 ? 26.114 4.103 -54.870 1.00 90.25 770 SER A C 1
ATOM 6010 O O . SER A 1 770 ? 26.214 5.259 -55.280 1.00 90.25 770 SER A O 1
ATOM 6012 N N . HIS A 1 771 ? 27.080 3.521 -54.153 1.00 87.06 771 HIS A N 1
ATOM 6013 C CA . HIS A 1 771 ? 28.369 4.161 -53.899 1.00 87.06 771 HIS A CA 1
ATOM 6014 C C . HIS A 1 771 ? 29.230 4.221 -55.167 1.00 87.06 771 HIS A C 1
ATOM 6016 O O . HIS A 1 771 ? 29.692 5.301 -55.518 1.00 87.06 771 HIS A O 1
ATOM 6022 N N . ALA A 1 772 ? 29.377 3.104 -55.888 1.00 86.38 772 ALA A N 1
ATOM 6023 C CA . ALA A 1 772 ? 30.156 3.018 -57.122 1.00 86.38 772 ALA A CA 1
ATOM 6024 C C . ALA A 1 772 ? 29.692 4.044 -58.172 1.00 86.38 772 ALA A C 1
ATOM 6026 O O . ALA A 1 772 ? 30.496 4.841 -58.644 1.00 86.38 772 ALA A O 1
ATOM 6027 N N . LEU A 1 773 ? 28.380 4.124 -58.438 1.00 86.75 773 LEU A N 1
ATOM 6028 C CA . LEU A 1 773 ? 27.789 5.099 -59.371 1.00 86.75 773 LEU A CA 1
ATOM 6029 C C . LEU A 1 773 ? 28.024 6.571 -58.981 1.00 86.75 773 LEU A C 1
ATOM 6031 O O . LEU A 1 773 ? 27.819 7.456 -59.809 1.00 86.75 773 LEU A O 1
ATOM 6035 N N . ARG A 1 774 ? 28.448 6.841 -57.740 1.00 84.06 774 ARG A N 1
ATOM 6036 C CA . ARG A 1 774 ? 28.778 8.172 -57.205 1.00 84.06 774 ARG A CA 1
ATOM 6037 C C . ARG A 1 774 ? 30.289 8.393 -57.031 1.00 84.06 774 ARG A C 1
ATOM 6039 O O . ARG A 1 774 ? 30.687 9.353 -56.375 1.00 84.06 774 ARG A O 1
ATOM 6046 N N . THR A 1 775 ? 31.133 7.528 -57.599 1.00 78.31 775 THR A N 1
ATOM 6047 C CA . THR A 1 775 ? 32.598 7.674 -57.597 1.00 78.31 775 THR A CA 1
ATOM 6048 C C . THR A 1 775 ? 33.172 7.593 -59.008 1.00 78.31 775 THR A C 1
ATOM 6050 O O . THR A 1 775 ? 32.727 6.782 -59.813 1.00 78.31 775 THR A O 1
ATOM 6053 N N . GLU A 1 776 ? 34.200 8.389 -59.301 1.00 65.56 776 GLU A N 1
ATOM 6054 C CA . GLU A 1 776 ? 34.923 8.355 -60.581 1.00 65.56 776 GLU A CA 1
ATOM 6055 C C . GLU A 1 776 ? 35.914 7.175 -60.623 1.00 65.56 776 GLU A C 1
ATOM 6057 O O . GLU A 1 776 ? 37.129 7.352 -60.554 1.00 65.56 776 GLU A O 1
ATOM 6062 N N . ASN A 1 777 ? 35.394 5.946 -60.699 1.00 64.31 777 ASN A N 1
ATOM 6063 C CA . ASN A 1 777 ? 36.186 4.722 -60.819 1.00 64.31 777 ASN A CA 1
ATOM 6064 C C . ASN A 1 777 ? 35.840 3.937 -62.097 1.00 64.31 777 ASN A C 1
ATOM 6066 O O . ASN A 1 777 ? 34.768 4.069 -62.684 1.00 64.31 777 ASN A O 1
ATOM 6070 N N . GLY A 1 778 ? 36.776 3.102 -62.553 1.00 62.38 778 GLY A N 1
ATOM 6071 C CA . GLY A 1 778 ? 36.566 2.235 -63.713 1.00 62.38 778 GLY A CA 1
ATOM 6072 C C . GLY A 1 778 ? 35.822 0.945 -63.354 1.00 62.38 778 GLY A C 1
ATOM 6073 O O . GLY A 1 778 ? 36.120 0.326 -62.336 1.00 62.38 778 GLY A O 1
ATOM 6074 N N . GLY A 1 779 ? 34.920 0.492 -64.233 1.00 69.25 779 GLY A N 1
ATOM 6075 C CA . GLY A 1 779 ? 34.306 -0.845 -64.154 1.00 69.25 779 GLY A CA 1
ATOM 6076 C C . GLY A 1 779 ? 32.835 -0.905 -63.725 1.00 69.25 779 GLY A C 1
ATOM 6077 O O . GLY A 1 779 ? 32.340 -1.996 -63.461 1.00 69.25 779 GLY A O 1
ATOM 6078 N N . HIS A 1 780 ? 32.131 0.227 -63.674 1.00 79.44 780 HIS A N 1
ATOM 6079 C CA . HIS A 1 780 ? 30.692 0.307 -63.384 1.00 79.44 780 HIS A CA 1
ATOM 6080 C C . HIS A 1 780 ? 29.949 1.212 -64.378 1.00 79.44 780 HIS A C 1
ATOM 6082 O O . HIS A 1 780 ? 30.550 1.837 -65.247 1.00 79.44 780 HIS A O 1
ATOM 6088 N N . GLU A 1 781 ? 28.628 1.291 -64.255 1.00 83.25 781 GLU A N 1
ATOM 6089 C CA . GLU A 1 781 ? 27.744 1.880 -65.263 1.00 83.25 781 GLU A CA 1
ATOM 6090 C C . GLU A 1 781 ? 27.926 3.403 -65.423 1.00 83.25 781 GLU A C 1
ATOM 6092 O O . GLU A 1 781 ? 27.841 3.899 -66.541 1.00 83.25 781 GLU A O 1
ATOM 6097 N N . ASN A 1 782 ? 28.304 4.126 -64.356 1.00 83.88 782 ASN A N 1
ATOM 6098 C CA . ASN A 1 782 ? 28.713 5.543 -64.413 1.00 83.88 782 ASN A CA 1
ATOM 6099 C C . ASN A 1 782 ? 30.244 5.757 -64.531 1.00 83.88 782 ASN A C 1
ATOM 6101 O O . ASN A 1 782 ? 30.773 6.741 -64.019 1.00 83.88 782 ASN A O 1
ATOM 6105 N N . ALA A 1 783 ? 31.005 4.826 -65.122 1.00 75.56 783 ALA A N 1
ATOM 6106 C CA . ALA A 1 783 ? 32.479 4.919 -65.161 1.00 75.56 783 ALA A CA 1
ATOM 6107 C C . ALA A 1 783 ? 33.043 6.074 -66.022 1.00 75.56 783 ALA A C 1
ATOM 6109 O O . ALA A 1 783 ? 34.257 6.261 -66.075 1.00 75.56 783 ALA A O 1
ATOM 6110 N N . ASP A 1 784 ? 32.189 6.841 -66.705 1.00 77.94 784 ASP A N 1
ATOM 6111 C CA . ASP A 1 784 ? 32.557 8.057 -67.435 1.00 77.94 784 ASP A CA 1
ATOM 6112 C C . ASP A 1 784 ? 32.035 9.356 -66.786 1.00 77.94 784 ASP A C 1
ATOM 6114 O O . ASP A 1 784 ? 32.210 10.433 -67.362 1.00 77.94 784 ASP A O 1
ATOM 6118 N N . GLY A 1 785 ? 31.404 9.251 -65.609 1.00 79.38 785 GLY A N 1
ATOM 6119 C CA . GLY A 1 785 ? 30.909 10.368 -64.802 1.00 79.38 785 GLY A CA 1
ATOM 6120 C C . GLY A 1 785 ? 29.720 11.138 -65.389 1.00 79.38 785 GLY A C 1
ATOM 6121 O O . GLY A 1 785 ? 29.433 12.233 -64.908 1.00 79.38 785 GLY A O 1
ATOM 6122 N N . LYS A 1 786 ? 29.048 10.633 -66.436 1.00 84.19 786 LYS A N 1
ATOM 6123 C CA . LYS A 1 786 ? 28.005 11.396 -67.150 1.00 84.19 786 LYS A CA 1
ATOM 6124 C C . LYS A 1 786 ? 26.584 11.256 -66.603 1.00 84.19 786 LYS A C 1
ATOM 6126 O O . LYS A 1 786 ? 25.744 12.069 -66.985 1.00 84.19 786 LYS A O 1
ATOM 6131 N N . MET A 1 787 ? 26.290 10.269 -65.755 1.00 87.19 787 MET A N 1
ATOM 6132 C CA . MET A 1 787 ? 24.951 10.132 -65.166 1.00 87.19 787 MET A CA 1
ATOM 6133 C C . MET A 1 787 ? 24.667 11.290 -64.201 1.00 87.19 787 MET A C 1
ATOM 6135 O O . MET A 1 787 ? 25.458 11.568 -63.297 1.00 87.19 787 MET A O 1
ATOM 6139 N N . THR A 1 788 ? 23.518 11.946 -64.364 1.00 89.38 788 THR A N 1
ATOM 6140 C CA . THR A 1 788 ? 23.012 12.932 -63.402 1.00 89.38 788 THR A CA 1
ATOM 6141 C C . THR A 1 788 ? 22.494 12.249 -62.131 1.00 89.38 788 THR A C 1
ATOM 6143 O O . THR A 1 788 ? 22.351 11.027 -62.069 1.00 89.38 788 THR A O 1
ATOM 6146 N N . GLN A 1 789 ? 22.164 13.032 -61.099 1.00 87.50 789 GLN A N 1
ATOM 6147 C CA . GLN A 1 789 ? 21.525 12.488 -59.895 1.00 87.50 789 GLN A CA 1
ATOM 6148 C C . GLN A 1 789 ? 20.184 11.800 -60.218 1.00 87.50 789 GLN A C 1
ATOM 6150 O O . GLN A 1 789 ? 19.906 10.754 -59.639 1.00 87.50 789 GLN A O 1
ATOM 6155 N N . GLU A 1 790 ? 19.390 12.336 -61.156 1.00 90.62 790 GLU A N 1
ATOM 6156 C CA . GLU A 1 790 ? 18.119 11.725 -61.577 1.00 90.62 790 GLU A CA 1
ATOM 6157 C C . GLU A 1 790 ? 18.355 10.396 -62.315 1.00 90.62 790 GLU A C 1
ATOM 6159 O O . GLU A 1 790 ? 17.685 9.410 -62.013 1.00 90.62 790 GLU A O 1
ATOM 6164 N N . ASP A 1 791 ? 19.368 10.318 -63.190 1.00 90.75 791 ASP A N 1
ATOM 6165 C CA . ASP A 1 791 ? 19.754 9.063 -63.859 1.00 90.75 791 ASP A CA 1
ATOM 6166 C C . ASP A 1 791 ? 20.210 7.994 -62.848 1.00 90.75 791 ASP A C 1
ATOM 6168 O O . ASP A 1 791 ? 19.861 6.819 -62.971 1.00 90.75 791 ASP A O 1
ATOM 6172 N N . ILE A 1 792 ? 20.985 8.388 -61.826 1.00 89.31 792 ILE A N 1
ATOM 6173 C CA . ILE A 1 792 ? 21.453 7.487 -60.759 1.00 89.31 792 ILE A CA 1
ATOM 6174 C C . ILE A 1 792 ? 20.276 7.005 -59.899 1.00 89.31 792 ILE A C 1
ATOM 6176 O O . ILE A 1 792 ? 20.226 5.830 -59.532 1.00 89.31 792 ILE A O 1
ATOM 6180 N N . GLU A 1 793 ? 19.323 7.881 -59.577 1.00 92.00 793 GLU A N 1
ATOM 6181 C CA . GLU A 1 793 ? 18.132 7.518 -58.804 1.00 92.00 793 GLU A CA 1
ATOM 6182 C C . GLU A 1 793 ? 17.182 6.610 -59.597 1.00 92.00 793 GLU A C 1
ATOM 6184 O O . GLU A 1 793 ? 16.715 5.611 -59.043 1.00 92.00 793 GLU A O 1
ATOM 6189 N N . GLN A 1 794 ? 16.967 6.864 -60.895 1.00 93.75 794 GLN A N 1
ATOM 6190 C CA . GLN A 1 794 ? 16.195 5.960 -61.753 1.00 93.75 794 GLN A CA 1
ATOM 6191 C C . GLN A 1 794 ? 16.884 4.596 -61.894 1.00 93.75 794 GLN A C 1
ATOM 6193 O O . GLN A 1 794 ? 16.237 3.572 -61.665 1.00 93.75 794 GLN A O 1
ATOM 6198 N N . PHE A 1 795 ? 18.189 4.562 -62.197 1.00 93.38 795 PHE A N 1
ATOM 6199 C CA . PHE A 1 795 ? 18.941 3.309 -62.324 1.00 93.38 795 PHE A CA 1
ATOM 6200 C C . PHE A 1 795 ? 18.843 2.467 -61.047 1.00 93.38 795 PHE A C 1
ATOM 6202 O O . PHE A 1 795 ? 18.555 1.274 -61.109 1.00 93.38 795 PHE A O 1
ATOM 6209 N N . LEU A 1 796 ? 19.031 3.072 -59.869 1.00 93.00 796 LEU A N 1
ATOM 6210 C CA . LEU A 1 796 ? 18.936 2.354 -58.594 1.00 93.00 796 LEU A CA 1
ATOM 6211 C C . LEU A 1 796 ? 17.506 1.870 -58.301 1.00 93.00 796 LEU A C 1
ATOM 6213 O O . LEU A 1 796 ? 17.339 0.783 -57.749 1.00 93.00 796 LEU A O 1
ATOM 6217 N N . ALA A 1 797 ? 16.481 2.623 -58.710 1.00 92.75 797 ALA A N 1
ATOM 6218 C CA . ALA A 1 797 ? 15.079 2.223 -58.593 1.00 92.75 797 ALA A CA 1
ATOM 6219 C C . ALA A 1 797 ? 14.655 1.136 -59.601 1.00 92.75 797 ALA A C 1
ATOM 6221 O O . ALA A 1 797 ? 13.586 0.540 -59.439 1.00 92.75 797 ALA A O 1
ATOM 6222 N N . GLU A 1 798 ? 15.436 0.880 -60.649 1.00 94.06 798 GLU A N 1
ATOM 6223 C CA . GLU A 1 798 ? 15.274 -0.262 -61.557 1.00 94.06 798 GLU A CA 1
ATOM 6224 C C . GLU A 1 798 ? 16.080 -1.467 -61.043 1.00 94.06 798 GLU A C 1
ATOM 6226 O O . GLU A 1 798 ? 15.499 -2.529 -60.820 1.00 94.06 798 GLU A O 1
ATOM 6231 N N . TYR A 1 799 ? 17.353 -1.268 -60.683 1.00 94.00 799 TYR A N 1
ATOM 6232 C CA . TYR A 1 799 ? 18.233 -2.283 -60.086 1.00 94.00 799 TYR A CA 1
ATOM 6233 C C . TYR A 1 799 ? 17.647 -2.903 -58.802 1.00 94.00 799 TYR A C 1
ATOM 6235 O O . TYR A 1 799 ? 17.700 -4.117 -58.620 1.00 94.00 799 TYR A O 1
ATOM 6243 N N . GLU A 1 800 ? 17.010 -2.114 -57.922 1.00 94.25 800 GLU A N 1
ATOM 6244 C CA . GLU A 1 800 ? 16.321 -2.651 -56.734 1.00 94.25 800 GLU A CA 1
ATOM 6245 C C . GLU A 1 800 ? 15.144 -3.582 -57.091 1.00 94.25 800 GLU A C 1
ATOM 6247 O O . GLU A 1 800 ? 14.872 -4.534 -56.355 1.00 94.25 800 GLU A O 1
ATOM 6252 N N . LYS A 1 801 ? 14.430 -3.333 -58.197 1.00 93.56 801 LYS A N 1
ATOM 6253 C CA . LYS A 1 801 ? 13.282 -4.164 -58.606 1.00 93.56 801 LYS A CA 1
ATOM 6254 C C . LYS A 1 801 ? 13.723 -5.515 -59.158 1.00 93.56 801 LYS A C 1
ATOM 6256 O O . LYS A 1 801 ? 13.000 -6.489 -58.965 1.00 93.56 801 LYS A O 1
ATOM 6261 N N . GLU A 1 802 ? 14.877 -5.565 -59.820 1.00 93.75 802 GLU A N 1
ATOM 6262 C CA . GLU A 1 802 ? 15.481 -6.808 -60.309 1.00 93.75 802 GLU A CA 1
ATOM 6263 C C . GLU A 1 802 ? 16.141 -7.601 -59.171 1.00 93.75 802 GLU A C 1
ATOM 6265 O O . GLU A 1 802 ? 15.935 -8.809 -59.054 1.00 93.75 802 GLU A O 1
ATOM 6270 N N . LEU A 1 803 ? 16.893 -6.922 -58.298 1.00 95.62 803 LEU A N 1
ATOM 6271 C CA . LEU A 1 803 ? 17.651 -7.554 -57.218 1.00 95.62 803 LEU A CA 1
ATOM 6272 C C . LEU A 1 803 ? 16.761 -8.038 -56.061 1.00 95.62 803 LEU A C 1
ATOM 6274 O O . LEU A 1 803 ? 17.004 -9.105 -55.490 1.00 95.62 803 LEU A O 1
ATOM 6278 N N . ILE A 1 804 ? 15.737 -7.265 -55.688 1.00 95.69 804 ILE A N 1
ATOM 6279 C CA . ILE A 1 804 ? 14.847 -7.554 -54.557 1.00 95.69 804 ILE A CA 1
ATOM 6280 C C . ILE A 1 804 ? 13.432 -7.791 -55.092 1.00 95.69 804 ILE A C 1
ATOM 6282 O O . ILE A 1 804 ? 12.823 -6.917 -55.712 1.00 95.69 804 ILE A O 1
ATOM 6286 N N . SER A 1 805 ? 12.885 -8.977 -54.834 1.00 95.62 805 SER A N 1
ATOM 6287 C CA . SER A 1 805 ? 11.518 -9.326 -55.229 1.00 95.62 805 SER A CA 1
ATOM 6288 C C . SER A 1 805 ? 10.463 -8.634 -54.356 1.00 95.62 805 SER A C 1
ATOM 6290 O O . SER A 1 805 ? 10.744 -8.117 -53.275 1.00 95.62 805 SER A O 1
ATOM 6292 N N . GLU A 1 806 ? 9.211 -8.631 -54.814 1.00 94.31 806 GLU A N 1
ATOM 6293 C CA . GLU A 1 806 ? 8.079 -8.089 -54.050 1.00 94.31 806 GLU A CA 1
ATOM 6294 C C . GLU A 1 806 ? 7.873 -8.840 -52.722 1.00 94.31 806 GLU A C 1
ATOM 6296 O O . GLU A 1 806 ? 7.748 -8.211 -51.679 1.00 94.31 806 GLU A O 1
ATOM 6301 N N . GLN A 1 807 ? 7.995 -10.173 -52.729 1.00 94.44 807 GLN A N 1
ATOM 6302 C CA . GLN A 1 807 ? 7.910 -11.005 -51.519 1.00 94.44 807 GLN A CA 1
ATOM 6303 C C . GLN A 1 807 ? 9.045 -10.729 -50.516 1.00 94.44 807 GLN A C 1
ATOM 6305 O O . GLN A 1 807 ? 8.850 -10.864 -49.307 1.00 94.44 807 GLN A O 1
ATOM 6310 N N . GLU A 1 808 ? 10.229 -10.337 -50.997 1.00 96.56 808 GLU A N 1
ATOM 6311 C CA . GLU A 1 808 ? 11.349 -9.923 -50.146 1.00 96.56 808 GLU A CA 1
ATOM 6312 C C . GLU A 1 808 ? 11.154 -8.512 -49.583 1.00 96.56 808 GLU A C 1
ATOM 6314 O O . GLU A 1 808 ? 11.431 -8.308 -48.403 1.00 96.56 808 GLU A O 1
ATOM 6319 N N . ARG A 1 809 ? 10.623 -7.561 -50.369 1.00 94.94 809 ARG A N 1
ATOM 6320 C CA . ARG A 1 809 ? 10.217 -6.234 -49.864 1.00 94.94 809 ARG A CA 1
ATOM 6321 C C . ARG A 1 809 ? 9.147 -6.354 -48.781 1.00 94.94 809 ARG A C 1
ATOM 6323 O O . ARG A 1 809 ? 9.313 -5.766 -47.713 1.00 94.94 809 ARG A O 1
ATOM 6330 N N . ASP A 1 810 ? 8.111 -7.155 -49.029 1.00 95.25 810 ASP A N 1
ATOM 6331 C CA . ASP A 1 810 ? 7.070 -7.458 -48.048 1.00 95.25 810 ASP A CA 1
ATOM 6332 C C . ASP A 1 810 ? 7.694 -8.023 -46.773 1.00 95.25 810 ASP A C 1
ATOM 6334 O O . ASP A 1 810 ? 7.506 -7.459 -45.698 1.00 95.25 810 ASP A O 1
ATOM 6338 N N . LEU A 1 811 ? 8.474 -9.108 -46.876 1.00 96.06 811 LEU A N 1
ATOM 6339 C CA . LEU A 1 811 ? 9.122 -9.730 -45.720 1.00 96.06 811 LEU A CA 1
ATOM 6340 C C . LEU A 1 811 ? 9.995 -8.729 -44.950 1.00 96.06 811 LEU A C 1
ATOM 6342 O O . LEU A 1 811 ? 9.869 -8.637 -43.730 1.00 96.06 811 LEU A O 1
ATOM 6346 N N . GLU A 1 812 ? 10.827 -7.947 -45.642 1.00 95.25 812 GLU A N 1
ATOM 6347 C CA . GLU A 1 812 ? 11.655 -6.910 -45.026 1.00 95.25 812 GLU A CA 1
ATOM 6348 C C . GLU A 1 812 ? 10.800 -5.916 -44.227 1.00 95.25 812 GLU A C 1
ATOM 6350 O O . GLU A 1 812 ? 11.084 -5.659 -43.056 1.00 95.25 812 GLU A O 1
ATOM 6355 N N . GLN A 1 813 ? 9.702 -5.425 -44.808 1.00 94.81 813 GLN A N 1
ATOM 6356 C CA . GLN A 1 813 ? 8.825 -4.443 -44.172 1.00 94.81 813 GLN A CA 1
ATOM 6357 C C . GLN A 1 813 ? 8.197 -4.949 -42.862 1.00 94.81 813 GLN A C 1
ATOM 6359 O O . GLN A 1 813 ? 8.073 -4.169 -41.915 1.00 94.81 813 GLN A O 1
ATOM 6364 N N . ARG A 1 814 ? 7.806 -6.227 -42.772 1.00 95.62 814 ARG A N 1
ATOM 6365 C CA . ARG A 1 814 ? 7.098 -6.796 -41.594 1.00 95.62 814 ARG A CA 1
ATOM 6366 C C . ARG A 1 814 ? 8.005 -7.527 -40.599 1.00 95.62 814 ARG A C 1
ATOM 6368 O O . ARG A 1 814 ? 7.542 -7.840 -39.507 1.00 95.62 814 ARG A O 1
ATOM 6375 N N . ALA A 1 815 ? 9.276 -7.757 -40.932 1.00 96.38 815 ALA A N 1
ATOM 6376 C CA . ALA A 1 815 ? 10.208 -8.530 -40.103 1.00 96.38 815 ALA A CA 1
ATOM 6377 C C . ALA A 1 815 ? 11.500 -7.787 -39.702 1.00 96.38 815 ALA A C 1
ATOM 6379 O O . ALA A 1 815 ? 12.133 -8.162 -38.713 1.00 96.38 815 ALA A O 1
ATOM 6380 N N . LYS A 1 816 ? 11.899 -6.737 -40.437 1.00 96.62 816 LYS A N 1
ATOM 6381 C CA . LYS A 1 816 ? 13.146 -5.982 -40.222 1.00 96.62 816 LYS A CA 1
ATOM 6382 C C . LYS A 1 816 ? 12.875 -4.575 -39.678 1.00 96.62 816 LYS A C 1
ATOM 6384 O O . LYS A 1 816 ? 11.984 -3.856 -40.141 1.00 96.62 816 LYS A O 1
ATOM 6389 N N . SER A 1 817 ? 13.683 -4.141 -38.713 1.00 95.31 817 SER A N 1
ATOM 6390 C CA . SER A 1 817 ? 13.618 -2.773 -38.165 1.00 95.31 817 SER A CA 1
ATOM 6391 C C . SER A 1 817 ? 14.969 -2.144 -37.836 1.00 95.31 817 SER A C 1
ATOM 6393 O O . SER A 1 817 ? 15.022 -1.064 -37.243 1.00 95.31 817 SER A O 1
ATOM 6395 N N . ASN A 1 818 ? 16.077 -2.797 -38.185 1.00 93.50 818 ASN A N 1
ATOM 6396 C CA . ASN A 1 818 ? 17.402 -2.215 -38.019 1.00 93.50 818 ASN A CA 1
ATOM 6397 C C . ASN A 1 818 ? 18.438 -2.805 -38.985 1.00 93.50 818 ASN A C 1
ATOM 6399 O O . ASN A 1 818 ? 18.134 -3.670 -39.807 1.00 93.50 818 ASN A O 1
ATOM 6403 N N . ALA A 1 819 ? 19.671 -2.310 -38.893 1.00 90.50 819 ALA A N 1
ATOM 6404 C CA . ALA A 1 819 ? 20.803 -2.823 -39.654 1.00 90.50 819 ALA A CA 1
ATOM 6405 C C . ALA A 1 819 ? 21.338 -4.146 -39.069 1.00 90.50 819 ALA A C 1
ATOM 6407 O O . ALA A 1 819 ? 21.043 -4.505 -37.925 1.00 90.50 819 ALA A O 1
ATOM 6408 N N . GLY A 1 820 ? 22.166 -4.862 -39.840 1.00 88.50 820 GLY A N 1
ATOM 6409 C CA . GLY A 1 820 ? 22.732 -6.155 -39.438 1.00 88.50 820 GLY A CA 1
ATOM 6410 C C . GLY A 1 820 ? 23.442 -6.142 -38.079 1.00 88.50 820 GLY A C 1
ATOM 6411 O O . GLY A 1 820 ? 23.234 -7.052 -37.279 1.00 88.50 820 GLY A O 1
ATOM 6412 N N . TYR A 1 821 ? 24.185 -5.077 -37.757 1.00 88.44 821 TYR A N 1
ATOM 6413 C CA . TYR A 1 821 ? 24.912 -4.946 -36.485 1.00 88.44 821 TYR A CA 1
ATOM 6414 C C . TYR A 1 821 ? 24.019 -4.884 -35.228 1.00 88.44 821 TYR A C 1
ATOM 6416 O O . TYR A 1 821 ? 24.534 -5.047 -34.125 1.00 88.44 821 TYR A O 1
ATOM 6424 N N . HIS A 1 822 ? 22.696 -4.737 -35.387 1.00 93.06 822 HIS A N 1
ATOM 6425 C CA . HIS A 1 822 ? 21.681 -4.863 -34.331 1.00 93.06 822 HIS A CA 1
ATOM 6426 C C . HIS A 1 822 ? 20.683 -6.001 -34.625 1.00 93.06 822 HIS A C 1
ATOM 6428 O O . HIS A 1 822 ? 19.465 -5.824 -34.533 1.00 93.06 822 HIS A O 1
ATOM 6434 N N . TYR A 1 823 ? 21.188 -7.160 -35.063 1.00 95.12 823 TYR A N 1
ATOM 6435 C CA . TYR A 1 823 ? 20.386 -8.350 -35.396 1.00 95.12 823 TYR A CA 1
ATOM 6436 C C . TYR A 1 823 ? 19.212 -8.056 -36.344 1.00 95.12 823 TYR A C 1
ATOM 6438 O O . TYR A 1 823 ? 18.128 -8.623 -36.203 1.00 95.12 823 TYR A O 1
ATOM 6446 N N . LEU A 1 824 ? 19.413 -7.132 -37.294 1.00 95.75 824 LEU A N 1
ATOM 6447 C CA . LEU A 1 824 ? 18.421 -6.701 -38.291 1.00 95.75 824 LEU A CA 1
ATOM 6448 C C . LEU A 1 824 ? 17.149 -6.062 -37.676 1.00 95.75 824 LEU A C 1
ATOM 6450 O O . LEU A 1 824 ? 16.163 -5.807 -38.369 1.00 95.75 824 LEU A O 1
ATOM 6454 N N . GLY A 1 825 ? 17.143 -5.786 -36.366 1.00 95.44 825 GLY A N 1
ATOM 6455 C CA . GLY A 1 825 ? 15.923 -5.452 -35.626 1.00 95.44 825 GLY A CA 1
ATOM 6456 C C . GLY A 1 825 ? 14.916 -6.610 -35.554 1.00 95.44 825 GLY A C 1
ATOM 6457 O O . GLY A 1 825 ? 13.729 -6.382 -35.353 1.00 95.44 825 GLY A O 1
ATOM 6458 N N . SER A 1 826 ? 15.359 -7.855 -35.736 1.00 97.25 826 SER A N 1
ATOM 6459 C CA . SER A 1 826 ? 14.495 -9.038 -35.712 1.00 97.25 826 SER A CA 1
ATOM 6460 C C . SER A 1 826 ? 13.968 -9.301 -34.297 1.00 97.25 826 SER A C 1
ATOM 6462 O O . SER A 1 826 ? 14.706 -9.763 -33.421 1.00 97.25 826 SER A O 1
ATOM 6464 N N . ALA A 1 827 ? 12.672 -9.059 -34.073 1.00 96.62 827 ALA A N 1
ATOM 6465 C CA . ALA A 1 827 ? 11.997 -9.391 -32.813 1.00 96.62 827 ALA A CA 1
ATOM 6466 C C . ALA A 1 827 ? 12.122 -10.889 -32.475 1.00 96.62 827 ALA A C 1
ATOM 6468 O O . ALA A 1 827 ? 12.366 -11.252 -31.324 1.00 96.62 827 ALA A O 1
ATOM 6469 N N . LYS A 1 828 ? 12.059 -11.755 -33.496 1.00 96.12 828 LYS A N 1
ATOM 6470 C CA . LYS A 1 828 ? 12.317 -13.201 -33.407 1.00 96.12 828 LYS A CA 1
ATOM 6471 C C . LYS A 1 828 ? 13.718 -13.517 -32.877 1.00 96.12 828 LYS A C 1
ATOM 6473 O O . LYS A 1 828 ? 13.865 -14.409 -32.043 1.00 96.12 828 LYS A O 1
ATOM 6478 N N . THR A 1 829 ? 14.746 -12.808 -33.337 1.00 96.75 829 THR A N 1
ATOM 6479 C CA . THR A 1 829 ? 16.135 -13.051 -32.921 1.00 96.75 829 THR A CA 1
ATOM 6480 C C . THR A 1 829 ? 16.374 -12.547 -31.499 1.00 96.75 829 THR A C 1
ATOM 6482 O O . THR A 1 829 ? 16.831 -13.320 -30.660 1.00 96.75 829 THR A O 1
ATOM 6485 N N . TYR A 1 830 ? 15.978 -11.310 -31.179 1.00 97.62 830 TYR A N 1
ATOM 6486 C CA . TYR A 1 830 ? 16.091 -10.773 -29.814 1.00 97.62 830 TYR A CA 1
ATOM 6487 C C . TYR A 1 830 ? 15.313 -11.600 -28.779 1.00 97.62 830 TYR A C 1
ATOM 6489 O O . TYR A 1 830 ? 15.817 -11.827 -27.680 1.00 97.62 830 TYR A O 1
ATOM 6497 N N . SER A 1 831 ? 14.132 -12.115 -29.135 1.00 97.50 831 SER A N 1
ATOM 6498 C CA . SER A 1 831 ? 13.333 -12.947 -28.225 1.00 97.50 831 SER A CA 1
ATOM 6499 C C . SER A 1 831 ? 13.986 -14.301 -27.930 1.00 97.50 831 SER A C 1
ATOM 6501 O O . SER A 1 831 ? 13.993 -14.739 -26.783 1.00 97.50 831 SER A O 1
ATOM 6503 N N . GLN A 1 832 ? 14.590 -14.954 -28.929 1.00 97.75 832 GLN A N 1
ATOM 6504 C CA . GLN A 1 832 ? 15.351 -16.190 -28.701 1.00 97.75 832 GLN A CA 1
ATOM 6505 C C . GLN A 1 832 ? 16.599 -15.948 -27.845 1.00 97.75 832 GLN A C 1
ATOM 6507 O O . GLN A 1 832 ? 16.887 -16.746 -26.959 1.00 97.75 832 GLN A O 1
ATOM 6512 N N . ILE A 1 833 ? 17.296 -14.827 -28.052 1.00 98.25 833 ILE A N 1
ATOM 6513 C CA . ILE A 1 833 ? 18.456 -14.431 -27.241 1.00 98.25 833 ILE A CA 1
ATOM 6514 C C . ILE A 1 833 ? 18.052 -14.215 -25.775 1.00 98.25 833 ILE A C 1
ATOM 6516 O O . ILE A 1 833 ? 18.678 -14.771 -24.875 1.00 98.25 833 ILE A O 1
ATOM 6520 N N . GLY A 1 834 ? 16.977 -13.457 -25.531 1.00 98.19 834 GLY A N 1
ATOM 6521 C CA . GLY A 1 834 ? 16.457 -13.220 -24.183 1.00 98.19 834 GLY A CA 1
ATOM 6522 C C . GLY A 1 834 ? 16.026 -14.503 -23.477 1.00 98.19 834 GLY A C 1
ATOM 6523 O O . GLY A 1 834 ? 16.389 -14.725 -22.323 1.00 98.19 834 GLY A O 1
ATOM 6524 N N . LYS A 1 835 ? 15.321 -15.385 -24.195 1.00 98.12 835 LYS A N 1
ATOM 6525 C CA . LYS A 1 835 ? 14.978 -16.725 -23.714 1.00 98.12 835 LYS A CA 1
ATOM 6526 C C . LYS A 1 835 ? 16.235 -17.528 -23.337 1.00 98.12 835 LYS A C 1
ATOM 6528 O O . LYS A 1 835 ? 16.307 -18.038 -22.225 1.00 98.12 835 LYS A O 1
ATOM 6533 N N . ALA A 1 836 ? 17.241 -17.582 -24.210 1.00 98.50 836 ALA A N 1
ATOM 6534 C CA . ALA A 1 836 ? 18.461 -18.358 -23.985 1.00 98.50 836 ALA A CA 1
ATOM 6535 C C . ALA A 1 836 ? 19.289 -17.856 -22.786 1.00 98.50 836 ALA A C 1
ATOM 6537 O O . ALA A 1 836 ? 19.863 -18.660 -22.055 1.00 98.50 836 ALA A O 1
ATOM 6538 N N . PHE A 1 837 ? 19.328 -16.540 -22.539 1.00 98.62 837 PHE A N 1
ATOM 6539 C CA . PHE A 1 837 ? 19.962 -15.984 -21.336 1.00 98.62 837 PHE A CA 1
ATOM 6540 C C . PHE A 1 837 ? 19.211 -16.370 -20.054 1.00 98.62 837 PHE A C 1
ATOM 6542 O O . PHE A 1 837 ? 19.844 -16.640 -19.036 1.00 98.62 837 PHE A O 1
ATOM 6549 N N . ALA A 1 838 ? 17.876 -16.419 -20.095 1.00 98.31 838 ALA A N 1
ATOM 6550 C CA . ALA A 1 838 ? 17.059 -16.853 -18.964 1.00 98.31 838 ALA A CA 1
ATOM 6551 C C . ALA A 1 838 ? 17.200 -18.359 -18.692 1.00 98.31 838 ALA A C 1
ATOM 6553 O O . ALA A 1 838 ? 17.329 -18.756 -17.536 1.00 98.31 838 ALA A O 1
ATOM 6554 N N . GLU A 1 839 ? 17.223 -19.190 -19.739 1.00 97.94 839 GLU A N 1
ATOM 6555 C CA . GLU A 1 839 ? 17.464 -20.635 -19.627 1.00 97.94 839 GLU A CA 1
ATOM 6556 C C . GLU A 1 839 ? 18.854 -20.911 -19.027 1.00 97.94 839 GLU A C 1
ATOM 6558 O O . GLU A 1 839 ? 18.947 -21.620 -18.028 1.00 97.94 839 GLU A O 1
ATOM 6563 N N . ALA A 1 840 ? 19.912 -20.260 -19.526 1.00 98.12 840 ALA A N 1
ATOM 6564 C CA . ALA A 1 840 ? 21.270 -20.417 -18.996 1.00 98.12 840 ALA A CA 1
ATOM 6565 C C . ALA A 1 840 ? 21.442 -19.899 -17.552 1.00 98.12 840 ALA A C 1
ATOM 6567 O O . ALA A 1 840 ? 22.123 -20.535 -16.754 1.00 98.12 840 ALA A O 1
ATOM 6568 N N . LEU A 1 841 ? 20.803 -18.786 -17.163 1.00 97.56 841 LEU A N 1
ATOM 6569 C CA . LEU A 1 841 ? 20.806 -18.349 -15.756 1.00 97.56 841 LEU A CA 1
ATOM 6570 C C . LEU A 1 841 ? 19.942 -19.235 -14.844 1.00 97.56 841 LEU A C 1
ATOM 6572 O O . LEU A 1 841 ? 20.130 -19.192 -13.632 1.00 97.56 841 LEU A O 1
ATOM 6576 N N . THR A 1 842 ? 19.017 -20.025 -15.398 1.00 93.38 842 THR A N 1
ATOM 6577 C CA . THR A 1 842 ? 18.238 -21.026 -14.649 1.00 93.38 842 THR A CA 1
ATOM 6578 C C . THR A 1 842 ? 19.013 -22.340 -14.495 1.00 93.38 842 THR A C 1
ATOM 6580 O O . THR A 1 842 ? 18.869 -23.003 -13.479 1.00 93.38 842 THR A O 1
ATOM 6583 N N . GLU A 1 843 ? 19.869 -22.703 -15.457 1.00 92.81 843 GLU A N 1
ATOM 6584 C CA . GLU A 1 843 ? 20.781 -23.861 -15.368 1.00 92.81 843 GLU A CA 1
ATOM 6585 C C . GLU A 1 843 ? 21.836 -23.709 -14.250 1.00 92.81 843 GLU A C 1
ATOM 6587 O O . GLU A 1 843 ? 22.361 -24.700 -13.748 1.00 92.81 843 GLU A O 1
ATOM 6592 N N . LEU A 1 844 ? 22.113 -22.469 -13.830 1.00 88.88 844 LEU A N 1
ATOM 6593 C CA . LEU A 1 844 ? 23.057 -22.108 -12.766 1.00 88.88 844 LEU A CA 1
ATOM 6594 C C . LEU A 1 844 ? 22.404 -21.927 -11.368 1.00 88.88 844 LEU A C 1
ATOM 6596 O O . LEU A 1 844 ? 23.036 -21.331 -10.495 1.00 88.88 844 LEU A O 1
ATOM 6600 N N . GLN A 1 845 ? 21.156 -22.378 -11.148 1.00 77.81 845 GLN A N 1
ATOM 6601 C CA . GLN A 1 845 ? 20.371 -22.154 -9.909 1.00 77.81 845 GLN A CA 1
ATOM 6602 C C . GLN A 1 845 ? 19.738 -23.418 -9.305 1.00 77.81 845 GLN A C 1
ATOM 6604 O O . GLN A 1 845 ? 19.556 -23.407 -8.064 1.00 77.81 845 GLN A O 1
#

Sequence (845 aa):
MQALFLGSLPAAAVLQHHKPTPMRHRFFNSALLLIPALTPQAADSPLSHGPFIGHVTDHSARIWARAERDCSLKLTVSDDSELVWEQHEEATAESDHCVVFDVDGLSQTTRYRFAVTGPDGSASGWFETAPHPDSPSVVRIAFGSCAREDESTAAVWRRMGKAGADAVVLLGDTPYIDSTELGVQQRRYREFAKAPAMAQLLSHTPWYATWDDHDFGRNDTDGNLPGKENSRHAFIEYHANPSAGDGVQGIYTSFRRGPVEVFLLDTRTFAATEPSPFEPQRPTLLGAGQWRWLEAGLKASSATFKVLACGMIWNEATRPNKPDHWMSYPHEREALFRMVARLGVSGVMLVGGDVHRSRLLRHPAQDTAGYALWEWITSPMHGSVIEAADAPHPALVHDAGEPNAFLLMSFDTTCSPALATGQALNAAGDELFSRRVSVDELRSDRGGRSRLPQLSARKPLKVFVLAGQSNMEGHAEVRVLDYMGEDPQTASLLAEIKNADGTHRTIKDTWISFLTGLDGRIDGENREVHGRLTTGFGSQWARNYSKPGGKIGPELAFGITLQKALDRPILIIKTAWGGQSLHTDFRSPSSGPYAPTEANQKRFDTDEEMRELKQATGARYRQMIDHVRFVLGDIRRVYPEYDTEQGYELAGMAWFQGWNDMVDRGTYPNREQPGGYDEYSVCMANFIRDVREDLGAPEMPFVIGVMGVGGPLQEDSGYRAVHANFRTAMAAPAELPEFKGNVIAVQTAPYWDQRLAAIDEKRQELRAKSHALRTENGGHENADGKMTQEDIEQFLAEYEKELISEQERDLEQRAKSNAGYHYLGSAKTYSQIGKAFAEALTELQ